Protein AF-A0A660VUQ1-F1 (afdb_monomer)

Solvent-accessible surface area (backbone atoms only — not comparable to full-atom values): 47838 Å² total; per-residue (Å²): 132,62,64,59,60,51,40,29,53,25,26,16,28,42,18,20,20,49,38,34,45,51,54,54,44,39,53,56,21,24,72,73,32,74,44,56,52,56,17,45,37,63,42,43,30,53,37,29,44,28,17,15,53,16,7,33,49,29,1,45,51,43,50,74,42,90,57,42,38,53,52,45,12,52,44,29,39,53,17,14,53,31,31,52,49,24,55,62,56,44,54,66,50,67,77,60,69,70,95,62,60,72,63,64,44,48,49,64,58,38,55,50,51,30,58,22,30,18,30,55,27,14,46,58,17,31,45,18,37,53,29,32,73,72,71,38,56,54,22,52,14,38,7,47,26,50,18,22,22,21,47,14,24,22,50,18,38,70,44,45,65,57,37,28,67,76,56,46,60,59,47,54,56,23,14,51,29,20,40,49,21,12,47,45,32,35,53,47,28,53,62,54,54,72,60,52,91,76,73,63,75,83,70,69,87,70,80,65,77,77,77,70,82,77,82,65,79,89,67,79,75,59,58,57,58,50,25,17,51,38,18,17,47,42,36,28,46,49,58,50,48,45,53,56,29,19,39,75,74,38,60,27,60,64,45,49,33,47,39,50,25,29,21,21,47,13,18,15,49,18,5,46,73,51,35,76,81,85,89,90,76,58,53,43,39,55,40,16,44,31,25,19,42,17,10,31,26,43,19,52,63,34,56,40,66,62,41,65,75,62,67,63,73,55,41,65,31,26,22,29,32,14,22,20,42,25,19,45,64,16,28,51,43,61,69,51,87,64,66,80,74,50,47,12,34,54,47,3,45,35,51,13,35,13,32,43,21,19,23,49,17,30,38,51,53,44,51,34,25,63,65,60,80,36,52,72,62,54,51,33,42,53,48,18,53,51,29,24,52,51,15,50,54,34,33,53,54,29,57,76,75,50,65,84,83,53,54,67,61,52,51,54,44,50,49,46,27,49,48,28,56,60,40,49,72,54,86,70,63,79,75,78,73,83,50,94,54,51,74,43,82,76,30,71,28,57,32,68,84,42,42,28,37,32,30,35,30,72,91,78,34,53,30,38,24,46,33,71,69,43,76,34,55,37,73,67,51,37,56,53,34,21,46,54,15,31,57,52,26,65,75,38,70,85,28,63,28,30,38,33,35,53,47,88,69,21,33,35,57,32,16,25,62,33,62,30,43,24,34,49,48,37,26,35,58,57,62,31,55,49,74,51,49,46,58,72,55,40,70,67,61,78,62,46,89,90,54,74,76,53,75,46,78,78,58,74,70,37,87,34,44,53,66,63,50,34,57,70,37,61,56,61,25,29,28,38,36,37,46,77,68,59,38,26,33,60,73,52,31,44,70,44,8,43,68,38,47,50,27,46,60,47,13,28,31,97,77,12,31,40,34,35,42,42,50,37,20,48,37,46,66,71,29,45,30,12,35,50,33,22,46,33,74,70,21,71,60,19,33,38,31,40,68,53,58,83,49,82,63,35,36,33,30,50,32,24,44,54,64,79,35,69,79,55,70,64,62,47,48,63,60,60,45,79,72,72,88,87,63,69,86,90,67,70,74,35,76,72,62,19,47,26,32,44,32,66,62,48,40,76,75,15,58,91,39,65,61,21,29,85,74,20,49,43,39,22,61,66,17,51,88,30,80,86,39,28,67,64,33,14,19,52,42,32,39,56,50,28,74,51,45,42,52,52,47,53,87,52,37,64,90,64,81,86,83,48,74,67,53,56,52,52,29,52,50,36,35,40,41,24,53,29,42,28,26,39,18,40,21,44,15,33,52,42,47,52,72,71,54,62,82,86,44,75,85,43,50,66,58,50,53,52,35,51,52,51,26,52,51,25,50,46,50,27,32,61,66,42,59,83,40,60,68,50,53,51,50,51,52,52,51,32,49,53,30,45,74,72,68,35,51,66,60,28,42,52,54,43,50,57,42,47,78,59,35,84,50,59,71,56,40,19,52,38,20,38,50,28,37,73,73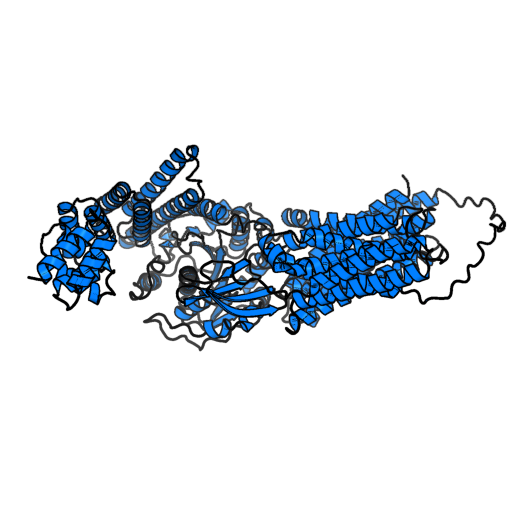,63,43,41,68,64,15,47,53,44,34,50,51,41,38,72,74,75,49,76,80,43,48,64,40,24,48,31,42,19,51,34,24,50,73,60,70,72,34,67,67,61,19,40,54,28,41,53,55,24,42,78,75,39,86,59,57,72,68,59,40,42,50,44,32,25,75,68,61,42,91,66,23,42,61,54,20,42,56,53,18,63,74,60,41,93,86,35,70,67,21,54,45,27,45,54,40,23,58,61,55,74,109

Structure (mmCIF, N/CA/C/O backbone):
data_AF-A0A660VUQ1-F1
#
_entry.id   AF-A0A660VUQ1-F1
#
loop_
_atom_site.group_PDB
_atom_site.id
_atom_site.type_symbol
_atom_site.label_atom_id
_atom_site.label_alt_id
_atom_site.label_comp_id
_atom_site.label_asym_id
_atom_site.label_entity_id
_atom_site.label_seq_id
_atom_site.pdbx_PDB_ins_code
_atom_site.Cartn_x
_atom_site.Cartn_y
_atom_site.Cartn_z
_atom_site.occupancy
_atom_site.B_iso_or_equiv
_atom_site.auth_seq_id
_atom_site.auth_comp_id
_atom_site.auth_asym_id
_atom_site.auth_atom_id
_atom_site.pdbx_PDB_model_num
ATOM 1 N N . MET A 1 1 ? 17.220 22.367 -41.734 1.00 49.72 1 MET A N 1
ATOM 2 C CA . MET A 1 1 ? 17.458 21.879 -40.352 1.00 49.72 1 MET A CA 1
ATOM 3 C C . MET A 1 1 ? 18.410 20.684 -40.416 1.00 49.72 1 MET A C 1
ATOM 5 O O . MET A 1 1 ? 18.143 19.772 -41.184 1.00 49.72 1 MET A O 1
ATOM 9 N N . ASN A 1 2 ? 19.551 20.710 -39.710 1.00 73.88 2 ASN A N 1
ATOM 10 C CA . ASN A 1 2 ? 20.623 19.706 -39.858 1.00 73.88 2 ASN A CA 1
ATOM 11 C C . ASN A 1 2 ? 20.134 18.275 -39.547 1.00 73.88 2 ASN A C 1
ATOM 13 O O . ASN A 1 2 ? 19.611 18.030 -38.460 1.00 73.88 2 ASN A O 1
ATOM 17 N N . VAL A 1 3 ? 20.388 17.316 -40.450 1.00 69.81 3 VAL A N 1
ATOM 18 C CA . VAL A 1 3 ? 20.092 15.866 -40.301 1.00 69.81 3 VAL A CA 1
ATOM 19 C C . VAL A 1 3 ? 20.588 15.303 -38.959 1.00 69.81 3 VAL A C 1
ATOM 21 O O . VAL A 1 3 ? 19.956 14.428 -38.363 1.00 69.81 3 VAL A O 1
ATOM 24 N N . ALA A 1 4 ? 21.687 15.851 -38.433 1.00 71.12 4 ALA A N 1
ATOM 25 C CA . ALA A 1 4 ? 22.206 15.526 -37.111 1.00 71.12 4 ALA A CA 1
ATOM 26 C C . ALA A 1 4 ? 21.209 15.838 -35.977 1.00 71.12 4 ALA A C 1
ATOM 28 O O . ALA A 1 4 ? 20.969 14.974 -35.135 1.00 71.12 4 ALA A O 1
ATOM 29 N N . LEU A 1 5 ? 20.608 17.033 -35.960 1.00 79.75 5 LEU A N 1
ATOM 30 C CA . LEU A 1 5 ? 19.653 17.442 -34.923 1.00 79.75 5 LEU A CA 1
ATOM 31 C C . LEU A 1 5 ? 18.383 16.588 -34.986 1.00 79.75 5 LEU A C 1
ATOM 33 O O . LEU A 1 5 ? 17.957 16.043 -33.972 1.00 79.75 5 LEU A O 1
ATOM 37 N N . LEU A 1 6 ? 17.849 16.391 -36.193 1.00 80.75 6 LEU A N 1
ATOM 38 C CA . LEU A 1 6 ? 16.682 15.541 -36.441 1.00 80.75 6 LEU A CA 1
ATOM 39 C C . LEU A 1 6 ? 16.898 14.104 -35.949 1.00 80.75 6 LEU A C 1
ATOM 41 O O . LEU A 1 6 ? 16.033 13.537 -35.290 1.00 80.75 6 LEU A O 1
ATOM 45 N N . SER A 1 7 ? 18.086 13.539 -36.175 1.00 79.12 7 SER A N 1
ATOM 46 C CA . SER A 1 7 ? 18.419 12.194 -35.688 1.00 79.12 7 SER A CA 1
ATOM 47 C C . SER A 1 7 ? 18.461 12.105 -34.154 1.00 79.12 7 SER A C 1
ATOM 49 O O . SER A 1 7 ? 18.120 11.065 -33.602 1.00 79.12 7 SER A O 1
ATOM 51 N N . CYS A 1 8 ? 18.860 13.175 -33.454 1.00 84.88 8 CYS A N 1
ATOM 52 C CA . CYS A 1 8 ? 18.807 13.237 -31.987 1.00 84.88 8 CYS A CA 1
ATOM 53 C C . CYS A 1 8 ? 17.367 13.337 -31.472 1.00 84.88 8 CYS A C 1
ATOM 55 O O . CYS A 1 8 ? 17.025 12.665 -30.506 1.00 84.88 8 CYS A O 1
ATOM 57 N N . VAL A 1 9 ? 16.507 14.117 -32.133 1.00 87.81 9 VAL A N 1
ATOM 58 C CA . VAL A 1 9 ? 15.079 14.194 -31.781 1.00 87.81 9 VAL A CA 1
ATOM 59 C C . VAL A 1 9 ? 14.398 12.839 -31.995 1.00 87.81 9 VAL A C 1
ATOM 61 O O . VAL A 1 9 ? 13.713 12.353 -31.100 1.00 87.81 9 VAL A O 1
ATOM 64 N N . ALA A 1 10 ? 14.656 12.174 -33.127 1.00 85.31 10 ALA A N 1
ATOM 65 C CA . ALA A 1 10 ? 14.147 10.827 -33.391 1.00 85.31 10 ALA A CA 1
ATOM 66 C C . ALA A 1 10 ? 14.661 9.796 -32.370 1.00 85.31 10 ALA A C 1
ATOM 68 O O . ALA A 1 10 ? 13.907 8.919 -31.951 1.00 85.31 10 ALA A O 1
ATOM 69 N N . ALA A 1 11 ? 15.923 9.913 -31.948 1.00 86.88 11 ALA A N 1
ATOM 70 C CA . ALA A 1 11 ? 16.512 9.070 -30.910 1.00 86.88 11 ALA A CA 1
ATOM 71 C C . ALA A 1 11 ? 15.854 9.297 -29.541 1.00 86.88 11 ALA A C 1
ATOM 73 O O . ALA A 1 11 ? 15.535 8.330 -28.856 1.00 86.88 11 ALA A O 1
ATOM 74 N N . ALA A 1 12 ? 15.603 10.552 -29.162 1.00 90.62 12 ALA A N 1
ATOM 75 C CA . ALA A 1 12 ? 14.918 10.883 -27.916 1.00 90.62 12 ALA A CA 1
ATOM 76 C C . ALA A 1 12 ? 13.466 10.389 -27.906 1.00 90.62 12 ALA A C 1
ATOM 78 O O . ALA A 1 12 ? 13.043 9.769 -26.938 1.00 90.62 12 ALA A O 1
ATOM 79 N N . ALA A 1 13 ? 12.723 10.566 -28.998 1.00 87.62 13 ALA A N 1
ATOM 80 C CA . ALA A 1 13 ? 11.367 10.032 -29.105 1.00 87.62 13 ALA A CA 1
ATOM 81 C C . ALA A 1 13 ? 11.338 8.488 -29.067 1.00 87.62 13 ALA A C 1
ATOM 83 O O . ALA A 1 13 ? 10.479 7.909 -28.406 1.00 87.62 13 ALA A O 1
ATOM 84 N N . ALA A 1 14 ? 12.321 7.812 -29.677 1.00 85.44 14 ALA A N 1
ATOM 85 C CA . ALA A 1 14 ? 12.451 6.355 -29.583 1.00 85.44 14 ALA A CA 1
ATOM 86 C C . ALA A 1 14 ? 12.789 5.892 -28.153 1.00 85.44 14 ALA A C 1
ATOM 88 O O . ALA A 1 14 ? 12.231 4.905 -27.683 1.00 85.44 14 ALA A O 1
ATOM 89 N N . GLY A 1 15 ? 13.658 6.622 -27.444 1.00 88.38 15 GLY A N 1
ATOM 90 C CA . GLY A 1 15 ? 13.966 6.368 -26.035 1.00 88.38 15 GLY A CA 1
ATOM 91 C C . GLY A 1 15 ? 12.768 6.582 -25.107 1.00 88.38 15 GLY A C 1
ATOM 92 O O . GLY A 1 15 ? 12.512 5.760 -24.234 1.00 88.38 15 GLY A O 1
ATOM 93 N N . LEU A 1 16 ? 11.986 7.639 -25.338 1.00 89.25 16 LEU A N 1
ATOM 94 C CA . LEU A 1 16 ? 10.744 7.897 -24.608 1.00 89.25 16 LEU A CA 1
ATOM 95 C C . LEU A 1 16 ? 9.733 6.768 -24.820 1.00 89.25 16 LEU A C 1
ATOM 97 O O . LEU A 1 16 ? 9.197 6.234 -23.851 1.00 89.25 16 LEU A O 1
ATOM 101 N N . ALA A 1 17 ? 9.523 6.356 -26.074 1.00 85.19 17 ALA A N 1
ATOM 102 C CA . ALA A 1 17 ? 8.623 5.255 -26.405 1.00 85.19 17 ALA A CA 1
ATOM 103 C C . ALA A 1 17 ? 9.050 3.937 -25.751 1.00 85.19 17 ALA A C 1
ATOM 105 O O . ALA A 1 17 ? 8.199 3.193 -25.264 1.00 85.19 17 ALA A O 1
ATOM 106 N N . ALA A 1 18 ? 10.357 3.666 -25.736 1.00 83.19 18 ALA A N 1
ATOM 107 C CA . ALA A 1 18 ? 10.926 2.477 -25.129 1.00 83.19 18 ALA A CA 1
ATOM 108 C C . ALA A 1 18 ? 10.634 2.376 -23.636 1.00 83.19 18 ALA A C 1
ATOM 110 O O . ALA A 1 18 ? 10.135 1.343 -23.202 1.00 83.19 18 ALA A O 1
ATOM 111 N N . LEU A 1 19 ? 10.902 3.437 -22.870 1.00 86.06 19 LEU A N 1
ATOM 112 C CA . LEU A 1 19 ? 10.735 3.391 -21.417 1.00 86.06 19 LEU A CA 1
ATOM 113 C C . LEU A 1 19 ? 9.268 3.408 -21.004 1.00 86.06 19 LEU A C 1
ATOM 115 O O . LEU A 1 19 ? 8.884 2.679 -20.095 1.00 86.06 19 LEU A O 1
ATOM 119 N N . LEU A 1 20 ? 8.428 4.171 -21.707 1.00 83.81 20 LEU A N 1
ATOM 120 C CA . LEU A 1 20 ? 6.981 4.109 -21.504 1.00 83.81 20 LEU A CA 1
ATOM 121 C C . LEU A 1 20 ? 6.436 2.703 -21.783 1.00 83.81 20 LEU A C 1
ATOM 123 O O . LEU A 1 20 ? 5.607 2.206 -21.022 1.00 83.81 20 LEU A O 1
ATOM 127 N N . LEU A 1 21 ? 6.920 2.050 -22.846 1.00 78.12 21 LEU A N 1
ATOM 128 C CA . LEU A 1 21 ? 6.520 0.687 -23.177 1.00 78.12 21 LEU A CA 1
ATOM 129 C C . LEU A 1 21 ? 7.029 -0.312 -22.137 1.00 78.12 21 LEU A C 1
ATOM 131 O O . LEU A 1 21 ? 6.244 -1.134 -21.690 1.00 78.12 21 LEU A O 1
ATOM 135 N N . GLU A 1 22 ? 8.299 -0.239 -21.737 1.00 79.75 22 GLU A N 1
ATOM 136 C CA . GLU A 1 22 ? 8.876 -1.116 -20.714 1.00 79.75 22 GLU A CA 1
ATOM 137 C C . GLU A 1 22 ? 8.094 -1.017 -19.398 1.00 79.75 22 GLU A C 1
ATOM 139 O O . GLU A 1 22 ? 7.683 -2.040 -18.854 1.00 79.75 22 GLU A O 1
ATOM 144 N N . LEU A 1 23 ? 7.809 0.199 -18.921 1.00 78.31 23 LEU A N 1
ATOM 145 C CA . LEU A 1 23 ? 7.068 0.430 -17.679 1.00 78.31 23 LEU A CA 1
ATOM 146 C C . LEU A 1 23 ? 5.610 -0.043 -17.763 1.00 78.31 23 LEU A C 1
ATOM 148 O O . LEU A 1 23 ? 5.141 -0.749 -16.865 1.00 78.31 23 LEU A O 1
ATOM 152 N N . ALA A 1 24 ? 4.904 0.296 -18.847 1.00 74.94 24 ALA A N 1
ATOM 153 C CA . ALA A 1 24 ? 3.536 -0.170 -19.076 1.00 74.94 24 ALA A CA 1
ATOM 154 C C . ALA A 1 24 ? 3.477 -1.698 -19.189 1.00 74.94 24 ALA A C 1
ATOM 156 O O . ALA A 1 24 ? 2.545 -2.334 -18.696 1.00 74.94 24 ALA A O 1
ATOM 157 N N . TRP A 1 25 ? 4.492 -2.291 -19.812 1.00 73.31 25 TRP A N 1
ATOM 158 C CA . TRP A 1 25 ? 4.589 -3.725 -20.012 1.00 73.31 25 TRP A CA 1
ATOM 159 C C . TRP A 1 25 ? 4.908 -4.478 -18.728 1.00 73.31 25 TRP A C 1
ATOM 161 O O . TRP A 1 25 ? 4.238 -5.458 -18.426 1.00 73.31 25 TRP A O 1
ATOM 171 N N . LEU A 1 26 ? 5.883 -4.014 -17.942 1.00 72.44 26 LEU A N 1
ATOM 172 C CA . LEU A 1 26 ? 6.203 -4.579 -16.630 1.00 72.44 26 LEU A CA 1
ATOM 173 C C . LEU A 1 26 ? 4.986 -4.537 -15.703 1.00 72.44 26 LEU A C 1
ATOM 175 O O . LEU A 1 26 ? 4.719 -5.515 -15.005 1.00 72.44 26 LEU A O 1
ATOM 179 N N . ARG A 1 27 ? 4.208 -3.447 -15.752 1.00 73.00 27 ARG A N 1
ATOM 180 C CA . ARG A 1 27 ? 2.935 -3.341 -15.032 1.00 73.00 27 ARG A CA 1
ATOM 181 C C . ARG A 1 27 ? 1.883 -4.319 -15.568 1.00 73.00 27 ARG A C 1
ATOM 183 O O . ARG A 1 27 ? 1.256 -5.026 -14.794 1.00 73.00 27 ARG A O 1
ATOM 190 N N . GLY A 1 28 ? 1.691 -4.411 -16.883 1.00 67.25 28 GLY A N 1
ATOM 191 C CA . GLY A 1 28 ? 0.754 -5.378 -17.470 1.00 67.25 28 GLY A CA 1
ATOM 192 C C . GLY A 1 28 ? 1.131 -6.831 -17.148 1.00 67.25 28 GLY A C 1
ATOM 193 O O . GLY A 1 28 ? 0.279 -7.653 -16.813 1.00 67.25 28 GLY A O 1
ATOM 194 N N . ALA A 1 29 ? 2.424 -7.143 -17.172 1.00 65.44 29 ALA A N 1
ATOM 195 C CA . ALA A 1 29 ? 2.955 -8.447 -16.810 1.00 65.44 29 ALA A CA 1
ATOM 196 C C . ALA A 1 29 ? 2.783 -8.752 -15.314 1.00 65.44 29 ALA A C 1
ATOM 198 O O . ALA A 1 29 ? 2.507 -9.904 -14.986 1.00 65.44 29 ALA A O 1
ATOM 199 N N . SER A 1 30 ? 2.864 -7.756 -14.421 1.00 63.84 30 SER A N 1
ATOM 200 C CA . SER A 1 30 ? 2.611 -7.941 -12.981 1.00 63.84 30 SER A CA 1
ATOM 201 C C . SER A 1 30 ? 1.134 -8.189 -12.638 1.00 63.84 30 SER A C 1
ATOM 203 O O . SER A 1 30 ? 0.803 -8.605 -11.527 1.00 63.84 30 SER A O 1
ATOM 205 N N . VAL A 1 31 ? 0.218 -7.975 -13.590 1.00 61.31 31 VAL A N 1
ATOM 206 C CA . VAL A 1 31 ? -1.175 -8.443 -13.493 1.00 61.31 31 VAL A CA 1
ATOM 207 C C . VAL A 1 31 ? -1.268 -9.942 -13.797 1.00 61.31 31 VAL A C 1
ATOM 209 O O . VAL A 1 31 ? -2.012 -10.665 -13.138 1.00 61.31 31 VAL A O 1
ATOM 212 N N . ALA A 1 32 ? -0.509 -10.427 -14.784 1.00 59.47 32 ALA A N 1
ATOM 213 C CA . ALA A 1 32 ? -0.515 -11.834 -15.194 1.00 59.47 32 ALA A CA 1
ATOM 214 C C . ALA A 1 32 ? 0.363 -12.736 -14.302 1.00 59.47 32 ALA A C 1
ATOM 216 O O . ALA A 1 32 ? 0.081 -13.931 -14.155 1.00 59.47 32 ALA A O 1
ATOM 217 N N . LEU A 1 33 ? 1.423 -12.166 -13.727 1.00 61.28 33 LEU A N 1
ATOM 218 C CA . LEU A 1 33 ? 2.382 -12.789 -12.821 1.00 61.28 33 LEU A CA 1
ATOM 219 C C . LEU A 1 33 ? 2.366 -12.014 -11.500 1.00 61.28 33 LEU A C 1
ATOM 221 O O . LEU A 1 33 ? 2.622 -10.816 -11.526 1.00 61.28 33 LEU A O 1
ATOM 225 N N . PRO A 1 34 ? 2.093 -12.652 -10.355 1.00 54.09 34 PRO A N 1
ATOM 226 C CA . PRO A 1 34 ? 2.024 -11.951 -9.076 1.00 54.09 34 PRO A CA 1
ATOM 227 C C . PRO A 1 34 ? 3.313 -11.184 -8.762 1.00 54.09 34 PRO A C 1
ATOM 229 O O . PRO A 1 34 ? 4.381 -11.788 -8.690 1.00 54.09 34 PRO A O 1
ATOM 232 N N . GLY A 1 35 ? 3.203 -9.870 -8.558 1.00 55.81 35 GLY A N 1
ATOM 233 C CA . GLY A 1 35 ? 4.306 -8.995 -8.157 1.00 55.81 35 GLY A CA 1
ATOM 234 C C . GLY A 1 35 ? 5.146 -8.427 -9.312 1.00 55.81 35 GLY A C 1
ATOM 235 O O . GLY A 1 35 ? 5.379 -9.059 -10.343 1.00 55.81 35 GLY A O 1
ATOM 236 N N . LEU A 1 36 ? 5.659 -7.207 -9.112 1.00 58.12 36 LEU A N 1
ATOM 237 C CA . LEU A 1 36 ? 6.494 -6.505 -10.094 1.00 58.12 36 LEU A CA 1
ATOM 238 C C . LEU A 1 36 ? 7.844 -7.210 -10.324 1.00 58.12 36 LEU A C 1
ATOM 240 O O . LEU A 1 36 ? 8.311 -7.289 -11.456 1.00 58.12 36 LEU A O 1
ATOM 244 N N . LEU A 1 37 ? 8.465 -7.753 -9.270 1.00 60.84 37 LEU A N 1
ATOM 245 C CA . LEU A 1 37 ? 9.772 -8.416 -9.363 1.00 60.84 37 LEU A CA 1
ATOM 246 C C . LEU A 1 37 ? 9.706 -9.763 -10.113 1.00 60.84 37 LEU A C 1
ATOM 248 O O . LEU A 1 37 ? 10.517 -9.979 -11.012 1.00 60.84 37 LEU A O 1
ATOM 252 N N . PRO A 1 38 ? 8.738 -10.662 -9.849 1.00 60.50 38 PRO A N 1
ATOM 253 C CA . PRO A 1 38 ? 8.548 -11.861 -10.671 1.00 60.50 38 PRO A CA 1
ATOM 254 C C . PRO A 1 38 ? 8.272 -11.540 -12.150 1.00 60.50 38 PRO A C 1
ATOM 256 O O . PRO A 1 38 ? 8.816 -12.192 -13.043 1.00 60.50 38 PRO A O 1
ATOM 259 N N . ALA A 1 39 ? 7.507 -10.480 -12.432 1.00 63.09 39 ALA A N 1
ATOM 260 C CA . ALA A 1 39 ? 7.293 -10.006 -13.799 1.00 63.09 39 ALA A CA 1
ATOM 261 C C . ALA A 1 39 ? 8.591 -9.473 -14.437 1.00 63.09 39 ALA A C 1
ATOM 263 O O . ALA A 1 39 ? 8.945 -9.862 -15.553 1.00 63.09 39 ALA A O 1
ATOM 264 N N . ALA A 1 40 ? 9.353 -8.661 -13.700 1.00 63.38 40 ALA A N 1
ATOM 265 C CA . ALA A 1 40 ? 10.647 -8.128 -14.121 1.00 63.38 40 ALA A CA 1
ATOM 266 C C . ALA A 1 40 ? 11.722 -9.207 -14.302 1.00 63.38 40 ALA A C 1
ATOM 268 O O . ALA A 1 40 ? 12.694 -8.992 -15.012 1.00 63.38 40 ALA A O 1
ATOM 269 N N . THR A 1 41 ? 11.568 -10.382 -13.705 1.00 64.69 41 THR A N 1
ATOM 270 C CA . THR A 1 41 ? 12.574 -11.448 -13.787 1.00 64.69 41 THR A CA 1
ATOM 271 C C . THR A 1 41 ? 12.275 -12.493 -14.858 1.00 64.69 41 THR A C 1
ATOM 273 O O . THR A 1 41 ? 13.198 -13.160 -15.317 1.00 64.69 41 THR A O 1
ATOM 276 N N . LEU A 1 42 ? 11.024 -12.607 -15.318 1.00 66.12 42 LEU A N 1
ATOM 277 C CA . LEU A 1 42 ? 10.630 -13.543 -16.380 1.00 66.12 42 LEU A CA 1
ATOM 278 C C . LEU A 1 42 ? 10.348 -12.858 -17.723 1.00 66.12 42 LEU A C 1
ATOM 280 O O . LEU A 1 42 ? 10.661 -13.412 -18.775 1.00 66.12 42 LEU A O 1
ATOM 284 N N . VAL A 1 43 ? 9.776 -11.652 -17.705 1.00 71.88 43 VAL A N 1
ATOM 285 C CA . VAL A 1 43 ? 9.325 -10.959 -18.922 1.00 71.88 43 VAL A CA 1
ATOM 286 C C . VAL A 1 43 ? 10.361 -9.955 -19.425 1.00 71.88 43 VAL A C 1
ATOM 288 O O . VAL A 1 43 ? 10.577 -9.863 -20.636 1.00 71.88 43 VAL A O 1
ATOM 291 N N . LEU A 1 44 ? 11.070 -9.264 -18.525 1.00 78.25 44 LEU A N 1
ATOM 292 C CA . LEU A 1 44 ? 12.136 -8.332 -18.912 1.00 78.25 44 LEU A CA 1
ATOM 293 C C . LEU A 1 44 ? 13.270 -9.015 -19.697 1.00 78.25 44 LEU A C 1
ATOM 295 O O . LEU A 1 44 ? 13.671 -8.459 -20.715 1.00 78.25 44 LEU A O 1
ATOM 299 N N . PRO A 1 45 ? 13.765 -10.222 -19.337 1.00 83.50 45 PRO A N 1
ATOM 300 C CA . PRO A 1 45 ? 14.806 -10.880 -20.127 1.00 83.50 45 PRO A CA 1
ATOM 301 C C . PRO A 1 45 ? 14.357 -11.195 -21.556 1.00 83.50 45 PRO A C 1
ATOM 303 O O . PRO A 1 45 ? 15.149 -11.060 -22.484 1.00 83.50 45 PRO A O 1
ATOM 306 N N . ALA A 1 46 ? 13.085 -11.559 -21.757 1.00 82.50 46 ALA A N 1
ATOM 307 C CA . ALA A 1 46 ? 12.527 -11.789 -23.089 1.00 82.50 46 ALA A CA 1
ATOM 308 C C . ALA A 1 46 ? 12.419 -10.481 -23.892 1.00 82.50 46 ALA A C 1
ATOM 310 O O . ALA A 1 46 ? 12.798 -10.443 -25.064 1.00 82.50 46 ALA A O 1
ATOM 311 N N . PHE A 1 47 ? 11.969 -9.398 -23.249 1.00 83.81 47 PHE A N 1
ATOM 312 C CA . PHE A 1 47 ? 11.939 -8.057 -23.835 1.00 83.81 47 PHE A CA 1
ATOM 313 C C . PHE A 1 47 ? 13.344 -7.592 -24.256 1.00 83.81 47 PHE A C 1
ATOM 315 O O . PHE A 1 47 ? 13.554 -7.200 -25.404 1.00 83.81 47 PHE A O 1
ATOM 322 N N . LEU A 1 48 ? 14.329 -7.722 -23.363 1.00 88.88 48 LEU A N 1
ATOM 323 C CA . LEU A 1 48 ? 15.729 -7.379 -23.614 1.00 88.88 48 LEU A CA 1
ATOM 324 C C . LEU A 1 48 ? 16.361 -8.286 -24.683 1.00 88.88 48 LEU A C 1
ATOM 326 O O . LEU A 1 48 ? 17.111 -7.806 -25.529 1.00 88.88 48 LEU A O 1
ATOM 330 N N . ALA A 1 49 ? 16.030 -9.577 -24.728 1.00 89.50 49 ALA A N 1
ATOM 331 C CA . ALA A 1 49 ? 16.503 -10.474 -25.782 1.00 89.50 49 ALA A CA 1
ATOM 332 C C . ALA A 1 49 ? 15.958 -10.078 -27.166 1.00 89.50 49 ALA A C 1
ATOM 334 O O . ALA A 1 49 ? 16.717 -10.036 -28.138 1.00 89.50 49 ALA A O 1
ATOM 335 N N . ALA A 1 50 ? 14.670 -9.730 -27.262 1.00 89.44 50 ALA A N 1
ATOM 336 C CA . ALA A 1 50 ? 14.079 -9.220 -28.499 1.00 89.44 50 ALA A CA 1
ATOM 337 C C . ALA A 1 50 ? 14.720 -7.888 -28.920 1.00 89.44 50 ALA A C 1
ATOM 339 O O . ALA A 1 50 ? 15.091 -7.723 -30.083 1.00 89.44 50 ALA A O 1
ATOM 340 N N . TRP A 1 51 ? 14.936 -6.977 -27.969 1.00 90.62 51 TRP A N 1
ATOM 341 C CA . TRP A 1 51 ? 15.659 -5.725 -28.189 1.00 90.62 51 TRP A CA 1
ATOM 342 C C . TRP A 1 51 ? 17.088 -5.959 -28.693 1.00 90.62 51 TRP A C 1
ATOM 344 O O . TRP A 1 51 ? 17.524 -5.336 -29.663 1.00 90.62 51 TRP A O 1
ATOM 354 N N . ALA A 1 52 ? 17.822 -6.889 -28.085 1.00 93.62 52 ALA A N 1
ATOM 355 C CA . ALA A 1 52 ? 19.173 -7.232 -28.501 1.00 93.62 52 ALA A CA 1
ATOM 356 C C . ALA A 1 52 ? 19.217 -7.765 -29.938 1.00 93.62 52 ALA A C 1
ATOM 358 O O . ALA A 1 52 ? 20.038 -7.313 -30.740 1.00 93.62 52 ALA A O 1
ATOM 359 N N . ALA A 1 53 ? 18.302 -8.678 -30.281 1.00 93.94 53 ALA A N 1
ATOM 360 C CA . ALA A 1 53 ? 18.164 -9.198 -31.637 1.00 93.94 53 ALA A CA 1
ATOM 361 C C . ALA A 1 53 ? 17.859 -8.072 -32.639 1.00 93.94 53 ALA A C 1
ATOM 363 O O . ALA A 1 53 ? 18.468 -8.009 -33.709 1.00 93.94 53 ALA A O 1
ATOM 364 N N . GLY A 1 54 ? 16.979 -7.145 -32.256 1.00 91.56 54 GLY A N 1
ATOM 365 C CA . GLY A 1 54 ? 16.666 -5.935 -33.006 1.00 91.56 54 GLY A CA 1
ATOM 366 C C . GLY A 1 54 ? 17.881 -5.051 -33.274 1.00 91.56 54 GLY A C 1
ATOM 367 O O . GLY A 1 54 ? 18.092 -4.610 -34.403 1.00 91.56 54 GLY A O 1
ATOM 368 N N . SER A 1 55 ? 18.719 -4.842 -32.259 1.00 92.00 55 SER A N 1
ATOM 369 C CA . SER A 1 55 ? 19.950 -4.049 -32.357 1.00 92.00 55 SER A CA 1
ATOM 370 C C . SER A 1 55 ? 20.968 -4.683 -33.309 1.00 92.00 55 SER A C 1
ATOM 372 O O . SER A 1 55 ? 21.449 -4.035 -34.244 1.00 92.00 55 SER A O 1
ATOM 374 N N . MET A 1 56 ? 21.227 -5.986 -33.162 1.00 94.25 56 MET A N 1
ATOM 375 C CA . MET A 1 56 ? 22.166 -6.720 -34.019 1.00 94.25 56 MET A CA 1
ATOM 376 C C . MET A 1 56 ? 21.698 -6.771 -35.481 1.00 94.25 56 MET A C 1
ATOM 378 O O . MET A 1 56 ? 22.472 -6.491 -36.402 1.00 94.25 56 MET A O 1
ATOM 382 N N . LEU A 1 57 ? 20.426 -7.112 -35.714 1.00 92.19 57 LEU A N 1
ATOM 383 C CA . LEU A 1 57 ? 19.873 -7.219 -37.066 1.00 92.19 57 LEU A CA 1
ATOM 384 C C . LEU A 1 57 ? 19.671 -5.849 -37.716 1.00 92.19 57 LEU A C 1
ATOM 386 O O . LEU A 1 57 ? 20.013 -5.691 -38.886 1.00 92.19 57 LEU A O 1
ATOM 390 N N . GLY A 1 58 ? 19.209 -4.846 -36.967 1.00 87.00 58 GLY A N 1
ATOM 391 C CA . GLY A 1 58 ? 19.059 -3.471 -37.449 1.00 87.00 58 GLY A CA 1
ATOM 392 C C . GLY A 1 58 ? 20.392 -2.858 -37.887 1.00 87.00 58 GLY A C 1
ATOM 393 O O . GLY A 1 58 ? 20.468 -2.213 -38.935 1.00 87.00 58 GLY A O 1
ATOM 394 N N . GLY A 1 59 ? 21.472 -3.135 -37.147 1.00 87.00 59 GLY A N 1
ATOM 395 C CA . GLY A 1 59 ? 22.828 -2.723 -37.514 1.00 87.00 59 GLY A CA 1
ATOM 396 C C . GLY A 1 59 ? 23.331 -3.346 -38.820 1.00 87.00 59 GLY A C 1
ATOM 397 O O . GLY A 1 59 ? 23.918 -2.656 -39.655 1.00 87.00 59 GLY A O 1
ATOM 398 N N . ARG A 1 60 ? 23.064 -4.638 -39.041 1.00 89.75 60 ARG A N 1
ATOM 399 C CA . ARG A 1 60 ? 23.410 -5.329 -40.299 1.00 89.75 60 ARG A CA 1
ATOM 400 C C . ARG A 1 60 ? 22.553 -4.839 -41.465 1.00 89.75 60 ARG A C 1
ATOM 402 O O . ARG A 1 60 ? 23.074 -4.584 -42.549 1.00 89.75 60 ARG A O 1
ATOM 409 N N . PHE A 1 61 ? 21.258 -4.654 -41.219 1.00 86.00 61 PHE A N 1
ATOM 410 C CA . PHE A 1 61 ? 20.291 -4.173 -42.198 1.00 86.00 61 PHE A CA 1
ATOM 411 C C . PHE A 1 61 ? 20.668 -2.785 -42.736 1.00 86.00 61 PHE A C 1
ATOM 413 O O . PHE A 1 61 ? 20.745 -2.601 -43.952 1.00 86.00 61 PHE A O 1
ATOM 420 N N . VAL A 1 62 ? 20.999 -1.826 -41.862 1.00 82.81 62 VAL A N 1
ATOM 421 C CA . VAL A 1 62 ? 21.357 -0.463 -42.294 1.00 82.81 62 VAL A CA 1
ATOM 422 C C . VAL A 1 62 ? 22.672 -0.392 -43.063 1.00 82.81 62 VAL A C 1
ATOM 424 O O . VAL A 1 62 ? 22.792 0.411 -43.988 1.00 82.81 62 VAL A O 1
ATOM 427 N N . ASP A 1 63 ? 23.650 -1.230 -42.711 1.00 84.00 63 ASP A N 1
ATOM 428 C CA . ASP A 1 63 ? 24.936 -1.276 -43.410 1.00 84.00 63 ASP A CA 1
ATOM 429 C C . ASP A 1 63 ? 24.802 -1.913 -44.804 1.00 84.00 63 ASP A C 1
ATOM 431 O O . ASP A 1 63 ? 25.539 -1.535 -45.714 1.00 84.00 63 ASP A O 1
ATOM 435 N N . SER A 1 64 ? 23.843 -2.828 -44.988 1.00 82.50 64 SER A N 1
ATOM 436 C CA . SER A 1 64 ? 23.552 -3.470 -46.280 1.00 82.50 64 SER A CA 1
ATOM 437 C C . SER A 1 64 ? 22.736 -2.606 -47.252 1.00 82.50 64 SER A C 1
ATOM 439 O O . SER A 1 64 ? 22.692 -2.899 -48.444 1.00 82.50 64 SER A O 1
ATOM 441 N N . SER A 1 65 ? 22.099 -1.533 -46.768 1.00 79.75 65 SER A N 1
ATOM 442 C CA . SER A 1 65 ? 21.184 -0.716 -47.569 1.00 79.75 65 SER A CA 1
ATOM 443 C C . SER A 1 65 ? 21.865 0.489 -48.223 1.00 79.75 65 SER A C 1
ATOM 445 O O . SER A 1 65 ? 22.599 1.254 -47.587 1.00 79.75 65 SER A O 1
ATOM 447 N N . SER A 1 66 ? 21.557 0.713 -49.503 1.00 72.81 66 SER A N 1
ATOM 448 C CA . SER A 1 66 ? 21.914 1.934 -50.235 1.00 72.81 66 SER A CA 1
ATOM 449 C C . SER A 1 66 ? 21.022 3.123 -49.846 1.00 72.81 66 SER A C 1
ATOM 451 O O . SER A 1 66 ? 21.504 4.252 -49.774 1.00 72.81 66 SER A O 1
ATOM 453 N N . GLN A 1 67 ? 19.752 2.877 -49.495 1.00 75.75 67 GLN A N 1
ATOM 454 C CA . GLN A 1 67 ? 18.764 3.883 -49.076 1.00 75.75 67 GLN A CA 1
ATOM 455 C C . GLN A 1 67 ? 18.604 3.911 -47.550 1.00 75.75 67 GLN A C 1
ATOM 457 O O . GLN A 1 67 ? 17.555 3.575 -46.988 1.00 75.75 67 GLN A O 1
ATOM 462 N N . ARG A 1 68 ? 19.677 4.301 -46.857 1.00 76.88 68 ARG A N 1
ATOM 463 C CA . ARG A 1 68 ? 19.801 4.183 -45.392 1.00 76.88 68 ARG A CA 1
ATOM 464 C C . ARG A 1 68 ? 18.688 4.909 -44.625 1.00 76.88 68 ARG A C 1
ATOM 466 O O . ARG A 1 68 ? 18.129 4.336 -43.696 1.00 76.88 68 ARG A O 1
ATOM 473 N N . GLY A 1 69 ? 18.335 6.134 -45.030 1.00 73.19 69 GLY A N 1
ATOM 474 C CA . GLY A 1 69 ? 17.292 6.936 -44.368 1.00 73.19 69 GLY A CA 1
ATOM 475 C C . GLY A 1 69 ? 15.894 6.326 -44.498 1.00 73.19 69 GLY A C 1
ATOM 476 O O . GLY A 1 69 ? 15.186 6.173 -43.506 1.00 73.19 69 GLY A O 1
ATOM 477 N N . LEU A 1 70 ? 15.535 5.878 -45.706 1.00 76.25 70 LEU A N 1
ATOM 478 C CA . LEU A 1 70 ? 14.253 5.219 -45.972 1.00 76.25 70 LEU A CA 1
ATOM 479 C C . LEU A 1 70 ? 14.150 3.862 -45.256 1.00 76.25 70 LEU A C 1
ATOM 481 O O . LEU A 1 70 ? 13.093 3.484 -44.759 1.00 76.25 70 LEU A O 1
ATOM 485 N N . SER A 1 71 ? 15.268 3.142 -45.161 1.00 78.06 71 SER A N 1
ATOM 486 C CA . SER A 1 71 ? 15.354 1.856 -44.459 1.00 78.06 71 SER A CA 1
ATOM 487 C C . SER A 1 71 ? 15.158 2.023 -42.950 1.00 78.06 71 SER A C 1
ATOM 489 O O . SER A 1 71 ? 14.407 1.260 -42.345 1.00 78.06 71 SER A O 1
ATOM 491 N N . ALA A 1 72 ? 15.759 3.059 -42.355 1.00 76.25 72 ALA A N 1
ATOM 492 C CA . ALA A 1 72 ? 15.529 3.419 -40.958 1.00 76.25 72 ALA A CA 1
ATOM 493 C C . ALA A 1 72 ? 14.076 3.843 -40.697 1.00 76.25 72 ALA A C 1
ATOM 495 O O . ALA A 1 72 ? 13.476 3.390 -39.725 1.00 76.25 72 ALA A O 1
ATOM 496 N N . ALA A 1 73 ? 13.481 4.634 -41.596 1.00 80.25 73 ALA A N 1
ATOM 497 C CA . ALA A 1 73 ? 12.075 5.022 -41.498 1.00 80.25 73 ALA A CA 1
ATOM 498 C C . ALA A 1 73 ? 11.131 3.808 -41.529 1.00 80.25 73 ALA A C 1
ATOM 500 O O . ALA A 1 73 ? 10.241 3.705 -40.689 1.00 80.25 73 ALA A O 1
ATOM 501 N N . ARG A 1 74 ? 11.356 2.851 -42.442 1.00 84.00 74 ARG A N 1
ATOM 502 C CA . ARG A 1 74 ? 10.561 1.612 -42.534 1.00 84.00 74 ARG A CA 1
ATOM 503 C C . ARG A 1 74 ? 10.660 0.768 -41.264 1.00 84.00 74 ARG A C 1
ATOM 505 O O . ARG A 1 74 ? 9.645 0.262 -40.798 1.00 84.00 74 ARG A O 1
ATOM 512 N N . TRP A 1 75 ? 11.857 0.638 -40.696 1.00 83.81 75 TRP A N 1
ATOM 513 C CA . TRP A 1 75 ? 12.073 -0.117 -39.460 1.00 83.81 75 TRP A CA 1
ATOM 514 C C . TRP A 1 75 ? 11.319 0.497 -38.275 1.00 83.81 75 TRP A C 1
ATOM 516 O O . TRP A 1 75 ? 10.612 -0.200 -37.550 1.00 83.81 75 TRP A O 1
ATOM 526 N N . LEU A 1 76 ? 11.419 1.819 -38.110 1.00 79.56 76 LEU A N 1
ATOM 527 C CA . LEU A 1 76 ? 10.728 2.538 -37.040 1.00 79.56 76 LEU A CA 1
ATOM 528 C C . LEU A 1 76 ? 9.206 2.555 -37.242 1.00 79.56 76 LEU A C 1
ATOM 530 O O . LEU A 1 76 ? 8.472 2.426 -36.267 1.00 79.56 76 LEU A O 1
ATOM 534 N N . ALA A 1 77 ? 8.723 2.641 -38.486 1.00 82.81 77 ALA A N 1
ATOM 535 C CA . ALA A 1 77 ? 7.295 2.564 -38.800 1.00 82.81 77 ALA A CA 1
ATOM 536 C C . ALA A 1 77 ? 6.698 1.186 -38.463 1.00 82.81 77 ALA A C 1
ATOM 538 O O . ALA A 1 77 ? 5.603 1.110 -37.909 1.00 82.81 77 ALA A O 1
ATOM 539 N N . LEU A 1 78 ? 7.433 0.099 -38.732 1.00 82.06 78 LEU A N 1
ATOM 540 C CA . LEU A 1 78 ? 7.047 -1.247 -38.293 1.00 82.06 78 LEU A CA 1
ATOM 541 C C . LEU A 1 78 ? 6.984 -1.340 -36.762 1.00 82.06 78 LEU A C 1
ATOM 543 O O . LEU A 1 78 ? 6.053 -1.936 -36.225 1.00 82.06 78 LEU A O 1
ATOM 547 N N . GLY A 1 79 ? 7.927 -0.704 -36.061 1.00 78.38 79 GLY A N 1
ATOM 548 C CA . GLY A 1 79 ? 7.897 -0.591 -34.603 1.00 78.38 79 GLY A CA 1
ATOM 549 C C . GLY A 1 79 ? 6.697 0.187 -34.076 1.00 78.38 79 GLY A C 1
ATOM 550 O O . GLY A 1 79 ? 6.049 -0.264 -33.136 1.00 78.38 79 GLY A O 1
ATOM 551 N N . ALA A 1 80 ? 6.358 1.317 -34.700 1.00 79.56 80 ALA A N 1
ATOM 552 C CA . ALA A 1 80 ? 5.184 2.110 -34.340 1.00 79.56 80 ALA A CA 1
ATOM 553 C C . ALA A 1 80 ? 3.888 1.300 -34.495 1.00 79.56 80 ALA A C 1
ATOM 555 O O . ALA A 1 80 ? 3.054 1.299 -33.592 1.00 79.56 80 ALA A O 1
ATOM 556 N N . LEU A 1 81 ? 3.752 0.556 -35.600 1.00 81.50 81 LEU A N 1
ATOM 557 C CA . LEU A 1 81 ? 2.618 -0.342 -35.825 1.00 81.50 81 LEU A CA 1
ATOM 558 C C . LEU A 1 81 ? 2.564 -1.462 -34.775 1.00 81.50 81 LEU A C 1
ATOM 560 O O . LEU A 1 81 ? 1.497 -1.742 -34.235 1.00 81.50 81 LEU A O 1
ATOM 564 N N . ALA A 1 82 ? 3.706 -2.074 -34.452 1.00 78.44 82 ALA A N 1
ATOM 565 C CA . ALA A 1 82 ? 3.791 -3.108 -33.424 1.00 78.44 82 ALA A CA 1
ATOM 566 C C . ALA A 1 82 ? 3.381 -2.589 -32.035 1.00 78.44 82 ALA A C 1
ATOM 568 O O . ALA A 1 82 ? 2.600 -3.243 -31.348 1.00 78.44 82 ALA A O 1
ATOM 569 N N . VAL A 1 83 ? 3.856 -1.402 -31.640 1.00 74.56 83 VAL A N 1
ATOM 570 C CA . VAL A 1 83 ? 3.473 -0.763 -30.370 1.00 74.56 83 VAL A CA 1
ATOM 571 C C . VAL A 1 83 ? 1.995 -0.392 -30.353 1.00 74.56 83 VAL A C 1
ATOM 573 O O . VAL A 1 83 ? 1.338 -0.591 -29.339 1.00 74.56 83 VAL A O 1
ATOM 576 N N . TRP A 1 84 ? 1.452 0.096 -31.468 1.00 76.06 84 TRP A N 1
ATOM 577 C CA . TRP A 1 84 ? 0.034 0.436 -31.568 1.00 76.06 84 TRP A CA 1
ATOM 578 C C . TRP A 1 84 ? -0.881 -0.792 -31.442 1.00 76.06 84 TRP A C 1
ATOM 580 O O . TRP A 1 84 ? -1.927 -0.721 -30.801 1.00 76.06 84 TRP A O 1
ATOM 590 N N . LEU A 1 85 ? -0.477 -1.935 -32.005 1.00 71.00 85 LEU A N 1
ATOM 591 C CA . LEU A 1 85 ? -1.237 -3.188 -31.926 1.00 71.00 85 LEU A CA 1
ATOM 592 C C . LEU A 1 85 ? -1.119 -3.891 -30.562 1.00 71.00 85 LEU A C 1
ATOM 594 O O . LEU A 1 85 ? -1.990 -4.693 -30.215 1.00 71.00 85 LEU A O 1
ATOM 598 N N . ALA A 1 86 ? -0.067 -3.616 -29.784 1.00 68.88 86 ALA A N 1
ATOM 599 C CA . ALA A 1 86 ? 0.218 -4.333 -28.541 1.00 68.88 86 ALA A CA 1
ATOM 600 C C . ALA A 1 86 ? -0.886 -4.199 -27.461 1.00 68.88 86 ALA A C 1
ATOM 602 O O . ALA A 1 86 ? -1.284 -5.235 -26.923 1.00 68.88 86 ALA A O 1
ATOM 603 N N . PRO A 1 87 ? -1.451 -3.006 -27.166 1.00 64.12 87 PRO A N 1
ATOM 604 C CA . PRO A 1 87 ? -2.555 -2.865 -26.211 1.00 64.12 87 PRO A CA 1
ATOM 605 C C . PRO A 1 87 ? -3.813 -3.634 -26.618 1.00 64.12 87 PRO A C 1
ATOM 607 O O . PRO A 1 87 ? -4.407 -4.316 -25.791 1.00 64.12 87 PRO A O 1
ATOM 610 N N . TRP A 1 88 ? -4.186 -3.601 -27.901 1.00 64.06 88 TRP A N 1
ATOM 611 C CA . TRP A 1 88 ? -5.357 -4.324 -28.406 1.00 64.06 88 TRP A CA 1
ATOM 612 C C . TRP A 1 88 ? -5.207 -5.846 -28.262 1.00 64.06 88 TRP A C 1
ATOM 614 O O . TRP A 1 88 ? -6.164 -6.549 -27.927 1.00 64.06 88 TRP A O 1
ATOM 624 N N . LEU A 1 89 ? -3.991 -6.364 -28.476 1.00 61.25 89 LEU A N 1
ATOM 625 C CA . LEU A 1 89 ? -3.663 -7.773 -28.248 1.00 61.25 89 LEU A CA 1
ATOM 626 C C . LEU A 1 89 ? -3.730 -8.145 -26.761 1.00 61.25 89 LEU A C 1
ATOM 628 O O . LEU A 1 89 ? -4.200 -9.236 -26.444 1.00 61.25 89 LEU A O 1
ATOM 632 N N . LEU A 1 90 ? -3.294 -7.257 -25.863 1.00 59.28 90 LEU A N 1
ATOM 633 C CA . LEU A 1 90 ? -3.366 -7.461 -24.414 1.00 59.28 90 LEU A CA 1
ATOM 634 C C . LEU A 1 90 ? -4.808 -7.410 -23.883 1.00 59.28 90 LEU A C 1
ATOM 636 O O . LEU A 1 90 ? -5.209 -8.299 -23.135 1.00 59.28 90 LEU A O 1
ATOM 640 N N . GLU A 1 91 ? -5.609 -6.422 -24.290 1.00 57.56 91 GLU A N 1
ATOM 641 C CA . GLU A 1 91 ? -7.000 -6.256 -23.840 1.00 57.56 91 GLU A CA 1
ATOM 642 C C . GLU A 1 91 ? -7.880 -7.448 -24.234 1.00 57.56 91 GLU A C 1
ATOM 644 O O . GLU A 1 91 ? -8.625 -7.975 -23.405 1.00 57.56 91 GLU A O 1
ATOM 649 N N . ARG A 1 92 ? -7.747 -7.946 -25.472 1.00 58.44 92 ARG A N 1
ATOM 650 C CA . ARG A 1 92 ? -8.461 -9.156 -25.916 1.00 58.44 92 ARG A CA 1
ATOM 651 C C . ARG A 1 92 ? -8.066 -10.409 -25.136 1.00 58.44 92 ARG A C 1
ATOM 653 O O . ARG A 1 92 ? -8.864 -11.334 -25.045 1.00 58.44 92 ARG A O 1
ATOM 660 N N . GLN A 1 93 ? -6.858 -10.449 -24.581 1.00 52.38 93 GLN A N 1
ATOM 661 C CA . GLN A 1 93 ? -6.363 -11.584 -23.801 1.00 52.38 93 GLN A CA 1
ATOM 662 C C . GLN A 1 93 ? -6.679 -11.476 -22.302 1.00 52.38 93 GLN A C 1
ATOM 664 O O . GLN A 1 93 ? -6.720 -12.500 -21.624 1.00 52.38 93 GLN A O 1
ATOM 669 N N . ALA A 1 94 ? -6.921 -10.267 -21.786 1.00 49.19 94 ALA A N 1
ATOM 670 C CA . ALA A 1 94 ? -7.351 -10.031 -20.407 1.00 49.19 94 ALA A CA 1
ATOM 671 C C . ALA A 1 94 ? -8.847 -10.331 -20.183 1.00 49.19 94 ALA A C 1
ATOM 673 O O . ALA A 1 94 ? -9.249 -10.637 -19.061 1.00 49.19 94 ALA A O 1
ATOM 674 N N . ALA A 1 95 ? -9.669 -10.267 -21.240 1.00 43.38 95 ALA A N 1
ATOM 675 C CA . ALA A 1 95 ? -11.109 -10.532 -21.174 1.00 43.38 95 ALA A CA 1
ATOM 676 C C . ALA A 1 95 ? -11.454 -12.010 -20.891 1.00 43.38 95 ALA A C 1
ATOM 678 O O . ALA A 1 95 ? -12.449 -12.280 -20.221 1.00 43.38 95 ALA A O 1
ATOM 679 N N . ASP A 1 96 ? -10.592 -12.942 -21.312 1.00 45.97 96 ASP A N 1
ATOM 680 C CA . ASP A 1 96 ? -10.721 -14.383 -21.094 1.00 45.97 96 ASP A CA 1
ATOM 681 C C . ASP A 1 96 ? -9.429 -14.922 -20.472 1.00 45.97 96 ASP A C 1
ATOM 683 O O . ASP A 1 96 ? -8.475 -15.277 -21.168 1.00 45.97 96 ASP A O 1
ATOM 687 N N . VAL A 1 97 ? -9.378 -15.001 -19.140 1.00 48.53 97 VAL A N 1
ATOM 688 C CA . VAL A 1 97 ? -8.297 -15.703 -18.433 1.00 48.53 97 VAL A CA 1
ATOM 689 C C . VAL A 1 97 ? -8.784 -17.114 -18.094 1.00 48.53 97 VAL A C 1
ATOM 691 O O . VAL A 1 97 ? -9.290 -17.331 -16.995 1.00 48.53 97 VAL A O 1
ATOM 694 N N . PRO A 1 98 ? -8.649 -18.110 -18.994 1.00 48.84 98 PRO A N 1
ATOM 695 C CA . PRO A 1 98 ? -8.819 -19.495 -18.588 1.00 48.84 98 PRO A CA 1
ATOM 696 C C . PRO A 1 98 ? -7.755 -19.845 -17.534 1.00 48.84 98 PRO A C 1
ATOM 698 O O . PRO A 1 98 ? -6.671 -19.239 -17.539 1.00 48.84 98 PRO A O 1
ATOM 701 N N . PRO A 1 99 ? -8.013 -20.838 -16.663 1.00 50.91 99 PRO A N 1
ATOM 702 C CA . PRO A 1 99 ? -7.037 -21.376 -15.719 1.00 50.91 99 PRO A CA 1
ATOM 703 C C . PRO A 1 99 ? -5.908 -22.079 -16.487 1.00 50.91 99 PRO A C 1
ATOM 705 O O . PRO A 1 99 ? -5.861 -23.293 -16.623 1.00 50.91 99 PRO A O 1
ATOM 708 N N . ALA A 1 100 ? -5.009 -21.295 -17.071 1.00 54.50 100 ALA A N 1
ATOM 709 C CA . ALA A 1 100 ? -3.850 -21.782 -17.798 1.00 54.50 100 ALA A CA 1
ATOM 710 C C . ALA A 1 100 ? -2.619 -21.719 -16.891 1.00 54.50 100 ALA A C 1
ATOM 712 O O . ALA A 1 100 ? -2.520 -20.816 -16.058 1.00 54.50 100 ALA A O 1
ATOM 713 N N . GLY A 1 101 ? -1.685 -22.658 -17.062 1.00 58.09 101 GLY A N 1
ATOM 714 C CA . GLY A 1 101 ? -0.416 -22.671 -16.332 1.00 58.09 101 GLY A CA 1
ATOM 715 C C . GLY A 1 101 ? 0.465 -21.444 -16.613 1.00 58.09 101 GLY A C 1
ATOM 716 O O . GLY A 1 101 ? 0.132 -20.575 -17.422 1.00 58.09 101 GLY A O 1
ATOM 717 N N . LEU A 1 102 ? 1.624 -21.388 -15.954 1.00 63.41 102 LEU A N 1
ATOM 718 C CA . LEU A 1 102 ? 2.587 -20.283 -16.045 1.00 63.41 102 LEU A CA 1
ATOM 719 C C . LEU A 1 102 ? 2.984 -19.941 -17.495 1.00 63.41 102 LEU A C 1
ATOM 721 O O . LEU A 1 102 ? 3.012 -18.772 -17.869 1.00 63.41 102 LEU A O 1
ATOM 725 N N . TRP A 1 103 ? 3.235 -20.950 -18.334 1.00 63.03 103 TRP A N 1
ATOM 726 C CA . TRP A 1 103 ? 3.755 -20.756 -19.693 1.00 63.03 103 TRP A CA 1
ATOM 727 C C . TRP A 1 103 ? 2.776 -20.077 -20.662 1.00 63.03 103 TRP A C 1
ATOM 729 O O . TRP A 1 103 ? 3.175 -19.104 -21.299 1.00 63.03 103 TRP A O 1
ATOM 739 N N . PRO A 1 104 ? 1.493 -20.481 -20.761 1.00 67.00 104 PRO A N 1
ATOM 740 C CA . PRO A 1 104 ? 0.512 -19.720 -21.534 1.00 67.00 104 PRO A CA 1
ATOM 741 C C . PRO A 1 104 ? 0.330 -18.279 -21.048 1.00 67.00 104 PRO A C 1
ATOM 743 O O . PRO A 1 104 ? 0.100 -17.398 -21.870 1.00 67.00 104 PRO A O 1
ATOM 746 N N . ARG A 1 105 ? 0.443 -18.018 -19.737 1.00 64.56 105 ARG A N 1
ATOM 747 C CA . ARG A 1 105 ? 0.357 -16.655 -19.181 1.00 64.56 105 ARG A CA 1
ATOM 748 C C . ARG A 1 105 ? 1.570 -15.816 -19.562 1.00 64.56 105 ARG A C 1
ATOM 750 O O . ARG A 1 105 ? 1.399 -14.688 -20.009 1.00 64.56 105 ARG A O 1
ATOM 757 N N . LEU A 1 106 ? 2.769 -16.391 -19.463 1.00 64.31 106 LEU A N 1
ATOM 758 C CA . LEU A 1 106 ? 4.009 -15.772 -19.929 1.00 64.31 106 LEU A CA 1
ATOM 759 C C . LEU A 1 106 ? 3.953 -15.468 -21.424 1.00 64.31 106 LEU A C 1
ATOM 761 O O . LEU A 1 106 ? 4.272 -14.361 -21.828 1.00 64.31 106 LEU A O 1
ATOM 765 N N . ALA A 1 107 ? 3.499 -16.415 -22.245 1.00 66.88 107 ALA A N 1
ATOM 766 C CA . ALA A 1 107 ? 3.367 -16.207 -23.682 1.00 66.88 107 ALA A CA 1
ATOM 767 C C . ALA A 1 107 ? 2.399 -15.052 -23.992 1.00 66.88 107 ALA A C 1
ATOM 769 O O . ALA A 1 107 ? 2.744 -14.154 -24.755 1.00 66.88 107 ALA A O 1
ATOM 770 N N . ARG A 1 108 ? 1.229 -15.019 -23.343 1.00 64.75 108 ARG A N 1
ATOM 771 C CA . ARG A 1 108 ? 0.244 -13.933 -23.486 1.00 64.75 108 ARG A CA 1
ATOM 772 C C . ARG A 1 108 ? 0.782 -12.573 -23.038 1.00 64.75 108 ARG A C 1
ATOM 774 O O . ARG A 1 108 ? 0.607 -11.577 -23.731 1.00 64.75 108 ARG A O 1
ATOM 781 N N . GLY A 1 109 ? 1.482 -12.550 -21.907 1.00 61.28 109 GLY A N 1
ATOM 782 C CA . GLY A 1 109 ? 2.052 -11.346 -21.309 1.00 61.28 109 GLY A CA 1
ATOM 783 C C . GLY A 1 109 ? 3.436 -10.948 -21.822 1.00 61.28 109 GLY A C 1
ATOM 784 O O . GLY A 1 109 ? 3.946 -9.947 -21.346 1.00 61.28 109 GLY A O 1
ATOM 785 N N . ALA A 1 110 ? 4.067 -11.700 -22.738 1.00 65.81 110 ALA A N 1
ATOM 786 C CA . ALA A 1 110 ? 5.385 -11.389 -23.320 1.00 65.81 110 ALA A CA 1
ATOM 787 C C . ALA A 1 110 ? 5.322 -11.178 -24.847 1.00 65.81 110 ALA A C 1
ATOM 789 O O . ALA A 1 110 ? 5.913 -10.225 -25.353 1.00 65.81 110 ALA A O 1
ATOM 790 N N . LEU A 1 111 ? 4.573 -12.014 -25.583 1.00 71.94 111 LEU A N 1
ATOM 791 C CA . LEU A 1 111 ? 4.566 -12.025 -27.055 1.00 71.94 111 LEU A CA 1
ATOM 792 C C . LEU A 1 111 ? 4.159 -10.691 -27.706 1.00 71.94 111 LEU A C 1
ATOM 794 O O . LEU A 1 111 ? 4.838 -10.304 -28.658 1.00 71.94 111 LEU A O 1
ATOM 798 N N . PRO A 1 112 ? 3.119 -9.965 -27.244 1.00 71.38 112 PRO A N 1
ATOM 799 C CA . PRO A 1 112 ? 2.704 -8.732 -27.916 1.00 71.38 112 PRO A CA 1
ATOM 800 C C . PRO A 1 112 ? 3.752 -7.605 -27.895 1.00 71.38 112 PRO A C 1
ATOM 802 O O . PRO A 1 112 ? 3.756 -6.783 -28.807 1.00 71.38 112 PRO A O 1
ATOM 805 N N . ALA A 1 113 ? 4.668 -7.572 -26.916 1.00 72.00 113 ALA A N 1
ATOM 806 C CA . ALA A 1 113 ? 5.722 -6.553 -26.854 1.00 72.00 113 ALA A CA 1
ATOM 807 C C . ALA A 1 113 ? 7.013 -6.931 -27.580 1.00 72.00 113 ALA A C 1
ATOM 809 O O . ALA A 1 113 ? 7.800 -6.035 -27.888 1.00 72.00 113 ALA A O 1
ATOM 810 N N . LEU A 1 114 ? 7.261 -8.212 -27.878 1.00 82.31 114 LEU A N 1
ATOM 811 C CA . LEU A 1 114 ? 8.520 -8.618 -28.518 1.00 82.31 114 LEU A CA 1
ATOM 812 C C . LEU A 1 114 ? 8.751 -7.935 -29.877 1.00 82.31 114 LEU A C 1
ATOM 814 O O . LEU A 1 114 ? 9.869 -7.470 -30.099 1.00 82.31 114 LEU A O 1
ATOM 818 N N . PRO A 1 115 ? 7.751 -7.795 -30.776 1.00 83.38 115 PRO A N 1
ATOM 819 C CA . PRO A 1 115 ? 7.954 -7.098 -32.047 1.00 83.38 115 PRO A CA 1
ATOM 820 C C . PRO A 1 115 ? 8.295 -5.614 -31.861 1.00 83.38 115 PRO A C 1
ATOM 822 O O . PRO A 1 115 ? 9.125 -5.067 -32.586 1.00 83.38 115 PRO A O 1
ATOM 825 N N . ALA A 1 116 ? 7.692 -4.969 -30.860 1.00 78.75 116 ALA A N 1
ATOM 826 C CA . ALA A 1 116 ? 7.983 -3.586 -30.510 1.00 78.75 116 ALA A CA 1
ATOM 827 C C . ALA A 1 116 ? 9.398 -3.424 -29.934 1.00 78.75 116 ALA A C 1
ATOM 829 O O . ALA A 1 116 ? 10.152 -2.568 -30.397 1.00 78.75 116 ALA A O 1
ATOM 830 N N . ALA A 1 117 ? 9.783 -4.282 -28.984 1.00 84.44 117 ALA A N 1
ATOM 831 C CA . ALA A 1 117 ? 11.125 -4.320 -28.406 1.00 84.44 117 ALA A CA 1
ATOM 832 C C . ALA A 1 117 ? 12.191 -4.563 -29.484 1.00 84.44 117 ALA A C 1
ATOM 834 O O . ALA A 1 117 ? 13.201 -3.865 -29.540 1.00 84.44 117 ALA A O 1
ATOM 835 N N . PHE A 1 118 ? 11.927 -5.498 -30.399 1.00 88.38 118 PHE A N 1
ATOM 836 C CA . PHE A 1 118 ? 12.772 -5.778 -31.555 1.00 88.38 118 PHE A CA 1
ATOM 837 C C . PHE A 1 118 ? 12.951 -4.550 -32.458 1.00 88.38 118 PHE A C 1
ATOM 839 O O . PHE A 1 118 ? 14.069 -4.199 -32.839 1.00 88.38 118 PHE A O 1
ATOM 846 N N . ALA A 1 119 ? 11.866 -3.851 -32.790 1.00 83.81 119 ALA A N 1
ATOM 847 C CA . ALA A 1 119 ? 11.959 -2.663 -33.626 1.00 83.81 119 ALA A CA 1
ATOM 848 C C . ALA A 1 119 ? 12.731 -1.524 -32.933 1.00 83.81 119 ALA A C 1
ATOM 850 O O . ALA A 1 119 ? 13.610 -0.916 -33.550 1.00 83.81 119 ALA A O 1
ATOM 851 N N . LEU A 1 120 ? 12.455 -1.287 -31.646 1.00 83.19 120 LEU A N 1
ATOM 852 C CA . LEU A 1 120 ? 13.140 -0.297 -30.810 1.00 83.19 120 LEU A CA 1
ATOM 853 C C . LEU A 1 120 ? 14.639 -0.582 -30.680 1.00 83.19 120 LEU A C 1
ATOM 855 O O . LEU A 1 120 ? 15.450 0.337 -30.805 1.00 83.19 120 LEU A O 1
ATOM 859 N N . GLY A 1 121 ? 15.018 -1.853 -30.535 1.00 86.25 121 GLY A N 1
ATOM 860 C CA . GLY A 1 121 ? 16.415 -2.268 -30.468 1.00 86.25 121 GLY A CA 1
ATOM 861 C C . GLY A 1 121 ? 17.241 -1.843 -31.679 1.00 86.25 121 GLY A C 1
ATOM 862 O O . GLY A 1 121 ? 18.399 -1.450 -31.538 1.00 86.25 121 GLY A O 1
ATOM 863 N N . GLY A 1 122 ? 16.635 -1.828 -32.869 1.00 85.81 122 GLY A N 1
ATOM 864 C CA . GLY A 1 122 ? 17.292 -1.375 -34.096 1.00 85.81 122 GLY A CA 1
ATOM 865 C C . GLY A 1 122 ? 17.520 0.140 -34.178 1.00 85.81 122 GLY A C 1
ATOM 866 O O . GLY A 1 122 ? 18.358 0.579 -34.968 1.00 85.81 122 GLY A O 1
ATOM 867 N N . ALA A 1 123 ? 16.824 0.958 -33.380 1.00 85.19 123 ALA A N 1
ATOM 868 C CA . ALA A 1 123 ? 16.824 2.417 -33.529 1.00 85.19 123 ALA A CA 1
ATOM 869 C C . ALA A 1 123 ? 18.219 3.040 -33.347 1.00 85.19 123 ALA A C 1
ATOM 871 O O . ALA A 1 123 ? 18.638 3.884 -34.142 1.00 85.19 123 ALA A O 1
ATOM 872 N N . LEU A 1 124 ? 18.968 2.602 -32.332 1.00 85.75 124 LEU A N 1
ATOM 873 C CA . LEU A 1 124 ? 20.287 3.148 -32.005 1.00 85.75 124 LEU A CA 1
ATOM 874 C C . LEU A 1 124 ? 21.323 2.930 -33.130 1.00 85.75 124 LEU A C 1
ATOM 876 O O . LEU A 1 124 ? 21.897 3.925 -33.588 1.00 85.75 124 LEU A O 1
ATOM 880 N N . PRO A 1 125 ? 21.569 1.701 -33.635 1.00 88.62 125 PRO A N 1
ATOM 881 C CA . PRO A 1 125 ? 22.516 1.497 -34.733 1.00 88.62 125 PRO A CA 1
ATOM 882 C C . PRO A 1 125 ? 22.059 2.145 -36.049 1.00 88.62 125 PRO A C 1
ATOM 884 O O . PRO A 1 125 ? 22.901 2.674 -36.781 1.00 88.62 125 PRO A O 1
ATOM 887 N N . LEU A 1 126 ? 20.747 2.184 -36.329 1.00 86.69 126 LEU A N 1
ATOM 888 C CA . LEU A 1 126 ? 20.182 2.877 -37.496 1.00 86.69 126 LEU A CA 1
ATOM 889 C C . LEU A 1 126 ? 20.515 4.379 -37.466 1.00 86.69 126 LEU A C 1
ATOM 891 O O . LEU A 1 126 ? 21.125 4.909 -38.399 1.00 86.69 126 LEU A O 1
ATOM 895 N N . LEU A 1 127 ? 20.169 5.064 -36.374 1.00 86.00 127 LEU A N 1
ATOM 896 C CA . LEU A 1 127 ? 20.348 6.512 -36.223 1.00 86.00 127 LEU A CA 1
ATOM 897 C C . LEU A 1 127 ? 21.827 6.909 -36.101 1.00 86.00 127 LEU A C 1
ATOM 899 O O . LEU A 1 127 ? 22.249 7.926 -36.663 1.00 86.00 127 LEU A O 1
ATOM 903 N N . ALA A 1 128 ? 22.646 6.094 -35.426 1.00 85.88 128 ALA A N 1
ATOM 904 C CA . ALA A 1 128 ? 24.092 6.305 -35.356 1.00 85.88 128 ALA A CA 1
ATOM 905 C C . ALA A 1 128 ? 24.731 6.210 -36.750 1.00 85.88 128 ALA A C 1
ATOM 907 O O . ALA A 1 128 ? 25.577 7.036 -37.115 1.00 85.88 128 ALA A O 1
ATOM 908 N N . ARG A 1 129 ? 24.284 5.254 -37.576 1.00 84.69 129 ARG A N 1
ATOM 909 C CA . ARG A 1 129 ? 24.777 5.109 -38.948 1.00 84.69 129 ARG A CA 1
ATOM 910 C C . ARG A 1 129 ? 24.389 6.291 -39.831 1.00 84.69 129 ARG A C 1
ATOM 912 O O . ARG A 1 129 ? 25.246 6.772 -40.574 1.00 84.69 129 ARG A O 1
ATOM 919 N N . LEU A 1 130 ? 23.154 6.789 -39.726 1.00 82.75 130 LEU A N 1
ATOM 920 C CA . LEU A 1 130 ? 22.694 7.974 -40.464 1.00 82.75 130 LEU A CA 1
ATOM 921 C C . LEU A 1 130 ? 23.529 9.216 -40.137 1.00 82.75 130 LEU A C 1
ATOM 923 O O . LEU A 1 130 ? 23.983 9.916 -41.041 1.00 82.75 130 LEU A O 1
ATOM 927 N N . ARG A 1 131 ? 23.823 9.450 -38.855 1.00 84.50 131 ARG A N 1
ATOM 928 C CA . ARG A 1 131 ? 24.685 10.562 -38.421 1.00 84.50 131 ARG A CA 1
ATOM 929 C C . ARG A 1 131 ? 26.119 10.431 -38.913 1.00 84.50 131 ARG A C 1
ATOM 931 O O . ARG A 1 131 ? 26.717 11.425 -39.314 1.00 84.50 131 ARG A O 1
ATOM 938 N N . SER A 1 132 ? 26.670 9.218 -38.907 1.00 82.56 132 SER A N 1
ATOM 939 C CA . SER A 1 132 ? 28.002 8.977 -39.467 1.00 82.56 132 SER A CA 1
ATOM 940 C C . SER A 1 132 ? 28.034 9.180 -40.984 1.00 82.56 132 SER A C 1
ATOM 942 O O . SER A 1 132 ? 29.013 9.716 -41.498 1.00 82.56 132 SER A O 1
ATOM 944 N N . ALA A 1 133 ? 26.968 8.801 -41.697 1.00 79.19 133 ALA A N 1
ATOM 945 C CA . ALA A 1 133 ? 26.831 9.061 -43.129 1.00 79.19 133 ALA A CA 1
ATOM 946 C C . ALA A 1 133 ? 26.729 10.565 -43.442 1.00 79.19 133 ALA A C 1
ATOM 948 O O . ALA A 1 133 ? 27.216 10.992 -44.481 1.00 79.19 133 ALA A O 1
ATOM 949 N N . ALA A 1 134 ? 26.197 11.369 -42.516 1.00 76.88 134 ALA A N 1
ATOM 950 C CA . ALA A 1 134 ? 26.184 12.833 -42.584 1.00 76.88 134 ALA A CA 1
ATOM 951 C C . ALA A 1 134 ? 27.534 13.497 -42.216 1.00 76.88 134 ALA A C 1
ATOM 953 O O . ALA A 1 134 ? 27.583 14.696 -41.952 1.00 76.88 134 ALA A O 1
ATOM 954 N N . GLY A 1 135 ? 28.633 12.734 -42.154 1.00 77.88 135 GLY A N 1
ATOM 955 C CA . GLY A 1 135 ? 29.989 13.257 -41.948 1.00 77.88 135 GLY A CA 1
ATOM 956 C C . GLY A 1 135 ? 30.438 13.379 -40.488 1.00 77.88 135 GLY A C 1
ATOM 957 O O . GLY A 1 135 ? 31.568 13.798 -40.233 1.00 77.88 135 GLY A O 1
ATOM 958 N N . LEU A 1 136 ? 29.612 12.987 -39.509 1.00 81.88 136 LEU A N 1
ATOM 959 C CA . LEU A 1 136 ? 30.024 13.023 -38.103 1.00 81.88 136 LEU A CA 1
ATOM 960 C C . LEU A 1 136 ? 31.030 11.900 -37.772 1.00 81.88 136 LEU A C 1
ATOM 962 O O . LEU A 1 136 ? 30.857 10.757 -38.209 1.00 81.88 136 LEU A O 1
ATOM 966 N N . PRO A 1 137 ? 32.054 12.175 -36.937 1.00 82.94 137 PRO A N 1
ATOM 967 C CA . PRO A 1 137 ? 32.926 11.141 -36.382 1.00 82.94 137 PRO A CA 1
ATOM 968 C C . PRO A 1 137 ? 32.127 10.057 -35.652 1.00 82.94 137 PRO A C 1
ATOM 970 O O . PRO A 1 137 ? 31.144 10.375 -34.983 1.00 82.94 137 PRO A O 1
ATOM 973 N N . ALA A 1 138 ? 32.588 8.802 -35.705 1.00 79.94 138 ALA A N 1
ATOM 974 C CA . ALA A 1 138 ? 31.892 7.652 -35.115 1.00 79.94 138 ALA A CA 1
ATOM 975 C C . ALA A 1 138 ? 31.499 7.883 -33.643 1.00 79.94 138 ALA A C 1
ATOM 977 O O . ALA A 1 138 ? 30.349 7.674 -33.278 1.00 79.94 138 ALA A O 1
ATOM 978 N N . ALA A 1 139 ? 32.402 8.432 -32.824 1.00 78.75 139 ALA A N 1
ATOM 979 C CA . ALA A 1 139 ? 32.115 8.755 -31.423 1.00 78.75 139 ALA A CA 1
ATOM 980 C C . ALA A 1 139 ? 31.003 9.815 -31.245 1.00 78.75 139 ALA A C 1
ATOM 982 O O . ALA A 1 139 ? 30.142 9.656 -30.388 1.00 78.75 139 ALA A O 1
ATOM 983 N N . ARG A 1 140 ? 30.959 10.868 -32.080 1.00 84.31 140 ARG A N 1
ATOM 984 C CA . ARG A 1 140 ? 29.891 11.897 -32.054 1.00 84.31 140 ARG A CA 1
ATOM 985 C C . ARG A 1 140 ? 28.567 11.385 -32.623 1.00 84.31 140 ARG A C 1
ATOM 987 O O . ARG A 1 140 ? 27.492 11.855 -32.238 1.00 84.31 140 ARG A O 1
ATOM 994 N N . ALA A 1 141 ? 28.645 10.466 -33.581 1.00 83.75 141 ALA A N 1
ATOM 995 C CA . ALA A 1 141 ? 27.491 9.829 -34.189 1.00 83.75 141 ALA A CA 1
ATOM 996 C C . ALA A 1 141 ? 26.813 8.886 -33.186 1.00 83.75 141 ALA A C 1
ATOM 998 O O . ALA A 1 141 ? 25.636 9.083 -32.896 1.00 83.75 141 ALA A O 1
ATOM 999 N N . THR A 1 142 ? 27.571 7.955 -32.599 1.00 85.50 142 THR A N 1
ATOM 1000 C CA . THR A 1 142 ? 27.077 6.990 -31.609 1.00 85.50 142 THR A CA 1
ATOM 1001 C C . THR A 1 142 ? 26.737 7.657 -30.280 1.00 85.50 142 THR A C 1
ATOM 1003 O O . THR A 1 142 ? 25.614 7.513 -29.811 1.00 85.50 142 THR A O 1
ATOM 1006 N N . GLY A 1 143 ? 27.656 8.437 -29.698 1.00 86.31 143 GLY A N 1
ATOM 1007 C CA . GLY A 1 143 ? 27.461 9.048 -28.379 1.00 86.31 143 GLY A CA 1
ATOM 1008 C C . GLY A 1 143 ? 26.299 10.035 -28.342 1.00 86.31 143 GLY A C 1
ATOM 1009 O O . GLY A 1 143 ? 25.528 10.036 -27.391 1.00 86.31 143 GLY A O 1
ATOM 1010 N N . GLY A 1 144 ? 26.108 10.822 -29.408 1.00 88.44 144 GLY A N 1
ATOM 1011 C CA . GLY A 1 144 ? 24.968 11.737 -29.504 1.00 88.44 144 GLY A CA 1
ATOM 1012 C C . GLY A 1 144 ? 23.619 11.013 -29.573 1.00 88.44 144 GLY A C 1
ATOM 1013 O O . GLY A 1 144 ? 22.661 11.470 -28.965 1.00 88.44 144 GLY A O 1
ATOM 1014 N N . VAL A 1 145 ? 23.539 9.875 -30.274 1.00 88.69 145 VAL A N 1
ATOM 1015 C CA . VAL A 1 145 ? 22.305 9.067 -30.350 1.00 88.69 145 VAL A CA 1
ATOM 1016 C C . VAL A 1 145 ? 22.061 8.332 -29.045 1.00 88.69 145 VAL A C 1
ATOM 1018 O O . VAL A 1 145 ? 20.948 8.385 -28.539 1.00 88.69 145 VAL A O 1
ATOM 1021 N N . ALA A 1 146 ? 23.087 7.691 -28.485 1.00 89.25 146 ALA A N 1
ATOM 1022 C CA . ALA A 1 146 ? 22.992 6.991 -27.209 1.00 89.25 146 ALA A CA 1
ATOM 1023 C C . ALA A 1 146 ? 22.541 7.940 -26.088 1.00 89.25 146 ALA A C 1
ATOM 1025 O O . ALA A 1 146 ? 21.618 7.612 -25.346 1.00 89.25 146 ALA A O 1
ATOM 1026 N N . ALA A 1 147 ? 23.109 9.150 -26.030 1.00 92.69 147 ALA A N 1
ATOM 1027 C CA . ALA A 1 147 ? 22.682 10.169 -25.081 1.00 92.69 147 ALA A CA 1
ATOM 1028 C C . ALA A 1 147 ? 21.236 10.622 -25.313 1.00 92.69 147 ALA A C 1
ATOM 1030 O O . ALA A 1 147 ? 20.477 10.737 -24.358 1.00 92.69 147 ALA A O 1
ATOM 1031 N N . SER A 1 148 ? 20.826 10.842 -26.566 1.00 92.75 148 SER A N 1
ATOM 1032 C CA . SER A 1 148 ? 19.442 11.210 -26.874 1.00 92.75 148 SER A CA 1
ATOM 1033 C C . SER A 1 148 ? 18.442 10.109 -26.515 1.00 92.75 148 SER A C 1
ATOM 1035 O O . SER A 1 148 ? 17.423 10.429 -25.916 1.00 92.75 148 SER A O 1
ATOM 1037 N N . VAL A 1 149 ? 18.730 8.835 -26.812 1.00 91.06 149 VAL A N 1
ATOM 1038 C CA . VAL A 1 149 ? 17.887 7.698 -26.389 1.00 91.06 149 VAL A CA 1
ATOM 1039 C C . VAL A 1 149 ? 17.757 7.673 -24.867 1.00 91.06 149 VAL A C 1
ATOM 1041 O O . VAL A 1 149 ? 16.647 7.580 -24.353 1.00 91.06 149 VAL A O 1
ATOM 1044 N N . ALA A 1 150 ? 18.866 7.819 -24.142 1.00 92.38 150 ALA A N 1
ATOM 1045 C CA . ALA A 1 150 ? 18.857 7.813 -22.685 1.00 92.38 150 ALA A CA 1
ATOM 1046 C C . ALA A 1 150 ? 18.082 9.009 -22.090 1.00 92.38 150 ALA A C 1
ATOM 1048 O O . ALA A 1 150 ? 17.268 8.814 -21.194 1.00 92.38 150 ALA A O 1
ATOM 1049 N N . LEU A 1 151 ? 18.241 10.224 -22.630 1.00 94.88 151 LEU A N 1
ATOM 1050 C CA . LEU A 1 151 ? 17.447 11.399 -22.229 1.00 94.88 151 LEU A CA 1
ATOM 1051 C C . LEU A 1 151 ? 15.954 11.230 -22.535 1.00 94.88 151 LEU A C 1
ATOM 1053 O O . LEU A 1 151 ? 15.109 11.617 -21.732 1.00 94.88 151 LEU A O 1
ATOM 1057 N N . GLY A 1 152 ? 15.628 10.629 -23.680 1.00 91.12 152 GLY A N 1
ATOM 1058 C CA . GLY A 1 152 ? 14.265 10.237 -24.019 1.00 91.12 152 GLY A CA 1
ATOM 1059 C C . GLY A 1 152 ? 13.681 9.265 -23.000 1.00 91.12 152 GLY A C 1
ATOM 1060 O O . GLY A 1 152 ? 12.573 9.475 -22.517 1.00 91.12 152 GLY A O 1
ATOM 1061 N N . GLY A 1 153 ? 14.454 8.245 -22.621 1.00 91.00 153 GLY A N 1
ATOM 1062 C CA . GLY A 1 153 ? 14.073 7.289 -21.584 1.00 91.00 153 GLY A CA 1
ATOM 1063 C C . GLY A 1 153 ? 13.840 7.950 -20.225 1.00 91.00 153 GLY A C 1
ATOM 1064 O O . GLY A 1 153 ? 12.812 7.711 -19.600 1.00 91.00 153 GLY A O 1
ATOM 1065 N N . ALA A 1 154 ? 14.729 8.861 -19.816 1.00 93.62 154 ALA A N 1
ATOM 1066 C CA . ALA A 1 154 ? 14.565 9.679 -18.614 1.00 93.62 154 ALA A CA 1
ATOM 1067 C C . ALA A 1 154 ? 13.256 10.495 -18.640 1.00 93.62 154 ALA A C 1
ATOM 1069 O O . ALA A 1 154 ? 12.511 10.497 -17.660 1.00 93.62 154 ALA A O 1
ATOM 1070 N N . ALA A 1 155 ? 12.933 11.131 -19.772 1.00 92.81 155 ALA A N 1
ATOM 1071 C CA . ALA A 1 155 ? 11.661 11.833 -19.949 1.00 92.81 155 ALA A CA 1
ATOM 1072 C C . ALA A 1 155 ? 10.456 10.876 -19.887 1.00 92.81 155 ALA A C 1
ATOM 1074 O O . ALA A 1 155 ? 9.450 11.206 -19.266 1.00 92.81 155 ALA A O 1
ATOM 1075 N N . GLY A 1 156 ? 10.570 9.676 -20.466 1.00 88.62 156 GLY A N 1
ATOM 1076 C CA . GLY A 1 156 ? 9.560 8.621 -20.356 1.00 88.62 156 GLY A CA 1
ATOM 1077 C C . GLY A 1 156 ? 9.279 8.233 -18.902 1.00 88.62 156 GLY A C 1
ATOM 1078 O O . GLY A 1 156 ? 8.119 8.199 -18.499 1.00 88.62 156 GLY A O 1
ATOM 1079 N N . CYS A 1 157 ? 10.322 8.034 -18.089 1.00 89.38 157 CYS A N 1
ATOM 1080 C CA . CYS A 1 157 ? 10.182 7.763 -16.654 1.00 89.38 157 CYS A CA 1
ATOM 1081 C C . CYS A 1 157 ? 9.454 8.898 -15.921 1.00 89.38 157 CYS A C 1
ATOM 1083 O O . CYS A 1 157 ? 8.554 8.632 -15.129 1.00 89.38 157 CYS A O 1
ATOM 1085 N N . ALA A 1 158 ? 9.820 10.154 -16.197 1.00 90.06 158 ALA A N 1
ATOM 1086 C CA . ALA A 1 158 ? 9.222 11.320 -15.547 1.00 90.06 158 ALA A CA 1
ATOM 1087 C C . ALA A 1 158 ? 7.743 11.527 -15.923 1.00 90.06 158 ALA A C 1
ATOM 1089 O O . ALA A 1 158 ? 6.944 11.898 -15.070 1.00 90.06 158 ALA A O 1
ATOM 1090 N N . LEU A 1 159 ? 7.372 11.268 -17.181 1.00 89.62 159 LEU A N 1
ATOM 1091 C CA . LEU A 1 159 ? 6.005 11.455 -17.679 1.00 89.62 159 LEU A CA 1
ATOM 1092 C C . LEU A 1 159 ? 5.064 10.296 -17.327 1.00 89.62 159 LEU A C 1
ATOM 1094 O O . LEU A 1 159 ? 3.852 10.485 -17.290 1.00 89.62 159 LEU A O 1
ATOM 1098 N N . TYR A 1 160 ? 5.595 9.095 -17.083 1.00 86.00 160 TYR A N 1
ATOM 1099 C CA . TYR A 1 160 ? 4.790 7.884 -16.916 1.00 86.00 160 TYR A CA 1
ATOM 1100 C C . TYR A 1 160 ? 3.696 7.984 -15.826 1.00 86.00 160 TYR A C 1
ATOM 1102 O O . TYR A 1 160 ? 2.550 7.649 -16.139 1.00 86.00 160 TYR A O 1
ATOM 1110 N N . PRO A 1 161 ? 3.961 8.472 -14.592 1.00 85.50 161 PRO A N 1
ATOM 1111 C CA . PRO A 1 161 ? 2.915 8.623 -13.575 1.00 85.50 161 PRO A CA 1
ATOM 1112 C C . PRO A 1 161 ? 1.792 9.582 -13.985 1.00 85.50 161 PRO A C 1
ATOM 1114 O O . PRO A 1 161 ? 0.619 9.265 -13.792 1.00 85.50 161 PRO A O 1
ATOM 1117 N N . GLU A 1 162 ? 2.138 10.720 -14.588 1.00 86.50 162 GLU A N 1
ATOM 1118 C CA . GLU A 1 162 ? 1.171 11.744 -15.002 1.00 86.50 162 GLU A CA 1
ATOM 1119 C C . GLU A 1 162 ? 0.275 11.241 -16.139 1.00 86.50 162 GLU A C 1
ATOM 1121 O O . GLU A 1 162 ? -0.947 11.384 -16.091 1.00 86.50 162 GLU A O 1
ATOM 1126 N N . LEU A 1 163 ? 0.861 10.541 -17.118 1.00 85.25 163 LEU A N 1
ATOM 1127 C CA . LEU A 1 163 ? 0.110 9.923 -18.213 1.00 85.25 163 LEU A CA 1
ATOM 1128 C C . LEU A 1 163 ? -0.928 8.918 -17.693 1.00 85.25 163 LEU A C 1
ATOM 1130 O O . LEU A 1 163 ? -2.066 8.908 -18.167 1.00 85.25 163 LEU A O 1
ATOM 1134 N N . LEU A 1 164 ? -0.563 8.106 -16.695 1.00 81.56 164 LEU A N 1
ATOM 1135 C CA . LEU A 1 164 ? -1.498 7.186 -16.049 1.00 81.56 164 LEU A CA 1
ATOM 1136 C C . LEU A 1 164 ? -2.580 7.921 -15.250 1.00 81.56 164 LEU A C 1
ATOM 1138 O O . LEU A 1 164 ? -3.735 7.507 -15.285 1.00 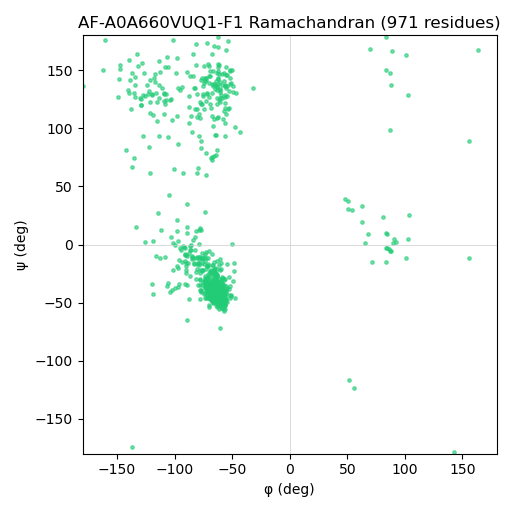81.56 164 LEU A O 1
ATOM 1142 N N . LEU A 1 165 ? -2.252 9.001 -14.534 1.00 80.38 165 LEU A N 1
ATOM 1143 C CA . LEU A 1 165 ? -3.236 9.770 -13.764 1.00 80.38 165 LEU A CA 1
ATOM 1144 C C . LEU A 1 165 ? -4.277 10.441 -14.654 1.00 80.38 165 LEU A C 1
ATOM 1146 O O . LEU A 1 165 ? -5.469 10.404 -14.334 1.00 80.38 165 LEU A O 1
ATOM 1150 N N . GLU A 1 166 ? -3.851 11.013 -15.775 1.00 81.81 166 GLU A N 1
ATOM 1151 C CA . GLU A 1 166 ? -4.725 11.644 -16.765 1.00 81.81 166 GLU A CA 1
ATOM 1152 C C . GLU A 1 166 ? -5.517 10.619 -17.597 1.00 81.81 166 GLU A C 1
ATOM 1154 O O . GLU A 1 166 ? -6.528 10.964 -18.209 1.00 81.81 166 GLU A O 1
ATOM 1159 N N . GLY A 1 167 ? -5.135 9.338 -17.545 1.00 69.00 167 GLY A N 1
ATOM 1160 C CA . GLY A 1 167 ? -5.812 8.253 -18.256 1.00 69.00 167 GLY A CA 1
ATOM 1161 C C . GLY A 1 167 ? -5.407 8.138 -19.725 1.00 69.00 167 GLY A C 1
ATOM 1162 O O . GLY A 1 167 ? -6.170 7.600 -20.528 1.00 69.00 167 GLY A O 1
ATOM 1163 N N . TRP A 1 168 ? -4.221 8.630 -20.092 1.00 73.38 168 TRP A N 1
ATOM 1164 C CA . TRP A 1 168 ? -3.671 8.410 -21.425 1.00 73.38 168 TRP A CA 1
ATOM 1165 C C . TRP A 1 168 ? -3.343 6.934 -21.623 1.00 73.38 168 TRP A C 1
ATOM 1167 O O . TRP A 1 168 ? -2.706 6.291 -20.787 1.00 73.38 168 TRP A O 1
ATOM 1177 N N . ALA A 1 169 ? -3.702 6.404 -22.790 1.00 73.88 169 ALA A N 1
ATOM 1178 C CA . ALA A 1 169 ? -3.225 5.098 -23.208 1.00 73.88 169 ALA A CA 1
ATOM 1179 C C . ALA A 1 169 ? -1.709 5.178 -23.450 1.00 73.88 169 ALA A C 1
ATOM 1181 O O . ALA A 1 169 ? -1.266 5.665 -24.490 1.00 73.88 169 ALA A O 1
ATOM 1182 N N . VAL A 1 170 ? -0.900 4.689 -22.506 1.00 68.00 170 VAL A N 1
ATOM 1183 C CA . VAL A 1 170 ? 0.573 4.739 -22.595 1.00 68.00 170 VAL A CA 1
ATOM 1184 C C . VAL A 1 170 ? 1.080 4.092 -23.891 1.00 68.00 170 VAL A C 1
ATOM 1186 O O . VAL A 1 170 ? 1.986 4.617 -24.532 1.00 68.00 170 VAL A O 1
ATOM 1189 N N . GLY A 1 171 ? 0.419 3.026 -24.357 1.00 67.62 171 GLY A N 1
ATOM 1190 C CA . GLY A 1 171 ? 0.711 2.414 -25.657 1.00 67.62 171 GLY A CA 1
ATOM 1191 C C . GLY A 1 171 ? 0.488 3.350 -26.853 1.00 67.62 171 GLY A C 1
ATOM 1192 O O . GLY A 1 171 ? 1.277 3.331 -27.794 1.00 67.62 171 GLY A O 1
ATOM 1193 N N . LEU A 1 172 ? -0.527 4.221 -26.810 1.00 71.19 172 LEU A N 1
ATOM 1194 C CA . LEU A 1 172 ? -0.757 5.231 -27.847 1.00 71.19 172 LEU A CA 1
ATOM 1195 C C . LEU A 1 172 ? 0.353 6.287 -27.839 1.00 71.19 172 LEU A C 1
ATOM 1197 O O . LEU A 1 172 ? 0.868 6.631 -28.898 1.00 71.19 172 LEU A O 1
ATOM 1201 N N . VAL A 1 173 ? 0.759 6.762 -26.660 1.00 73.88 173 VAL A N 1
ATOM 1202 C CA . VAL A 1 173 ? 1.851 7.743 -26.527 1.00 73.88 173 VAL A CA 1
ATOM 1203 C C . VAL A 1 173 ? 3.164 7.162 -27.061 1.00 73.88 173 VAL A C 1
ATOM 1205 O O . VAL A 1 173 ? 3.844 7.810 -27.860 1.00 73.88 173 VAL A O 1
ATOM 1208 N N . SER A 1 174 ? 3.484 5.911 -26.717 1.00 70.69 174 SER A N 1
ATOM 1209 C CA . SER A 1 174 ? 4.654 5.207 -27.257 1.00 70.69 174 SER A CA 1
ATOM 1210 C C . SER A 1 174 ? 4.573 5.006 -28.776 1.00 70.69 174 SER A C 1
ATOM 1212 O O . SER A 1 174 ? 5.574 5.186 -29.472 1.00 70.69 174 SER A O 1
ATOM 1214 N N . ALA A 1 175 ? 3.394 4.674 -29.315 1.00 77.00 175 ALA A N 1
ATOM 1215 C CA . ALA A 1 175 ? 3.193 4.516 -30.756 1.00 77.00 175 ALA A CA 1
ATOM 1216 C C . ALA A 1 175 ? 3.373 5.842 -31.509 1.00 77.00 175 ALA A C 1
ATOM 1218 O O . ALA A 1 175 ? 4.040 5.875 -32.543 1.00 77.00 175 ALA A O 1
ATOM 1219 N N . LEU A 1 176 ? 2.827 6.942 -30.980 1.00 78.81 176 LEU A N 1
ATOM 1220 C CA . LEU A 1 176 ? 2.959 8.280 -31.559 1.00 78.81 176 LEU A CA 1
ATOM 1221 C C . LEU A 1 176 ? 4.407 8.774 -31.526 1.00 78.81 176 LEU A C 1
ATOM 1223 O O . LEU A 1 176 ? 4.887 9.318 -32.519 1.00 78.81 176 LEU A O 1
ATOM 1227 N N . ALA A 1 177 ? 5.128 8.536 -30.428 1.00 75.19 177 ALA A N 1
ATOM 1228 C CA . ALA A 1 177 ? 6.544 8.872 -30.328 1.00 75.19 177 ALA A CA 1
ATOM 1229 C C . ALA A 1 177 ? 7.383 8.108 -31.372 1.00 75.19 177 ALA A C 1
ATOM 1231 O O . ALA A 1 177 ? 8.191 8.712 -32.080 1.00 75.19 177 ALA A O 1
ATOM 1232 N N . LEU A 1 178 ? 7.127 6.808 -31.557 1.00 75.56 178 LEU A N 1
ATOM 1233 C CA . LEU A 1 178 ? 7.772 6.000 -32.599 1.00 75.56 178 LEU A CA 1
ATOM 1234 C C . LEU A 1 178 ? 7.400 6.426 -34.021 1.00 75.56 178 LEU A C 1
ATOM 1236 O O . LEU A 1 178 ? 8.272 6.488 -34.891 1.00 75.56 178 LEU A O 1
ATOM 1240 N N . ALA A 1 179 ? 6.127 6.741 -34.263 1.00 79.56 179 ALA A N 1
ATOM 1241 C CA . ALA A 1 179 ? 5.663 7.260 -35.544 1.00 79.56 179 ALA A CA 1
ATOM 1242 C C . ALA A 1 179 ? 6.332 8.606 -35.865 1.00 79.56 179 ALA A C 1
ATOM 1244 O O . ALA A 1 179 ? 6.775 8.819 -36.993 1.00 79.56 179 ALA A O 1
ATOM 1245 N N . GLY A 1 180 ? 6.498 9.471 -34.860 1.00 76.06 180 GLY A N 1
ATOM 1246 C CA . GLY A 1 180 ? 7.273 10.706 -34.956 1.00 76.06 180 GLY A CA 1
ATOM 1247 C C . GLY A 1 180 ? 8.735 10.449 -35.330 1.00 76.06 180 GLY A C 1
ATOM 1248 O O . GLY A 1 180 ? 9.243 11.062 -36.268 1.00 76.06 180 GLY A O 1
ATOM 1249 N N . SER A 1 181 ? 9.406 9.491 -34.681 1.00 76.38 181 SER A N 1
ATOM 1250 C CA . SER A 1 181 ? 10.776 9.089 -35.042 1.00 76.38 181 SER A CA 1
ATOM 1251 C C . SER A 1 181 ? 10.877 8.558 -36.476 1.00 76.38 181 SER A C 1
ATOM 1253 O O . SER A 1 181 ? 11.824 8.896 -37.193 1.00 76.38 181 SER A O 1
ATOM 1255 N N . ALA A 1 182 ? 9.904 7.751 -36.912 1.00 80.56 182 ALA A N 1
ATOM 1256 C CA . ALA A 1 182 ? 9.833 7.226 -38.273 1.00 80.56 182 ALA A CA 1
ATOM 1257 C C . ALA A 1 182 ? 9.644 8.350 -39.303 1.00 80.56 182 ALA A C 1
ATOM 1259 O O . ALA A 1 182 ? 10.365 8.394 -40.303 1.00 80.56 182 ALA A O 1
ATOM 1260 N N . LEU A 1 183 ? 8.739 9.293 -39.022 1.00 79.19 183 LEU A N 1
ATOM 1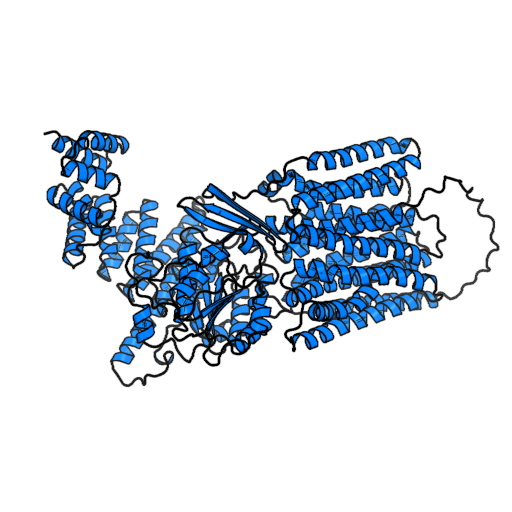261 C CA . LEU A 1 183 ? 8.481 10.468 -39.851 1.00 79.19 183 LEU A CA 1
ATOM 1262 C C . LEU A 1 183 ? 9.727 11.350 -39.968 1.00 79.19 183 LEU A C 1
ATOM 1264 O O . LEU A 1 183 ? 10.089 11.756 -41.068 1.00 79.19 183 LEU A O 1
ATOM 1268 N N . ILE A 1 184 ? 10.437 11.593 -38.865 1.00 78.25 184 ILE A N 1
ATOM 1269 C CA . ILE A 1 184 ? 11.680 12.371 -38.869 1.00 78.25 184 ILE A CA 1
ATOM 1270 C C . ILE A 1 184 ? 12.759 11.696 -39.731 1.00 78.25 184 ILE A C 1
ATOM 1272 O O . ILE A 1 184 ? 13.443 12.371 -40.503 1.00 78.25 184 ILE A O 1
ATOM 1276 N N . CYS A 1 185 ? 12.902 10.370 -39.642 1.00 76.00 185 CYS A N 1
ATOM 1277 C CA . CYS A 1 185 ? 13.841 9.624 -40.484 1.00 76.00 185 CYS A CA 1
ATOM 1278 C C . CYS A 1 185 ? 13.448 9.668 -41.965 1.00 76.00 185 CYS A C 1
ATOM 1280 O O . CYS A 1 185 ? 14.320 9.789 -42.825 1.00 76.00 185 CYS A O 1
ATOM 1282 N N . TRP A 1 186 ? 12.148 9.602 -42.261 1.00 78.94 186 TRP A N 1
ATOM 1283 C CA . TRP A 1 186 ? 11.616 9.691 -43.619 1.00 78.94 186 TRP A CA 1
ATOM 1284 C C . TRP A 1 186 ? 11.842 11.079 -44.227 1.00 78.94 186 TRP A C 1
ATOM 1286 O O . TRP A 1 186 ? 12.430 11.186 -45.300 1.00 78.94 186 TRP A O 1
ATOM 1296 N N . LEU A 1 187 ? 11.491 12.146 -43.504 1.00 74.06 187 LEU A N 1
ATOM 1297 C CA . LEU A 1 187 ? 11.737 13.530 -43.919 1.00 74.06 187 LEU A CA 1
ATOM 1298 C C . LEU A 1 187 ? 13.237 13.809 -44.092 1.00 74.06 187 LEU A C 1
ATOM 1300 O O . LEU A 1 187 ? 13.643 14.443 -45.062 1.00 74.06 187 LEU A O 1
ATOM 1304 N N . GLY A 1 188 ? 14.081 13.291 -43.193 1.00 69.50 188 GLY A N 1
ATOM 1305 C CA . GLY A 1 188 ? 15.537 13.369 -43.326 1.00 69.50 188 GLY A CA 1
ATOM 1306 C C . GLY A 1 188 ? 16.072 12.638 -44.562 1.00 69.50 188 GLY A C 1
ATOM 1307 O O . GLY A 1 188 ? 17.034 13.101 -45.172 1.00 69.50 188 GLY A O 1
ATOM 1308 N N . ALA A 1 189 ? 15.440 11.530 -44.960 1.00 73.25 189 ALA A N 1
ATOM 1309 C CA . ALA A 1 189 ? 15.773 10.811 -46.186 1.00 73.25 189 ALA A CA 1
ATOM 1310 C C . ALA A 1 189 ? 15.364 11.590 -47.446 1.00 73.25 189 ALA A C 1
ATOM 1312 O O . ALA A 1 189 ? 16.133 11.613 -48.400 1.00 73.25 189 ALA A O 1
ATOM 1313 N N . LEU A 1 190 ? 14.200 12.251 -47.433 1.00 72.12 190 LEU A N 1
ATOM 1314 C CA . LEU A 1 190 ? 13.721 13.087 -48.540 1.00 72.12 190 LEU A CA 1
ATOM 1315 C C . LEU A 1 190 ? 14.600 14.327 -48.739 1.00 72.12 190 LEU A C 1
ATOM 1317 O O . LEU A 1 190 ? 15.077 14.573 -49.842 1.00 72.12 190 LEU A O 1
ATOM 1321 N N . MET A 1 191 ? 14.914 15.046 -47.657 1.00 66.88 191 MET A N 1
ATOM 1322 C CA . MET A 1 191 ? 15.810 16.210 -47.714 1.00 66.88 191 MET A CA 1
ATOM 1323 C C . MET A 1 191 ? 17.246 15.834 -48.112 1.00 66.88 191 MET A C 1
ATOM 1325 O O . MET A 1 191 ? 17.964 16.640 -48.695 1.00 66.88 191 MET A O 1
ATOM 1329 N N . GLY A 1 192 ? 17.679 14.608 -47.799 1.00 58.28 192 GLY A N 1
ATOM 1330 C CA . GLY A 1 192 ? 18.965 14.066 -48.240 1.00 58.28 192 GLY A CA 1
ATOM 1331 C C . GLY A 1 192 ? 18.971 13.544 -49.681 1.00 58.28 192 GLY A C 1
ATOM 1332 O O . GLY A 1 192 ? 20.050 13.348 -50.225 1.00 58.28 192 GLY A O 1
ATOM 1333 N N . ALA A 1 193 ? 17.801 13.314 -50.288 1.00 53.31 193 ALA A N 1
ATOM 1334 C CA . ALA A 1 193 ? 17.660 12.892 -51.682 1.00 53.31 193 ALA A CA 1
ATOM 1335 C C . ALA A 1 193 ? 17.624 14.083 -52.659 1.00 53.31 193 ALA A C 1
ATOM 1337 O O . ALA A 1 193 ? 18.047 13.935 -53.803 1.00 53.31 193 ALA A O 1
ATOM 1338 N N . GLU A 1 194 ? 17.176 15.262 -52.209 1.00 41.84 194 GLU A N 1
ATOM 1339 C CA . GLU A 1 194 ? 17.226 16.511 -52.993 1.00 41.84 194 GLU A CA 1
ATOM 1340 C C . GLU A 1 194 ? 18.629 17.135 -53.055 1.00 41.84 194 GLU A C 1
ATOM 1342 O O . GLU A 1 194 ? 18.967 17.819 -54.021 1.00 41.84 194 GLU A O 1
ATOM 1347 N N . ALA A 1 195 ? 19.500 16.823 -52.091 1.00 41.72 195 ALA A N 1
ATOM 1348 C CA . ALA A 1 195 ? 20.941 16.922 -52.289 1.00 41.72 195 ALA A CA 1
ATOM 1349 C C . ALA A 1 195 ? 21.361 15.761 -53.205 1.00 41.72 195 ALA A C 1
ATOM 1351 O O . ALA A 1 195 ? 21.786 14.709 -52.733 1.00 41.72 195 ALA A O 1
ATOM 1352 N N . GLY A 1 196 ? 21.129 15.924 -54.511 1.00 32.59 196 GLY A N 1
ATOM 1353 C CA . GLY A 1 196 ? 21.305 14.877 -55.515 1.00 32.59 196 GLY A CA 1
ATOM 1354 C C . GLY A 1 196 ? 22.696 14.224 -55.508 1.00 32.59 196 GLY A C 1
ATOM 1355 O O . GLY A 1 196 ? 23.602 14.658 -54.791 1.00 32.59 196 GLY A O 1
ATOM 1356 N N . PRO A 1 197 ? 22.912 13.186 -56.337 1.00 38.16 197 PRO A N 1
ATOM 1357 C CA . PRO A 1 197 ? 24.218 12.574 -56.531 1.00 38.16 197 PRO A CA 1
ATOM 1358 C C . PRO A 1 197 ? 25.153 13.564 -57.240 1.00 38.16 197 PRO A C 1
ATOM 1360 O O . PRO A 1 197 ? 25.453 13.420 -58.422 1.00 38.16 197 PRO A O 1
ATOM 1363 N N . GLY A 1 198 ? 25.639 14.562 -56.504 1.00 32.56 198 GLY A N 1
ATOM 1364 C CA . GLY A 1 198 ? 26.792 15.373 -56.843 1.00 32.56 198 GLY A CA 1
ATOM 1365 C C . GLY A 1 198 ? 28.028 14.491 -56.784 1.00 32.56 198 GLY A C 1
ATOM 1366 O O . GLY A 1 198 ? 28.837 14.592 -55.865 1.00 32.56 198 GLY A O 1
ATOM 1367 N N . HIS A 1 199 ? 28.154 13.610 -57.774 1.00 35.38 199 HIS A N 1
ATOM 1368 C CA . HIS A 1 199 ? 29.434 13.109 -58.229 1.00 35.38 199 HIS A CA 1
ATOM 1369 C C . HIS A 1 199 ? 30.204 14.321 -58.771 1.00 35.38 199 HIS A C 1
ATOM 1371 O O . HIS A 1 199 ? 30.267 14.553 -59.974 1.00 35.38 199 HIS A O 1
ATOM 1377 N N . GLY A 1 200 ? 30.823 15.095 -57.874 1.00 29.78 200 GLY A N 1
ATOM 1378 C CA . GLY A 1 200 ? 32.184 15.521 -58.178 1.00 29.78 200 GLY A CA 1
ATOM 1379 C C . GLY A 1 200 ? 32.969 14.238 -58.460 1.00 29.78 200 GLY A C 1
ATOM 1380 O O . GLY A 1 200 ? 32.709 13.237 -57.779 1.00 29.78 200 GLY A O 1
ATOM 1381 N N . PRO A 1 201 ? 33.818 14.203 -59.502 1.00 31.34 201 PRO A N 1
ATOM 1382 C CA . PRO A 1 201 ? 34.465 12.975 -59.934 1.00 31.34 201 PRO A CA 1
ATOM 1383 C C . PRO A 1 201 ? 35.068 12.299 -58.712 1.00 31.34 201 PRO A C 1
ATOM 1385 O O . PRO A 1 201 ? 35.643 12.975 -57.855 1.00 31.34 201 PRO A O 1
ATOM 1388 N N . VAL A 1 202 ? 34.886 10.980 -58.618 1.00 37.84 202 VAL A N 1
ATOM 1389 C CA . VAL A 1 202 ? 35.685 10.142 -57.731 1.00 37.84 202 VAL A CA 1
ATOM 1390 C C . VAL A 1 202 ? 37.123 10.558 -57.988 1.00 37.84 202 VAL A C 1
ATOM 1392 O O . VAL A 1 202 ? 37.699 10.211 -59.018 1.00 37.84 202 VAL A O 1
ATOM 1395 N N . ALA A 1 203 ? 37.674 11.372 -57.088 1.00 30.02 203 ALA A N 1
ATOM 1396 C CA . ALA A 1 203 ? 39.096 11.556 -57.025 1.00 30.02 203 ALA A CA 1
ATOM 1397 C C . ALA A 1 203 ? 39.616 10.140 -56.811 1.00 30.02 203 ALA A C 1
ATOM 1399 O O . ALA A 1 203 ? 39.299 9.489 -55.810 1.00 30.02 203 ALA A O 1
ATOM 1400 N N . THR A 1 204 ? 40.346 9.644 -57.808 1.00 29.80 204 THR A N 1
ATOM 1401 C CA . THR A 1 204 ? 41.348 8.599 -57.622 1.00 29.80 204 THR A CA 1
ATOM 1402 C C . THR A 1 204 ? 41.956 8.768 -56.234 1.00 29.80 204 THR A C 1
ATOM 1404 O O . THR A 1 204 ? 42.226 9.919 -55.881 1.00 29.80 204 THR A O 1
ATOM 1407 N N . PRO A 1 205 ? 42.127 7.697 -55.440 1.00 33.34 205 PRO A N 1
ATOM 1408 C CA . PRO A 1 205 ? 42.662 7.801 -54.090 1.00 33.34 205 PRO A CA 1
ATOM 1409 C C . PRO A 1 205 ? 44.026 8.491 -54.157 1.00 33.34 205 PRO A C 1
ATOM 1411 O O . PRO A 1 205 ? 45.041 7.861 -54.425 1.00 33.34 205 PRO A O 1
ATOM 1414 N N . GLY A 1 206 ? 44.031 9.810 -53.977 1.00 28.42 206 GLY A N 1
ATOM 1415 C CA . GLY A 1 206 ? 45.229 10.578 -53.736 1.00 28.42 206 GLY A CA 1
ATOM 1416 C C . GLY A 1 206 ? 45.681 10.138 -52.365 1.00 28.42 206 GLY A C 1
ATOM 1417 O O . GLY A 1 206 ? 44.916 10.260 -51.406 1.00 28.42 206 GLY A O 1
ATOM 1418 N N . GLU A 1 207 ? 46.862 9.538 -52.324 1.00 31.34 207 GLU A N 1
ATOM 1419 C CA . GLU A 1 207 ? 47.563 9.113 -51.126 1.00 31.34 207 GLU A CA 1
ATOM 1420 C C . GLU A 1 207 ? 47.466 10.205 -50.055 1.00 31.34 207 GLU A C 1
ATOM 1422 O O . GLU A 1 207 ? 48.242 11.158 -50.011 1.00 31.34 207 GLU A O 1
ATOM 1427 N N . ALA A 1 208 ? 46.503 10.052 -49.146 1.00 30.44 208 ALA A N 1
ATOM 1428 C CA . ALA A 1 208 ? 46.747 10.461 -47.781 1.00 30.44 208 ALA A CA 1
ATOM 1429 C C . ALA A 1 208 ? 48.009 9.697 -47.356 1.00 30.44 208 ALA A C 1
ATOM 1431 O O . ALA A 1 208 ? 48.093 8.500 -47.664 1.00 30.44 208 ALA A O 1
ATOM 1432 N N . PRO A 1 209 ? 48.992 10.353 -46.708 1.00 29.36 209 PRO A N 1
ATOM 1433 C CA . PRO A 1 209 ? 50.196 9.664 -46.271 1.00 29.36 209 PRO A CA 1
ATOM 1434 C C . PRO A 1 209 ? 49.757 8.404 -45.526 1.00 29.36 209 PRO A C 1
ATOM 1436 O O . PRO A 1 209 ? 48.826 8.501 -44.716 1.00 29.36 209 PRO A O 1
ATOM 1439 N N . PRO A 1 210 ? 50.332 7.228 -45.836 1.00 31.22 210 PRO A N 1
ATOM 1440 C CA . PRO A 1 210 ? 49.927 6.000 -45.184 1.00 31.22 210 PRO A CA 1
ATOM 1441 C C . PRO A 1 210 ? 50.091 6.240 -43.687 1.00 31.22 210 PRO A C 1
ATOM 1443 O O . PRO A 1 210 ? 51.209 6.426 -43.204 1.00 31.22 210 PRO A O 1
ATOM 1446 N N . GLU A 1 211 ? 48.979 6.293 -42.947 1.00 32.19 211 GLU A N 1
ATOM 1447 C CA . GLU A 1 211 ? 49.039 6.083 -41.510 1.00 32.19 211 GLU A CA 1
ATOM 1448 C C . GLU A 1 211 ? 49.703 4.720 -41.372 1.00 32.19 211 GLU A C 1
ATOM 1450 O O . GLU A 1 211 ? 49.113 3.694 -41.723 1.00 32.19 211 GLU A O 1
ATOM 1455 N N . ALA A 1 212 ? 50.983 4.739 -40.988 1.00 28.14 212 ALA A N 1
ATOM 1456 C CA . ALA A 1 212 ? 51.781 3.542 -40.843 1.00 28.14 212 ALA A CA 1
ATOM 1457 C C . ALA A 1 212 ? 50.941 2.536 -40.050 1.00 28.14 212 ALA A C 1
ATOM 1459 O O . ALA A 1 212 ? 50.379 2.914 -39.012 1.00 28.14 212 ALA A O 1
ATOM 1460 N N . PRO A 1 213 ? 50.807 1.281 -40.512 1.00 33.00 213 PRO A N 1
ATOM 1461 C CA . PRO A 1 213 ? 50.168 0.262 -39.712 1.00 33.00 213 PRO A CA 1
ATOM 1462 C C . PRO A 1 213 ? 51.070 0.081 -38.498 1.00 33.00 213 PRO A C 1
ATOM 1464 O O . PRO A 1 213 ? 52.061 -0.642 -38.541 1.00 33.00 213 PRO A O 1
ATOM 1467 N N . VAL A 1 214 ? 50.765 0.790 -37.411 1.00 34.25 214 VAL A N 1
ATOM 1468 C CA . VAL A 1 214 ? 51.362 0.519 -36.115 1.00 34.25 214 VAL A CA 1
ATOM 1469 C C . VAL A 1 214 ? 50.852 -0.870 -35.762 1.00 34.25 214 VAL A C 1
ATOM 1471 O O . VAL A 1 214 ? 49.728 -1.039 -35.283 1.00 34.25 214 VAL A O 1
ATOM 1474 N N . ALA A 1 215 ? 51.662 -1.870 -36.106 1.00 33.41 215 ALA A N 1
ATOM 1475 C CA . ALA A 1 215 ? 51.487 -3.265 -35.766 1.00 33.41 215 ALA A CA 1
ATOM 1476 C C . ALA A 1 215 ? 51.684 -3.404 -34.255 1.00 33.41 215 ALA A C 1
ATOM 1478 O O . ALA A 1 215 ? 52.717 -3.854 -33.772 1.00 33.41 215 ALA A O 1
ATOM 1479 N N . LEU A 1 216 ? 50.686 -2.962 -33.493 1.00 38.31 216 LEU A N 1
ATOM 1480 C CA . LEU A 1 216 ? 50.518 -3.417 -32.126 1.00 38.31 216 LEU A CA 1
ATOM 1481 C C . LEU A 1 216 ? 49.987 -4.857 -32.176 1.00 38.31 216 LEU A C 1
ATOM 1483 O O . LEU A 1 216 ? 49.193 -5.183 -33.069 1.00 38.31 216 LEU A O 1
ATOM 1487 N N . PRO A 1 217 ? 50.419 -5.726 -31.247 1.00 33.47 217 PRO A N 1
ATOM 1488 C CA . PRO A 1 217 ? 49.955 -7.104 -31.182 1.00 33.47 217 PRO A CA 1
ATOM 1489 C C . PRO A 1 217 ? 48.423 -7.156 -31.195 1.00 33.47 217 PRO A C 1
ATOM 1491 O O . PRO A 1 217 ? 47.755 -6.331 -30.570 1.00 33.47 217 PRO A O 1
ATOM 1494 N N . ARG A 1 218 ? 47.869 -8.127 -31.937 1.00 42.97 218 ARG A N 1
ATOM 1495 C CA . ARG A 1 218 ? 46.431 -8.433 -31.994 1.00 42.97 218 ARG A CA 1
ATOM 1496 C C . ARG A 1 218 ? 45.959 -8.903 -30.615 1.00 42.97 218 ARG A C 1
ATOM 1498 O O . ARG A 1 218 ? 45.783 -10.096 -30.394 1.00 42.97 218 ARG A O 1
ATOM 1505 N N . ALA A 1 219 ? 45.772 -7.980 -29.679 1.00 42.41 219 ALA A N 1
ATOM 1506 C CA . ALA A 1 219 ? 45.064 -8.281 -28.450 1.00 42.41 219 ALA A CA 1
ATOM 1507 C C . ALA A 1 219 ? 43.617 -8.657 -28.817 1.00 42.41 219 ALA A C 1
ATOM 1509 O O . ALA A 1 219 ? 43.000 -7.951 -29.627 1.00 42.41 219 ALA A O 1
ATOM 1510 N N . PRO A 1 220 ? 43.057 -9.749 -28.267 1.00 48.12 220 PRO A N 1
ATOM 1511 C CA . PRO A 1 220 ? 41.633 -10.015 -28.403 1.00 48.12 220 PRO A CA 1
ATOM 1512 C C . PRO A 1 220 ? 40.870 -8.801 -27.864 1.00 48.12 220 PRO A C 1
ATOM 1514 O O . PRO A 1 220 ? 41.136 -8.328 -26.759 1.00 48.12 220 PRO A O 1
ATOM 1517 N N . SER A 1 221 ? 39.952 -8.242 -28.656 1.00 66.00 221 SER A N 1
ATOM 1518 C CA . SER A 1 221 ? 39.171 -7.092 -28.207 1.00 66.00 221 SER A CA 1
ATOM 1519 C C . SER A 1 221 ? 38.286 -7.536 -27.042 1.00 66.00 221 SER A C 1
ATOM 1521 O O . SER A 1 221 ? 37.309 -8.241 -27.272 1.00 66.00 221 SER A O 1
ATOM 1523 N N . LEU A 1 222 ? 38.595 -7.114 -25.813 1.00 71.12 222 LEU A N 1
ATOM 1524 C CA . LEU A 1 222 ? 37.751 -7.361 -24.634 1.00 71.12 222 LEU A CA 1
ATOM 1525 C C . LEU A 1 222 ? 36.439 -6.554 -24.668 1.00 71.12 222 LEU A C 1
ATOM 1527 O O . LEU A 1 222 ? 35.576 -6.746 -23.822 1.00 71.12 222 LEU A O 1
ATOM 1531 N N . LEU A 1 223 ? 36.258 -5.674 -25.658 1.00 73.06 223 LEU A N 1
ATOM 1532 C CA . LEU A 1 223 ? 35.104 -4.776 -25.791 1.00 73.06 223 LEU A CA 1
ATOM 1533 C C . LEU A 1 223 ? 33.734 -5.483 -25.854 1.00 73.06 223 LEU A C 1
ATOM 1535 O O . LEU A 1 223 ? 32.826 -5.007 -25.181 1.00 73.06 223 LEU A O 1
ATOM 1539 N N . PRO A 1 224 ? 33.538 -6.596 -26.592 1.00 81.75 224 PRO A N 1
ATOM 1540 C CA . PRO A 1 224 ? 32.265 -7.320 -26.591 1.00 81.75 224 PRO A CA 1
ATOM 1541 C C . PRO A 1 224 ? 31.946 -7.936 -25.222 1.00 81.75 224 PRO A C 1
ATOM 1543 O O . PRO A 1 224 ? 30.806 -7.868 -24.769 1.00 81.75 224 PRO A O 1
ATOM 1546 N N . LEU A 1 225 ? 32.962 -8.477 -24.536 1.00 82.44 225 LEU A N 1
ATOM 1547 C CA . LEU A 1 225 ? 32.826 -9.003 -23.175 1.00 82.44 225 LEU A CA 1
ATOM 1548 C C . LEU A 1 225 ? 32.534 -7.876 -22.174 1.00 82.44 225 LEU A C 1
ATOM 1550 O O . LEU A 1 225 ? 31.660 -8.022 -21.330 1.00 82.44 225 LEU A O 1
ATOM 1554 N N . ALA A 1 226 ? 33.212 -6.734 -22.301 1.00 76.75 226 ALA A N 1
ATOM 1555 C CA . ALA A 1 226 ? 32.963 -5.555 -21.479 1.00 76.75 226 ALA A CA 1
ATOM 1556 C C . ALA A 1 226 ? 31.556 -4.984 -21.705 1.00 76.75 226 ALA A C 1
ATOM 1558 O O . ALA A 1 226 ? 30.902 -4.612 -20.740 1.00 76.75 226 ALA A O 1
ATOM 1559 N N . ALA A 1 227 ? 31.064 -4.958 -22.949 1.00 82.88 227 ALA A N 1
ATOM 1560 C CA . ALA A 1 227 ? 29.693 -4.559 -23.264 1.00 82.88 227 ALA A CA 1
ATOM 1561 C C . ALA A 1 227 ? 28.674 -5.496 -22.609 1.00 82.88 227 ALA A C 1
ATOM 1563 O O . ALA A 1 227 ? 27.758 -5.012 -21.946 1.00 82.88 227 ALA A O 1
ATOM 1564 N N . PHE A 1 228 ? 28.875 -6.812 -22.738 1.00 89.19 228 PHE A N 1
ATOM 1565 C CA . PHE A 1 228 ? 28.045 -7.826 -22.093 1.00 89.19 228 PHE A CA 1
ATOM 1566 C C . PHE A 1 228 ? 28.029 -7.658 -20.569 1.00 89.19 228 PHE A C 1
ATOM 1568 O O . PHE A 1 228 ? 26.970 -7.436 -19.995 1.00 89.19 228 PHE A O 1
ATOM 1575 N N . LEU A 1 229 ? 29.195 -7.652 -19.916 1.00 84.00 229 LEU A N 1
ATOM 1576 C CA . LEU A 1 229 ? 29.298 -7.522 -18.458 1.00 84.00 229 LEU A CA 1
ATOM 1577 C C . LEU A 1 229 ? 28.778 -6.176 -17.938 1.00 84.00 229 LEU A C 1
ATOM 1579 O O . LEU A 1 229 ? 28.117 -6.146 -16.905 1.00 84.00 229 LEU A O 1
ATOM 1583 N N . ALA A 1 230 ? 29.020 -5.069 -18.647 1.00 82.56 230 ALA A N 1
ATOM 1584 C CA . ALA A 1 230 ? 28.463 -3.767 -18.281 1.00 82.56 230 ALA A CA 1
ATOM 1585 C C . ALA A 1 230 ? 26.933 -3.761 -18.361 1.00 82.56 230 ALA A C 1
ATOM 1587 O O . ALA A 1 230 ? 26.279 -3.165 -17.512 1.00 82.56 230 ALA A O 1
ATOM 1588 N N . GLY A 1 231 ? 26.363 -4.464 -19.341 1.00 88.31 231 GLY A N 1
ATOM 1589 C CA . GLY A 1 231 ? 24.927 -4.692 -19.423 1.00 88.31 231 GLY A CA 1
ATOM 1590 C C . GLY A 1 231 ? 24.395 -5.538 -18.267 1.00 88.31 231 GLY A C 1
ATOM 1591 O O . GLY A 1 231 ? 23.402 -5.167 -17.644 1.00 88.31 231 GLY A O 1
ATOM 1592 N N . THR A 1 232 ? 25.091 -6.630 -17.928 1.00 88.06 232 THR A N 1
ATOM 1593 C CA . THR A 1 232 ? 24.771 -7.475 -16.766 1.00 88.06 232 THR A CA 1
ATOM 1594 C C . THR A 1 232 ? 24.746 -6.658 -15.482 1.00 88.06 232 THR A C 1
ATOM 1596 O O . THR A 1 232 ? 23.772 -6.723 -14.738 1.00 88.06 232 THR A O 1
ATOM 1599 N N . LEU A 1 233 ? 25.784 -5.850 -15.250 1.00 84.81 233 LEU A N 1
ATOM 1600 C CA . LEU A 1 233 ? 25.892 -4.969 -14.089 1.00 84.81 233 LEU A CA 1
ATOM 1601 C C . LEU A 1 233 ? 24.813 -3.888 -14.081 1.00 84.81 233 LEU A C 1
ATOM 1603 O O . LEU A 1 233 ? 24.263 -3.608 -13.022 1.00 84.81 233 LEU A O 1
ATOM 1607 N N . LEU A 1 234 ? 24.485 -3.308 -15.240 1.00 87.00 234 LEU A N 1
ATOM 1608 C CA . LEU A 1 234 ? 23.457 -2.277 -15.361 1.00 87.00 234 LEU A CA 1
ATOM 1609 C C . LEU A 1 234 ? 22.098 -2.785 -14.871 1.00 87.00 234 LEU A C 1
ATOM 1611 O O . LEU A 1 234 ? 21.497 -2.168 -13.999 1.00 87.00 234 LEU A O 1
ATOM 1615 N N . VAL A 1 235 ? 21.624 -3.915 -15.403 1.00 87.25 235 VAL A N 1
ATOM 1616 C CA . VAL A 1 235 ? 20.293 -4.436 -15.050 1.00 87.25 235 VAL A CA 1
ATOM 1617 C C . VAL A 1 235 ? 20.298 -5.106 -13.676 1.00 87.25 235 VAL A C 1
ATOM 1619 O O . VAL A 1 235 ? 19.365 -4.897 -12.905 1.00 87.25 235 VAL A O 1
ATOM 1622 N N . ALA A 1 236 ? 21.346 -5.857 -13.315 1.00 86.19 236 ALA A N 1
ATOM 1623 C CA . ALA A 1 236 ? 21.452 -6.428 -11.970 1.00 86.19 236 ALA A CA 1
ATOM 1624 C C . ALA A 1 236 ? 21.492 -5.320 -10.906 1.00 86.19 236 ALA A C 1
ATOM 1626 O O . ALA A 1 236 ? 20.731 -5.348 -9.941 1.00 86.19 236 ALA A O 1
ATOM 1627 N N . GLY A 1 237 ? 22.325 -4.302 -11.124 1.00 83.06 237 GLY A N 1
ATOM 1628 C CA . GLY A 1 237 ? 22.430 -3.132 -10.266 1.00 83.06 237 GLY A CA 1
ATOM 1629 C C . GLY A 1 237 ? 21.139 -2.322 -10.211 1.00 83.06 237 GLY A C 1
ATOM 1630 O O . GLY A 1 237 ? 20.739 -1.922 -9.127 1.00 83.06 237 GLY A O 1
ATOM 1631 N N . GLN A 1 238 ? 20.431 -2.148 -11.332 1.00 85.62 238 GLN A N 1
ATOM 1632 C CA . GLN A 1 238 ? 19.100 -1.534 -11.354 1.00 85.62 238 GLN A CA 1
ATOM 1633 C C . GLN A 1 238 ? 18.137 -2.276 -10.422 1.00 85.62 238 GLN A C 1
ATOM 1635 O O . GLN A 1 238 ? 17.519 -1.645 -9.570 1.00 85.62 238 GLN A O 1
ATOM 1640 N N . VAL A 1 239 ? 18.019 -3.604 -10.544 1.00 82.50 239 VAL A N 1
ATOM 1641 C CA . VAL A 1 239 ? 17.113 -4.395 -9.694 1.00 82.50 239 VAL A CA 1
ATOM 1642 C C . VAL A 1 239 ? 17.522 -4.302 -8.222 1.00 82.50 239 VAL A C 1
ATOM 1644 O O . VAL A 1 239 ? 16.665 -4.095 -7.369 1.00 82.50 239 VAL A O 1
ATOM 1647 N N . LEU A 1 240 ? 18.816 -4.383 -7.906 1.00 81.56 240 LEU A N 1
ATOM 1648 C CA . LEU A 1 240 ? 19.304 -4.272 -6.526 1.00 81.56 240 LEU A CA 1
ATOM 1649 C C . LEU A 1 240 ? 19.099 -2.864 -5.942 1.00 81.56 240 LEU A C 1
ATOM 1651 O O . LEU A 1 240 ? 18.702 -2.734 -4.788 1.00 81.56 240 LEU A O 1
ATOM 1655 N N . LEU A 1 241 ? 19.285 -1.805 -6.734 1.00 80.94 241 LEU A N 1
ATOM 1656 C CA . LEU A 1 241 ? 19.017 -0.426 -6.315 1.00 80.94 241 LEU A CA 1
ATOM 1657 C C . LEU A 1 241 ? 17.525 -0.167 -6.095 1.00 80.94 241 LEU A C 1
ATOM 1659 O O . LEU A 1 241 ? 17.174 0.597 -5.201 1.00 80.94 241 LEU A O 1
ATOM 1663 N N . LEU A 1 242 ? 16.642 -0.826 -6.850 1.00 80.88 242 LEU A N 1
ATOM 1664 C CA . LEU A 1 242 ? 15.203 -0.802 -6.577 1.00 80.88 242 LEU A CA 1
ATOM 1665 C C . LEU A 1 242 ? 14.873 -1.453 -5.229 1.00 80.88 242 LEU A C 1
ATOM 1667 O O . LEU A 1 242 ? 14.011 -0.954 -4.513 1.00 80.88 242 LEU A O 1
ATOM 1671 N N . ARG A 1 243 ? 15.577 -2.528 -4.856 1.00 79.12 243 ARG A N 1
ATOM 1672 C CA . ARG A 1 243 ? 15.410 -3.220 -3.562 1.00 79.12 243 ARG A CA 1
ATOM 1673 C C . ARG A 1 243 ? 15.886 -2.361 -2.399 1.00 79.12 243 ARG A C 1
ATOM 1675 O O . ARG A 1 243 ? 15.168 -2.169 -1.427 1.00 79.12 243 ARG A O 1
ATOM 1682 N N . VAL A 1 244 ? 17.066 -1.781 -2.554 1.00 77.31 244 VAL A N 1
ATOM 1683 C CA . VAL A 1 244 ? 17.643 -0.776 -1.654 1.00 77.31 244 VAL A CA 1
ATOM 1684 C C . VAL A 1 244 ? 16.694 0.416 -1.493 1.00 77.31 244 VAL A C 1
ATOM 1686 O O . VAL A 1 244 ? 16.349 0.802 -0.379 1.00 77.31 244 VAL A O 1
ATOM 1689 N N . GLY A 1 245 ? 16.205 0.965 -2.605 1.00 76.69 245 GLY A N 1
ATOM 1690 C CA . GLY A 1 245 ? 15.251 2.068 -2.604 1.00 76.69 245 GLY A CA 1
ATOM 1691 C C . GLY A 1 245 ? 13.919 1.709 -1.948 1.00 76.69 245 GLY A C 1
ATOM 1692 O O . GLY A 1 245 ? 13.339 2.562 -1.278 1.00 76.69 245 GLY A O 1
ATOM 1693 N N . ALA A 1 246 ? 13.446 0.469 -2.099 1.00 77.12 246 ALA A N 1
ATOM 1694 C CA . ALA A 1 246 ? 12.218 -0.011 -1.471 1.00 77.12 246 ALA A CA 1
ATOM 1695 C C . ALA A 1 246 ? 12.304 -0.011 0.061 1.00 77.12 246 ALA A C 1
ATOM 1697 O O . ALA A 1 246 ? 11.327 0.337 0.718 1.00 77.12 246 ALA A O 1
ATOM 1698 N N . GLN A 1 247 ? 13.476 -0.310 0.624 1.00 75.25 247 GLN A N 1
ATOM 1699 C CA . GLN A 1 247 ? 13.705 -0.250 2.072 1.00 75.25 247 GLN A CA 1
ATOM 1700 C C . GLN A 1 247 ? 13.765 1.192 2.591 1.00 75.25 247 GLN A C 1
ATOM 1702 O O . GLN A 1 247 ? 13.267 1.494 3.671 1.00 75.25 247 GLN A O 1
ATOM 1707 N N . LEU A 1 248 ? 14.324 2.108 1.796 1.00 71.44 248 LEU A N 1
ATOM 1708 C CA . LEU A 1 248 ? 14.461 3.519 2.169 1.00 71.44 248 LEU A CA 1
ATOM 1709 C C . LEU A 1 248 ? 13.152 4.300 2.016 1.00 71.44 248 LEU A C 1
ATOM 1711 O O . LEU A 1 248 ? 12.757 5.048 2.902 1.00 71.44 248 LEU A O 1
ATOM 1715 N N . THR A 1 249 ? 12.476 4.139 0.880 1.00 68.69 249 THR A N 1
ATOM 1716 C CA . THR A 1 249 ? 11.358 4.996 0.437 1.00 68.69 249 THR A CA 1
ATOM 1717 C C . THR A 1 249 ? 10.032 4.245 0.264 1.00 68.69 249 THR A C 1
ATOM 1719 O O . THR A 1 249 ? 9.038 4.845 -0.141 1.00 68.69 249 THR A O 1
ATOM 1722 N N . GLY A 1 250 ? 9.999 2.945 0.580 1.00 71.00 250 GLY A N 1
ATOM 1723 C CA . GLY A 1 250 ? 8.883 2.041 0.291 1.00 71.00 250 GLY A CA 1
ATOM 1724 C C . GLY A 1 250 ? 8.939 1.477 -1.134 1.00 71.00 250 GLY A C 1
ATOM 1725 O O . GLY A 1 250 ? 9.422 2.133 -2.055 1.00 71.00 250 GLY A O 1
ATOM 1726 N N . ALA A 1 251 ? 8.423 0.261 -1.350 1.00 72.19 251 ALA A N 1
ATOM 1727 C CA . ALA A 1 251 ? 8.334 -0.390 -2.667 1.00 72.19 251 ALA A CA 1
ATOM 1728 C C . ALA A 1 251 ? 7.252 0.245 -3.578 1.00 72.19 251 ALA A C 1
ATOM 1730 O O . ALA A 1 251 ? 6.283 -0.392 -3.996 1.00 72.19 251 ALA A O 1
ATOM 1731 N N . SER A 1 252 ? 7.402 1.538 -3.869 1.00 76.69 252 SER A N 1
ATOM 1732 C CA . SER A 1 252 ? 6.453 2.326 -4.655 1.00 76.69 252 SER A CA 1
ATOM 1733 C C . SER A 1 252 ? 6.872 2.457 -6.122 1.00 76.69 252 SER A C 1
ATOM 1735 O O . SER A 1 252 ? 8.044 2.324 -6.499 1.00 76.69 252 SER A O 1
ATOM 1737 N N . MET A 1 253 ? 5.908 2.801 -6.977 1.00 78.81 253 MET A N 1
ATOM 1738 C CA . MET A 1 253 ? 6.203 3.172 -8.361 1.00 78.81 253 MET A CA 1
ATOM 1739 C C . MET A 1 253 ? 7.069 4.446 -8.444 1.00 78.81 253 MET A C 1
ATOM 1741 O O . MET A 1 253 ? 7.884 4.553 -9.358 1.00 78.81 253 MET A O 1
ATOM 1745 N N . GLN A 1 254 ? 6.998 5.361 -7.471 1.00 78.50 254 GLN A N 1
ATOM 1746 C CA . GLN A 1 254 ? 7.864 6.544 -7.439 1.00 78.50 254 GLN A CA 1
ATOM 1747 C C . GLN A 1 254 ? 9.336 6.174 -7.246 1.00 78.50 254 GLN A C 1
ATOM 1749 O O . GLN A 1 254 ? 10.201 6.701 -7.939 1.00 78.50 254 GLN A O 1
ATOM 1754 N N . THR A 1 255 ? 9.620 5.238 -6.341 1.00 78.94 255 THR A N 1
ATOM 1755 C CA . THR A 1 255 ? 10.965 4.692 -6.118 1.00 78.94 255 THR A CA 1
ATOM 1756 C C . THR A 1 255 ? 11.513 4.087 -7.405 1.00 78.94 255 THR A C 1
ATOM 1758 O O . THR A 1 255 ? 12.648 4.364 -7.795 1.00 78.94 255 THR A O 1
ATOM 1761 N N . SER A 1 256 ? 10.663 3.347 -8.124 1.00 80.25 256 SER A N 1
ATOM 1762 C CA . SER A 1 256 ? 11.021 2.755 -9.413 1.00 80.25 256 SER A CA 1
ATOM 1763 C C . SER A 1 256 ? 11.337 3.804 -10.478 1.00 80.25 256 SER A C 1
ATOM 1765 O O . SER A 1 256 ? 12.380 3.736 -11.130 1.00 80.25 256 SER A O 1
ATOM 1767 N N . VAL A 1 257 ? 10.480 4.819 -10.603 1.00 85.12 257 VAL A N 1
ATOM 1768 C CA . VAL A 1 257 ? 10.666 5.942 -11.529 1.00 85.12 257 VAL A CA 1
ATOM 1769 C C . VAL A 1 257 ? 11.930 6.735 -11.205 1.00 85.12 257 VAL A C 1
ATOM 1771 O O . VAL A 1 257 ? 12.681 7.051 -12.123 1.00 85.12 257 VAL A O 1
ATOM 1774 N N . ARG A 1 258 ? 12.208 7.031 -9.928 1.00 86.00 258 ARG A N 1
ATOM 1775 C CA . ARG A 1 258 ? 13.402 7.785 -9.514 1.00 86.00 258 ARG A CA 1
ATOM 1776 C C . ARG A 1 258 ? 14.687 7.037 -9.858 1.00 86.00 258 ARG A C 1
ATOM 1778 O O . ARG A 1 258 ? 15.563 7.619 -10.494 1.00 86.00 258 ARG A O 1
ATOM 1785 N N . VAL A 1 259 ? 14.793 5.756 -9.490 1.00 86.44 259 VAL A N 1
ATOM 1786 C CA . VAL A 1 259 ? 15.983 4.942 -9.797 1.00 86.44 259 VAL A CA 1
ATOM 1787 C C . VAL A 1 259 ? 16.212 4.889 -11.307 1.00 86.44 259 VAL A C 1
ATOM 1789 O O . VAL A 1 259 ? 17.314 5.177 -11.768 1.00 86.44 259 VAL A O 1
ATOM 1792 N N . LEU A 1 260 ? 15.167 4.606 -12.092 1.00 88.50 260 LEU A N 1
ATOM 1793 C CA . LEU A 1 260 ? 15.267 4.557 -13.552 1.00 88.50 260 LEU A CA 1
ATOM 1794 C C . LEU A 1 260 ? 15.612 5.914 -14.170 1.00 88.50 260 LEU A C 1
ATOM 1796 O O . LEU A 1 260 ? 16.435 5.967 -15.081 1.00 88.50 260 LEU A O 1
ATOM 1800 N N . LEU A 1 261 ? 15.020 7.006 -13.687 1.00 92.06 261 LEU A N 1
ATOM 1801 C CA . LEU A 1 261 ? 15.302 8.363 -14.152 1.00 92.06 261 LEU A CA 1
ATOM 1802 C C . LEU A 1 261 ? 16.793 8.691 -14.009 1.00 92.06 261 LEU A C 1
ATOM 1804 O O . LEU A 1 261 ? 17.443 9.052 -14.991 1.00 92.06 261 LEU A O 1
ATOM 1808 N N . TRP A 1 262 ? 17.349 8.517 -12.809 1.00 92.19 262 TRP A N 1
ATOM 1809 C CA . TRP A 1 262 ? 18.759 8.806 -12.536 1.00 92.19 262 TRP A CA 1
ATOM 1810 C C . TRP A 1 262 ? 19.707 7.866 -13.276 1.00 92.19 262 TRP A C 1
ATOM 1812 O O . TRP A 1 262 ? 20.727 8.317 -13.798 1.00 92.19 262 TRP A O 1
ATOM 1822 N N . LEU A 1 263 ? 19.335 6.592 -13.413 1.00 91.62 263 LEU A N 1
ATOM 1823 C CA . LEU A 1 263 ? 20.063 5.626 -14.234 1.00 91.62 263 LEU A CA 1
ATOM 1824 C C . LEU A 1 263 ? 20.184 6.099 -15.690 1.00 91.62 263 LEU A C 1
ATOM 1826 O O . LEU A 1 263 ? 21.270 6.084 -16.269 1.00 91.62 263 LEU A O 1
ATOM 1830 N N . HIS A 1 264 ? 19.086 6.577 -16.278 1.00 92.38 264 HIS A N 1
ATOM 1831 C CA . HIS A 1 264 ? 19.049 7.054 -17.661 1.00 92.38 264 HIS A CA 1
ATOM 1832 C C . HIS A 1 264 ? 19.779 8.385 -17.853 1.00 92.38 264 HIS A C 1
ATOM 1834 O O . HIS A 1 264 ? 20.504 8.548 -18.836 1.00 92.38 264 HIS A O 1
ATOM 1840 N N . LEU A 1 265 ? 19.671 9.314 -16.900 1.00 94.56 265 LEU A N 1
ATOM 1841 C CA . LEU A 1 265 ? 20.493 10.528 -16.891 1.00 94.56 265 LEU A CA 1
ATOM 1842 C C . LEU A 1 265 ? 21.987 10.185 -16.811 1.00 94.56 265 LEU A C 1
ATOM 1844 O O . LEU A 1 265 ? 22.796 10.776 -17.531 1.00 94.56 265 LEU A O 1
ATOM 1848 N N . GLY A 1 266 ? 22.342 9.177 -16.012 1.00 91.19 266 GLY A N 1
ATOM 1849 C CA . GLY A 1 266 ? 23.694 8.636 -15.925 1.00 91.19 266 GLY A CA 1
ATOM 1850 C C . GLY A 1 266 ? 24.164 8.073 -17.261 1.00 91.19 266 GLY A C 1
ATOM 1851 O O . GLY A 1 266 ? 25.235 8.443 -17.737 1.00 91.19 266 GLY A O 1
ATOM 1852 N N . MET A 1 267 ? 23.345 7.252 -17.925 1.00 91.00 267 MET A N 1
ATOM 1853 C CA . MET A 1 267 ? 23.660 6.721 -19.257 1.00 91.00 267 MET A CA 1
ATOM 1854 C C . MET A 1 267 ? 23.865 7.829 -20.292 1.00 91.00 267 MET A C 1
ATOM 1856 O O . MET A 1 267 ? 24.807 7.762 -21.087 1.00 91.00 267 MET A O 1
ATOM 1860 N N . ALA A 1 268 ? 23.032 8.872 -20.262 1.00 93.50 268 ALA A N 1
ATOM 1861 C CA . ALA A 1 268 ? 23.181 10.018 -21.145 1.00 93.50 268 ALA A CA 1
ATOM 1862 C C . ALA A 1 268 ? 24.505 10.748 -20.902 1.00 93.50 268 ALA A C 1
ATOM 1864 O O . ALA A 1 268 ? 25.274 10.968 -21.841 1.00 93.50 268 ALA A O 1
ATOM 1865 N N . ALA A 1 269 ? 24.804 11.069 -19.642 1.00 91.19 269 ALA A N 1
ATOM 1866 C CA . ALA A 1 269 ? 26.051 11.714 -19.259 1.00 91.19 269 ALA A CA 1
ATOM 1867 C C . ALA A 1 269 ? 27.269 10.848 -19.622 1.00 91.19 269 ALA A C 1
ATOM 1869 O O . ALA A 1 269 ? 28.219 11.354 -20.214 1.00 91.19 269 ALA A O 1
ATOM 1870 N N . GLY A 1 270 ? 27.218 9.537 -19.376 1.00 86.81 270 GLY A N 1
ATOM 1871 C CA . GLY A 1 270 ? 28.293 8.597 -19.695 1.00 86.81 270 GLY A CA 1
ATOM 1872 C C . GLY A 1 270 ? 28.578 8.546 -21.194 1.00 86.81 270 GLY A C 1
ATOM 1873 O O . GLY A 1 270 ? 29.735 8.601 -21.611 1.00 86.81 270 GLY A O 1
ATOM 1874 N N . ALA A 1 271 ? 27.526 8.537 -22.017 1.00 88.75 271 ALA A N 1
ATOM 1875 C CA . ALA A 1 271 ? 27.653 8.608 -23.468 1.00 88.75 271 ALA A CA 1
ATOM 1876 C C . ALA A 1 271 ? 28.245 9.950 -23.933 1.00 88.75 271 ALA A C 1
ATOM 1878 O O . ALA A 1 271 ? 29.130 9.952 -24.790 1.00 88.75 271 ALA A O 1
ATOM 1879 N N . VAL A 1 272 ? 27.812 11.082 -23.357 1.00 88.81 272 VAL A N 1
ATOM 1880 C CA . VAL A 1 272 ? 28.314 12.425 -23.708 1.00 88.81 272 VAL A CA 1
ATOM 1881 C C . VAL A 1 272 ? 29.759 12.650 -23.273 1.00 88.8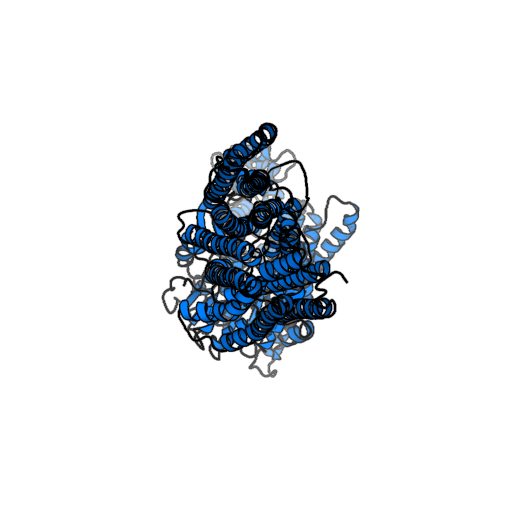1 272 VAL A C 1
ATOM 1883 O O . VAL A 1 272 ? 30.539 13.210 -24.044 1.00 88.81 272 VAL A O 1
ATOM 1886 N N . LEU A 1 273 ? 30.159 12.179 -22.092 1.00 84.50 273 LEU A N 1
ATOM 1887 C CA . LEU A 1 273 ? 31.527 12.320 -21.582 1.00 84.50 273 LEU A CA 1
ATOM 1888 C C . LEU A 1 273 ? 32.564 11.637 -22.491 1.00 84.50 273 LEU A C 1
ATOM 1890 O O . LEU A 1 273 ? 33.731 12.024 -22.484 1.00 84.50 273 LEU A O 1
ATOM 1894 N N . MET A 1 274 ? 32.148 10.667 -23.318 1.00 77.12 274 MET A N 1
ATOM 1895 C CA . MET A 1 274 ? 33.006 10.015 -24.320 1.00 77.12 274 MET A CA 1
ATOM 1896 C C . MET A 1 274 ? 33.092 10.775 -25.662 1.00 77.12 274 MET A C 1
ATOM 1898 O O . MET A 1 274 ? 33.935 10.447 -26.502 1.00 77.12 274 MET A O 1
ATOM 1902 N N . ILE A 1 275 ? 32.228 11.77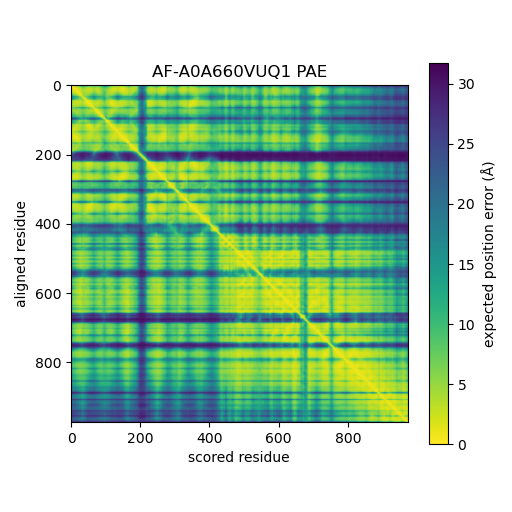3 -25.893 1.00 79.00 275 ILE A N 1
ATOM 1903 C CA . ILE A 1 275 ? 32.150 12.572 -27.128 1.00 79.00 275 ILE A CA 1
ATOM 1904 C C . ILE A 1 275 ? 33.315 13.558 -27.329 1.00 79.00 275 ILE A C 1
ATOM 1906 O O . ILE A 1 275 ? 33.729 13.686 -28.492 1.00 79.00 275 ILE A O 1
ATOM 1910 N N . PRO A 1 276 ? 33.835 14.298 -26.316 1.00 78.31 276 PRO A N 1
ATOM 1911 C CA . PRO A 1 276 ? 34.861 15.306 -26.557 1.00 78.31 276 PRO A CA 1
ATOM 1912 C C . PRO A 1 276 ? 36.060 14.722 -27.316 1.00 78.31 276 PRO A C 1
ATOM 1914 O O . PRO A 1 276 ? 36.766 13.805 -26.886 1.00 78.31 276 PRO A O 1
ATOM 1917 N N . ALA A 1 277 ? 36.256 15.262 -28.518 1.00 53.84 277 ALA A N 1
ATOM 1918 C CA . ALA A 1 277 ? 37.376 14.944 -29.377 1.00 53.84 277 ALA A CA 1
ATOM 1919 C C . ALA A 1 277 ? 38.605 15.706 -28.854 1.00 53.84 277 ALA A C 1
ATOM 1921 O O . ALA A 1 277 ? 38.558 16.929 -28.802 1.00 53.84 277 ALA A O 1
ATOM 1922 N N . TRP A 1 278 ? 39.676 14.957 -28.537 1.00 53.53 278 TRP A N 1
ATOM 1923 C CA . TRP A 1 278 ? 41.074 15.387 -28.311 1.00 53.53 278 TRP A CA 1
ATOM 1924 C C . TRP A 1 278 ? 41.470 15.841 -26.876 1.00 53.53 278 TRP A C 1
ATOM 1926 O O . TRP A 1 278 ? 41.300 17.007 -26.552 1.00 53.53 278 TRP A O 1
ATOM 1936 N N . ARG A 1 279 ? 42.108 14.960 -26.054 1.00 55.31 279 ARG A N 1
ATOM 1937 C CA . ARG A 1 279 ? 43.566 15.028 -25.692 1.00 55.31 279 ARG A CA 1
ATOM 1938 C C . ARG A 1 279 ? 44.093 14.386 -24.382 1.00 55.31 279 ARG A C 1
ATOM 1940 O O . ARG A 1 279 ? 45.307 14.251 -24.313 1.00 55.31 279 ARG A O 1
ATOM 1947 N N . ALA A 1 280 ? 43.307 13.935 -23.397 1.00 56.75 280 ALA A N 1
ATOM 1948 C CA . ALA A 1 280 ? 43.914 13.549 -22.097 1.00 56.75 280 ALA A CA 1
ATOM 1949 C C . ALA A 1 280 ? 44.068 12.036 -21.801 1.00 56.75 280 ALA A C 1
ATOM 1951 O O . ALA A 1 280 ? 45.101 11.642 -21.267 1.00 56.75 280 ALA A O 1
ATOM 1952 N N . LEU A 1 281 ? 43.082 11.183 -22.127 1.00 58.41 281 LEU A N 1
ATOM 1953 C CA . LEU A 1 281 ? 43.049 9.773 -21.686 1.00 58.41 281 LEU A CA 1
ATOM 1954 C C . LEU A 1 281 ? 42.633 8.793 -22.808 1.00 58.41 281 LEU A C 1
ATOM 1956 O O . LEU A 1 281 ? 41.834 9.167 -23.678 1.00 58.41 281 LEU A O 1
ATOM 1960 N N . PRO A 1 282 ? 43.149 7.544 -22.816 1.00 65.44 282 PRO A N 1
ATOM 1961 C CA . PRO A 1 282 ? 42.664 6.481 -23.700 1.00 65.44 282 PRO A CA 1
ATOM 1962 C C . PRO A 1 282 ? 41.229 6.072 -23.327 1.00 65.44 282 PRO A C 1
ATOM 1964 O O . PRO A 1 282 ? 40.825 6.174 -22.167 1.00 65.44 282 PRO A O 1
ATOM 1967 N N . ALA A 1 283 ? 40.447 5.630 -24.319 1.00 65.25 283 ALA A N 1
ATOM 1968 C CA . ALA A 1 283 ? 39.023 5.322 -24.142 1.00 65.25 283 ALA A CA 1
ATOM 1969 C C . ALA A 1 283 ? 38.814 4.200 -23.115 1.00 65.25 283 ALA A C 1
ATOM 1971 O O . ALA A 1 283 ? 37.878 4.236 -22.325 1.00 65.25 283 ALA A O 1
ATOM 1972 N N . GLU A 1 284 ? 39.739 3.247 -23.091 1.00 68.00 284 GLU A N 1
ATOM 1973 C CA . GLU A 1 284 ? 39.792 2.104 -22.192 1.00 68.00 284 GLU A CA 1
ATOM 1974 C C . GLU A 1 284 ? 39.995 2.542 -20.736 1.00 68.00 284 GLU A C 1
ATOM 1976 O O . GLU A 1 284 ? 39.278 2.068 -19.861 1.00 68.00 284 GLU A O 1
ATOM 1981 N N . ALA A 1 285 ? 40.892 3.502 -20.469 1.00 63.59 285 ALA A N 1
ATOM 1982 C CA . ALA A 1 285 ? 41.127 4.012 -19.113 1.00 63.59 285 ALA A CA 1
ATOM 1983 C C . ALA A 1 285 ? 39.954 4.855 -18.597 1.00 63.59 285 ALA A C 1
ATOM 1985 O O . ALA A 1 285 ? 39.601 4.775 -17.424 1.00 63.59 285 ALA A O 1
ATOM 1986 N N . LEU A 1 286 ? 39.322 5.642 -19.470 1.00 65.38 286 LEU A N 1
ATOM 1987 C CA . LEU A 1 286 ? 38.148 6.428 -19.096 1.00 65.38 286 LEU A CA 1
ATOM 1988 C C . LEU A 1 286 ? 36.912 5.536 -18.870 1.00 65.38 286 LEU A C 1
ATOM 1990 O O . LEU A 1 286 ? 36.160 5.759 -17.928 1.00 65.38 286 LEU A O 1
ATOM 1994 N N . THR A 1 287 ? 36.747 4.479 -19.670 1.00 65.62 287 THR A N 1
ATOM 1995 C CA . THR A 1 287 ? 35.705 3.458 -19.454 1.00 65.62 287 THR A CA 1
ATOM 1996 C C . THR A 1 287 ? 35.965 2.679 -18.168 1.00 65.62 287 THR A C 1
ATOM 1998 O O . THR A 1 287 ? 35.045 2.474 -17.386 1.00 65.62 287 THR A O 1
ATOM 2001 N N . ALA A 1 288 ? 37.219 2.300 -17.899 1.00 66.62 288 ALA A N 1
ATOM 2002 C CA . ALA A 1 288 ? 37.607 1.682 -16.635 1.00 66.62 288 ALA A CA 1
ATOM 2003 C C . ALA A 1 288 ? 37.294 2.589 -15.435 1.00 66.62 288 ALA A C 1
ATOM 2005 O O . ALA A 1 288 ? 36.842 2.095 -14.410 1.00 66.62 288 ALA A O 1
ATOM 2006 N N . LEU A 1 289 ? 37.457 3.911 -15.572 1.00 63.47 289 LEU A N 1
ATOM 2007 C CA . LEU A 1 289 ? 37.161 4.874 -14.504 1.00 63.47 289 LEU A CA 1
ATOM 2008 C C . LEU A 1 289 ? 35.671 4.949 -14.217 1.00 63.47 289 LEU A C 1
ATOM 2010 O O . LEU A 1 289 ? 35.265 4.927 -13.061 1.00 63.47 289 LEU A O 1
ATOM 2014 N N . LEU A 1 290 ? 34.858 4.992 -15.267 1.00 67.88 290 LEU A N 1
ATOM 2015 C CA . LEU A 1 290 ? 33.408 5.038 -15.128 1.00 67.88 290 LEU A CA 1
ATOM 2016 C C . LEU A 1 290 ? 32.826 3.692 -14.672 1.00 67.88 290 LEU A C 1
ATOM 2018 O O . LEU A 1 290 ? 31.848 3.683 -13.935 1.00 67.88 290 LEU A O 1
ATOM 2022 N N . LEU A 1 291 ? 33.447 2.561 -15.024 1.00 68.38 291 LEU A N 1
ATOM 2023 C CA . LEU A 1 291 ? 33.083 1.242 -14.493 1.00 68.38 291 LEU A CA 1
ATOM 2024 C C . LEU A 1 291 ? 33.536 1.050 -13.040 1.00 68.38 291 LEU A C 1
ATOM 2026 O O . LEU A 1 291 ? 32.800 0.457 -12.258 1.00 68.38 291 LEU A O 1
ATOM 2030 N N . ALA A 1 292 ? 34.694 1.592 -12.651 1.00 66.06 292 ALA A N 1
ATOM 2031 C CA . ALA A 1 292 ? 35.113 1.647 -11.251 1.00 66.06 292 ALA A CA 1
ATOM 2032 C C . ALA A 1 292 ? 34.165 2.535 -10.435 1.00 66.06 292 ALA A C 1
ATOM 2034 O O . ALA A 1 292 ? 33.782 2.165 -9.333 1.00 66.06 292 ALA A O 1
ATOM 2035 N N . ALA A 1 293 ? 33.729 3.667 -10.995 1.00 66.00 293 ALA A N 1
ATOM 2036 C CA . ALA A 1 293 ? 32.727 4.537 -10.387 1.00 66.00 293 ALA A CA 1
ATOM 2037 C C . ALA A 1 293 ? 31.349 3.855 -10.285 1.00 66.00 293 ALA A C 1
ATOM 2039 O O . ALA A 1 293 ? 30.678 4.002 -9.270 1.00 66.00 293 ALA A O 1
ATOM 2040 N N . ALA A 1 294 ? 30.950 3.056 -11.280 1.00 68.94 294 ALA A N 1
ATOM 2041 C CA . ALA A 1 294 ? 29.756 2.214 -11.204 1.00 68.94 294 ALA A CA 1
ATOM 2042 C C . ALA A 1 294 ? 29.887 1.126 -10.124 1.00 68.94 294 ALA A C 1
ATOM 2044 O O . ALA A 1 294 ? 28.950 0.909 -9.362 1.00 68.94 294 ALA A O 1
ATOM 2045 N N . GLY A 1 295 ? 31.058 0.491 -10.008 1.00 67.50 295 GLY A N 1
ATOM 2046 C CA . GLY A 1 295 ? 31.371 -0.454 -8.934 1.00 67.50 295 GLY A CA 1
ATOM 2047 C C . GLY A 1 295 ? 31.341 0.198 -7.554 1.00 67.50 295 GLY A C 1
ATOM 2048 O O . GLY A 1 295 ? 30.770 -0.372 -6.635 1.00 67.50 295 GLY A O 1
ATOM 2049 N N . LEU A 1 296 ? 31.856 1.425 -7.427 1.00 65.75 296 LEU A N 1
ATOM 2050 C CA . LEU A 1 296 ? 31.697 2.253 -6.231 1.00 65.75 296 LEU A CA 1
ATOM 2051 C C . LEU A 1 296 ? 30.233 2.594 -5.969 1.00 65.75 296 LEU A C 1
ATOM 2053 O O . LEU A 1 296 ? 29.830 2.561 -4.824 1.00 65.75 296 LEU A O 1
ATOM 2057 N N . GLY A 1 297 ? 29.426 2.879 -6.992 1.00 66.38 297 GLY A N 1
ATOM 2058 C CA . GLY A 1 297 ? 27.987 3.105 -6.840 1.00 66.38 297 GLY A CA 1
ATOM 2059 C C . GLY A 1 297 ? 27.236 1.873 -6.321 1.00 66.38 297 GLY A C 1
ATOM 2060 O O . GLY A 1 297 ? 26.323 2.018 -5.518 1.00 66.38 297 GLY A O 1
ATOM 2061 N N . LEU A 1 298 ? 27.641 0.664 -6.725 1.00 65.69 298 LEU A N 1
ATOM 2062 C CA . LEU A 1 298 ? 27.086 -0.601 -6.220 1.00 65.69 298 LEU A CA 1
ATOM 2063 C C . LEU A 1 298 ? 27.629 -0.987 -4.837 1.00 65.69 298 LEU A C 1
ATOM 2065 O O . LEU A 1 298 ? 26.906 -1.596 -4.049 1.00 65.69 298 LEU A O 1
ATOM 2069 N N . ALA A 1 299 ? 28.871 -0.602 -4.536 1.00 64.31 299 ALA A N 1
ATOM 2070 C CA . ALA A 1 299 ? 29.510 -0.788 -3.235 1.00 64.31 299 ALA A CA 1
ATOM 2071 C C . ALA A 1 299 ? 29.138 0.316 -2.241 1.00 64.31 299 ALA A C 1
ATOM 2073 O O . ALA A 1 299 ? 29.338 0.156 -1.046 1.00 64.31 299 ALA A O 1
ATOM 2074 N N . TRP A 1 300 ? 28.598 1.441 -2.707 1.00 61.59 300 TRP A N 1
ATOM 2075 C CA . TRP A 1 300 ? 28.170 2.558 -1.872 1.00 61.59 300 TRP A CA 1
ATOM 2076 C C . TRP A 1 300 ? 27.105 2.110 -0.862 1.00 61.59 300 TRP A C 1
ATOM 2078 O O . TRP A 1 300 ? 27.294 2.357 0.327 1.00 61.59 300 TRP A O 1
ATOM 2088 N N . PRO A 1 301 ? 26.079 1.328 -1.262 1.00 55.88 301 PRO A N 1
ATOM 2089 C CA . PRO A 1 301 ? 25.205 0.621 -0.332 1.00 55.88 301 PRO A CA 1
ATOM 2090 C C . PRO A 1 301 ? 25.905 -0.294 0.687 1.00 55.88 301 PRO A C 1
ATOM 2092 O O . PRO A 1 301 ? 25.274 -0.650 1.668 1.00 55.88 301 PRO A O 1
ATOM 2095 N N . ALA A 1 302 ? 27.173 -0.687 0.513 1.00 50.00 302 ALA A N 1
ATOM 2096 C CA . ALA A 1 302 ? 27.885 -1.564 1.451 1.00 50.00 302 ALA A CA 1
ATOM 2097 C C . ALA A 1 302 ? 28.275 -0.882 2.790 1.00 50.00 302 ALA A C 1
ATOM 2099 O O . ALA A 1 302 ? 28.602 -1.561 3.763 1.00 50.00 302 ALA A O 1
ATOM 2100 N N . GLY A 1 303 ? 28.154 0.449 2.888 1.00 52.47 303 GLY A N 1
ATOM 2101 C CA . GLY A 1 303 ? 28.192 1.223 4.145 1.00 52.47 303 GLY A CA 1
ATOM 2102 C C . GLY A 1 303 ? 26.811 1.390 4.806 1.00 52.47 303 GLY A C 1
ATOM 2103 O O . GLY A 1 303 ? 26.491 2.458 5.327 1.00 52.47 303 GLY A O 1
ATOM 2104 N N . TRP A 1 304 ? 25.963 0.364 4.698 1.00 55.78 304 TRP A N 1
ATOM 2105 C CA . TRP A 1 304 ? 24.497 0.412 4.814 1.00 55.78 304 TRP A CA 1
ATOM 2106 C C . TRP A 1 304 ? 23.934 0.959 6.134 1.00 55.78 304 TRP A C 1
ATOM 2108 O O . TRP A 1 304 ? 22.928 1.665 6.104 1.00 55.78 304 TRP A O 1
ATOM 2118 N N . GLU A 1 305 ? 24.575 0.704 7.280 1.00 49.84 305 GLU A N 1
ATOM 2119 C CA . GLU A 1 305 ? 24.079 1.184 8.584 1.00 49.84 305 GLU A CA 1
ATOM 2120 C C . GLU A 1 305 ? 24.040 2.719 8.660 1.00 49.84 305 GLU A C 1
ATOM 2122 O O . GLU A 1 305 ? 23.048 3.294 9.105 1.00 49.84 305 GLU A O 1
ATOM 2127 N N . GLY A 1 306 ? 25.073 3.396 8.147 1.00 50.31 306 GLY A N 1
ATOM 2128 C CA . GLY A 1 306 ? 25.128 4.860 8.107 1.00 50.31 306 GLY A CA 1
ATOM 2129 C C . GLY A 1 306 ? 24.197 5.473 7.056 1.00 50.31 306 GLY A C 1
ATOM 2130 O O . GLY A 1 306 ? 23.676 6.565 7.259 1.00 50.31 306 GLY A O 1
ATOM 2131 N N . LEU A 1 307 ? 23.951 4.765 5.949 1.00 53.00 307 LEU A N 1
ATOM 2132 C CA . LEU A 1 307 ? 23.078 5.206 4.853 1.00 53.00 307 LEU A CA 1
ATOM 2133 C C . LEU A 1 307 ? 21.591 5.117 5.206 1.00 53.00 307 LEU A C 1
ATOM 2135 O O . LEU A 1 307 ? 20.849 6.052 4.907 1.00 53.00 307 LEU A O 1
ATOM 2139 N N . LEU A 1 308 ? 21.167 4.030 5.861 1.00 54.12 308 LEU A N 1
ATOM 2140 C CA . LEU A 1 308 ? 19.809 3.893 6.394 1.00 54.12 308 LEU A CA 1
ATOM 2141 C C . LEU A 1 308 ? 19.564 4.868 7.549 1.00 54.12 308 LEU A C 1
ATOM 2143 O O . LEU A 1 308 ? 18.513 5.504 7.581 1.00 54.12 308 LEU A O 1
ATOM 2147 N N . ALA A 1 309 ? 20.548 5.061 8.437 1.00 52.56 309 ALA A N 1
ATOM 2148 C CA . ALA A 1 309 ? 20.469 6.076 9.488 1.00 52.56 309 ALA A CA 1
ATOM 2149 C C . ALA A 1 309 ? 20.370 7.507 8.922 1.00 52.56 309 ALA A C 1
ATOM 2151 O O . ALA A 1 309 ? 19.674 8.345 9.490 1.00 52.56 309 ALA A O 1
ATOM 2152 N N . ALA A 1 310 ? 21.027 7.782 7.789 1.00 54.44 310 ALA A N 1
ATOM 2153 C CA . ALA A 1 310 ? 21.014 9.088 7.124 1.00 54.44 310 ALA A CA 1
ATOM 2154 C C . ALA A 1 310 ? 19.912 9.259 6.055 1.00 54.44 310 ALA A C 1
ATOM 2156 O O . ALA A 1 310 ? 19.823 10.332 5.462 1.00 54.44 310 ALA A O 1
ATOM 2157 N N . GLN A 1 311 ? 19.097 8.227 5.786 1.00 63.28 311 GLN A N 1
ATOM 2158 C CA . GLN A 1 311 ? 18.029 8.213 4.769 1.00 63.28 311 GLN A CA 1
ATOM 2159 C C . GLN A 1 311 ? 18.451 8.738 3.379 1.00 63.28 311 GLN A C 1
ATOM 2161 O O . GLN A 1 311 ? 17.707 9.457 2.708 1.00 63.28 311 GLN A O 1
ATOM 2166 N N . LEU A 1 312 ? 19.662 8.408 2.929 1.00 65.12 312 LEU A N 1
ATOM 2167 C CA . LEU A 1 312 ? 20.198 8.949 1.675 1.00 65.12 312 LEU A CA 1
ATOM 2168 C C . LEU A 1 312 ? 19.558 8.282 0.442 1.00 65.12 312 LEU A C 1
ATOM 2170 O O . LEU A 1 312 ? 19.423 7.063 0.372 1.00 65.12 312 LEU A O 1
ATOM 2174 N N . ASP A 1 313 ? 19.199 9.094 -0.556 1.00 71.44 313 ASP A N 1
ATOM 2175 C CA . ASP A 1 313 ? 18.543 8.663 -1.801 1.00 71.44 313 ASP A CA 1
ATOM 2176 C C . ASP A 1 313 ? 19.450 7.717 -2.632 1.00 71.44 313 ASP A C 1
ATOM 2178 O O . ASP A 1 313 ? 20.635 8.021 -2.796 1.00 71.44 313 ASP A O 1
ATOM 2182 N N . PRO A 1 314 ? 18.948 6.596 -3.204 1.00 75.62 314 PRO A N 1
ATOM 2183 C CA . PRO A 1 314 ? 19.716 5.734 -4.118 1.00 75.62 314 PRO A CA 1
ATOM 2184 C C . PRO A 1 314 ? 20.066 6.382 -5.474 1.00 75.62 314 PRO A C 1
ATOM 2186 O O . PRO A 1 314 ? 20.838 5.812 -6.252 1.00 75.62 314 PRO A O 1
ATOM 2189 N N . ALA A 1 315 ? 19.525 7.562 -5.785 1.00 82.88 315 ALA A N 1
ATOM 2190 C CA . ALA A 1 315 ? 19.758 8.312 -7.017 1.00 82.88 315 ALA A CA 1
ATOM 2191 C C . ALA A 1 315 ? 21.238 8.462 -7.436 1.00 82.88 315 ALA A C 1
ATOM 2193 O O . ALA A 1 315 ? 21.538 8.211 -8.608 1.00 82.88 315 ALA A O 1
ATOM 2194 N N . PRO A 1 316 ? 22.196 8.810 -6.550 1.00 82.56 316 PRO A N 1
ATOM 2195 C CA . PRO A 1 316 ? 23.603 8.929 -6.928 1.00 82.56 316 PRO A CA 1
ATOM 2196 C C . PRO A 1 316 ? 24.201 7.588 -7.367 1.00 82.56 316 PRO A C 1
ATOM 2198 O O . PRO A 1 316 ? 24.951 7.540 -8.339 1.00 82.56 316 PRO A O 1
ATOM 2201 N N . ALA A 1 317 ? 23.830 6.488 -6.705 1.00 80.88 317 ALA A N 1
ATOM 2202 C CA . ALA A 1 317 ? 24.277 5.150 -7.082 1.00 80.88 317 ALA A CA 1
ATOM 2203 C C . ALA A 1 317 ? 23.720 4.742 -8.456 1.00 80.88 317 ALA A C 1
ATOM 2205 O O . ALA A 1 317 ? 24.464 4.233 -9.297 1.00 80.88 317 ALA A O 1
ATOM 2206 N N . ALA A 1 318 ? 22.444 5.046 -8.724 1.00 86.38 318 ALA A N 1
ATOM 2207 C CA . ALA A 1 318 ? 21.834 4.837 -10.037 1.00 86.38 318 ALA A CA 1
ATOM 2208 C C . ALA A 1 318 ? 22.525 5.675 -11.128 1.00 86.38 318 ALA A C 1
ATOM 2210 O O . ALA A 1 318 ? 22.836 5.158 -12.201 1.00 86.38 318 ALA A O 1
ATOM 2211 N N . LEU A 1 319 ? 22.839 6.943 -10.844 1.00 89.25 319 LEU A N 1
ATOM 2212 C CA . LEU A 1 319 ? 23.576 7.819 -11.755 1.00 89.25 319 LEU A CA 1
ATOM 2213 C C . LEU A 1 319 ? 24.963 7.246 -12.091 1.00 89.25 319 LEU A C 1
ATOM 2215 O O . LEU A 1 319 ? 25.321 7.175 -13.265 1.00 89.25 319 LEU A O 1
ATOM 2219 N N . LEU A 1 320 ? 25.732 6.810 -11.086 1.00 83.75 320 LEU A N 1
ATOM 2220 C CA . LEU A 1 320 ? 27.065 6.216 -11.264 1.00 83.75 320 LEU A CA 1
ATOM 2221 C C . LEU A 1 320 ? 27.022 4.917 -12.075 1.00 83.75 320 LEU A C 1
ATOM 2223 O O . LEU A 1 320 ? 27.837 4.722 -12.980 1.00 83.75 320 LEU A O 1
ATOM 2227 N N . LEU A 1 321 ? 26.041 4.056 -11.798 1.00 84.75 321 LEU A N 1
ATOM 2228 C CA . LEU A 1 321 ? 25.813 2.834 -12.562 1.00 84.75 321 LEU A CA 1
ATOM 2229 C C . LEU A 1 321 ? 25.504 3.144 -14.036 1.00 84.75 321 LEU A C 1
ATOM 2231 O O . LEU A 1 321 ? 26.093 2.551 -14.945 1.00 84.75 321 LEU A O 1
ATOM 2235 N N . GLY A 1 322 ? 24.632 4.127 -14.273 1.00 87.44 322 GLY A N 1
ATOM 2236 C CA . GLY A 1 322 ? 24.276 4.598 -15.608 1.00 87.44 322 GLY A CA 1
ATOM 2237 C C . GLY A 1 322 ? 25.468 5.200 -16.353 1.00 87.44 322 GLY A C 1
ATOM 2238 O O . GLY A 1 322 ? 25.682 4.882 -17.523 1.00 87.44 322 GLY A O 1
ATOM 2239 N N . LEU A 1 323 ? 26.278 6.022 -15.677 1.00 86.69 323 LEU A N 1
ATOM 2240 C CA . LEU A 1 323 ? 27.504 6.624 -16.220 1.00 86.69 323 LEU A CA 1
ATOM 2241 C C . LEU A 1 323 ? 28.459 5.556 -16.765 1.00 86.69 323 LEU A C 1
ATOM 2243 O O . LEU A 1 323 ? 28.952 5.683 -17.891 1.00 86.69 323 LEU A O 1
ATOM 2247 N N . GLY A 1 324 ? 28.677 4.488 -15.991 1.00 82.31 324 GLY A N 1
ATOM 2248 C CA . GLY A 1 324 ? 29.464 3.329 -16.406 1.00 82.31 324 GLY A CA 1
ATOM 2249 C C . GLY A 1 324 ? 28.918 2.704 -17.686 1.00 82.31 324 GLY A C 1
ATOM 2250 O O . GLY A 1 324 ? 29.623 2.653 -18.695 1.00 82.31 324 GLY A O 1
ATOM 2251 N N . ALA A 1 325 ? 27.648 2.297 -17.685 1.00 83.38 325 ALA A N 1
ATOM 2252 C CA . ALA A 1 325 ? 27.039 1.606 -18.821 1.00 83.38 325 ALA A CA 1
ATOM 2253 C C . ALA A 1 325 ? 26.958 2.464 -20.100 1.00 83.38 325 ALA A C 1
ATOM 2255 O O . ALA A 1 325 ? 27.317 1.999 -21.185 1.00 83.38 325 ALA A O 1
ATOM 2256 N N . GLY A 1 326 ? 26.562 3.736 -19.982 1.00 84.00 326 GLY A N 1
ATOM 2257 C CA . GLY A 1 326 ? 26.441 4.663 -21.115 1.00 84.00 326 GLY A CA 1
ATOM 2258 C C . GLY A 1 326 ? 27.770 4.967 -21.814 1.00 84.00 326 GLY A C 1
ATOM 2259 O O . GLY A 1 326 ? 27.801 5.283 -23.009 1.00 84.00 326 GLY A O 1
ATOM 2260 N N . SER A 1 327 ? 28.889 4.826 -21.097 1.00 82.88 327 SER A N 1
ATOM 2261 C CA . SER A 1 327 ? 30.223 5.062 -21.652 1.00 82.88 327 SER A CA 1
ATOM 2262 C C . SER A 1 327 ? 30.688 3.959 -22.610 1.00 82.88 327 SER A C 1
ATOM 2264 O O . SER A 1 327 ? 31.344 4.259 -23.610 1.00 82.88 327 SER A O 1
ATOM 2266 N N . VAL A 1 328 ? 30.301 2.698 -22.376 1.00 80.19 328 VAL A N 1
ATOM 2267 C CA . VAL A 1 328 ? 30.915 1.520 -23.017 1.00 80.19 328 VAL A CA 1
ATOM 2268 C C . VAL A 1 328 ? 30.720 1.503 -24.533 1.00 80.19 328 VAL A C 1
ATOM 2270 O O . VAL A 1 328 ? 31.685 1.355 -25.284 1.00 80.19 328 VAL A O 1
ATOM 2273 N N . VAL A 1 329 ? 29.490 1.712 -25.014 1.00 77.12 329 VAL A N 1
ATOM 2274 C CA . VAL A 1 329 ? 29.179 1.673 -26.458 1.00 77.12 329 VAL A CA 1
ATOM 2275 C C . VAL A 1 329 ? 29.851 2.834 -27.206 1.00 77.12 329 VAL A C 1
ATOM 2277 O O . VAL A 1 329 ? 30.361 2.668 -28.323 1.00 77.12 329 VAL A O 1
ATOM 2280 N N . THR A 1 330 ? 29.912 4.014 -26.582 1.00 81.88 330 THR A N 1
ATOM 2281 C CA . THR A 1 330 ? 30.542 5.201 -27.177 1.00 81.88 330 THR A CA 1
ATOM 2282 C C . THR A 1 330 ? 32.068 5.081 -27.183 1.00 81.88 330 THR A C 1
ATOM 2284 O O . THR A 1 330 ? 32.704 5.366 -28.202 1.00 81.88 330 THR A O 1
ATOM 2287 N N . ALA A 1 331 ? 32.662 4.584 -26.096 1.00 75.44 331 ALA A N 1
ATOM 2288 C CA . ALA A 1 331 ? 34.094 4.325 -25.988 1.00 75.44 331 ALA A CA 1
ATOM 2289 C C . ALA A 1 331 ? 34.562 3.252 -26.982 1.00 75.44 331 ALA A C 1
ATOM 2291 O O . ALA A 1 331 ? 35.548 3.447 -27.695 1.00 75.44 331 ALA A O 1
ATOM 2292 N N . ALA A 1 332 ? 33.807 2.162 -27.126 1.00 73.00 332 ALA A N 1
ATOM 2293 C CA . ALA A 1 332 ? 34.104 1.118 -28.100 1.00 73.00 332 ALA A CA 1
ATOM 2294 C C . ALA A 1 332 ? 33.985 1.613 -29.554 1.00 73.00 332 ALA A C 1
ATOM 2296 O O . ALA A 1 332 ? 34.738 1.179 -30.425 1.00 73.00 332 ALA A O 1
ATOM 2297 N N . SER A 1 333 ? 33.084 2.563 -29.833 1.00 74.12 333 SER A N 1
ATOM 2298 C CA . SER A 1 333 ? 32.979 3.221 -31.148 1.00 74.12 333 SER A CA 1
ATOM 2299 C C . SER A 1 333 ? 34.149 4.168 -31.439 1.00 74.12 333 SER A C 1
ATOM 2301 O O . SER A 1 333 ? 34.472 4.405 -32.602 1.00 74.12 333 SER A O 1
ATOM 2303 N N . ARG A 1 334 ? 34.801 4.702 -30.399 1.00 72.12 334 ARG A N 1
ATOM 2304 C CA . ARG A 1 334 ? 36.030 5.501 -30.508 1.00 72.12 334 ARG A CA 1
ATOM 2305 C C . ARG A 1 334 ? 37.267 4.626 -30.734 1.00 72.12 334 ARG A C 1
ATOM 2307 O O . ARG A 1 334 ? 38.136 5.016 -31.505 1.00 72.12 334 ARG A O 1
ATOM 2314 N N . ALA A 1 335 ? 37.340 3.469 -30.075 1.00 64.31 335 ALA A N 1
ATOM 2315 C CA . ALA A 1 335 ? 38.441 2.511 -30.214 1.00 64.31 335 ALA A CA 1
ATOM 2316 C C . ALA A 1 335 ? 38.373 1.692 -31.520 1.00 64.31 335 ALA A C 1
ATOM 2318 O O . ALA A 1 335 ? 39.354 1.064 -31.927 1.00 64.31 335 ALA A O 1
ATOM 2319 N N . ALA A 1 336 ? 37.218 1.687 -32.192 1.00 63.16 336 ALA A N 1
ATOM 2320 C CA . ALA A 1 336 ? 37.007 0.947 -33.425 1.00 63.16 336 ALA A CA 1
ATOM 2321 C C . ALA A 1 336 ? 37.914 1.457 -34.558 1.00 63.16 336 ALA A C 1
ATOM 2323 O O . ALA A 1 336 ? 37.676 2.502 -35.156 1.00 63.16 336 ALA A O 1
ATOM 2324 N N . ARG A 1 337 ? 38.910 0.643 -34.926 1.00 59.28 337 ARG A N 1
ATOM 2325 C CA . ARG A 1 337 ? 39.769 0.835 -36.113 1.00 59.28 337 ARG A CA 1
ATOM 2326 C C . ARG A 1 337 ? 39.120 0.331 -37.415 1.00 59.28 337 ARG A C 1
ATOM 2328 O O . ARG A 1 337 ? 39.799 0.147 -38.420 1.00 59.28 337 ARG A O 1
ATOM 2335 N N . ARG A 1 338 ? 37.816 0.018 -37.392 1.00 57.66 338 ARG A N 1
ATOM 2336 C CA . ARG A 1 338 ? 37.079 -0.560 -38.530 1.00 57.66 338 ARG A CA 1
ATOM 2337 C C . ARG A 1 338 ? 36.659 0.523 -39.536 1.00 57.66 338 ARG A C 1
ATOM 2339 O O . ARG A 1 338 ? 36.451 1.670 -39.140 1.00 57.66 338 ARG A O 1
ATOM 2346 N N . PRO A 1 339 ? 36.458 0.171 -40.821 1.00 58.28 339 PRO A N 1
ATOM 2347 C CA . PRO A 1 339 ? 35.963 1.117 -41.816 1.00 58.28 339 PRO A CA 1
ATOM 2348 C C . PRO A 1 339 ? 34.625 1.720 -41.375 1.00 58.28 339 PRO A C 1
ATOM 2350 O O . PRO A 1 339 ? 33.723 0.979 -40.972 1.00 58.28 339 PRO A O 1
ATOM 2353 N N . ARG A 1 340 ? 34.445 3.041 -41.552 1.00 63.62 340 ARG A N 1
ATOM 2354 C CA . ARG A 1 340 ? 33.160 3.750 -41.334 1.00 63.62 340 ARG A CA 1
ATOM 2355 C C . ARG A 1 340 ? 31.966 3.055 -42.010 1.00 63.62 340 ARG A C 1
ATOM 2357 O O . ARG A 1 340 ? 30.830 3.244 -41.590 1.00 63.62 340 ARG A O 1
ATOM 2364 N N . ALA A 1 341 ? 32.223 2.247 -43.041 1.00 63.75 341 ALA A N 1
ATOM 2365 C CA . ALA A 1 341 ? 31.242 1.453 -43.771 1.00 63.75 341 ALA A CA 1
ATOM 2366 C C . ALA A 1 341 ? 30.455 0.442 -42.912 1.00 63.75 341 ALA A C 1
ATOM 2368 O O . ALA A 1 341 ? 29.316 0.158 -43.269 1.00 63.75 341 ALA A O 1
ATOM 2369 N N . ARG A 1 342 ? 31.026 -0.064 -41.805 1.00 81.19 342 ARG A N 1
ATOM 2370 C CA . ARG A 1 342 ? 30.417 -1.096 -40.935 1.00 81.19 342 ARG A CA 1
ATOM 2371 C C . ARG A 1 342 ? 30.077 -0.601 -39.522 1.00 81.19 342 ARG A C 1
ATOM 2373 O O . ARG A 1 342 ? 30.117 -1.362 -38.556 1.00 81.19 342 ARG A O 1
ATOM 2380 N N . LEU A 1 343 ? 29.827 0.701 -39.371 1.00 82.62 343 LEU A N 1
ATOM 2381 C CA . LEU A 1 343 ? 29.523 1.278 -38.060 1.00 82.62 343 LEU A CA 1
ATOM 2382 C C . LEU A 1 343 ? 28.188 0.756 -37.500 1.00 82.62 343 LEU A C 1
ATOM 2384 O O . LEU A 1 343 ? 28.098 0.554 -36.293 1.00 82.62 343 LEU A O 1
ATOM 2388 N N . GLY A 1 344 ? 27.179 0.519 -38.349 1.00 83.00 344 GLY A N 1
ATOM 2389 C CA . GLY A 1 344 ? 25.856 0.065 -37.911 1.00 83.00 344 GLY A CA 1
ATOM 2390 C C . GLY A 1 344 ? 25.915 -1.307 -37.242 1.00 83.00 344 GLY A C 1
ATOM 2391 O O . GLY A 1 344 ? 25.457 -1.463 -36.116 1.00 83.00 344 GLY A O 1
ATOM 2392 N N . SER A 1 345 ? 26.545 -2.278 -37.900 1.00 86.94 345 SER A N 1
ATOM 2393 C CA . SER A 1 345 ? 26.759 -3.636 -37.385 1.00 86.94 345 SER A CA 1
ATOM 2394 C C . SER A 1 345 ? 27.609 -3.658 -36.115 1.00 86.94 345 SER A C 1
ATOM 2396 O O . SER A 1 345 ? 27.250 -4.340 -35.165 1.00 86.94 345 SER A O 1
ATOM 2398 N N . TRP A 1 346 ? 28.681 -2.862 -36.043 1.00 84.69 346 TRP A N 1
ATOM 2399 C CA . TRP A 1 346 ? 29.507 -2.766 -34.833 1.00 84.69 346 TRP A CA 1
ATOM 2400 C C . TRP A 1 346 ? 28.734 -2.226 -33.624 1.00 84.69 346 TRP A C 1
ATOM 2402 O O . TRP A 1 346 ? 28.786 -2.804 -32.541 1.00 84.69 346 TRP A O 1
ATOM 2412 N N . VAL A 1 347 ? 28.005 -1.122 -33.810 1.00 86.50 347 VAL A N 1
ATOM 2413 C CA . VAL A 1 347 ? 27.183 -0.522 -32.752 1.00 86.50 347 VAL A CA 1
ATOM 2414 C C . VAL A 1 347 ? 26.039 -1.460 -32.358 1.00 86.50 347 VAL A C 1
ATOM 2416 O O . VAL A 1 347 ? 25.763 -1.603 -31.169 1.00 86.50 347 VAL A O 1
ATOM 2419 N N . GLY A 1 348 ? 25.423 -2.131 -33.335 1.00 88.19 348 GLY A N 1
ATOM 2420 C CA . GLY A 1 348 ? 24.361 -3.113 -33.118 1.00 88.19 348 GLY A CA 1
ATOM 2421 C C . GLY A 1 348 ? 24.826 -4.350 -32.349 1.00 88.19 348 GLY A C 1
ATOM 2422 O O . GLY A 1 348 ? 24.157 -4.769 -31.411 1.00 88.19 348 GLY A O 1
ATOM 2423 N N . ASP A 1 349 ? 25.998 -4.904 -32.677 1.00 89.81 349 ASP A N 1
ATOM 2424 C CA . ASP A 1 349 ? 26.570 -6.054 -31.966 1.00 89.81 349 ASP A CA 1
ATOM 2425 C C . ASP A 1 349 ? 26.918 -5.691 -30.510 1.00 89.81 349 ASP A C 1
ATOM 2427 O O . ASP A 1 349 ? 26.584 -6.436 -29.592 1.00 89.81 349 ASP A O 1
ATOM 2431 N N . LEU A 1 350 ? 27.538 -4.529 -30.267 1.00 86.81 350 LEU A N 1
ATOM 2432 C CA . LEU A 1 350 ? 27.896 -4.090 -28.911 1.00 86.81 350 LEU A CA 1
ATOM 2433 C C . LEU A 1 350 ? 26.676 -3.744 -28.054 1.00 86.81 350 LEU A C 1
ATOM 2435 O O . LEU A 1 350 ? 26.602 -4.158 -26.898 1.00 86.81 350 LEU A O 1
ATOM 2439 N N . SER A 1 351 ? 25.723 -2.994 -28.612 1.00 88.56 351 SER A N 1
ATOM 2440 C CA . SER A 1 351 ? 24.468 -2.686 -27.925 1.00 88.56 351 SER A CA 1
ATOM 2441 C C . SER A 1 351 ? 23.676 -3.965 -27.669 1.00 88.56 351 SER A C 1
ATOM 2443 O O . SER A 1 351 ? 23.222 -4.162 -26.549 1.00 88.56 351 SER A O 1
ATOM 2445 N N . GLY A 1 352 ? 23.578 -4.865 -28.651 1.00 91.94 352 GLY A N 1
ATOM 2446 C CA . GLY A 1 352 ? 22.907 -6.149 -28.492 1.00 91.94 352 GLY A CA 1
ATOM 2447 C C . GLY A 1 352 ? 23.550 -7.031 -27.422 1.00 91.94 352 GLY A C 1
ATOM 2448 O O . GLY A 1 352 ? 22.840 -7.576 -26.585 1.00 91.94 352 GLY A O 1
ATOM 2449 N N . LEU A 1 353 ? 24.883 -7.140 -27.389 1.00 91.44 353 LEU A N 1
ATOM 2450 C CA . LEU A 1 353 ? 25.590 -7.887 -26.341 1.00 91.44 353 LEU A CA 1
ATOM 2451 C C . LEU A 1 353 ? 25.380 -7.277 -24.957 1.00 91.44 353 LEU A C 1
ATOM 2453 O O . LEU A 1 353 ? 25.173 -8.020 -24.003 1.00 91.44 353 LEU A O 1
ATOM 2457 N N . SER A 1 354 ? 25.385 -5.949 -24.845 1.00 90.31 354 SER A N 1
ATOM 2458 C CA . SER A 1 354 ? 25.067 -5.275 -23.585 1.00 90.31 354 SER A CA 1
ATOM 2459 C C . SER A 1 354 ? 23.639 -5.571 -23.131 1.00 90.31 354 SER A C 1
ATOM 2461 O O . SER A 1 354 ? 23.419 -5.984 -21.998 1.00 90.31 354 SER A O 1
ATOM 2463 N N . THR A 1 355 ? 22.662 -5.492 -24.029 1.00 91.75 355 THR A N 1
ATOM 2464 C CA . THR A 1 355 ? 21.271 -5.821 -23.710 1.00 91.75 355 THR A CA 1
ATOM 2465 C C . THR A 1 355 ? 21.086 -7.305 -23.335 1.00 91.75 355 THR A C 1
ATOM 2467 O O . THR A 1 355 ? 20.360 -7.600 -22.387 1.00 91.75 355 THR A O 1
ATOM 2470 N N . LEU A 1 356 ? 21.781 -8.244 -23.996 1.00 93.56 356 LEU A N 1
ATOM 2471 C CA . LEU A 1 356 ? 21.794 -9.668 -23.606 1.00 93.56 356 LEU A CA 1
ATOM 2472 C C . LEU A 1 356 ? 22.423 -9.891 -22.229 1.00 93.56 356 LEU A C 1
ATOM 2474 O O . LEU A 1 356 ? 21.912 -10.684 -21.441 1.00 93.56 356 LEU A O 1
ATOM 2478 N N . GLY A 1 357 ? 23.513 -9.184 -21.930 1.00 90.62 357 GLY A N 1
ATOM 2479 C CA . GLY A 1 357 ? 24.104 -9.175 -20.597 1.00 90.62 357 GLY A CA 1
ATOM 2480 C C . GLY A 1 357 ? 23.102 -8.692 -19.556 1.00 90.62 357 GLY A C 1
ATOM 2481 O O . GLY A 1 357 ? 22.912 -9.347 -18.537 1.00 90.62 357 GLY A O 1
ATOM 2482 N N . GLY A 1 358 ? 22.370 -7.615 -19.855 1.00 89.00 358 GLY A N 1
ATOM 2483 C CA . GLY A 1 358 ? 21.287 -7.113 -19.011 1.00 89.00 358 GLY A CA 1
ATOM 2484 C C . GLY A 1 358 ? 20.187 -8.143 -18.749 1.00 89.00 358 GLY A C 1
ATOM 2485 O O . GLY A 1 358 ? 19.779 -8.327 -17.603 1.00 89.00 358 GLY A O 1
ATOM 2486 N N . ALA A 1 3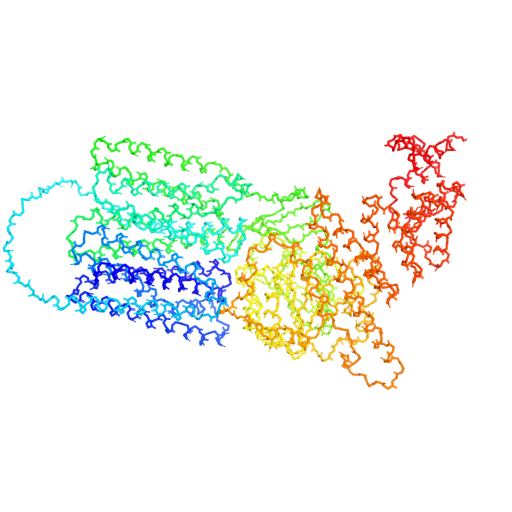59 ? 19.770 -8.887 -19.778 1.00 89.19 359 ALA A N 1
ATOM 2487 C CA . ALA A 1 359 ? 18.822 -9.991 -19.625 1.00 89.19 359 ALA A CA 1
ATOM 2488 C C . ALA A 1 359 ? 19.340 -11.061 -18.642 1.00 89.19 359 ALA A C 1
ATOM 2490 O O . ALA A 1 359 ? 18.594 -11.504 -17.767 1.00 89.19 359 ALA A O 1
ATOM 2491 N N . LEU A 1 360 ? 20.625 -11.432 -18.736 1.00 89.75 360 LEU A N 1
ATOM 2492 C CA . LEU A 1 360 ? 21.267 -12.341 -17.780 1.00 89.75 360 LEU A CA 1
ATOM 2493 C C . LEU A 1 360 ? 21.353 -11.729 -16.373 1.00 89.75 360 LEU A C 1
ATOM 2495 O O . LEU A 1 360 ? 21.096 -12.424 -15.398 1.00 89.75 360 LEU A O 1
ATOM 2499 N N . GLY A 1 361 ? 21.683 -10.441 -16.254 1.00 85.75 361 GLY A N 1
ATOM 2500 C CA . GLY A 1 361 ? 21.780 -9.737 -14.973 1.00 85.75 361 GLY A CA 1
ATOM 2501 C C . GLY A 1 361 ? 20.471 -9.770 -14.186 1.00 85.75 361 GLY A C 1
ATOM 2502 O O . GLY A 1 361 ? 20.472 -10.124 -13.007 1.00 85.75 361 GLY A O 1
ATOM 2503 N N . GLY A 1 362 ? 19.346 -9.496 -14.855 1.00 82.88 362 GLY A N 1
ATOM 2504 C CA . GLY A 1 362 ? 18.015 -9.624 -14.255 1.00 82.88 362 GLY A CA 1
ATOM 2505 C C . GLY A 1 362 ? 17.704 -11.054 -13.795 1.00 82.88 362 GLY A C 1
ATOM 2506 O O . GLY A 1 362 ? 17.209 -11.246 -12.686 1.00 82.88 362 GLY A O 1
ATOM 2507 N N . LEU A 1 363 ? 18.056 -12.064 -14.605 1.00 84.31 363 LEU A N 1
ATOM 2508 C CA . LEU A 1 363 ? 17.879 -13.480 -14.255 1.00 84.31 363 LEU A CA 1
ATOM 2509 C C . LEU A 1 363 ? 18.735 -13.907 -13.053 1.00 84.31 363 LEU A C 1
ATOM 2511 O O . LEU A 1 363 ? 18.246 -14.639 -12.197 1.00 84.31 363 LEU A O 1
ATOM 2515 N N . LEU A 1 364 ? 19.989 -13.458 -12.962 1.00 85.12 364 LEU A N 1
ATOM 2516 C CA . LEU A 1 364 ? 20.883 -13.809 -11.854 1.00 85.12 364 LEU A CA 1
ATOM 2517 C C . LEU A 1 364 ? 20.367 -13.273 -10.515 1.00 85.12 364 LEU A C 1
ATOM 2519 O O . LEU A 1 364 ? 20.326 -14.019 -9.539 1.00 85.12 364 LEU A O 1
ATOM 2523 N N . VAL A 1 365 ? 19.913 -12.015 -10.479 1.00 80.56 365 VAL A N 1
ATOM 2524 C CA . VAL A 1 365 ? 19.305 -11.429 -9.272 1.00 80.56 365 VAL A CA 1
ATOM 2525 C C . VAL A 1 365 ? 18.023 -12.176 -8.898 1.00 80.56 365 VAL A C 1
ATOM 2527 O O . VAL A 1 365 ? 17.817 -12.495 -7.729 1.00 80.56 365 VAL A O 1
ATOM 2530 N N . ALA A 1 366 ? 17.193 -12.525 -9.886 1.00 77.00 366 ALA A N 1
ATOM 2531 C CA . ALA A 1 366 ? 15.979 -13.310 -9.670 1.00 77.00 366 ALA A CA 1
ATOM 2532 C C . ALA A 1 366 ? 16.252 -14.644 -8.979 1.00 77.00 366 ALA A C 1
ATOM 2534 O O . ALA A 1 366 ? 15.607 -14.977 -7.989 1.00 77.00 366 ALA A O 1
ATOM 2535 N N . GLN A 1 367 ? 17.193 -15.410 -9.535 1.00 80.44 367 GLN A N 1
ATOM 2536 C CA . GLN A 1 367 ? 17.512 -16.757 -9.079 1.00 80.44 367 GLN A CA 1
ATOM 2537 C C . GLN A 1 367 ? 18.203 -16.727 -7.716 1.00 80.44 367 GLN A C 1
ATOM 2539 O O . GLN A 1 367 ? 17.865 -17.540 -6.861 1.00 80.44 367 GLN A O 1
ATOM 2544 N N . GLY A 1 368 ? 19.103 -15.761 -7.486 1.00 80.06 368 GLY A N 1
ATOM 2545 C CA . GLY A 1 368 ? 19.748 -15.567 -6.185 1.00 80.06 368 GLY A CA 1
ATOM 2546 C C . GLY A 1 368 ? 18.729 -15.339 -5.066 1.00 80.06 368 GLY A C 1
ATOM 2547 O O . GLY A 1 368 ? 18.738 -16.066 -4.074 1.00 80.06 368 GLY A O 1
ATOM 2548 N N . LEU A 1 369 ? 17.788 -14.411 -5.281 1.00 74.94 369 LEU A N 1
ATOM 2549 C CA . LEU A 1 369 ? 16.742 -14.083 -4.306 1.00 74.94 369 LEU A CA 1
ATOM 2550 C C . LEU A 1 369 ? 15.675 -15.179 -4.172 1.00 74.94 369 LEU A C 1
ATOM 2552 O O . LEU A 1 369 ? 15.169 -15.424 -3.082 1.00 74.94 369 LEU A O 1
ATOM 2556 N N . ALA A 1 370 ? 15.289 -15.836 -5.269 1.00 72.94 370 ALA A N 1
ATOM 2557 C CA . ALA A 1 370 ? 14.282 -16.899 -5.233 1.00 72.94 370 ALA A CA 1
ATOM 2558 C C . ALA A 1 370 ? 14.802 -18.180 -4.567 1.00 72.94 370 ALA A C 1
ATOM 2560 O O . ALA A 1 370 ? 14.025 -18.897 -3.937 1.00 72.94 370 ALA A O 1
ATOM 2561 N N . GLY A 1 371 ? 16.098 -18.468 -4.719 1.00 69.62 371 GLY A N 1
ATOM 2562 C CA . GLY A 1 371 ? 16.752 -19.629 -4.125 1.00 69.62 371 GLY A CA 1
ATOM 2563 C C . GLY A 1 371 ? 17.064 -19.477 -2.635 1.00 69.62 371 GLY A C 1
ATOM 2564 O O . GLY A 1 371 ? 17.438 -20.466 -2.014 1.00 69.62 371 GLY A O 1
ATOM 2565 N N . GLY A 1 372 ? 16.952 -18.267 -2.071 1.00 70.31 372 GLY A N 1
ATOM 2566 C CA . GLY A 1 372 ? 17.255 -17.973 -0.663 1.00 70.31 372 GLY A CA 1
ATOM 2567 C C . GLY A 1 372 ? 18.729 -18.146 -0.273 1.00 70.31 372 GLY A C 1
ATOM 2568 O O . GLY A 1 372 ? 19.079 -17.958 0.886 1.00 70.31 372 GLY A O 1
ATOM 2569 N N . ALA A 1 373 ? 19.594 -18.510 -1.226 1.00 72.94 373 ALA A N 1
ATOM 2570 C CA . ALA A 1 373 ? 21.010 -18.754 -0.980 1.00 72.94 373 ALA A CA 1
ATOM 2571 C C . ALA A 1 373 ? 21.794 -17.448 -0.806 1.00 72.94 373 ALA A C 1
ATOM 2573 O O . ALA A 1 373 ? 22.741 -17.425 -0.027 1.00 72.94 373 ALA A O 1
ATOM 2574 N N . TRP A 1 374 ? 21.411 -16.389 -1.531 1.00 77.25 374 TRP A N 1
ATOM 2575 C CA . TRP A 1 374 ? 22.074 -15.083 -1.530 1.00 77.25 374 TRP A CA 1
ATOM 2576 C C . TRP A 1 374 ? 21.052 -13.975 -1.263 1.00 77.25 374 TRP A C 1
ATOM 2578 O O . TRP A 1 374 ? 20.040 -13.889 -1.964 1.00 77.25 374 TRP A O 1
ATOM 2588 N N . GLY A 1 375 ? 21.331 -13.105 -0.291 1.00 77.94 375 GLY A N 1
ATOM 2589 C CA . GLY A 1 375 ? 20.534 -11.900 -0.053 1.00 77.94 375 GLY A CA 1
ATOM 2590 C C . GLY A 1 375 ? 20.907 -10.751 -0.997 1.00 77.94 375 GLY A C 1
ATOM 2591 O O . GLY A 1 375 ? 21.911 -10.804 -1.717 1.00 77.94 375 GLY A O 1
ATOM 2592 N N . THR A 1 376 ? 20.143 -9.655 -0.965 1.00 79.06 376 THR A N 1
ATOM 2593 C CA . THR A 1 376 ? 20.514 -8.408 -1.668 1.00 79.06 376 THR A CA 1
ATOM 2594 C C . THR A 1 376 ? 21.929 -7.924 -1.302 1.00 79.06 376 THR A C 1
ATOM 2596 O O . THR A 1 376 ? 22.635 -7.494 -2.218 1.00 79.06 376 THR A O 1
ATOM 2599 N N . PRO A 1 377 ? 22.419 -8.022 -0.046 1.00 77.75 377 PRO A N 1
ATOM 2600 C CA . PRO A 1 377 ? 23.782 -7.621 0.287 1.00 77.75 377 PRO A CA 1
ATOM 2601 C C . PRO A 1 377 ? 24.856 -8.456 -0.410 1.00 77.75 377 PRO A C 1
ATOM 2603 O O . PRO A 1 377 ? 25.839 -7.910 -0.912 1.00 77.75 377 PRO A O 1
ATOM 2606 N N . ASP A 1 378 ? 24.651 -9.771 -0.493 1.00 78.88 378 ASP A N 1
ATOM 2607 C CA . ASP A 1 378 ? 25.582 -10.690 -1.153 1.00 78.88 378 ASP A CA 1
ATOM 2608 C C . ASP A 1 378 ? 25.651 -10.407 -2.654 1.00 78.88 378 ASP A C 1
ATOM 2610 O O . ASP A 1 378 ? 26.732 -10.354 -3.244 1.00 78.88 378 ASP A O 1
ATOM 2614 N N . LEU A 1 379 ? 24.495 -10.139 -3.265 1.00 80.38 379 LEU A N 1
ATOM 2615 C CA . LEU A 1 379 ? 24.381 -9.777 -4.675 1.00 80.38 379 LEU A CA 1
ATOM 2616 C C . LEU A 1 379 ? 25.007 -8.407 -4.981 1.00 80.38 379 LEU A C 1
ATOM 2618 O O . LEU A 1 379 ? 25.678 -8.259 -6.005 1.00 80.38 379 LEU A O 1
ATOM 2622 N N . LEU A 1 380 ? 24.846 -7.419 -4.095 1.00 77.19 380 LEU A N 1
ATOM 2623 C CA . LEU A 1 380 ? 25.506 -6.113 -4.205 1.00 77.19 380 LEU A CA 1
ATOM 2624 C C . LEU A 1 380 ? 27.027 -6.245 -4.099 1.00 77.19 380 LEU A C 1
ATOM 2626 O O . LEU A 1 380 ? 27.746 -5.661 -4.916 1.00 77.19 380 LEU A O 1
ATOM 2630 N N . ARG A 1 381 ? 27.531 -7.057 -3.158 1.00 75.88 381 ARG A N 1
ATOM 2631 C CA . ARG A 1 381 ? 28.965 -7.374 -3.069 1.00 75.88 381 ARG A CA 1
ATOM 2632 C C . ARG A 1 381 ? 29.455 -8.046 -4.346 1.00 75.88 381 ARG A C 1
ATOM 2634 O O . ARG A 1 381 ? 30.405 -7.560 -4.952 1.00 75.88 381 ARG A O 1
ATOM 2641 N N . ALA A 1 382 ? 28.793 -9.107 -4.803 1.00 79.00 382 ALA A N 1
ATOM 2642 C CA . ALA A 1 382 ? 29.174 -9.820 -6.022 1.00 79.00 382 ALA A CA 1
ATOM 2643 C C . ALA A 1 382 ? 29.190 -8.897 -7.256 1.00 79.00 382 ALA A C 1
ATOM 2645 O O . ALA A 1 382 ? 30.137 -8.928 -8.049 1.00 79.00 382 ALA A O 1
ATOM 2646 N N . GLY A 1 383 ? 28.185 -8.026 -7.395 1.00 75.94 383 GLY A N 1
ATOM 2647 C CA . GLY A 1 383 ? 28.122 -7.012 -8.449 1.00 75.94 383 GLY A CA 1
ATOM 2648 C C . GLY A 1 383 ? 29.273 -6.006 -8.368 1.00 75.94 383 GLY A C 1
ATOM 2649 O O . GLY A 1 383 ? 29.928 -5.733 -9.374 1.00 75.94 383 GLY A O 1
ATOM 2650 N N . SER A 1 384 ? 29.580 -5.517 -7.166 1.00 71.94 384 SER A N 1
ATOM 2651 C CA . SER A 1 384 ? 30.683 -4.581 -6.909 1.00 71.94 384 SER A CA 1
ATOM 2652 C C . SER A 1 384 ? 32.051 -5.186 -7.234 1.00 71.94 384 SER A C 1
ATOM 2654 O O . SER A 1 384 ? 32.853 -4.561 -7.930 1.00 71.94 384 SER A O 1
ATOM 2656 N N . LEU A 1 385 ? 32.296 -6.430 -6.805 1.00 75.12 385 LEU A N 1
ATOM 2657 C CA . LEU A 1 385 ? 33.515 -7.185 -7.118 1.00 75.12 385 LEU A CA 1
ATOM 2658 C C . LEU A 1 385 ? 33.669 -7.392 -8.628 1.00 75.12 385 LEU A C 1
ATOM 2660 O O . LEU A 1 385 ? 34.755 -7.212 -9.179 1.00 75.12 385 LEU A O 1
ATOM 2664 N N . THR A 1 386 ? 32.570 -7.713 -9.313 1.00 75.00 386 THR A N 1
ATOM 2665 C CA . THR A 1 386 ? 32.553 -7.903 -10.768 1.00 75.00 386 THR A CA 1
ATOM 2666 C C . THR A 1 386 ? 32.854 -6.594 -11.506 1.00 75.00 386 THR A C 1
ATOM 2668 O O . THR A 1 386 ? 33.675 -6.579 -12.425 1.00 75.00 386 THR A O 1
ATOM 2671 N N . ALA A 1 387 ? 32.248 -5.479 -11.086 1.00 69.88 387 ALA A N 1
ATOM 2672 C CA . ALA A 1 387 ? 32.496 -4.154 -11.654 1.00 69.88 387 ALA A CA 1
ATOM 2673 C C . ALA A 1 387 ? 33.944 -3.685 -11.430 1.00 69.88 387 ALA A C 1
ATOM 2675 O O . ALA A 1 387 ? 34.601 -3.236 -12.372 1.00 69.88 387 ALA A O 1
ATOM 2676 N N . GLY A 1 388 ? 34.465 -3.848 -10.209 1.00 68.62 388 GLY A N 1
ATOM 2677 C CA . GLY A 1 388 ? 35.847 -3.521 -9.856 1.00 68.62 388 GLY A CA 1
ATOM 2678 C C . GLY A 1 388 ? 36.866 -4.372 -10.617 1.00 68.62 388 GLY A C 1
ATOM 2679 O O . GLY A 1 388 ? 37.808 -3.834 -11.197 1.00 68.62 388 GLY A O 1
ATOM 2680 N N . GLY A 1 389 ? 36.646 -5.687 -10.702 1.00 71.31 389 GLY A N 1
ATOM 2681 C CA . GLY A 1 389 ? 37.489 -6.599 -11.480 1.00 71.31 389 GLY A CA 1
ATOM 2682 C C . GLY A 1 389 ? 37.513 -6.256 -12.973 1.00 71.31 389 GLY A C 1
ATOM 2683 O O . GLY A 1 389 ? 38.583 -6.221 -13.584 1.00 71.31 389 GLY A O 1
ATOM 2684 N N . LEU A 1 390 ? 36.356 -5.921 -13.557 1.00 70.62 390 LEU A N 1
ATOM 2685 C CA . LEU A 1 390 ? 36.264 -5.480 -14.951 1.00 70.62 390 LEU A CA 1
ATOM 2686 C C . LEU A 1 390 ? 36.998 -4.152 -15.182 1.00 70.62 390 LEU A C 1
ATOM 2688 O O . LEU A 1 390 ? 37.724 -4.013 -16.169 1.00 70.62 390 LEU A O 1
ATOM 2692 N N . ALA A 1 391 ? 36.845 -3.189 -14.270 1.00 68.12 391 ALA A N 1
ATOM 2693 C CA . ALA A 1 391 ? 37.562 -1.922 -14.327 1.00 68.12 391 ALA A CA 1
ATOM 2694 C C . ALA A 1 391 ? 39.083 -2.127 -14.267 1.00 68.12 391 ALA A C 1
ATOM 2696 O O . ALA A 1 391 ? 39.805 -1.550 -15.079 1.00 68.12 391 ALA A O 1
ATOM 2697 N N . LEU A 1 392 ? 39.573 -3.000 -13.378 1.00 69.62 392 LEU A N 1
ATOM 2698 C CA . LEU A 1 392 ? 40.995 -3.348 -13.280 1.00 69.62 392 LEU A CA 1
ATOM 2699 C C . LEU A 1 392 ? 41.516 -4.013 -14.560 1.00 69.62 392 LEU A C 1
ATOM 2701 O O . LEU A 1 392 ? 42.574 -3.626 -15.056 1.00 69.62 392 LEU A O 1
ATOM 2705 N N . ALA A 1 393 ? 40.768 -4.957 -15.137 1.00 70.81 393 ALA A N 1
ATOM 2706 C CA . ALA A 1 393 ? 41.147 -5.623 -16.382 1.00 70.81 393 ALA A CA 1
ATOM 2707 C C . ALA A 1 393 ? 41.238 -4.640 -17.566 1.00 70.81 393 ALA A C 1
ATOM 2709 O O . ALA A 1 393 ? 42.194 -4.679 -18.344 1.00 70.81 393 ALA A O 1
ATOM 2710 N N . LEU A 1 394 ? 40.275 -3.719 -17.687 1.00 67.06 394 LEU A N 1
ATOM 2711 C CA . LEU A 1 394 ? 40.270 -2.688 -18.730 1.00 67.06 394 LEU A CA 1
ATOM 2712 C C . LEU A 1 394 ? 41.342 -1.616 -18.501 1.00 67.06 394 LEU A C 1
ATOM 2714 O O . LEU A 1 394 ? 41.956 -1.159 -19.466 1.00 67.06 394 LEU A O 1
ATOM 2718 N N . ALA A 1 395 ? 41.611 -1.243 -17.247 1.00 66.31 395 ALA A N 1
ATOM 2719 C CA . ALA A 1 395 ? 42.693 -0.331 -16.890 1.00 66.31 395 ALA A CA 1
ATOM 2720 C C . ALA A 1 395 ? 44.067 -0.943 -17.198 1.00 66.31 395 ALA A C 1
ATOM 2722 O O . ALA A 1 395 ? 44.910 -0.264 -17.783 1.00 66.31 395 ALA A O 1
ATOM 2723 N N . ALA A 1 396 ? 44.278 -2.224 -16.878 1.00 67.62 396 ALA A N 1
ATOM 2724 C CA . ALA A 1 396 ? 45.499 -2.957 -17.208 1.00 67.62 396 ALA A CA 1
ATOM 2725 C C . ALA A 1 396 ? 45.711 -3.050 -18.728 1.00 67.62 396 ALA A C 1
ATOM 2727 O O . ALA A 1 396 ? 46.814 -2.796 -19.213 1.00 67.62 396 ALA A O 1
ATOM 2728 N N . LEU A 1 397 ? 44.646 -3.319 -19.493 1.00 65.50 397 LEU A N 1
ATOM 2729 C CA . LEU A 1 397 ? 44.692 -3.302 -20.957 1.00 65.50 397 LEU A CA 1
ATOM 2730 C C . LEU A 1 397 ? 45.005 -1.898 -21.501 1.00 65.50 397 LEU A C 1
ATOM 2732 O O . LEU A 1 397 ? 45.834 -1.752 -22.393 1.00 65.50 397 LEU A O 1
ATOM 2736 N N . GLY A 1 398 ? 44.376 -0.855 -20.952 1.00 61.28 398 GLY A N 1
ATOM 2737 C CA . GLY A 1 398 ? 44.628 0.535 -21.336 1.00 61.28 398 GLY A CA 1
ATOM 2738 C C . GLY A 1 398 ? 46.061 0.980 -21.034 1.00 61.28 398 GLY A C 1
ATOM 2739 O O . GLY A 1 398 ? 46.687 1.633 -21.866 1.00 61.28 398 GLY A O 1
ATOM 2740 N N . LEU A 1 399 ? 46.606 0.580 -19.882 1.00 62.88 399 LEU A N 1
ATOM 2741 C CA . LEU A 1 399 ? 47.997 0.807 -19.482 1.00 62.88 399 LEU A CA 1
ATOM 2742 C C . LEU A 1 399 ? 49.000 0.097 -20.391 1.00 62.88 399 LEU A C 1
ATOM 2744 O O . LEU A 1 399 ? 50.044 0.663 -20.702 1.00 62.88 399 LEU A O 1
ATOM 2748 N N . TRP A 1 400 ? 48.676 -1.116 -20.837 1.00 58.69 400 TRP A N 1
ATOM 2749 C CA . TRP A 1 400 ? 49.511 -1.888 -21.756 1.00 58.69 400 TRP A CA 1
ATOM 2750 C C . TRP A 1 400 ? 49.626 -1.236 -23.146 1.00 58.69 400 TRP A C 1
ATOM 2752 O O . TRP A 1 400 ? 50.586 -1.478 -23.872 1.00 58.69 400 TRP A O 1
ATOM 2762 N N . VAL A 1 401 ? 48.668 -0.372 -23.505 1.00 55.91 401 VAL A N 1
ATOM 2763 C CA . VAL A 1 401 ? 48.560 0.265 -24.829 1.00 55.91 401 VAL A CA 1
ATOM 2764 C C . VAL A 1 401 ? 48.911 1.769 -24.800 1.00 55.91 401 VAL A C 1
ATOM 2766 O O . VAL A 1 401 ? 49.092 2.377 -25.857 1.00 55.91 401 VAL A O 1
ATOM 2769 N N . ALA A 1 402 ? 49.046 2.395 -23.623 1.00 52.75 402 ALA A N 1
ATOM 2770 C CA . ALA A 1 402 ? 49.174 3.851 -23.470 1.00 52.75 402 ALA A CA 1
ATOM 2771 C C . ALA A 1 402 ? 50.598 4.352 -23.110 1.00 52.75 402 ALA A C 1
ATOM 2773 O O . ALA A 1 402 ? 51.371 3.651 -22.460 1.00 52.75 402 ALA A O 1
ATOM 2774 N N . PRO A 1 403 ? 50.967 5.601 -23.475 1.00 54.41 403 PRO A N 1
ATOM 2775 C CA . PRO A 1 403 ? 52.263 6.195 -23.124 1.00 54.41 403 PRO A CA 1
ATOM 2776 C C . PRO A 1 403 ? 52.396 6.518 -21.619 1.00 54.41 403 PRO A C 1
ATOM 2778 O O . PRO A 1 403 ? 51.415 6.833 -20.947 1.00 54.41 403 PRO A O 1
ATOM 2781 N N . ARG A 1 404 ? 53.642 6.536 -21.106 1.00 54.12 404 ARG A N 1
ATOM 2782 C CA . ARG A 1 404 ? 54.040 6.643 -19.673 1.00 54.12 404 ARG A CA 1
ATOM 2783 C C . ARG A 1 404 ? 53.377 7.756 -18.830 1.00 54.12 404 ARG A C 1
ATOM 2785 O O . ARG A 1 404 ? 53.415 7.679 -17.609 1.00 54.12 404 ARG A O 1
ATOM 2792 N N . ARG A 1 405 ? 52.746 8.769 -19.434 1.00 51.88 405 ARG A N 1
ATOM 2793 C CA . ARG A 1 405 ? 52.025 9.851 -18.725 1.00 51.88 405 ARG A CA 1
ATOM 2794 C C . ARG A 1 405 ? 50.624 9.445 -18.222 1.00 51.88 405 ARG A C 1
ATOM 2796 O O . ARG A 1 405 ? 50.062 10.149 -17.396 1.00 51.88 405 ARG A O 1
ATOM 2803 N N . VAL A 1 406 ? 50.089 8.304 -18.670 1.00 52.38 406 VAL A N 1
ATOM 2804 C CA . VAL A 1 406 ? 48.769 7.750 -18.280 1.00 52.38 406 VAL A CA 1
ATOM 2805 C C . VAL A 1 406 ? 48.831 6.924 -16.979 1.00 52.38 406 VAL A C 1
ATOM 2807 O O . VAL A 1 406 ? 47.806 6.618 -16.373 1.00 52.38 406 VAL A O 1
ATOM 2810 N N . VAL A 1 407 ? 50.040 6.623 -16.493 1.00 52.91 407 VAL A N 1
ATOM 2811 C CA . VAL A 1 407 ? 50.285 5.800 -15.295 1.00 52.91 407 VAL A CA 1
ATOM 2812 C C . VAL A 1 407 ? 49.723 6.443 -14.018 1.00 52.91 407 VAL A C 1
ATOM 2814 O O . VAL A 1 407 ? 49.148 5.737 -13.202 1.00 52.91 407 VAL A O 1
ATOM 2817 N N . ALA A 1 408 ? 49.768 7.775 -13.879 1.00 52.91 408 ALA A N 1
ATOM 2818 C CA . ALA A 1 408 ? 49.213 8.478 -12.712 1.00 52.91 408 ALA A CA 1
ATOM 2819 C C . ALA A 1 408 ? 47.672 8.386 -12.614 1.00 52.91 408 ALA A C 1
ATOM 2821 O O . ALA A 1 408 ? 47.118 8.312 -11.519 1.00 52.91 408 ALA A O 1
ATOM 2822 N N . SER A 1 409 ? 46.972 8.336 -13.754 1.00 52.12 409 SER A N 1
ATOM 2823 C CA . SER A 1 409 ? 45.515 8.144 -13.820 1.00 52.12 409 SER A CA 1
ATOM 2824 C C . SER A 1 409 ? 45.113 6.700 -13.503 1.00 52.12 409 SER A C 1
ATOM 2826 O O . SER A 1 409 ? 44.053 6.462 -12.928 1.00 52.12 409 SER A O 1
ATOM 2828 N N . ALA A 1 410 ? 45.980 5.737 -13.826 1.00 52.44 410 ALA A N 1
ATOM 2829 C CA . ALA A 1 410 ? 45.792 4.336 -13.474 1.00 52.44 410 ALA A CA 1
ATOM 2830 C C . ALA A 1 410 ? 46.035 4.039 -11.984 1.00 52.44 410 ALA A C 1
ATOM 2832 O O . ALA A 1 410 ? 45.411 3.136 -11.434 1.00 52.44 410 ALA A O 1
ATOM 2833 N N . SER A 1 411 ? 46.865 4.835 -11.305 1.00 52.53 411 SER A N 1
ATOM 2834 C CA . SER A 1 411 ? 47.014 4.791 -9.846 1.00 52.53 411 SER A CA 1
ATOM 2835 C C . SER A 1 411 ? 45.740 5.249 -9.127 1.00 52.53 411 SER A C 1
ATOM 2837 O O . SER A 1 411 ? 45.314 4.605 -8.176 1.00 52.53 411 SER A O 1
ATOM 2839 N N . ALA A 1 412 ? 45.079 6.309 -9.610 1.00 57.91 412 ALA A N 1
ATOM 2840 C CA . ALA A 1 412 ? 43.781 6.752 -9.085 1.00 57.91 412 ALA A CA 1
ATOM 2841 C C . ALA A 1 412 ? 42.665 5.717 -9.341 1.00 57.91 412 ALA A C 1
ATOM 2843 O O . ALA A 1 412 ? 41.817 5.498 -8.484 1.00 57.91 412 ALA A O 1
ATOM 2844 N N . LEU A 1 413 ? 42.708 5.032 -10.490 1.00 56.44 413 LEU A N 1
ATOM 2845 C CA . LEU A 1 413 ? 41.844 3.892 -10.826 1.00 56.44 413 LEU A CA 1
ATOM 2846 C C . LEU A 1 413 ? 42.042 2.697 -9.889 1.00 56.44 413 LEU A C 1
ATOM 2848 O O . LEU A 1 413 ? 41.063 2.110 -9.440 1.00 56.44 413 LEU A O 1
ATOM 2852 N N . LEU A 1 414 ? 43.294 2.355 -9.580 1.00 58.78 414 LEU A N 1
ATOM 2853 C CA . LEU A 1 414 ? 43.642 1.317 -8.609 1.00 58.78 414 LEU A CA 1
ATOM 2854 C C . LEU A 1 414 ? 43.177 1.690 -7.199 1.00 58.78 414 LEU A C 1
ATOM 2856 O O . LEU A 1 414 ? 42.664 0.826 -6.503 1.00 58.78 414 LEU A O 1
ATOM 2860 N N . VAL A 1 415 ? 43.284 2.962 -6.799 1.00 60.59 415 VAL A N 1
ATOM 2861 C CA . VAL A 1 415 ? 42.791 3.455 -5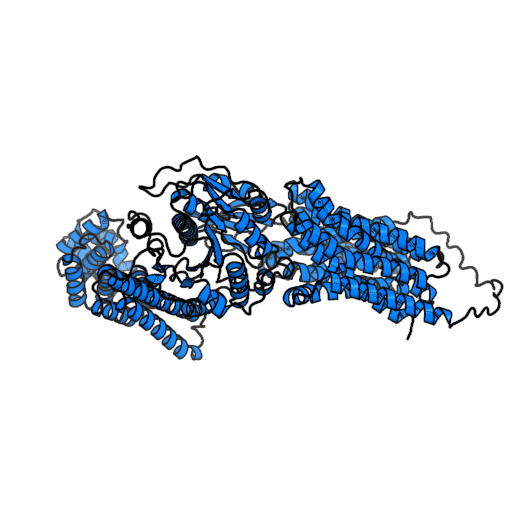.500 1.00 60.59 415 VAL A CA 1
ATOM 2862 C C . VAL A 1 415 ? 41.264 3.436 -5.430 1.00 60.59 415 VAL A C 1
ATOM 2864 O O . VAL A 1 415 ? 40.725 2.993 -4.426 1.00 60.59 415 VAL A O 1
ATOM 2867 N N . LEU A 1 416 ? 40.550 3.847 -6.483 1.00 60.72 416 LEU A N 1
ATOM 2868 C CA . LEU A 1 416 ? 39.082 3.798 -6.524 1.00 60.72 416 LEU A CA 1
ATOM 2869 C C . LEU A 1 416 ? 38.554 2.358 -6.579 1.00 60.72 416 LEU A C 1
ATOM 2871 O O . LEU A 1 416 ? 37.588 2.040 -5.892 1.00 60.72 416 LEU A O 1
ATOM 2875 N N . ALA A 1 417 ? 39.206 1.472 -7.338 1.00 58.56 417 ALA A N 1
ATOM 2876 C CA . ALA A 1 417 ? 38.876 0.048 -7.365 1.00 58.56 417 ALA A CA 1
ATOM 2877 C C . ALA A 1 417 ? 39.199 -0.639 -6.026 1.00 58.56 417 ALA A C 1
ATOM 2879 O O . ALA A 1 417 ? 38.392 -1.423 -5.537 1.00 58.56 417 ALA A O 1
ATOM 2880 N N . ALA A 1 418 ? 40.334 -0.311 -5.398 1.00 57.62 418 ALA A N 1
ATOM 2881 C CA . ALA A 1 418 ? 40.703 -0.805 -4.071 1.00 57.62 418 ALA A CA 1
ATOM 2882 C C . ALA A 1 418 ? 39.807 -0.237 -2.959 1.00 57.62 418 ALA A C 1
ATOM 2884 O O . ALA A 1 418 ? 39.502 -0.955 -2.017 1.00 57.62 418 ALA A O 1
ATOM 2885 N N . ALA A 1 419 ? 39.337 1.008 -3.074 1.00 60.66 419 ALA A N 1
ATOM 2886 C CA . ALA A 1 419 ? 38.357 1.596 -2.161 1.00 60.66 419 ALA A CA 1
ATOM 2887 C C . ALA A 1 419 ? 36.976 0.944 -2.323 1.00 60.66 419 ALA A C 1
ATOM 2889 O O . ALA A 1 419 ? 36.331 0.641 -1.324 1.00 60.66 419 ALA A O 1
ATOM 2890 N N . ALA A 1 420 ? 36.554 0.645 -3.558 1.00 57.53 420 ALA A N 1
ATOM 2891 C CA . ALA A 1 420 ? 35.339 -0.129 -3.822 1.00 57.53 420 ALA A CA 1
ATOM 2892 C C . ALA A 1 420 ? 35.427 -1.534 -3.215 1.00 57.53 420 ALA A C 1
ATOM 2894 O O . ALA A 1 420 ? 34.486 -1.986 -2.577 1.00 57.53 420 ALA A O 1
ATOM 2895 N N . LEU A 1 421 ? 36.579 -2.195 -3.362 1.00 55.75 421 LEU A N 1
ATOM 2896 C CA . LEU A 1 421 ? 36.871 -3.488 -2.740 1.00 55.75 421 LEU A CA 1
ATOM 2897 C C . LEU A 1 421 ? 36.915 -3.387 -1.203 1.00 55.75 421 LEU A C 1
ATOM 2899 O O . LEU A 1 421 ? 36.354 -4.235 -0.516 1.00 55.75 421 LEU A O 1
ATOM 2903 N N . GLY A 1 422 ? 37.520 -2.335 -0.649 1.00 57.88 422 GLY A N 1
ATOM 2904 C CA . GLY A 1 422 ? 37.649 -2.117 0.794 1.00 57.88 422 GLY A CA 1
ATOM 2905 C C . GLY A 1 422 ? 36.329 -1.802 1.502 1.00 57.88 422 GLY A C 1
ATOM 2906 O O . GLY A 1 422 ? 36.153 -2.209 2.642 1.00 57.88 422 GLY A O 1
ATOM 2907 N N . LEU A 1 423 ? 35.379 -1.146 0.830 1.00 57.50 423 LEU A N 1
ATOM 2908 C CA . LEU A 1 423 ? 34.035 -0.885 1.367 1.00 57.50 423 LEU A CA 1
ATOM 2909 C C . LEU A 1 423 ? 33.121 -2.125 1.344 1.00 57.50 423 LEU A C 1
ATOM 2911 O O . LEU A 1 423 ? 32.076 -2.117 1.981 1.00 57.50 423 LEU A O 1
ATOM 2915 N N . THR A 1 424 ? 33.500 -3.199 0.638 1.00 53.53 424 THR A N 1
ATOM 2916 C CA . THR A 1 424 ? 32.698 -4.440 0.553 1.00 53.53 424 THR A CA 1
ATOM 2917 C C . THR A 1 424 ? 32.958 -5.446 1.680 1.00 53.53 424 THR A C 1
ATOM 2919 O O . THR A 1 424 ? 32.266 -6.464 1.747 1.00 53.53 424 THR A O 1
ATOM 2922 N N . THR A 1 425 ? 33.930 -5.183 2.565 1.00 47.97 425 THR A N 1
ATOM 2923 C CA . THR A 1 425 ? 34.349 -6.103 3.639 1.00 47.97 425 THR A CA 1
ATOM 2924 C C . THR A 1 425 ? 33.602 -5.917 4.963 1.00 47.97 425 THR A C 1
ATOM 2926 O O . THR A 1 425 ? 33.731 -6.769 5.839 1.00 47.97 425 THR A O 1
ATOM 2929 N N . SER A 1 426 ? 32.796 -4.861 5.123 1.00 52.00 426 SER A N 1
ATOM 2930 C CA . SER A 1 426 ? 31.879 -4.717 6.261 1.00 52.00 426 SER A CA 1
ATOM 2931 C C . SER A 1 426 ? 30.766 -5.765 6.190 1.00 52.00 426 SER A C 1
ATOM 2933 O O . SER A 1 426 ? 30.218 -6.041 5.116 1.00 52.00 426 SER A O 1
ATOM 2935 N N . GLU A 1 427 ? 30.407 -6.368 7.329 1.00 53.38 427 GLU A N 1
ATOM 2936 C CA . GLU A 1 427 ? 29.199 -7.187 7.426 1.00 53.38 427 GLU A CA 1
ATOM 2937 C C . GLU A 1 427 ? 27.977 -6.307 7.150 1.00 53.38 427 GLU A C 1
ATOM 2939 O O . GLU A 1 427 ? 27.628 -5.418 7.921 1.00 53.38 427 GLU A O 1
ATOM 2944 N N . LEU A 1 428 ? 27.346 -6.533 6.002 1.00 53.16 428 LEU A N 1
ATOM 2945 C CA . LEU A 1 428 ? 26.125 -5.856 5.611 1.00 53.16 428 LEU A CA 1
ATOM 2946 C C . LEU A 1 428 ? 24.954 -6.473 6.372 1.00 53.16 428 LEU A C 1
ATOM 2948 O O . LEU A 1 428 ? 24.334 -7.426 5.903 1.00 53.16 428 LEU A O 1
ATOM 2952 N N . SER A 1 429 ? 24.667 -5.933 7.551 1.00 57.38 429 SER A N 1
ATOM 2953 C CA . SER A 1 429 ? 23.498 -6.318 8.336 1.00 57.38 429 SER A CA 1
ATOM 2954 C C . SER A 1 429 ? 22.337 -5.368 8.061 1.00 57.38 429 SER A C 1
ATOM 2956 O O . SER A 1 429 ? 22.489 -4.148 8.067 1.00 57.38 429 SER A O 1
ATOM 2958 N N . TYR A 1 430 ? 21.146 -5.918 7.822 1.00 66.31 430 TYR A N 1
ATOM 2959 C CA . TYR A 1 430 ? 19.931 -5.107 7.780 1.00 66.31 430 TYR A CA 1
ATOM 2960 C C . TYR A 1 430 ? 19.562 -4.664 9.199 1.00 66.31 430 TYR A C 1
ATOM 2962 O O . TYR A 1 430 ? 19.327 -5.549 10.043 1.00 66.31 430 TYR A O 1
ATOM 2970 N N . PRO A 1 431 ? 19.435 -3.351 9.471 1.00 67.81 431 PRO A N 1
ATOM 2971 C CA . PRO A 1 431 ? 18.883 -2.899 10.733 1.00 67.81 431 PRO A CA 1
ATOM 2972 C C . PRO A 1 431 ? 17.439 -3.386 10.811 1.00 67.81 431 PRO A C 1
ATOM 2974 O O . PRO A 1 431 ? 16.616 -3.112 9.943 1.00 67.81 431 PRO A O 1
ATOM 2977 N N . TRP A 1 432 ? 17.151 -4.169 11.840 1.00 74.31 432 TRP A N 1
ATOM 2978 C CA . TRP A 1 432 ? 15.801 -4.655 12.117 1.00 74.31 432 TRP A CA 1
ATOM 2979 C C . TRP A 1 432 ? 15.133 -3.858 13.229 1.00 74.31 432 TRP A C 1
ATOM 2981 O O . TRP A 1 432 ? 13.910 -3.849 13.297 1.00 74.31 432 TRP A O 1
ATOM 2991 N N . ARG A 1 433 ? 15.914 -3.193 14.091 1.00 76.06 433 ARG A N 1
ATOM 2992 C CA . ARG A 1 433 ? 15.404 -2.368 15.185 1.00 76.06 433 ARG A CA 1
ATOM 2993 C C . ARG A 1 433 ? 15.158 -0.947 14.677 1.00 76.06 433 ARG A C 1
ATOM 2995 O O . ARG A 1 433 ? 16.108 -0.198 14.474 1.00 76.06 433 ARG A O 1
ATOM 3002 N N . SER A 1 434 ? 13.896 -0.592 14.457 1.00 73.56 434 SER A N 1
ATOM 3003 C CA . SER A 1 434 ? 13.457 0.758 14.076 1.00 73.56 434 SER A CA 1
ATOM 3004 C C . SER A 1 434 ? 12.566 1.416 15.129 1.00 73.56 434 SER A C 1
ATOM 3006 O O . SER A 1 434 ? 12.298 2.608 15.019 1.00 73.56 434 SER A O 1
ATOM 3008 N N . ALA A 1 435 ? 12.117 0.669 16.143 1.00 75.25 435 ALA A N 1
ATOM 3009 C CA . ALA A 1 435 ? 11.347 1.203 17.259 1.00 75.25 435 ALA A CA 1
ATOM 3010 C C . ALA A 1 435 ? 11.980 0.822 18.616 1.00 75.25 435 ALA A C 1
ATOM 3012 O O . ALA A 1 435 ? 12.590 -0.246 18.727 1.00 75.25 435 ALA A O 1
ATOM 3013 N N . PRO A 1 436 ? 11.870 1.677 19.657 1.00 81.06 436 PRO A N 1
ATOM 3014 C CA . PRO A 1 436 ? 12.516 1.440 20.954 1.00 81.06 436 PRO A CA 1
ATOM 3015 C C . PRO A 1 436 ? 11.971 0.210 21.688 1.00 81.06 436 PRO A C 1
ATOM 3017 O O . PRO A 1 436 ? 12.660 -0.373 22.521 1.00 81.06 436 PRO A O 1
ATOM 3020 N N . ASP A 1 437 ? 10.729 -0.171 21.389 1.00 82.94 437 ASP A N 1
ATOM 3021 C CA . ASP A 1 437 ? 10.030 -1.297 21.997 1.00 82.94 437 ASP A CA 1
ATOM 3022 C C . ASP A 1 437 ? 10.449 -2.655 21.410 1.00 82.94 437 ASP A C 1
ATOM 3024 O O . ASP A 1 437 ? 10.105 -3.690 21.979 1.00 82.94 437 ASP A O 1
ATOM 3028 N N . GLU A 1 438 ? 11.201 -2.684 20.306 1.00 85.81 438 GLU A N 1
ATOM 3029 C CA . GLU A 1 438 ? 11.633 -3.909 19.624 1.00 85.81 438 GLU A CA 1
ATOM 3030 C C . GLU A 1 438 ? 12.811 -4.577 20.353 1.00 85.81 438 GLU A C 1
ATOM 3032 O O . GLU A 1 438 ? 13.957 -4.116 20.331 1.00 85.81 438 GLU A O 1
ATOM 3037 N N . GLN A 1 439 ? 12.530 -5.716 20.984 1.00 86.94 439 GLN A N 1
ATOM 3038 C CA . GLN A 1 439 ? 13.458 -6.420 21.868 1.00 86.94 439 GLN A CA 1
ATOM 3039 C C . GLN A 1 439 ? 14.361 -7.387 21.097 1.00 86.94 439 GLN A C 1
ATOM 3041 O O . GLN A 1 439 ? 15.578 -7.370 21.294 1.00 86.94 439 GLN A O 1
ATOM 3046 N N . GLN A 1 440 ? 13.792 -8.196 20.194 1.00 89.31 440 GLN A N 1
ATOM 3047 C CA . GLN A 1 440 ? 14.491 -9.318 19.556 1.00 89.31 440 GLN A CA 1
ATOM 3048 C C . GLN A 1 440 ? 14.001 -9.585 18.124 1.00 89.31 440 GLN A C 1
ATOM 3050 O O . GLN A 1 440 ? 12.804 -9.529 17.865 1.00 89.31 440 GLN A O 1
ATOM 3055 N N . LEU A 1 441 ? 14.912 -9.951 17.215 1.00 89.00 441 LEU A N 1
ATOM 3056 C CA . LEU A 1 441 ? 14.583 -10.516 15.902 1.00 89.00 441 LEU A CA 1
ATOM 3057 C C . LEU A 1 441 ? 14.303 -12.021 16.045 1.00 89.00 441 LEU A C 1
ATOM 3059 O O . LEU A 1 441 ? 15.191 -12.781 16.429 1.00 89.00 441 LEU A O 1
ATOM 3063 N N . LEU A 1 442 ? 13.075 -12.442 15.752 1.00 88.00 442 LEU A N 1
ATOM 3064 C CA . LEU A 1 442 ? 12.615 -13.832 15.846 1.00 88.00 442 LEU A CA 1
ATOM 3065 C C . LEU A 1 442 ? 12.851 -14.614 14.552 1.00 88.00 442 LEU A C 1
ATOM 3067 O O . LEU A 1 442 ? 13.141 -15.806 14.589 1.00 88.00 442 LEU A O 1
ATOM 3071 N N . GLY A 1 443 ? 12.725 -13.946 13.408 1.00 88.00 443 GLY A N 1
ATOM 3072 C CA . GLY A 1 443 ? 12.905 -14.561 12.102 1.00 88.00 443 GLY A CA 1
ATOM 3073 C C . GLY A 1 443 ? 13.137 -13.513 11.028 1.00 88.00 443 GLY A C 1
ATOM 3074 O O . GLY A 1 443 ? 12.648 -12.392 11.128 1.00 88.00 443 GLY A O 1
ATOM 3075 N N . ARG A 1 444 ? 13.892 -13.885 9.999 1.00 87.75 444 ARG A N 1
ATOM 3076 C CA . ARG A 1 444 ? 14.160 -13.046 8.835 1.00 87.75 444 ARG A CA 1
ATOM 3077 C C . ARG A 1 444 ? 14.145 -13.906 7.591 1.00 87.75 444 ARG A C 1
ATOM 3079 O O . ARG A 1 444 ? 14.790 -14.951 7.554 1.00 87.75 444 ARG A O 1
ATOM 3086 N N . HIS A 1 445 ? 13.454 -13.436 6.567 1.00 86.50 445 HIS A N 1
ATOM 3087 C CA . HIS A 1 445 ? 13.505 -14.038 5.251 1.00 86.50 445 HIS A CA 1
ATOM 3088 C C . HIS A 1 445 ? 13.532 -12.962 4.173 1.00 86.50 445 HIS A C 1
ATOM 3090 O O . HIS A 1 445 ? 12.688 -12.065 4.146 1.00 86.50 445 HIS A O 1
ATOM 3096 N N . GLU A 1 446 ? 14.469 -13.090 3.240 1.00 82.50 446 GLU A N 1
ATOM 3097 C CA . GLU A 1 446 ? 14.491 -12.283 2.032 1.00 82.50 446 GLU A CA 1
ATOM 3098 C C . GLU A 1 446 ? 14.090 -13.134 0.827 1.00 82.50 446 GLU A C 1
ATOM 3100 O O . GLU A 1 446 ? 14.699 -14.158 0.540 1.00 82.50 446 GLU A O 1
ATOM 3105 N N . GLY A 1 447 ? 13.065 -12.691 0.100 1.00 78.94 447 GLY A N 1
ATOM 3106 C CA . GLY A 1 447 ? 12.614 -13.349 -1.124 1.00 78.94 447 GLY A CA 1
ATOM 3107 C C . GLY A 1 447 ? 12.300 -12.352 -2.228 1.00 78.94 447 GLY A C 1
ATOM 3108 O O . GLY A 1 447 ? 12.460 -11.142 -2.071 1.00 78.94 447 GLY A O 1
ATOM 3109 N N . THR A 1 448 ? 11.763 -12.832 -3.348 1.00 74.00 448 THR A N 1
ATOM 3110 C CA . THR A 1 448 ? 11.428 -11.992 -4.516 1.00 74.00 448 THR A CA 1
ATOM 3111 C C . THR A 1 448 ? 10.420 -10.870 -4.230 1.00 74.00 448 THR A C 1
ATOM 3113 O O . THR A 1 448 ? 10.310 -9.951 -5.032 1.00 74.00 448 THR A O 1
ATOM 3116 N N . HIS A 1 449 ? 9.696 -10.918 -3.107 1.00 73.19 449 HIS A N 1
ATOM 3117 C CA . HIS A 1 449 ? 8.713 -9.901 -2.703 1.00 73.19 449 HIS A CA 1
ATOM 3118 C C . HIS A 1 449 ? 9.260 -8.848 -1.733 1.00 73.19 449 HIS A C 1
ATOM 3120 O O . HIS A 1 449 ? 8.628 -7.815 -1.570 1.00 73.19 449 HIS A O 1
ATOM 3126 N N . GLY A 1 450 ? 10.429 -9.076 -1.130 1.00 78.00 450 GLY A N 1
ATOM 3127 C CA . GLY A 1 450 ? 11.039 -8.137 -0.185 1.00 78.00 450 GLY A CA 1
ATOM 3128 C C . GLY A 1 450 ? 11.741 -8.850 0.961 1.00 78.00 450 GLY A C 1
ATOM 3129 O O . GLY A 1 450 ? 11.776 -10.089 1.009 1.00 78.00 450 GLY A O 1
ATOM 3130 N N . LEU A 1 451 ? 12.285 -8.047 1.868 1.00 82.31 451 LEU A N 1
ATOM 3131 C CA . LEU A 1 451 ? 12.759 -8.475 3.176 1.00 82.31 451 LEU A CA 1
ATOM 3132 C C . LEU A 1 451 ? 11.569 -8.544 4.139 1.00 82.31 451 LEU A C 1
ATOM 3134 O O . LEU A 1 451 ? 10.726 -7.649 4.178 1.00 82.31 451 LEU A O 1
ATOM 3138 N N . THR A 1 452 ? 11.487 -9.615 4.914 1.00 87.25 452 THR A N 1
ATOM 3139 C CA . THR A 1 452 ? 10.466 -9.798 5.942 1.00 87.25 452 THR A CA 1
ATOM 3140 C C . THR A 1 452 ? 11.136 -10.171 7.248 1.00 87.25 452 THR A C 1
ATOM 3142 O O . THR A 1 452 ? 11.803 -11.202 7.317 1.00 87.25 452 THR A O 1
ATOM 3145 N N . ASP A 1 453 ? 10.926 -9.346 8.266 1.00 88.31 453 ASP A N 1
ATOM 3146 C CA . ASP A 1 453 ? 11.434 -9.559 9.616 1.00 88.31 453 ASP A CA 1
ATOM 3147 C C . ASP A 1 453 ? 10.263 -9.798 10.566 1.00 88.31 453 ASP A C 1
ATOM 3149 O O . ASP A 1 453 ? 9.259 -9.099 10.514 1.00 88.31 453 ASP A O 1
ATOM 3153 N N . LEU A 1 454 ? 10.388 -10.768 11.458 1.00 88.81 454 LEU A N 1
ATOM 3154 C CA . LEU A 1 454 ? 9.477 -10.966 12.575 1.00 88.81 454 LEU A CA 1
ATOM 3155 C C . LEU A 1 454 ? 10.214 -10.560 13.845 1.00 88.81 454 LEU A C 1
ATOM 3157 O O . LEU A 1 454 ? 11.264 -11.127 14.146 1.00 88.81 454 LEU A O 1
ATOM 3161 N N . VAL A 1 455 ? 9.690 -9.583 14.580 1.00 89.06 455 VAL A N 1
ATOM 3162 C CA . VAL A 1 455 ? 10.333 -9.053 15.788 1.00 89.06 455 VAL A CA 1
ATOM 3163 C C . VAL A 1 455 ? 9.430 -9.206 17.007 1.00 89.06 455 VAL A C 1
ATOM 3165 O O . VAL A 1 455 ? 8.220 -9.015 16.925 1.00 89.06 455 VAL A O 1
ATOM 3168 N N . ALA A 1 456 ? 10.023 -9.536 18.151 1.00 87.25 456 ALA A N 1
ATOM 3169 C CA . ALA A 1 456 ? 9.364 -9.481 19.447 1.00 87.25 456 ALA A CA 1
ATOM 3170 C C . ALA A 1 456 ? 9.419 -8.052 19.990 1.00 87.25 456 ALA A C 1
ATOM 3172 O O . ALA A 1 456 ? 10.481 -7.418 19.991 1.00 87.25 456 ALA A O 1
ATOM 3173 N N . VAL A 1 457 ? 8.292 -7.569 20.501 1.00 85.12 457 VAL A N 1
ATOM 3174 C CA . VAL A 1 457 ? 8.163 -6.247 21.121 1.00 85.12 457 VAL A CA 1
ATOM 3175 C C . VAL A 1 457 ? 7.873 -6.344 22.612 1.00 85.12 457 VAL A C 1
ATOM 3177 O O . VAL A 1 457 ? 7.406 -7.364 23.129 1.00 85.12 457 VAL A O 1
ATOM 3180 N N . GLN A 1 458 ? 8.187 -5.266 23.327 1.00 79.12 458 GLN A N 1
ATOM 3181 C CA . GLN A 1 458 ? 7.937 -5.136 24.755 1.00 79.12 458 GLN A CA 1
ATOM 3182 C C . GLN A 1 458 ? 6.462 -5.440 25.073 1.00 79.12 458 GLN A C 1
ATOM 3184 O O . GLN A 1 458 ? 5.551 -4.964 24.401 1.00 79.12 458 GLN A O 1
ATOM 3189 N N . GLY A 1 459 ? 6.225 -6.272 26.089 1.00 71.50 459 GLY A N 1
ATOM 3190 C CA . GLY A 1 459 ? 4.886 -6.788 26.405 1.00 71.50 459 GLY A CA 1
ATOM 3191 C C . GLY A 1 459 ? 4.543 -8.127 25.740 1.00 71.50 459 GLY A C 1
ATOM 3192 O O . GLY A 1 459 ? 3.443 -8.626 25.946 1.00 71.50 459 GLY A O 1
ATOM 3193 N N . GLY A 1 460 ? 5.475 -8.731 24.991 1.00 71.81 460 GLY A N 1
ATOM 3194 C CA . GLY A 1 460 ? 5.365 -10.114 24.508 1.00 71.81 460 GLY A CA 1
ATOM 3195 C C . GLY A 1 460 ? 4.547 -10.297 23.228 1.00 71.81 460 GLY A C 1
ATOM 3196 O O . GLY A 1 460 ? 4.256 -11.433 22.867 1.00 71.81 460 GLY A O 1
ATOM 3197 N N . SER A 1 461 ? 4.178 -9.209 22.543 1.00 77.75 461 SER A N 1
ATOM 3198 C CA . SER A 1 461 ? 3.571 -9.286 21.205 1.00 77.75 461 SER A CA 1
ATOM 3199 C C . SER A 1 461 ? 4.638 -9.406 20.109 1.00 77.75 461 SER A C 1
ATOM 3201 O O . SER A 1 461 ? 5.826 -9.168 20.346 1.00 77.75 461 SER A O 1
ATOM 3203 N N . GLU A 1 462 ? 4.216 -9.806 18.912 1.00 83.12 462 GLU A N 1
ATOM 3204 C CA . GLU A 1 462 ? 5.076 -9.929 17.735 1.00 83.12 462 GLU A CA 1
ATOM 3205 C C . GLU A 1 462 ? 4.679 -8.875 16.698 1.00 83.12 462 GLU A C 1
ATOM 3207 O O . GLU A 1 462 ? 3.514 -8.495 16.591 1.00 83.12 462 GLU A O 1
ATOM 3212 N N . ARG A 1 463 ? 5.654 -8.402 15.924 1.00 85.00 463 ARG A N 1
ATOM 3213 C CA . ARG A 1 463 ? 5.459 -7.430 14.850 1.00 85.00 463 ARG A CA 1
ATOM 3214 C C . ARG A 1 463 ? 6.140 -7.940 13.590 1.00 85.00 463 ARG A C 1
ATOM 3216 O O . ARG A 1 463 ? 7.328 -8.261 13.593 1.00 85.00 463 ARG A O 1
ATOM 3223 N N . LEU A 1 464 ? 5.377 -8.015 12.510 1.00 87.19 464 LEU A N 1
ATOM 3224 C CA . LEU A 1 464 ? 5.876 -8.346 11.185 1.00 87.19 464 LEU A CA 1
ATOM 3225 C C . LEU A 1 464 ? 6.332 -7.068 10.494 1.00 87.19 464 LEU A C 1
ATOM 3227 O O . LEU A 1 464 ? 5.555 -6.123 10.384 1.00 87.19 464 LEU A O 1
ATOM 3231 N N . LYS A 1 465 ? 7.557 -7.053 9.981 1.00 85.75 465 LYS A N 1
ATOM 3232 C CA . LYS A 1 465 ? 8.123 -5.918 9.265 1.00 85.75 465 LYS A CA 1
ATOM 3233 C C . LYS A 1 465 ? 8.407 -6.265 7.818 1.00 85.75 465 LYS A C 1
ATOM 3235 O O . LYS A 1 465 ? 9.056 -7.271 7.542 1.00 85.75 465 LYS A O 1
ATOM 3240 N N . LEU A 1 466 ? 7.953 -5.422 6.897 1.00 81.94 466 LEU A N 1
ATOM 3241 C CA . LEU A 1 466 ? 8.226 -5.552 5.466 1.00 81.94 466 LEU A CA 1
ATOM 3242 C C . LEU A 1 466 ? 9.181 -4.439 5.032 1.00 81.94 466 LEU A C 1
ATOM 3244 O O . LEU A 1 466 ? 8.904 -3.257 5.251 1.00 81.94 466 LEU A O 1
ATOM 3248 N N . ASP A 1 467 ? 10.316 -4.835 4.453 1.00 79.25 467 ASP A N 1
ATOM 3249 C CA . ASP A 1 467 ? 11.397 -3.955 3.991 1.00 79.25 467 ASP A CA 1
ATOM 3250 C C . ASP A 1 467 ? 11.872 -2.943 5.056 1.00 79.25 467 ASP A C 1
ATOM 3252 O O . ASP A 1 467 ? 12.294 -1.836 4.739 1.00 79.25 467 ASP A O 1
ATOM 3256 N N . GLY A 1 468 ? 11.781 -3.310 6.340 1.00 73.69 468 GLY A N 1
ATOM 3257 C CA . GLY A 1 468 ? 12.221 -2.500 7.483 1.00 73.69 468 GLY A CA 1
ATOM 3258 C C . GLY A 1 468 ? 11.358 -1.272 7.807 1.00 73.69 468 GLY A C 1
ATOM 3259 O O . GLY A 1 468 ? 11.470 -0.748 8.914 1.00 73.69 468 GLY A O 1
ATOM 3260 N N . ARG A 1 469 ? 10.480 -0.836 6.893 1.00 70.38 469 ARG A N 1
ATOM 3261 C CA . ARG A 1 469 ? 9.668 0.385 7.037 1.00 70.38 469 ARG A CA 1
ATOM 3262 C C . ARG A 1 469 ? 8.237 0.116 7.491 1.00 70.38 469 ARG A C 1
ATOM 3264 O O . ARG A 1 469 ? 7.689 0.895 8.263 1.00 70.38 469 ARG A O 1
ATOM 3271 N N . PHE A 1 470 ? 7.624 -0.964 7.016 1.00 73.56 470 PHE A N 1
ATOM 3272 C CA . PHE A 1 470 ? 6.226 -1.255 7.329 1.00 73.56 470 PHE A CA 1
ATOM 3273 C C . PHE A 1 470 ? 6.136 -2.237 8.470 1.00 73.56 470 PHE A C 1
ATOM 3275 O O . PHE A 1 470 ? 6.823 -3.248 8.426 1.00 73.56 470 PHE A O 1
ATOM 3282 N N . SER A 1 471 ? 5.262 -1.965 9.431 1.00 77.00 471 SER A N 1
ATOM 3283 C CA . SER A 1 471 ? 5.048 -2.805 10.602 1.00 77.00 471 SER A CA 1
ATOM 3284 C C . SER A 1 471 ? 3.586 -3.221 10.675 1.00 77.00 471 SER A C 1
ATOM 3286 O O . SER A 1 471 ? 2.694 -2.386 10.569 1.00 77.00 471 SER A O 1
ATOM 3288 N N . LEU A 1 472 ? 3.343 -4.514 10.844 1.00 79.12 472 LEU A N 1
ATOM 3289 C CA . LEU A 1 472 ? 2.025 -5.108 11.006 1.00 79.12 472 LEU A CA 1
ATOM 3290 C C . LEU A 1 472 ? 1.992 -5.862 12.335 1.00 79.12 472 LEU A C 1
ATOM 3292 O O . LEU A 1 472 ? 2.888 -6.656 12.625 1.00 79.12 472 LEU A O 1
ATOM 3296 N N . GLY A 1 473 ? 0.940 -5.630 13.113 1.00 74.06 473 GLY A N 1
ATOM 3297 C CA . GLY A 1 473 ? 0.761 -6.227 14.434 1.00 74.06 473 GLY A CA 1
ATOM 3298 C C . GLY A 1 473 ? 1.482 -5.490 15.572 1.00 74.06 473 GLY A C 1
ATOM 3299 O O . GLY A 1 473 ? 2.159 -4.477 15.374 1.00 74.06 473 GLY A O 1
ATOM 3300 N N . GLY A 1 474 ? 1.295 -6.004 16.783 1.00 70.00 474 GLY A N 1
ATOM 3301 C CA . GLY A 1 474 ? 1.742 -5.442 18.051 1.00 70.00 474 GLY A CA 1
ATOM 3302 C C . GLY A 1 474 ? 0.614 -4.755 18.834 1.00 70.00 474 GLY A C 1
ATOM 3303 O O . GLY A 1 474 ? -0.079 -3.863 18.338 1.00 70.00 474 GLY A O 1
ATOM 3304 N N . GLY A 1 475 ? 0.467 -5.127 20.110 1.00 69.88 475 GLY A N 1
ATOM 3305 C CA . GLY A 1 475 ? -0.395 -4.443 21.082 1.00 69.88 475 GLY A CA 1
ATOM 3306 C C . GLY A 1 475 ? -1.843 -4.210 20.618 1.00 69.88 475 GLY A C 1
ATOM 3307 O O . GLY A 1 475 ? -2.617 -5.147 20.419 1.00 69.88 475 GLY A O 1
ATOM 3308 N N . GLY A 1 476 ? -2.237 -2.935 20.498 1.00 65.50 476 GLY A N 1
ATOM 3309 C CA . GLY A 1 476 ? -3.594 -2.521 20.116 1.00 65.50 476 GLY A CA 1
ATOM 3310 C C . GLY A 1 476 ? -3.960 -2.796 18.651 1.00 65.50 476 GLY A C 1
ATOM 3311 O O . GLY A 1 476 ? -5.139 -3.017 18.356 1.00 65.50 476 GLY A O 1
ATOM 3312 N N . ALA A 1 477 ? -2.975 -2.852 17.747 1.00 70.56 477 ALA A N 1
ATOM 3313 C CA . ALA A 1 477 ? -3.202 -3.131 16.328 1.00 70.56 477 ALA A CA 1
ATOM 3314 C C . ALA A 1 477 ? -3.770 -4.546 16.116 1.00 70.56 477 ALA A C 1
ATOM 3316 O O . ALA A 1 477 ? -4.690 -4.733 15.320 1.00 70.56 477 ALA A O 1
ATOM 3317 N N . ASP A 1 478 ? -3.319 -5.524 16.909 1.00 73.94 478 ASP A N 1
ATOM 3318 C CA . ASP A 1 478 ? -3.808 -6.910 16.863 1.00 73.94 478 ASP A CA 1
ATOM 3319 C C . ASP A 1 478 ? -5.291 -6.999 17.228 1.00 73.94 478 ASP A C 1
ATOM 3321 O O . ASP A 1 478 ? -6.060 -7.773 16.652 1.00 73.94 478 ASP A O 1
ATOM 3325 N N . VAL A 1 479 ? -5.706 -6.210 18.224 1.00 75.31 479 VAL A N 1
ATOM 3326 C CA . VAL A 1 479 ? -7.098 -6.146 18.682 1.00 75.31 479 VAL A CA 1
ATOM 3327 C C . VAL A 1 479 ? -7.978 -5.540 17.595 1.00 75.31 479 VAL A C 1
ATOM 3329 O O . VAL A 1 479 ? -9.038 -6.095 17.293 1.00 75.31 479 VAL A O 1
ATOM 3332 N N . LEU A 1 480 ? -7.526 -4.444 16.980 1.00 78.94 480 LEU A N 1
ATOM 3333 C CA . LEU A 1 480 ? -8.240 -3.795 15.887 1.00 78.94 480 LEU A CA 1
ATOM 3334 C C . LEU A 1 480 ? -8.368 -4.726 14.675 1.00 78.94 480 LEU A C 1
ATOM 3336 O O . LEU A 1 480 ? -9.483 -4.930 14.200 1.00 78.94 480 LEU A O 1
ATOM 3340 N N . ALA A 1 481 ? -7.276 -5.357 14.235 1.00 82.75 481 ALA A N 1
ATOM 3341 C CA . ALA A 1 481 ? -7.264 -6.288 13.106 1.00 82.75 481 ALA A CA 1
ATOM 3342 C C . ALA A 1 481 ? -8.169 -7.511 13.340 1.00 82.75 481 ALA A C 1
ATOM 3344 O O . ALA A 1 481 ? -8.986 -7.856 12.484 1.00 82.75 481 ALA A O 1
ATOM 3345 N N . ARG A 1 482 ? -8.142 -8.117 14.539 1.00 80.44 482 ARG A N 1
ATOM 3346 C CA . ARG A 1 482 ? -9.112 -9.171 14.897 1.00 80.44 482 ARG A CA 1
ATOM 3347 C C . ARG A 1 482 ? -10.546 -8.673 14.770 1.00 80.44 482 ARG A C 1
ATOM 3349 O O . ARG A 1 482 ? -11.388 -9.377 14.218 1.00 80.44 482 ARG A O 1
ATOM 3356 N N . ARG A 1 483 ? -10.837 -7.455 15.231 1.00 81.06 483 ARG A N 1
ATOM 3357 C CA . ARG A 1 483 ? -12.175 -6.868 15.108 1.00 81.06 483 ARG A CA 1
ATOM 3358 C C . ARG A 1 483 ? -12.603 -6.676 13.651 1.00 81.06 483 ARG A C 1
ATOM 3360 O O . ARG A 1 483 ? -13.768 -6.933 13.357 1.00 81.06 483 ARG A O 1
ATOM 3367 N N . LEU A 1 484 ? -11.692 -6.316 12.744 1.00 87.94 484 LEU A N 1
ATOM 3368 C CA . LEU A 1 484 ? -11.982 -6.247 11.304 1.00 87.94 484 LEU A CA 1
ATOM 3369 C C . LEU A 1 484 ? -12.520 -7.586 10.777 1.00 87.94 484 LEU A C 1
ATOM 3371 O O . LEU A 1 484 ? -13.548 -7.629 10.098 1.00 87.94 484 LEU A O 1
ATOM 3375 N N . GLY A 1 485 ? -11.860 -8.686 11.149 1.00 86.88 485 GLY A N 1
ATOM 3376 C CA . GLY A 1 485 ? -12.276 -10.036 10.772 1.00 86.88 485 GLY A CA 1
ATOM 3377 C C . GLY A 1 485 ? -13.632 -10.433 11.359 1.00 86.88 485 GLY A C 1
ATOM 3378 O O . GLY A 1 485 ? -14.492 -10.944 10.641 1.00 86.88 485 GLY A O 1
ATOM 3379 N N . ARG A 1 486 ? -13.862 -10.137 12.645 1.00 83.12 486 ARG A N 1
ATOM 3380 C CA . ARG A 1 486 ? -15.138 -10.435 13.320 1.00 83.12 486 ARG A CA 1
ATOM 3381 C C . ARG A 1 486 ? -16.305 -9.671 12.697 1.00 83.12 486 ARG A C 1
ATOM 3383 O O . ARG A 1 486 ? -17.333 -10.270 12.392 1.00 83.12 486 ARG A O 1
ATOM 3390 N N . LEU A 1 487 ? -16.137 -8.367 12.452 1.00 82.06 487 LEU A N 1
ATOM 3391 C CA . LEU A 1 487 ? -17.153 -7.536 11.796 1.00 82.06 487 LEU A CA 1
ATOM 3392 C C . LEU A 1 487 ? -17.491 -8.066 10.400 1.00 82.06 487 LEU A C 1
ATOM 3394 O O . LEU A 1 487 ? -18.666 -8.158 10.050 1.00 82.06 487 LEU A O 1
ATOM 3398 N N . ALA A 1 488 ? -16.476 -8.457 9.623 1.00 89.06 488 ALA A N 1
ATOM 3399 C CA . ALA A 1 488 ? -16.679 -9.030 8.298 1.00 89.06 488 ALA A CA 1
ATOM 3400 C C . ALA A 1 488 ? -17.454 -10.358 8.350 1.00 89.06 488 ALA A C 1
ATOM 3402 O O . ALA A 1 488 ? -18.396 -10.546 7.583 1.00 89.06 488 ALA A O 1
ATOM 3403 N N . ALA A 1 489 ? -17.111 -11.252 9.284 1.00 84.69 489 ALA A N 1
ATOM 3404 C CA . ALA A 1 489 ? -17.816 -12.519 9.483 1.00 84.69 489 ALA A CA 1
ATOM 3405 C C . ALA A 1 489 ? -19.299 -12.320 9.840 1.00 84.69 489 ALA A C 1
ATOM 3407 O O . ALA A 1 489 ? -20.163 -13.023 9.321 1.00 84.69 489 ALA A O 1
ATOM 3408 N N . CYS A 1 490 ? -19.610 -11.320 10.666 1.00 80.06 490 CYS A N 1
ATOM 3409 C CA . CYS A 1 490 ? -20.981 -11.040 11.091 1.00 80.06 490 CYS A CA 1
ATOM 3410 C C . CYS A 1 490 ? -21.880 -10.467 9.985 1.00 80.06 490 CYS A C 1
ATOM 3412 O O . CYS A 1 490 ? -23.103 -10.492 10.105 1.00 80.06 490 CYS A O 1
ATOM 3414 N N . LEU A 1 491 ? -21.297 -9.957 8.897 1.00 82.12 491 LEU A N 1
ATOM 3415 C CA . LEU A 1 491 ? -22.052 -9.511 7.725 1.00 82.12 491 LEU A CA 1
ATOM 3416 C C . LEU A 1 491 ? -22.590 -10.682 6.887 1.00 82.12 491 LEU A C 1
ATOM 3418 O O . LEU A 1 491 ? -23.498 -10.483 6.079 1.00 82.12 491 LEU A O 1
ATOM 3422 N N . ALA A 1 492 ? -22.058 -11.890 7.092 1.00 84.06 492 ALA A N 1
ATOM 3423 C CA . ALA A 1 492 ? -22.484 -13.117 6.428 1.00 84.06 492 ALA A CA 1
ATOM 3424 C C . ALA A 1 492 ? -22.558 -14.288 7.437 1.00 84.06 492 ALA A C 1
ATOM 3426 O O . ALA A 1 492 ? -21.777 -15.237 7.339 1.00 84.06 492 ALA A O 1
ATOM 3427 N N . PRO A 1 493 ? -23.491 -14.247 8.412 1.00 77.12 493 PRO A N 1
ATOM 3428 C CA . PRO A 1 493 ? -23.553 -15.226 9.506 1.00 77.12 493 PRO A CA 1
ATOM 3429 C C . PRO A 1 493 ? -23.854 -16.654 9.021 1.00 77.12 493 PRO A C 1
ATOM 3431 O O . PRO A 1 493 ? -23.379 -17.627 9.607 1.00 77.12 493 PRO A O 1
ATOM 3434 N N . ASP A 1 494 ? -24.588 -16.771 7.912 1.00 79.69 494 ASP A N 1
ATOM 3435 C CA . ASP A 1 494 ? -24.954 -18.042 7.278 1.00 79.69 494 ASP A CA 1
ATOM 3436 C C . ASP A 1 494 ? -23.921 -18.524 6.240 1.00 79.69 494 ASP A C 1
ATOM 3438 O O . ASP A 1 494 ? -24.210 -19.447 5.479 1.00 79.69 494 ASP A O 1
ATOM 3442 N N . ALA A 1 495 ? -22.742 -17.894 6.153 1.00 88.00 495 ALA A N 1
ATOM 3443 C CA . ALA A 1 495 ? -21.725 -18.268 5.174 1.00 88.00 495 ALA A CA 1
ATOM 3444 C C . ALA A 1 495 ? -21.272 -19.724 5.363 1.00 88.00 495 ALA A C 1
ATOM 3446 O O . ALA A 1 495 ? -20.947 -20.159 6.471 1.00 88.00 495 ALA A O 1
ATOM 3447 N N . GLU A 1 496 ? -21.186 -20.472 4.264 1.00 91.75 496 GLU A N 1
ATOM 3448 C CA . GLU A 1 496 ? -20.622 -21.823 4.275 1.00 91.75 496 GLU A CA 1
ATOM 3449 C C . GLU A 1 496 ? -19.151 -21.805 3.868 1.00 91.75 496 GLU A C 1
ATOM 3451 O O . GLU A 1 496 ? -18.342 -22.574 4.396 1.00 91.75 496 GLU A O 1
ATOM 3456 N N . ARG A 1 497 ? -18.793 -20.892 2.958 1.00 93.56 497 ARG A N 1
ATOM 3457 C CA . ARG A 1 497 ? -17.423 -20.689 2.481 1.00 93.56 497 ARG A CA 1
ATOM 3458 C C . ARG A 1 497 ? -17.022 -19.224 2.566 1.00 93.56 497 ARG A C 1
ATOM 3460 O O . ARG A 1 497 ? -17.667 -18.363 1.968 1.00 93.56 497 ARG A O 1
ATOM 3467 N N . ALA A 1 498 ? -15.913 -18.966 3.250 1.00 94.81 498 ALA A N 1
ATOM 3468 C CA . ALA A 1 498 ? -15.298 -17.653 3.360 1.00 94.81 498 ALA A CA 1
ATOM 3469 C C . ALA A 1 498 ? -13.896 -17.651 2.734 1.00 94.81 498 ALA A C 1
ATOM 3471 O O . ALA A 1 498 ? -13.185 -18.654 2.793 1.00 94.81 498 ALA A O 1
ATOM 3472 N N . LEU A 1 499 ? -13.501 -16.523 2.151 1.00 96.50 499 LEU A N 1
ATOM 3473 C CA . LEU A 1 499 ? -12.171 -16.280 1.599 1.00 96.50 499 LEU A CA 1
ATOM 3474 C C . LEU A 1 499 ? -11.583 -15.010 2.208 1.00 96.50 499 LEU A C 1
ATOM 3476 O O . LEU A 1 499 ? -12.205 -13.954 2.128 1.00 96.50 499 LEU A O 1
ATOM 3480 N N . VAL A 1 500 ? -10.374 -15.095 2.751 1.00 95.62 500 VAL A N 1
ATOM 3481 C CA . VAL A 1 500 ? -9.580 -13.934 3.172 1.00 95.62 500 VAL A CA 1
ATOM 3482 C C . VAL A 1 500 ? -8.487 -13.671 2.131 1.00 95.62 500 VAL A C 1
ATOM 3484 O O . VAL A 1 500 ? -7.736 -14.578 1.766 1.00 95.62 500 VAL A O 1
ATOM 3487 N N . LEU A 1 501 ? -8.434 -12.442 1.612 1.00 94.75 501 LEU A N 1
ATOM 3488 C CA . LEU A 1 501 ? -7.444 -11.981 0.639 1.00 94.75 501 LEU A CA 1
ATOM 3489 C C . LEU A 1 501 ? -6.335 -11.218 1.374 1.00 94.75 501 LEU A C 1
ATOM 3491 O O . LEU A 1 501 ? -6.572 -10.104 1.841 1.00 94.75 501 LEU A O 1
ATOM 3495 N N . GLY A 1 502 ? -5.138 -11.803 1.428 1.00 89.06 502 GLY A N 1
ATOM 3496 C CA . GLY A 1 502 ? -4.014 -11.296 2.214 1.00 89.06 502 GLY A CA 1
ATOM 3497 C C . GLY A 1 502 ? -4.040 -11.834 3.643 1.00 89.06 502 GLY A C 1
ATOM 3498 O O . GLY A 1 502 ? -5.096 -11.921 4.265 1.00 89.06 502 GLY A O 1
ATOM 3499 N N . MET A 1 503 ? -2.875 -12.231 4.155 1.00 86.06 503 MET A N 1
ATOM 3500 C CA . MET A 1 503 ? -2.751 -12.717 5.533 1.00 86.06 503 MET A CA 1
ATOM 3501 C C . MET A 1 503 ? -2.161 -11.653 6.457 1.00 86.06 503 MET A C 1
ATOM 3503 O O . MET A 1 503 ? -2.599 -11.531 7.601 1.00 86.06 503 MET A O 1
ATOM 3507 N N . GLY A 1 504 ? -1.174 -10.889 5.977 1.00 84.38 504 GLY A N 1
ATOM 3508 C CA . GLY A 1 504 ? -0.459 -9.916 6.803 1.00 84.38 504 GLY A CA 1
ATOM 3509 C C . GLY A 1 504 ? 0.155 -10.578 8.042 1.00 84.38 504 GLY A C 1
ATOM 3510 O O . GLY A 1 504 ? 0.909 -11.539 7.923 1.00 84.38 504 GLY A O 1
ATOM 3511 N N . ALA A 1 505 ? -0.187 -10.077 9.233 1.00 81.56 505 ALA A N 1
ATOM 3512 C CA . ALA A 1 505 ? 0.188 -10.685 10.517 1.00 81.56 505 ALA A CA 1
ATOM 3513 C C . ALA A 1 505 ? -0.793 -11.786 10.995 1.00 81.56 505 ALA A C 1
ATOM 3515 O O . ALA A 1 505 ? -0.623 -12.359 12.066 1.00 81.56 505 ALA A O 1
ATOM 3516 N N . GLY A 1 506 ? -1.852 -12.075 10.233 1.00 84.00 506 GLY A N 1
ATOM 3517 C CA . GLY A 1 506 ? -2.817 -13.143 10.512 1.00 84.00 506 GLY A CA 1
ATOM 3518 C C . GLY A 1 506 ? -3.977 -12.760 11.437 1.00 84.00 506 GLY A C 1
ATOM 3519 O O . GLY A 1 506 ? -4.887 -13.562 11.639 1.00 84.00 506 GLY A O 1
ATOM 3520 N N . HIS A 1 507 ? -4.010 -11.540 11.979 1.00 82.88 507 HIS A N 1
ATOM 3521 C CA . HIS A 1 507 ? -5.028 -11.133 12.955 1.00 82.88 507 HIS A CA 1
ATOM 3522 C C . HIS A 1 507 ? -6.437 -10.983 12.364 1.00 82.88 507 HIS A C 1
ATOM 3524 O O . HIS A 1 507 ? -7.399 -11.415 13.000 1.00 82.88 507 HIS A O 1
ATOM 3530 N N . THR A 1 508 ? -6.582 -10.442 11.150 1.00 87.94 508 THR A N 1
ATOM 3531 C CA . THR A 1 508 ? -7.884 -10.377 10.461 1.00 87.94 508 THR A CA 1
ATOM 3532 C C . THR A 1 508 ? -8.407 -11.783 10.168 1.00 87.94 508 THR A C 1
ATOM 3534 O O . THR A 1 508 ? -9.561 -12.087 10.474 1.00 87.94 508 THR A O 1
ATOM 3537 N N . LEU A 1 509 ? -7.544 -12.680 9.673 1.00 88.44 509 LEU A N 1
ATOM 3538 C CA . LEU A 1 509 ? -7.867 -14.094 9.458 1.00 88.44 509 LEU A CA 1
ATOM 3539 C C . LEU A 1 509 ? -8.327 -14.778 10.753 1.00 88.44 509 LEU A C 1
ATOM 3541 O O . LEU A 1 509 ? -9.367 -15.440 10.757 1.00 88.44 509 LEU A O 1
ATOM 3545 N N . ALA A 1 510 ? -7.590 -14.584 11.848 1.00 81.06 510 ALA A N 1
ATOM 3546 C CA . ALA A 1 510 ? -7.953 -15.091 13.169 1.00 81.06 510 ALA A CA 1
ATOM 3547 C C . ALA A 1 510 ? -9.326 -14.563 13.617 1.00 81.06 510 ALA A C 1
ATOM 3549 O O . ALA A 1 510 ? -10.155 -15.321 14.112 1.00 81.06 510 ALA A O 1
ATOM 3550 N N . GLY A 1 511 ? -9.600 -13.275 13.386 1.00 81.06 511 GLY A N 1
ATOM 3551 C CA . GLY A 1 511 ? -10.898 -12.658 13.651 1.00 81.06 511 GLY A CA 1
ATOM 3552 C C . GLY A 1 511 ? -12.046 -13.303 12.872 1.00 81.06 511 GLY A C 1
ATOM 3553 O O . GLY A 1 511 ? -13.088 -13.584 13.456 1.00 81.06 511 GLY A O 1
ATOM 3554 N N . VAL A 1 512 ? -11.853 -13.581 11.577 1.00 84.94 512 VAL A N 1
ATOM 3555 C CA . VAL A 1 512 ? -12.858 -14.273 10.752 1.00 84.94 512 VAL A CA 1
ATOM 3556 C C . VAL A 1 512 ? -13.089 -15.692 11.275 1.00 84.94 512 VAL A C 1
ATOM 3558 O O . VAL A 1 512 ? -14.231 -16.058 11.553 1.00 84.94 512 VAL A O 1
ATOM 3561 N N . ARG A 1 513 ? -12.015 -16.475 11.454 1.00 84.25 513 ARG A N 1
ATOM 3562 C CA . ARG A 1 513 ? -12.068 -17.879 11.906 1.00 84.25 513 ARG A CA 1
ATOM 3563 C C . ARG A 1 513 ? -12.714 -18.043 13.280 1.00 84.25 513 ARG A C 1
ATOM 3565 O O . ARG A 1 513 ? -13.436 -19.008 13.488 1.00 84.25 513 ARG A O 1
ATOM 3572 N N . ALA A 1 514 ? -12.486 -17.099 14.190 1.00 76.56 514 ALA A N 1
ATOM 3573 C CA . ALA A 1 514 ? -13.035 -17.150 15.541 1.00 76.56 514 ALA A CA 1
ATOM 3574 C C . ALA A 1 514 ? -14.537 -16.810 15.616 1.00 76.56 514 ALA A C 1
ATOM 3576 O O . ALA A 1 514 ? -15.142 -16.998 16.670 1.00 76.56 514 ALA A O 1
ATOM 3577 N N . THR A 1 515 ? -15.136 -16.283 14.539 1.00 77.25 515 THR A N 1
ATOM 3578 C CA . THR A 1 515 ? -16.529 -15.799 14.533 1.00 77.25 515 THR A CA 1
ATOM 3579 C C . THR A 1 515 ? -17.425 -16.527 13.538 1.00 77.25 515 THR A C 1
ATOM 3581 O O . THR A 1 515 ? -18.607 -16.711 13.815 1.00 77.25 515 THR A O 1
ATOM 3584 N N . THR A 1 516 ? -16.906 -16.955 12.385 1.00 78.12 516 THR A N 1
ATOM 3585 C CA . THR A 1 516 ? -17.721 -17.653 11.384 1.00 78.12 516 THR A CA 1
ATOM 3586 C C . THR A 1 516 ? -17.749 -19.165 11.597 1.00 78.12 516 THR A C 1
ATOM 3588 O O . THR A 1 516 ? -16.761 -19.777 11.993 1.00 78.12 516 THR A O 1
ATOM 3591 N N . ARG A 1 517 ? -18.875 -19.792 11.239 1.00 81.50 517 ARG A N 1
ATOM 3592 C CA . ARG A 1 517 ? -18.973 -21.253 11.087 1.00 81.50 517 ARG A CA 1
ATOM 3593 C C . ARG A 1 517 ? -18.438 -21.733 9.727 1.00 81.50 517 ARG A C 1
ATOM 3595 O O . ARG A 1 517 ? -18.295 -22.940 9.539 1.00 81.50 517 ARG A O 1
ATOM 3602 N N . ALA A 1 518 ? -18.191 -20.830 8.777 1.00 86.50 518 ALA A N 1
ATOM 3603 C CA . ALA A 1 518 ? -17.760 -21.155 7.419 1.00 86.50 518 ALA A CA 1
ATOM 3604 C C . ALA A 1 518 ? -16.397 -21.864 7.381 1.00 86.50 518 ALA A C 1
ATOM 3606 O O . ALA A 1 518 ? -15.538 -21.655 8.237 1.00 86.50 518 ALA A O 1
ATOM 3607 N N . ARG A 1 519 ? -16.146 -22.631 6.316 1.00 90.38 519 ARG A N 1
ATOM 3608 C CA . ARG A 1 519 ? -14.774 -23.003 5.946 1.00 90.38 519 ARG A CA 1
ATOM 3609 C C . ARG A 1 519 ? -14.052 -21.748 5.450 1.00 90.38 519 ARG A C 1
ATOM 3611 O O . ARG A 1 519 ? -14.506 -21.141 4.481 1.00 90.38 519 ARG A O 1
ATOM 3618 N N . VAL A 1 520 ? -12.947 -21.379 6.101 1.00 90.75 520 VAL A N 1
ATOM 3619 C CA . VAL A 1 520 ? -12.181 -20.162 5.784 1.00 90.75 520 VAL A CA 1
ATOM 3620 C C . VAL A 1 520 ? -10.921 -20.506 4.991 1.00 90.75 520 VAL A C 1
ATOM 3622 O O . VAL A 1 520 ? -9.945 -21.013 5.553 1.00 90.75 520 VAL A O 1
ATOM 3625 N N . ASP A 1 521 ? -10.942 -20.184 3.701 1.00 92.75 521 ASP A N 1
ATOM 3626 C CA . ASP A 1 521 ? -9.767 -20.189 2.833 1.00 92.75 521 ASP A CA 1
ATOM 3627 C C . ASP A 1 521 ? -9.018 -18.852 3.000 1.00 92.75 521 ASP A C 1
ATOM 3629 O O . ASP A 1 521 ? -9.636 -17.802 3.185 1.00 92.75 521 ASP A O 1
ATOM 3633 N N . CYS A 1 522 ? -7.689 -18.863 2.929 1.00 92.06 522 CYS A N 1
ATOM 3634 C CA . CYS A 1 522 ? -6.867 -17.650 2.970 1.00 92.06 522 CYS A CA 1
ATOM 3635 C C . CYS A 1 522 ? -5.802 -17.725 1.879 1.00 92.06 522 CYS A C 1
ATOM 3637 O O . CYS A 1 522 ? -5.199 -18.783 1.706 1.00 92.06 522 CYS A O 1
ATOM 3639 N N . VAL A 1 523 ? -5.567 -16.628 1.158 1.00 91.56 523 VAL A N 1
ATOM 3640 C CA . VAL A 1 523 ? -4.535 -16.546 0.115 1.00 91.56 523 VAL A CA 1
ATOM 3641 C C . VAL A 1 523 ? -3.505 -15.473 0.446 1.00 91.56 523 VAL A C 1
ATOM 3643 O O . VAL A 1 523 ? -3.865 -14.331 0.725 1.00 91.56 523 VAL A O 1
ATOM 3646 N N . GLU A 1 524 ? -2.224 -15.833 0.381 1.00 87.88 524 GLU A N 1
ATOM 3647 C CA . GLU A 1 524 ? -1.098 -14.916 0.580 1.00 87.88 524 GLU A CA 1
ATOM 3648 C C . GLU A 1 524 ? 0.004 -15.185 -0.452 1.00 87.88 524 GLU A C 1
ATOM 3650 O O . GLU A 1 524 ? 0.615 -16.253 -0.479 1.00 87.88 524 GLU A O 1
ATOM 3655 N N . HIS A 1 525 ? 0.277 -14.200 -1.302 1.00 82.50 525 HIS A N 1
ATOM 3656 C CA . HIS A 1 525 ? 1.278 -14.289 -2.363 1.00 82.50 525 HIS A CA 1
ATOM 3657 C C . HIS A 1 525 ? 2.722 -14.121 -1.864 1.00 82.50 525 HIS A C 1
ATOM 3659 O O . HIS A 1 525 ? 3.652 -14.678 -2.458 1.00 82.50 525 HIS A O 1
ATOM 3665 N N . ASN A 1 526 ? 2.936 -13.361 -0.785 1.00 80.56 526 ASN A N 1
ATOM 3666 C CA . ASN A 1 526 ? 4.266 -13.067 -0.282 1.00 80.56 526 ASN A CA 1
ATOM 3667 C C . ASN A 1 526 ? 4.802 -14.260 0.509 1.00 80.56 526 ASN A C 1
ATOM 3669 O O . ASN A 1 526 ? 4.605 -14.365 1.718 1.00 80.56 526 ASN A O 1
ATOM 3673 N N . ARG A 1 527 ? 5.548 -15.132 -0.182 1.00 77.50 527 ARG A N 1
ATOM 3674 C CA . ARG A 1 527 ? 6.187 -16.323 0.397 1.00 77.50 527 ARG A CA 1
ATOM 3675 C C . ARG A 1 527 ? 7.046 -16.012 1.629 1.00 77.50 527 ARG A C 1
ATOM 3677 O O . ARG A 1 527 ? 7.161 -16.875 2.490 1.00 77.50 527 ARG A O 1
ATOM 3684 N N . SER A 1 528 ? 7.613 -14.811 1.755 1.00 79.25 528 SER A N 1
ATOM 3685 C CA . SER A 1 528 ? 8.448 -14.454 2.907 1.00 79.25 528 SER A CA 1
ATOM 3686 C C . SER A 1 528 ? 7.685 -14.458 4.234 1.00 79.25 528 SER A C 1
ATOM 3688 O O . SER A 1 528 ? 8.257 -14.857 5.242 1.00 79.25 528 SER A O 1
ATOM 3690 N N . ILE A 1 529 ? 6.388 -14.124 4.236 1.00 80.31 529 ILE A N 1
ATOM 3691 C CA . ILE A 1 529 ? 5.534 -14.163 5.443 1.00 80.31 529 ILE A CA 1
ATOM 3692 C C . ILE A 1 529 ? 5.407 -15.598 5.990 1.00 80.31 529 ILE A C 1
ATOM 3694 O O . ILE A 1 529 ? 5.320 -15.829 7.194 1.00 80.31 529 ILE A O 1
ATOM 3698 N N . TRP A 1 530 ? 5.460 -16.585 5.102 1.00 75.81 530 TRP A N 1
ATOM 3699 C CA . TRP A 1 530 ? 5.374 -18.001 5.446 1.00 75.81 530 TRP A CA 1
ATOM 3700 C C . TRP A 1 530 ? 6.676 -18.515 6.026 1.00 75.81 530 TRP A C 1
ATOM 3702 O O . TRP A 1 530 ? 6.667 -19.266 6.992 1.00 75.81 530 TRP A O 1
ATOM 3712 N N . GLN A 1 531 ? 7.798 -18.093 5.441 1.00 79.62 531 GLN A N 1
ATOM 3713 C CA . GLN A 1 531 ? 9.118 -18.562 5.852 1.00 79.62 531 GLN A CA 1
ATOM 3714 C C . GLN A 1 531 ? 9.526 -18.043 7.232 1.00 79.62 531 GLN A C 1
ATOM 3716 O O . GLN A 1 531 ? 10.333 -18.681 7.899 1.00 79.62 531 GLN A O 1
ATOM 3721 N N . VAL A 1 532 ? 8.936 -16.933 7.692 1.00 79.06 532 VAL A N 1
ATOM 3722 C CA . VAL A 1 532 ? 9.100 -16.456 9.075 1.00 79.06 532 VAL A CA 1
ATOM 3723 C C . VAL A 1 532 ? 8.136 -17.121 10.074 1.00 79.06 532 VAL A C 1
ATOM 3725 O O . VAL A 1 532 ? 8.139 -16.763 11.247 1.00 79.06 532 VAL A O 1
ATOM 3728 N N . GLY A 1 533 ? 7.325 -18.098 9.643 1.00 67.19 533 GLY A N 1
ATOM 3729 C CA . GLY A 1 533 ? 6.527 -18.963 10.525 1.00 67.19 533 GLY A CA 1
ATOM 3730 C C . GLY A 1 533 ? 5.170 -18.409 10.976 1.00 67.19 533 GLY A C 1
ATOM 3731 O O . GLY A 1 533 ? 4.523 -19.005 11.834 1.00 67.19 533 GLY A O 1
ATOM 3732 N N . LEU A 1 534 ? 4.698 -17.288 10.414 1.00 69.69 534 LEU A N 1
ATOM 3733 C CA . LEU A 1 534 ? 3.422 -16.679 10.825 1.00 69.69 534 LEU A CA 1
ATOM 3734 C C . LEU A 1 534 ? 2.185 -17.451 10.356 1.00 69.69 534 LEU A C 1
ATOM 3736 O O . LEU A 1 534 ? 1.176 -17.468 11.058 1.00 69.69 534 LEU A O 1
ATOM 3740 N N . ALA A 1 535 ? 2.254 -18.101 9.191 1.00 60.31 535 ALA A N 1
ATOM 3741 C CA . ALA A 1 535 ? 1.117 -18.832 8.630 1.00 60.31 535 ALA A CA 1
ATOM 3742 C C . ALA A 1 535 ? 0.646 -19.963 9.561 1.00 60.31 535 ALA A C 1
ATOM 3744 O O . ALA A 1 535 ? -0.542 -20.056 9.856 1.00 60.31 535 ALA A O 1
ATOM 3745 N N . GLU A 1 536 ? 1.588 -20.739 10.100 1.00 60.56 536 GLU A N 1
ATOM 3746 C CA . GLU A 1 536 ? 1.320 -21.844 11.031 1.00 60.56 536 GLU A CA 1
ATOM 3747 C C . GLU A 1 536 ? 0.784 -21.340 12.383 1.00 60.56 536 GLU A C 1
ATOM 3749 O O . GLU A 1 536 ? -0.055 -21.977 13.013 1.00 60.56 536 GLU A O 1
ATOM 3754 N N . ARG A 1 537 ? 1.215 -20.154 12.829 1.00 62.88 537 ARG A N 1
ATOM 3755 C CA . ARG A 1 537 ? 0.776 -19.556 14.102 1.00 62.88 537 ARG A CA 1
ATOM 3756 C C . ARG A 1 537 ? -0.615 -18.930 14.015 1.00 62.88 537 ARG A C 1
ATOM 3758 O O . ARG A 1 537 ? -1.391 -19.019 14.965 1.00 62.88 537 ARG A O 1
ATOM 3765 N N . ALA A 1 538 ? -0.968 -18.348 12.867 1.00 58.41 538 ALA A N 1
ATOM 3766 C CA . ALA A 1 538 ? -2.305 -17.812 12.605 1.00 58.41 538 ALA A CA 1
ATOM 3767 C C . ALA A 1 538 ? -3.396 -18.906 12.558 1.00 58.41 538 ALA A C 1
ATOM 3769 O O . ALA A 1 538 ? -4.589 -18.605 12.636 1.00 58.41 538 ALA A O 1
ATOM 3770 N N . GLU A 1 539 ? -3.009 -20.180 12.450 1.00 57.47 539 GLU A N 1
ATOM 3771 C CA . GLU A 1 539 ? -3.913 -21.336 12.475 1.00 57.47 539 GLU A CA 1
ATOM 3772 C C . GLU A 1 539 ? -4.374 -21.730 13.890 1.00 57.47 539 GLU A C 1
ATOM 3774 O O . GLU A 1 539 ? -5.412 -22.376 14.016 1.00 57.47 539 GLU A O 1
ATOM 3779 N N . GLY A 1 540 ? -3.685 -21.284 14.949 1.00 50.38 540 GLY A N 1
ATOM 3780 C CA . GLY A 1 540 ? -3.938 -21.689 16.340 1.00 50.38 540 GLY A CA 1
ATOM 3781 C C . GLY A 1 540 ? -4.794 -20.740 17.191 1.00 50.38 540 GLY A C 1
ATOM 3782 O O . GLY A 1 540 ? -4.672 -20.767 18.412 1.00 50.38 540 GLY A O 1
ATOM 3783 N N . SER A 1 541 ? -5.611 -19.857 16.605 1.00 55.47 541 SER A N 1
ATOM 3784 C CA . SER A 1 541 ? -6.382 -18.881 17.400 1.00 55.47 541 SER A CA 1
ATOM 3785 C C . SER A 1 541 ? -7.498 -19.561 18.203 1.00 55.47 541 SER A C 1
ATOM 3787 O O . SER A 1 541 ? -8.329 -20.257 17.619 1.00 55.47 541 SER A O 1
ATOM 3789 N N . GLU A 1 542 ? -7.561 -19.325 19.520 1.00 50.94 542 GLU A N 1
ATOM 3790 C CA . GLU A 1 542 ? -8.665 -19.849 20.330 1.00 50.94 542 GLU A CA 1
ATOM 3791 C C . GLU A 1 542 ? -10.015 -19.245 19.892 1.00 50.94 542 GLU A C 1
ATOM 3793 O O . GLU A 1 542 ? -10.103 -18.032 19.648 1.00 50.94 542 GLU A O 1
ATOM 3798 N N . PRO A 1 543 ? -11.073 -20.071 19.771 1.00 56.59 543 PRO A N 1
ATOM 3799 C CA . PRO A 1 543 ? -12.404 -19.592 19.429 1.00 56.59 543 PRO A CA 1
ATOM 3800 C C . PRO A 1 543 ? -12.936 -18.633 20.496 1.00 56.59 543 PRO A C 1
ATOM 3802 O O . PRO A 1 543 ? -12.584 -18.720 21.673 1.00 56.59 543 PRO A O 1
ATOM 3805 N N . VAL A 1 544 ? -13.823 -17.718 20.094 1.00 56.53 544 VAL A N 1
ATOM 3806 C CA . VAL A 1 544 ? -14.525 -16.867 21.065 1.00 56.53 544 VAL A CA 1
ATOM 3807 C C . VAL A 1 544 ? -15.328 -17.776 22.011 1.00 56.53 544 VAL A C 1
ATOM 3809 O O . VAL A 1 544 ? -16.024 -18.671 21.525 1.00 56.53 544 VAL A O 1
ATOM 3812 N N . PRO A 1 545 ? -15.265 -17.585 23.343 1.00 46.00 545 PRO A N 1
ATOM 3813 C CA . PRO A 1 545 ? -16.047 -18.388 24.276 1.00 46.00 545 PRO A CA 1
ATOM 3814 C C . PRO A 1 545 ? -17.542 -18.346 23.930 1.00 46.00 545 PRO A C 1
ATOM 3816 O O . PRO A 1 545 ? -18.112 -17.272 23.754 1.00 46.00 545 PRO A O 1
ATOM 3819 N N . GLY A 1 546 ? -18.167 -19.519 23.805 1.00 49.56 546 GLY A N 1
ATOM 3820 C CA . GLY A 1 546 ? -19.566 -19.657 23.382 1.00 49.56 546 GLY A CA 1
ATOM 3821 C C . GLY A 1 546 ? -19.781 -19.715 21.865 1.00 49.56 546 GLY A C 1
ATOM 3822 O O . GLY A 1 546 ? -20.902 -19.980 21.429 1.00 49.56 546 GLY A O 1
ATOM 3823 N N . ALA A 1 547 ? -18.735 -19.533 21.052 1.00 53.25 547 ALA A N 1
ATOM 3824 C CA . ALA A 1 547 ? -18.847 -19.707 19.615 1.00 53.25 547 ALA A CA 1
ATOM 3825 C C . ALA A 1 547 ? -19.038 -21.196 19.248 1.00 53.25 547 ALA A C 1
ATOM 3827 O O . ALA A 1 547 ? -18.384 -22.079 19.807 1.00 53.25 547 ALA A O 1
ATOM 3828 N N . PRO A 1 548 ? -19.923 -21.495 18.289 1.00 52.62 548 PRO A N 1
ATOM 3829 C CA . PRO A 1 548 ? -20.057 -22.826 17.696 1.00 52.62 548 PRO A CA 1
ATOM 3830 C C . PRO A 1 548 ? -18.729 -23.308 17.081 1.00 52.62 548 PRO A C 1
ATOM 3832 O O . PRO A 1 548 ? -17.997 -22.497 16.510 1.00 52.62 548 PRO A O 1
ATOM 3835 N N . PRO A 1 549 ? -18.433 -24.620 17.095 1.00 64.25 549 PRO A N 1
ATOM 3836 C CA . PRO A 1 549 ? -17.273 -25.136 16.380 1.00 64.25 549 PRO A CA 1
ATOM 3837 C C . PRO A 1 549 ? -17.398 -24.863 14.866 1.00 64.25 549 PRO A C 1
ATOM 3839 O O . PRO A 1 549 ? -18.514 -24.883 14.325 1.00 64.25 549 PRO A O 1
ATOM 3842 N N . PRO A 1 550 ? -16.277 -24.614 14.164 1.00 68.19 550 PRO A N 1
ATOM 3843 C CA . PRO A 1 550 ? -16.289 -24.388 12.723 1.00 68.19 550 PRO A CA 1
ATOM 3844 C C . PRO A 1 550 ? -16.799 -25.630 11.977 1.00 68.19 550 PRO A C 1
ATOM 3846 O O . PRO A 1 550 ? -16.581 -26.762 12.410 1.00 68.19 550 PRO A O 1
ATOM 3849 N N . ARG A 1 551 ? -17.457 -25.437 10.822 1.00 68.19 551 ARG A N 1
ATOM 3850 C CA . ARG A 1 551 ? -18.005 -26.547 10.011 1.00 68.19 551 ARG A CA 1
ATOM 3851 C C . ARG A 1 551 ? -16.927 -27.476 9.445 1.00 68.19 551 ARG A C 1
ATOM 3853 O O . ARG A 1 551 ? -17.225 -28.618 9.111 1.00 68.19 551 ARG A O 1
ATOM 3860 N N . ALA A 1 552 ? -15.703 -26.981 9.286 1.00 68.19 552 ALA A N 1
ATOM 3861 C CA . ALA A 1 552 ? -14.564 -27.720 8.759 1.00 68.19 552 ALA A CA 1
ATOM 3862 C C . ALA A 1 552 ? -13.266 -27.225 9.421 1.00 68.19 552 ALA A C 1
ATOM 3864 O O . ALA A 1 552 ? -13.213 -26.064 9.838 1.00 68.19 552 ALA A O 1
ATOM 3865 N N . PRO A 1 553 ? -12.215 -28.063 9.494 1.00 68.88 553 PRO A N 1
ATOM 3866 C CA . PRO A 1 553 ? -10.909 -27.620 9.965 1.00 68.88 553 PRO A CA 1
ATOM 3867 C C . PRO A 1 553 ? -10.377 -26.474 9.099 1.00 68.88 553 PRO A C 1
ATOM 3869 O O . PRO A 1 553 ? -10.627 -26.416 7.889 1.00 68.88 553 PRO A O 1
ATOM 3872 N N . ALA A 1 554 ? -9.635 -25.565 9.733 1.00 69.81 554 ALA A N 1
ATOM 3873 C CA . ALA A 1 554 ? -8.919 -24.514 9.030 1.00 69.81 554 ALA A CA 1
ATOM 3874 C C . ALA A 1 554 ? -7.989 -25.147 7.989 1.00 69.81 554 ALA A C 1
ATOM 3876 O O . ALA A 1 554 ? -7.221 -26.056 8.301 1.00 69.81 554 ALA A O 1
ATOM 3877 N N . LEU A 1 555 ? -8.072 -24.681 6.742 1.00 70.88 555 LEU A N 1
ATOM 3878 C CA . LEU A 1 555 ? -7.056 -25.042 5.767 1.00 70.88 555 LEU A CA 1
ATOM 3879 C C . LEU A 1 555 ? -5.770 -24.274 6.057 1.00 70.88 555 LEU A C 1
ATOM 3881 O O . LEU A 1 555 ? -5.845 -23.125 6.519 1.00 70.88 555 LEU A O 1
ATOM 3885 N N . PRO A 1 556 ? -4.621 -24.838 5.657 1.00 79.81 556 PRO A N 1
ATOM 3886 C CA . PRO A 1 556 ? -3.423 -24.050 5.491 1.00 79.81 556 PRO A CA 1
ATOM 3887 C C . PRO A 1 556 ? -3.716 -22.846 4.605 1.00 79.81 556 PRO A C 1
ATOM 3889 O O . PRO A 1 556 ? -4.485 -22.946 3.633 1.00 79.81 556 PRO A O 1
ATOM 3892 N N . VAL A 1 557 ? -3.090 -21.716 4.923 1.00 85.12 557 VAL A N 1
ATOM 3893 C CA . VAL A 1 557 ? -3.055 -20.577 3.998 1.00 85.12 557 VAL A CA 1
ATOM 3894 C C . VAL A 1 557 ? -2.588 -21.104 2.626 1.00 85.12 557 VAL A C 1
ATOM 3896 O O . VAL A 1 557 ? -1.849 -22.091 2.545 1.00 85.12 557 VAL A O 1
ATOM 3899 N N . GLN A 1 558 ? -3.024 -20.492 1.523 1.00 86.56 558 GLN A N 1
ATOM 3900 C CA . GLN A 1 558 ? -2.664 -20.889 0.156 1.00 86.56 558 GLN A CA 1
ATOM 3901 C C . GLN A 1 558 ? -1.696 -19.876 -0.488 1.00 86.56 558 GLN A C 1
ATOM 3903 O O . GLN A 1 558 ? -1.982 -18.674 -0.478 1.00 86.56 558 GLN A O 1
ATOM 3908 N N . PRO A 1 559 ? -0.560 -20.319 -1.067 1.00 84.25 559 PRO A N 1
ATOM 3909 C CA . PRO A 1 559 ? 0.411 -19.430 -1.699 1.00 84.25 559 PRO A CA 1
ATOM 3910 C C . PRO A 1 559 ? -0.095 -18.984 -3.077 1.00 84.25 559 PRO A C 1
ATOM 3912 O O . PRO A 1 559 ? 0.229 -19.581 -4.106 1.00 84.25 559 PRO A O 1
ATOM 3915 N N . ALA A 1 560 ? -0.937 -17.954 -3.099 1.00 83.75 560 ALA A N 1
ATOM 3916 C CA . ALA A 1 560 ? -1.607 -17.491 -4.308 1.00 83.75 560 ALA A CA 1
ATOM 3917 C C . ALA A 1 560 ? -1.834 -15.974 -4.312 1.00 83.75 560 ALA A C 1
ATOM 3919 O O . ALA A 1 560 ? -2.027 -15.347 -3.274 1.00 83.75 560 ALA A O 1
ATOM 3920 N N . ASP A 1 561 ? -1.863 -15.391 -5.512 1.00 83.88 561 ASP A N 1
ATOM 3921 C CA . ASP A 1 561 ? -2.321 -14.015 -5.730 1.00 83.88 561 ASP A CA 1
ATOM 3922 C C . ASP A 1 561 ? -3.843 -13.948 -5.640 1.00 83.88 561 ASP A C 1
ATOM 3924 O O . ASP A 1 561 ? -4.554 -14.710 -6.304 1.00 83.88 561 ASP A O 1
ATOM 3928 N N . ALA A 1 562 ? -4.333 -13.007 -4.836 1.00 88.38 562 ALA A N 1
ATOM 3929 C CA . ALA A 1 562 ? -5.752 -12.796 -4.589 1.00 88.38 562 ALA A CA 1
ATOM 3930 C C . ALA A 1 562 ? -6.562 -12.565 -5.875 1.00 88.38 562 ALA A C 1
ATOM 3932 O O . ALA A 1 562 ? -7.646 -13.128 -6.032 1.00 88.38 562 ALA A O 1
ATOM 3933 N N . ARG A 1 563 ? -6.045 -11.784 -6.832 1.00 86.62 563 ARG A N 1
ATOM 3934 C CA . ARG A 1 563 ? -6.736 -11.472 -8.094 1.00 86.62 563 ARG A CA 1
ATOM 3935 C C . ARG A 1 563 ? -6.871 -12.725 -8.949 1.00 86.62 563 ARG A C 1
ATOM 3937 O O . ARG A 1 563 ? -7.952 -13.003 -9.471 1.00 86.62 563 ARG A O 1
ATOM 3944 N N . LEU A 1 564 ? -5.791 -13.497 -9.057 1.00 81.06 564 LEU A N 1
ATOM 3945 C CA . LEU A 1 564 ? -5.779 -14.739 -9.828 1.00 81.06 564 LEU A CA 1
ATOM 3946 C C . LEU A 1 564 ? -6.630 -15.830 -9.180 1.00 81.06 564 LEU A C 1
ATOM 3948 O O . LEU A 1 564 ? -7.307 -16.562 -9.902 1.00 81.06 564 LEU A O 1
ATOM 3952 N N . TRP A 1 565 ? -6.606 -15.941 -7.851 1.00 88.56 565 TRP A N 1
ATOM 3953 C CA . TRP A 1 565 ? -7.424 -16.898 -7.111 1.00 88.56 565 TRP A CA 1
ATOM 3954 C C . TRP A 1 565 ? -8.909 -16.623 -7.321 1.00 88.56 565 TRP A C 1
ATOM 3956 O O . TRP A 1 565 ? -9.647 -17.500 -7.759 1.00 88.56 565 TRP A O 1
ATOM 3966 N N . VAL A 1 566 ? -9.336 -15.383 -7.086 1.00 91.56 566 VAL A N 1
ATOM 3967 C CA . VAL A 1 566 ? -10.728 -14.954 -7.249 1.00 91.56 566 VAL A CA 1
ATOM 3968 C C . VAL A 1 566 ? -11.223 -15.189 -8.681 1.00 91.56 566 VAL A C 1
ATOM 3970 O O . VAL A 1 566 ? -12.335 -15.673 -8.875 1.00 91.56 566 VAL A O 1
ATOM 3973 N N . ALA A 1 567 ? -10.398 -14.908 -9.695 1.00 85.12 567 ALA A N 1
ATOM 3974 C CA . ALA A 1 567 ? -10.757 -15.146 -11.095 1.00 85.12 567 ALA A CA 1
ATOM 3975 C C . ALA A 1 567 ? -10.950 -16.639 -11.442 1.00 85.12 567 ALA A C 1
ATOM 3977 O O . ALA A 1 567 ? -11.687 -16.953 -12.375 1.00 85.12 567 ALA A O 1
ATOM 3978 N N . GLN A 1 568 ? -10.307 -17.552 -10.707 1.00 86.38 568 GLN A N 1
ATOM 3979 C CA . GLN A 1 568 ? -10.361 -19.002 -10.939 1.00 86.38 568 GLN A CA 1
ATOM 3980 C C . GLN A 1 568 ? -11.478 -19.716 -10.161 1.00 86.38 568 GLN A C 1
ATOM 3982 O O . GLN A 1 568 ? -11.736 -20.886 -10.428 1.00 86.38 568 GLN A O 1
ATOM 3987 N N . HIS A 1 569 ? -12.155 -19.028 -9.236 1.00 90.69 569 HIS A N 1
ATOM 3988 C CA . HIS A 1 569 ? -13.169 -19.613 -8.351 1.00 90.69 569 HIS A CA 1
ATOM 3989 C C . HIS A 1 569 ? -14.538 -18.922 -8.501 1.00 90.69 569 HIS A C 1
ATOM 3991 O O . HIS A 1 569 ? -15.039 -18.325 -7.546 1.00 90.69 569 HIS A O 1
ATOM 3997 N N . PRO A 1 570 ? -15.174 -18.956 -9.689 1.00 90.50 570 PRO A N 1
ATOM 3998 C CA . PRO A 1 570 ? -16.483 -18.338 -9.881 1.00 90.50 570 PRO A CA 1
ATOM 3999 C C . PRO A 1 570 ? -17.552 -18.988 -8.984 1.00 90.50 570 PRO A C 1
ATOM 4001 O O . PRO A 1 570 ? -17.546 -20.202 -8.787 1.00 90.50 570 PRO A O 1
ATOM 4004 N N . LEU A 1 571 ? -18.484 -18.181 -8.466 1.00 90.56 571 LEU A N 1
ATOM 4005 C CA . LEU A 1 571 ? -19.651 -18.598 -7.670 1.00 90.56 571 LEU A CA 1
ATOM 4006 C C . LEU A 1 571 ? -19.317 -19.542 -6.495 1.00 90.56 571 LEU A C 1
ATOM 4008 O O . LEU A 1 571 ? -20.064 -20.477 -6.216 1.00 90.56 571 LEU A O 1
ATOM 4012 N N . THR A 1 572 ? -18.186 -19.319 -5.827 1.00 91.56 572 THR A N 1
ATOM 4013 C CA . THR A 1 572 ? -17.622 -20.249 -4.837 1.00 91.56 572 THR A CA 1
ATOM 4014 C C . THR A 1 572 ? -17.795 -19.789 -3.387 1.00 91.56 572 THR A C 1
ATOM 4016 O O . THR A 1 572 ? -17.941 -20.638 -2.509 1.00 91.56 572 THR A O 1
ATOM 4019 N N . TYR A 1 573 ? -17.771 -18.479 -3.117 1.00 96.44 573 TYR A N 1
ATOM 4020 C CA . TYR A 1 573 ? -17.693 -17.948 -1.749 1.00 96.44 573 TYR A CA 1
ATOM 4021 C C . TYR A 1 573 ? -18.923 -17.128 -1.351 1.00 96.44 573 TYR A C 1
ATOM 4023 O O . TYR A 1 573 ? -19.424 -16.320 -2.133 1.00 96.44 573 TYR A O 1
ATOM 4031 N N . ASP A 1 574 ? -19.377 -17.300 -0.111 1.00 95.25 574 ASP A N 1
ATOM 4032 C CA . ASP A 1 574 ? -20.459 -16.511 0.493 1.00 95.25 574 ASP A CA 1
ATOM 4033 C C . ASP A 1 574 ? -19.925 -15.269 1.210 1.00 95.25 574 ASP A C 1
ATOM 4035 O O . ASP A 1 574 ? -20.634 -14.278 1.364 1.00 95.25 574 ASP A O 1
ATOM 4039 N N . LEU A 1 575 ? -18.661 -15.306 1.627 1.00 95.56 575 LEU A N 1
ATOM 4040 C CA . LEU A 1 575 ? -17.963 -14.175 2.216 1.00 95.56 575 LEU A CA 1
ATOM 4041 C C . LEU A 1 575 ? -16.578 -14.047 1.589 1.00 95.56 575 LEU A C 1
ATOM 4043 O O . LEU A 1 575 ? -15.802 -14.998 1.589 1.00 95.56 575 LEU A O 1
ATOM 4047 N N . VAL A 1 576 ? -16.246 -12.864 1.088 1.00 98.06 576 VAL A N 1
ATOM 4048 C CA . VAL A 1 576 ? -14.877 -12.507 0.706 1.00 98.06 576 VAL A CA 1
ATOM 4049 C C . VAL A 1 576 ? -14.459 -11.306 1.548 1.00 98.06 576 VAL A C 1
ATOM 4051 O O . VAL A 1 576 ? -15.180 -10.311 1.602 1.00 98.06 576 VAL A O 1
ATOM 4054 N N . VAL A 1 577 ? -13.307 -11.395 2.205 1.00 97.69 577 VAL A N 1
ATOM 4055 C CA . VAL A 1 577 ? -12.742 -10.342 3.052 1.00 97.69 577 VAL A CA 1
ATOM 4056 C C . VAL A 1 577 ? -11.397 -9.927 2.473 1.00 97.69 577 VAL A C 1
ATOM 4058 O O . VAL A 1 577 ? -10.451 -10.707 2.491 1.00 97.69 577 VAL A O 1
ATOM 4061 N N . GLY A 1 578 ? -11.315 -8.713 1.941 1.00 96.44 578 GLY A N 1
ATOM 4062 C CA . GLY A 1 578 ? -10.050 -8.068 1.616 1.00 96.44 578 GLY A CA 1
ATOM 4063 C C . GLY A 1 578 ? -9.443 -7.460 2.872 1.00 96.44 578 GLY A C 1
ATOM 4064 O O . GLY A 1 578 ? -10.053 -6.563 3.463 1.00 96.44 578 GLY A O 1
ATOM 4065 N N . ASP A 1 579 ? -8.276 -7.957 3.282 1.00 92.69 579 ASP A N 1
ATOM 4066 C CA . ASP A 1 579 ? -7.525 -7.385 4.400 1.00 92.69 579 ASP A CA 1
ATOM 4067 C C . ASP A 1 579 ? -6.902 -6.030 4.014 1.00 92.69 579 ASP A C 1
ATOM 4069 O O . ASP A 1 579 ? -6.968 -5.590 2.858 1.00 92.69 579 ASP A O 1
ATOM 4073 N N . LEU A 1 580 ? -6.315 -5.347 4.997 1.00 90.25 580 LEU A N 1
ATOM 4074 C CA . LEU A 1 580 ? -5.557 -4.123 4.767 1.00 90.25 580 LEU A CA 1
ATOM 4075 C C . LEU A 1 580 ? -4.343 -4.391 3.868 1.00 90.25 580 LEU A C 1
ATOM 4077 O O . LEU A 1 580 ? -3.652 -5.402 3.977 1.00 90.25 580 LEU A O 1
ATOM 4081 N N . PHE A 1 581 ? -4.055 -3.430 2.998 1.00 87.56 581 PHE A N 1
ATOM 4082 C CA . PHE A 1 581 ? -2.876 -3.407 2.142 1.00 87.56 581 PHE A CA 1
ATOM 4083 C C . PHE A 1 581 ? -2.328 -1.984 2.092 1.00 87.56 581 PHE A C 1
ATOM 4085 O O . PHE A 1 581 ? -3.061 -1.023 2.321 1.00 87.56 581 PHE A O 1
ATOM 4092 N N . PHE A 1 582 ? -1.054 -1.844 1.736 1.00 85.69 582 PHE A N 1
ATOM 4093 C CA . PHE A 1 582 ? -0.415 -0.541 1.572 1.00 85.69 582 PHE A CA 1
ATOM 4094 C C . PHE A 1 582 ? -0.804 0.067 0.218 1.00 85.69 582 PHE A C 1
ATOM 4096 O O . PHE A 1 582 ? -0.384 -0.464 -0.815 1.00 85.69 582 PHE A O 1
ATOM 4103 N N . PRO A 1 583 ? -1.588 1.163 0.163 1.00 83.44 583 PRO A N 1
ATOM 4104 C CA . PRO A 1 583 ? -2.162 1.636 -1.095 1.00 83.44 583 PRO A CA 1
ATOM 4105 C C . PRO A 1 583 ? -1.133 2.077 -2.139 1.00 83.44 583 PRO A C 1
ATOM 4107 O O . PRO A 1 583 ? -1.413 1.983 -3.327 1.00 83.44 583 PRO A O 1
ATOM 4110 N N . TRP A 1 584 ? 0.052 2.527 -1.715 1.00 78.69 584 TRP A N 1
ATOM 4111 C CA . TRP A 1 584 ? 1.163 2.942 -2.586 1.00 78.69 584 TRP A CA 1
ATOM 4112 C C . TRP A 1 584 ? 2.061 1.791 -3.060 1.00 78.69 584 TRP A C 1
ATOM 4114 O O . TRP A 1 584 ? 2.951 2.022 -3.887 1.00 78.69 584 TRP A O 1
ATOM 4124 N N . LEU A 1 585 ? 1.899 0.581 -2.507 1.00 78.06 585 LEU A N 1
ATOM 4125 C CA . LEU A 1 585 ? 2.693 -0.580 -2.902 1.00 78.06 585 LEU A CA 1
ATOM 4126 C C . LEU A 1 585 ? 2.329 -0.958 -4.337 1.00 78.06 585 LEU A C 1
ATOM 4128 O O . LEU A 1 585 ? 1.148 -1.082 -4.678 1.00 78.06 585 LEU A O 1
ATOM 4132 N N . SER A 1 586 ? 3.341 -1.143 -5.184 1.00 73.38 586 SER A N 1
ATOM 4133 C CA . SER A 1 586 ? 3.083 -1.363 -6.605 1.00 73.38 586 SER A CA 1
ATOM 4134 C C . SER A 1 586 ? 2.266 -2.636 -6.847 1.00 73.38 586 SER A C 1
ATOM 4136 O O . SER A 1 586 ? 2.646 -3.721 -6.406 1.00 73.38 586 SER A O 1
ATOM 4138 N N . GLY A 1 587 ? 1.126 -2.497 -7.530 1.00 76.12 587 GLY A N 1
ATOM 4139 C CA . GLY A 1 587 ? 0.185 -3.589 -7.795 1.00 76.12 587 GLY A CA 1
ATOM 4140 C C . GLY A 1 587 ? -0.806 -3.890 -6.662 1.00 76.12 587 GLY A C 1
ATOM 4141 O O . GLY A 1 587 ? -1.826 -4.524 -6.922 1.00 76.12 587 GLY A O 1
ATOM 4142 N N . ALA A 1 588 ? -0.593 -3.403 -5.433 1.00 80.00 588 ALA A N 1
ATOM 4143 C CA . ALA A 1 588 ? -1.565 -3.575 -4.345 1.00 80.00 588 ALA A CA 1
ATOM 4144 C C . ALA A 1 588 ? -2.826 -2.730 -4.579 1.00 80.00 588 ALA A C 1
ATOM 4146 O O . ALA A 1 588 ? -3.945 -3.199 -4.372 1.00 80.00 588 ALA A O 1
ATOM 4147 N N . GLY A 1 589 ? -2.658 -1.513 -5.113 1.00 82.12 589 GLY A N 1
ATOM 4148 C CA . GLY A 1 589 ? -3.769 -0.646 -5.513 1.00 82.12 589 GLY A CA 1
ATOM 4149 C C . GLY A 1 589 ? -4.693 -1.262 -6.576 1.00 82.12 589 GLY A C 1
ATOM 4150 O O . GLY A 1 589 ? -5.859 -0.871 -6.662 1.00 82.12 589 GLY A O 1
ATOM 4151 N N . ASP A 1 590 ? -4.225 -2.266 -7.331 1.00 84.69 590 ASP A N 1
ATOM 4152 C CA . ASP A 1 590 ? -5.035 -2.985 -8.324 1.00 84.69 590 ASP A CA 1
ATOM 4153 C C . ASP A 1 590 ? -6.156 -3.820 -7.679 1.00 84.69 590 ASP A C 1
ATOM 4155 O O . ASP A 1 590 ? -7.128 -4.158 -8.360 1.00 84.69 590 ASP A O 1
ATOM 4159 N N . LEU A 1 591 ? -6.082 -4.115 -6.374 1.00 90.25 591 LEU A N 1
ATOM 4160 C CA . LEU A 1 591 ? -7.184 -4.724 -5.615 1.00 90.25 591 LEU A CA 1
ATOM 4161 C C . LEU A 1 591 ? -8.424 -3.813 -5.549 1.00 90.25 591 LEU A C 1
ATOM 4163 O O . LEU A 1 591 ? -9.518 -4.272 -5.244 1.00 90.25 591 LEU A O 1
ATOM 4167 N N . LEU A 1 592 ? -8.287 -2.530 -5.895 1.00 93.75 592 LEU A N 1
ATOM 4168 C CA . LEU A 1 592 ? -9.400 -1.580 -5.989 1.00 93.75 592 LEU A CA 1
ATOM 4169 C C . LEU A 1 592 ? -9.862 -1.325 -7.429 1.00 93.75 592 LEU A C 1
ATOM 4171 O O . LEU A 1 592 ? -10.768 -0.521 -7.648 1.00 93.75 592 LEU A O 1
ATOM 4175 N N . SER A 1 593 ? -9.251 -1.993 -8.412 1.00 92.25 593 SER A N 1
ATOM 4176 C CA . SER A 1 593 ? -9.592 -1.833 -9.826 1.00 92.25 593 SER A CA 1
ATOM 4177 C C . SER A 1 593 ? -10.968 -2.412 -10.164 1.00 92.25 593 SER A C 1
ATOM 4179 O O . SER A 1 593 ? -11.404 -3.416 -9.594 1.00 92.25 593 SER A O 1
ATOM 4181 N N . LEU A 1 594 ? -11.647 -1.821 -11.151 1.00 93.06 594 LEU A N 1
ATOM 4182 C CA . LEU A 1 594 ? -12.907 -2.347 -11.683 1.00 93.06 594 LEU A CA 1
ATOM 4183 C C . LEU A 1 594 ? -12.781 -3.807 -12.138 1.00 93.06 594 LEU A C 1
ATOM 4185 O O . LEU A 1 594 ? -13.708 -4.595 -11.958 1.00 93.06 594 LEU A O 1
ATOM 4189 N N . GLU A 1 595 ? -11.647 -4.182 -12.723 1.00 88.75 595 GLU A N 1
ATOM 4190 C CA . GLU A 1 595 ? -11.357 -5.532 -13.196 1.00 88.75 595 GLU A CA 1
ATOM 4191 C C . GLU A 1 595 ? -11.310 -6.542 -12.042 1.00 88.75 595 GLU A C 1
ATOM 4193 O O . GLU A 1 595 ? -11.938 -7.608 -12.120 1.00 88.75 595 GLU A O 1
ATOM 4198 N N . HIS A 1 596 ? -10.624 -6.199 -10.946 1.00 91.69 596 HIS A N 1
ATOM 4199 C CA . HIS A 1 596 ? -10.599 -7.038 -9.752 1.00 91.69 596 HIS A CA 1
ATOM 4200 C C . HIS A 1 596 ? -11.977 -7.110 -9.098 1.00 91.69 596 HIS A C 1
ATOM 4202 O O . HIS A 1 596 ? -12.486 -8.206 -8.877 1.00 91.69 596 HIS A O 1
ATOM 4208 N N . LEU A 1 597 ? -12.632 -5.968 -8.879 1.00 95.94 597 LEU A N 1
ATOM 4209 C CA . LEU A 1 597 ? -13.951 -5.904 -8.249 1.00 95.94 597 LEU A CA 1
ATOM 4210 C C . LEU A 1 597 ? -14.995 -6.726 -9.022 1.00 95.94 597 LEU A C 1
ATOM 4212 O O . LEU A 1 597 ? -15.766 -7.475 -8.421 1.00 95.94 597 LEU A O 1
ATOM 4216 N N . ARG A 1 598 ? -14.999 -6.667 -10.362 1.00 95.25 598 ARG A N 1
ATOM 4217 C CA . ARG A 1 598 ? -15.859 -7.519 -11.212 1.00 95.25 598 ARG A CA 1
ATOM 4218 C C . ARG A 1 598 ? -15.522 -9.000 -11.077 1.00 95.25 598 ARG A C 1
ATOM 4220 O O . ARG A 1 598 ? -16.409 -9.846 -11.183 1.00 95.25 598 ARG A O 1
ATOM 4227 N N . SER A 1 599 ? -14.253 -9.337 -10.878 1.00 92.94 599 SER A N 1
ATOM 4228 C CA . SER A 1 599 ? -13.825 -10.717 -10.632 1.00 92.94 599 SER A CA 1
ATOM 4229 C C . SER A 1 599 ? -14.287 -11.197 -9.258 1.00 92.94 599 SER A C 1
ATOM 4231 O O . SER A 1 599 ? -14.859 -12.279 -9.171 1.00 92.94 599 SER A O 1
ATOM 4233 N N . VAL A 1 600 ? -14.185 -10.361 -8.219 1.00 96.06 600 VAL A N 1
ATOM 4234 C CA . VAL A 1 600 ? -14.763 -10.638 -6.893 1.00 96.06 600 VAL A CA 1
ATOM 4235 C C . VAL A 1 600 ? -16.271 -10.837 -6.995 1.00 96.06 600 VAL A C 1
ATOM 4237 O O . VAL A 1 600 ? -16.799 -11.820 -6.485 1.00 96.06 600 VAL A O 1
ATOM 4240 N N . ARG A 1 601 ? -16.976 -9.982 -7.743 1.00 95.88 601 ARG A N 1
ATOM 4241 C CA . ARG A 1 601 ? -18.419 -10.139 -7.961 1.00 95.88 601 ARG A CA 1
ATOM 4242 C C . ARG A 1 601 ? -18.784 -11.472 -8.622 1.00 95.88 601 ARG A C 1
ATOM 4244 O O . ARG A 1 601 ? -19.813 -12.038 -8.273 1.00 95.88 601 ARG A O 1
ATOM 4251 N N . ARG A 1 602 ? -17.965 -11.967 -9.558 1.00 94.88 602 ARG A N 1
ATOM 4252 C CA . ARG A 1 602 ? -18.141 -13.285 -10.202 1.00 94.88 602 ARG A CA 1
ATOM 4253 C C . ARG A 1 602 ? -17.782 -14.453 -9.280 1.00 94.88 602 ARG A C 1
ATOM 4255 O O . ARG A 1 602 ? -18.335 -15.534 -9.445 1.00 94.88 602 ARG A O 1
ATOM 4262 N N . CYS A 1 603 ? -16.861 -14.241 -8.348 1.00 95.06 603 CYS A N 1
ATOM 4263 C CA . CYS A 1 603 ? -16.409 -15.211 -7.351 1.00 95.06 603 CYS A CA 1
ATOM 4264 C C . CYS A 1 603 ? -17.444 -15.442 -6.236 1.00 95.06 603 CYS A C 1
ATOM 4266 O O . CYS A 1 603 ? -17.579 -16.555 -5.726 1.00 95.06 603 CYS A O 1
ATOM 4268 N N . LEU A 1 604 ? -18.219 -14.410 -5.896 1.00 96.75 604 LEU A N 1
ATOM 4269 C CA . LEU A 1 604 ? -19.283 -14.492 -4.899 1.00 96.75 604 LEU A CA 1
ATOM 4270 C C . LEU A 1 604 ? -20.485 -15.320 -5.367 1.00 96.75 604 LEU A C 1
ATOM 4272 O O . LEU A 1 604 ? -20.897 -15.244 -6.525 1.00 96.75 604 LEU A O 1
ATOM 4276 N N . THR A 1 605 ? -21.119 -16.042 -4.441 1.00 95.25 605 THR A N 1
ATOM 4277 C CA . THR A 1 605 ? -22.454 -16.619 -4.657 1.00 95.25 605 THR A CA 1
ATOM 4278 C C . THR A 1 605 ? -23.509 -15.514 -4.810 1.00 95.25 605 THR A C 1
ATOM 4280 O O . THR A 1 605 ? -23.267 -14.331 -4.560 1.00 95.25 605 THR A O 1
ATOM 4283 N N . LYS A 1 606 ? -24.742 -15.872 -5.201 1.00 89.50 606 LYS A N 1
ATOM 4284 C CA . LYS A 1 606 ? -25.840 -14.892 -5.354 1.00 89.50 606 LYS A CA 1
ATOM 4285 C C . LYS A 1 606 ? -26.146 -14.111 -4.068 1.00 89.50 606 LYS A C 1
ATOM 4287 O O . LYS A 1 606 ? -26.634 -12.987 -4.160 1.00 89.50 606 LYS A O 1
ATOM 4292 N N . ARG A 1 607 ? -25.889 -14.714 -2.901 1.00 86.38 607 ARG A N 1
ATOM 4293 C CA . ARG A 1 607 ? -26.072 -14.117 -1.566 1.00 86.38 607 ARG A CA 1
ATOM 4294 C C . ARG A 1 607 ? -24.746 -13.666 -0.945 1.00 86.38 607 ARG A C 1
ATOM 4296 O O . ARG A 1 607 ? -24.734 -13.296 0.223 1.00 86.38 607 ARG A O 1
ATOM 4303 N N . GLY A 1 608 ? -23.656 -13.731 -1.709 1.00 93.06 608 GLY A N 1
ATOM 4304 C CA . GLY A 1 608 ? -22.319 -13.500 -1.203 1.00 93.06 608 GLY A CA 1
ATOM 4305 C C . GLY A 1 608 ? -22.044 -12.029 -0.902 1.00 93.06 608 GLY A C 1
ATOM 4306 O O . GLY A 1 608 ? -22.472 -11.137 -1.642 1.00 93.06 608 GLY A O 1
ATOM 4307 N N . VAL A 1 609 ? -21.288 -11.797 0.166 1.00 93.81 609 VAL A N 1
ATOM 4308 C CA . VAL A 1 609 ? -20.881 -10.478 0.650 1.00 93.81 609 VAL A CA 1
ATOM 4309 C C . VAL A 1 609 ? -19.383 -10.293 0.432 1.00 93.81 609 VAL A C 1
ATOM 4311 O O . VAL A 1 609 ? -18.581 -11.172 0.741 1.00 93.81 609 VAL A O 1
ATOM 4314 N N . PHE A 1 610 ? -18.999 -9.131 -0.088 1.00 97.75 610 PHE A N 1
ATOM 4315 C CA . PHE A 1 610 ? -17.607 -8.702 -0.156 1.00 97.75 610 PHE A CA 1
ATOM 4316 C C . PHE A 1 610 ? -17.368 -7.565 0.831 1.00 97.75 610 PHE A C 1
ATOM 4318 O O . PHE A 1 610 ? -18.115 -6.589 0.828 1.00 97.75 610 PHE A O 1
ATOM 4325 N N . VAL A 1 611 ? -16.323 -7.686 1.644 1.00 97.31 611 VAL A N 1
ATOM 4326 C CA . VAL A 1 611 ? -15.876 -6.680 2.611 1.00 97.31 611 VAL A CA 1
ATOM 4327 C C . VAL A 1 611 ? -14.438 -6.311 2.270 1.00 97.31 611 VAL A C 1
ATOM 4329 O O . VAL A 1 611 ? -13.555 -7.146 2.415 1.00 97.31 611 VAL A O 1
ATOM 4332 N N . GLN A 1 612 ? -14.187 -5.080 1.829 1.00 97.56 612 GLN A N 1
ATOM 4333 C CA . GLN A 1 612 ? -12.835 -4.579 1.572 1.00 97.56 612 GLN A CA 1
ATOM 4334 C C . GLN A 1 612 ? -12.451 -3.541 2.623 1.00 97.56 612 GLN A C 1
ATOM 4336 O O . GLN A 1 612 ? -13.008 -2.442 2.615 1.00 97.56 612 GLN A O 1
ATOM 4341 N N . TRP A 1 613 ? -11.483 -3.861 3.485 1.00 97.00 613 TRP A N 1
ATOM 4342 C CA . TRP A 1 613 ? -10.914 -2.901 4.434 1.00 97.00 613 TRP A CA 1
ATOM 4343 C C . TRP A 1 613 ? -9.938 -1.942 3.746 1.00 97.00 613 TRP A C 1
ATOM 4345 O O . TRP A 1 613 ? -9.199 -2.337 2.845 1.00 97.00 613 TRP A O 1
ATOM 4355 N N . LEU A 1 614 ? -9.950 -0.672 4.157 1.00 95.94 614 LEU A N 1
ATOM 4356 C CA . LEU A 1 614 ? -9.139 0.411 3.601 1.00 95.94 614 LEU A CA 1
ATOM 4357 C C . LEU A 1 614 ? -8.516 1.265 4.719 1.00 95.94 614 LEU A C 1
ATOM 4359 O O . LEU A 1 614 ? -9.252 1.733 5.598 1.00 95.94 614 LEU A O 1
ATOM 4363 N N . PRO A 1 615 ? -7.197 1.536 4.669 1.00 93.31 615 PRO A N 1
ATOM 4364 C CA . PRO A 1 615 ? -6.522 2.397 5.634 1.00 93.31 615 PRO A CA 1
ATOM 4365 C C . PRO A 1 615 ? -6.644 3.875 5.237 1.00 93.31 615 PRO A C 1
ATOM 4367 O O . PRO A 1 615 ? -5.869 4.383 4.429 1.00 93.31 615 PRO A O 1
ATOM 4370 N N . LEU A 1 616 ? -7.609 4.612 5.798 1.00 93.94 616 LEU A N 1
ATOM 4371 C CA . LEU A 1 616 ? -7.790 6.034 5.465 1.00 93.94 616 LEU A CA 1
ATOM 4372 C C . LEU A 1 616 ? -6.644 6.921 5.963 1.00 93.94 616 LEU A C 1
ATOM 4374 O O . LEU A 1 616 ? -6.438 7.986 5.398 1.00 93.94 616 LEU A O 1
ATOM 4378 N N . HIS A 1 617 ? -5.873 6.504 6.965 1.00 91.19 617 HIS A N 1
ATOM 4379 C CA . HIS A 1 617 ? -4.645 7.211 7.354 1.00 91.19 617 HIS A CA 1
ATOM 4380 C C . HIS A 1 617 ? -3.555 7.143 6.266 1.00 91.19 617 HIS A C 1
ATOM 4382 O O . HIS A 1 617 ? -2.669 7.981 6.237 1.00 91.19 617 HIS A O 1
ATOM 4388 N N . GLN A 1 618 ? -3.667 6.208 5.319 1.00 90.06 618 GLN A N 1
ATOM 4389 C CA . GLN A 1 618 ? -2.705 5.976 4.233 1.00 90.06 618 GLN A CA 1
ATOM 4390 C C . GLN A 1 618 ? -3.257 6.302 2.840 1.00 90.06 618 GLN A C 1
ATOM 4392 O O . GLN A 1 618 ? -2.515 6.342 1.858 1.00 90.06 618 GLN A O 1
ATOM 4397 N N . LEU A 1 619 ? -4.570 6.516 2.737 1.00 91.88 619 LEU A N 1
ATOM 4398 C CA . LEU A 1 619 ? -5.288 6.684 1.480 1.00 91.88 619 LEU A CA 1
ATOM 4399 C C . LEU A 1 619 ? -5.875 8.102 1.397 1.00 91.88 619 LEU A C 1
ATOM 4401 O O . LEU A 1 619 ? -6.879 8.388 2.053 1.00 91.88 619 LEU A O 1
ATOM 4405 N N . PRO A 1 620 ? -5.311 9.010 0.578 1.00 93.31 620 PRO A N 1
ATOM 4406 C CA . PRO A 1 620 ? -5.844 10.361 0.425 1.00 93.31 620 PRO A CA 1
ATOM 4407 C C . PRO A 1 620 ? -7.323 10.368 0.027 1.00 93.31 620 PRO A C 1
ATOM 4409 O O . PRO A 1 620 ? -7.759 9.539 -0.771 1.00 93.31 620 PRO A O 1
ATOM 4412 N N . TRP A 1 621 ? -8.095 11.354 0.497 1.00 94.81 621 TRP A N 1
ATOM 4413 C CA . TRP A 1 621 ? -9.545 11.412 0.253 1.00 94.81 621 TRP A CA 1
ATOM 4414 C C . TRP A 1 621 ? -9.948 11.290 -1.224 1.00 94.81 621 TRP A C 1
ATOM 4416 O O . TRP A 1 621 ? -10.956 10.678 -1.569 1.00 94.81 621 TRP A O 1
ATOM 4426 N N . GLN A 1 622 ? -9.143 11.861 -2.122 1.00 93.81 622 GLN A N 1
ATOM 4427 C CA . GLN A 1 622 ? -9.372 11.787 -3.566 1.00 93.81 622 GLN A CA 1
ATOM 4428 C C . GLN A 1 622 ? -9.198 10.361 -4.118 1.00 93.81 622 GLN A C 1
ATOM 4430 O O . GLN A 1 622 ? -9.977 9.923 -4.972 1.00 93.81 622 GLN A O 1
ATOM 4435 N N . ALA A 1 623 ? -8.205 9.635 -3.599 1.00 94.25 623 ALA A N 1
ATOM 4436 C CA . ALA A 1 623 ? -7.945 8.238 -3.917 1.00 94.25 623 ALA A CA 1
ATOM 4437 C C . ALA A 1 623 ? -9.053 7.337 -3.354 1.00 94.25 623 ALA A C 1
ATOM 4439 O O . ALA A 1 623 ? -9.598 6.516 -4.090 1.00 94.25 623 ALA A O 1
ATOM 4440 N N . PHE A 1 624 ? -9.461 7.560 -2.098 1.00 96.38 624 PHE A N 1
ATOM 4441 C CA . PHE A 1 624 ? -10.623 6.894 -1.500 1.00 96.38 624 PHE A CA 1
ATOM 4442 C C . PHE A 1 624 ? -11.893 7.117 -2.329 1.00 96.38 624 PHE A C 1
ATOM 4444 O O . PHE A 1 624 ? -12.584 6.156 -2.650 1.00 96.38 624 PHE A O 1
ATOM 4451 N N . GLY A 1 625 ? -12.166 8.352 -2.758 1.00 96.88 625 GLY A N 1
ATOM 4452 C CA . GLY A 1 625 ? -13.317 8.653 -3.609 1.00 96.88 625 GLY A CA 1
ATOM 4453 C C . GLY A 1 625 ? -13.295 7.898 -4.943 1.00 96.88 625 GLY A C 1
ATOM 4454 O O . GLY A 1 625 ? -14.319 7.375 -5.372 1.00 96.88 625 GLY A O 1
ATOM 4455 N N . SER A 1 626 ? -12.124 7.772 -5.572 1.00 96.69 626 SER A N 1
ATOM 4456 C CA . SER A 1 626 ? -11.947 6.992 -6.810 1.00 96.69 626 SER A CA 1
ATOM 4457 C C . SER A 1 626 ? -12.195 5.492 -6.580 1.00 96.69 626 SER A C 1
ATOM 4459 O O . SER A 1 626 ? -12.862 4.830 -7.383 1.00 96.69 626 SER A O 1
ATOM 4461 N N . ALA A 1 627 ? -11.717 4.956 -5.451 1.00 96.69 627 ALA A N 1
ATOM 4462 C CA . ALA A 1 627 ? -11.972 3.579 -5.031 1.00 96.69 627 ALA A CA 1
ATOM 4463 C C . ALA A 1 627 ? -13.463 3.331 -4.752 1.00 96.69 627 ALA A C 1
ATOM 4465 O O . ALA A 1 627 ? -14.040 2.387 -5.289 1.00 96.69 627 ALA A O 1
ATOM 4466 N N . ALA A 1 628 ? -14.110 4.212 -3.984 1.00 97.50 628 ALA A N 1
ATOM 4467 C CA . ALA A 1 628 ? -15.531 4.136 -3.658 1.00 97.50 628 ALA A CA 1
ATOM 4468 C C . ALA A 1 628 ? -16.405 4.186 -4.918 1.00 97.50 628 ALA A C 1
ATOM 4470 O O . ALA A 1 628 ? -17.302 3.360 -5.079 1.00 97.50 628 ALA A O 1
ATOM 4471 N N . ALA A 1 629 ? -16.104 5.088 -5.854 1.00 96.94 629 ALA A N 1
ATOM 4472 C CA . ALA A 1 629 ? -16.844 5.203 -7.106 1.00 96.94 629 ALA A CA 1
ATOM 4473 C C . ALA A 1 629 ? -16.715 3.940 -7.985 1.00 96.94 629 ALA A C 1
ATOM 4475 O O . ALA A 1 629 ? -17.678 3.506 -8.622 1.00 96.94 629 ALA A O 1
ATOM 4476 N N . SER A 1 630 ? -15.538 3.307 -7.977 1.00 97.19 630 SER A N 1
ATOM 4477 C CA . SER A 1 630 ? -15.294 2.028 -8.664 1.00 97.19 630 SER A CA 1
ATOM 4478 C C . SER A 1 630 ? -16.037 0.875 -7.993 1.00 97.19 630 SER A C 1
ATOM 4480 O O . SER A 1 630 ? -16.654 0.049 -8.666 1.00 97.19 630 SER A O 1
ATOM 4482 N N . PHE A 1 631 ? -16.039 0.852 -6.660 1.00 97.69 631 PHE A N 1
ATOM 4483 C CA . PHE A 1 631 ? -16.744 -0.143 -5.864 1.00 97.69 631 PHE A CA 1
ATOM 4484 C C . PHE A 1 631 ? -18.256 -0.087 -6.089 1.00 97.69 631 PHE A C 1
ATOM 4486 O O . PHE A 1 631 ? -18.856 -1.114 -6.399 1.00 97.69 631 PHE A O 1
ATOM 4493 N N . VAL A 1 632 ? -18.866 1.100 -6.013 1.00 95.75 632 VAL A N 1
ATOM 4494 C CA . VAL A 1 632 ? -20.315 1.289 -6.212 1.00 95.75 632 VAL A CA 1
ATOM 4495 C C . VAL A 1 632 ? -20.752 0.890 -7.624 1.00 95.75 632 VAL A C 1
ATOM 4497 O O . VAL A 1 632 ? -21.814 0.292 -7.791 1.00 95.75 632 VAL A O 1
ATOM 4500 N N . GLN A 1 633 ? -19.918 1.135 -8.640 1.00 96.00 633 GLN A N 1
ATOM 4501 C CA . GLN A 1 633 ? -20.209 0.713 -10.014 1.00 96.00 633 GLN A CA 1
ATOM 4502 C C . GLN A 1 633 ? -20.364 -0.813 -10.146 1.00 96.00 633 GLN A C 1
ATOM 4504 O O . GLN A 1 633 ? -21.151 -1.281 -10.969 1.00 96.00 633 GLN A O 1
ATOM 4509 N N . VAL A 1 634 ? -19.617 -1.596 -9.363 1.00 96.56 634 VAL A N 1
ATOM 4510 C CA . VAL A 1 634 ? -19.696 -3.068 -9.375 1.00 96.56 634 VAL A CA 1
ATOM 4511 C C . VAL A 1 634 ? -20.705 -3.598 -8.353 1.00 96.56 634 VAL A C 1
ATOM 4513 O O . VAL A 1 634 ? -21.379 -4.599 -8.605 1.00 96.56 634 VAL A O 1
ATOM 4516 N N . PHE A 1 635 ? -20.840 -2.914 -7.219 1.00 94.69 635 PHE A N 1
ATOM 4517 C CA . PHE A 1 635 ? -21.751 -3.241 -6.129 1.00 94.69 635 PHE A CA 1
ATOM 4518 C C . PHE A 1 635 ? -22.704 -2.065 -5.860 1.00 94.69 635 PHE A C 1
ATOM 4520 O O . PHE A 1 635 ? -22.481 -1.294 -4.929 1.00 94.69 635 PHE A O 1
ATOM 4527 N N . PRO A 1 636 ? -23.820 -1.943 -6.603 1.00 89.88 636 PRO A N 1
ATOM 4528 C CA . PRO A 1 636 ? -24.780 -0.851 -6.409 1.00 89.88 636 PRO A CA 1
ATOM 4529 C C . PRO A 1 636 ? -25.437 -0.826 -5.020 1.00 89.88 636 PRO A C 1
ATOM 4531 O O . PRO A 1 636 ? -25.990 0.188 -4.613 1.00 89.88 636 PRO A O 1
ATOM 4534 N N . SER A 1 637 ? -25.382 -1.938 -4.276 1.00 84.19 637 SER A N 1
ATOM 4535 C CA . SER A 1 637 ? -25.846 -2.031 -2.886 1.00 84.19 637 SER A CA 1
ATOM 4536 C C . SER A 1 637 ? -24.772 -1.679 -1.852 1.00 84.19 637 SER A C 1
ATOM 4538 O O . SER A 1 637 ? -24.949 -1.992 -0.675 1.00 84.19 637 SER A O 1
ATOM 4540 N N . ALA A 1 638 ? -23.669 -1.048 -2.267 1.00 91.38 638 ALA A N 1
ATOM 4541 C CA . ALA A 1 638 ? -22.539 -0.762 -1.397 1.00 91.38 638 ALA A CA 1
ATOM 4542 C C . ALA A 1 638 ? -22.929 -0.042 -0.094 1.00 91.38 638 ALA A C 1
ATOM 4544 O O . ALA A 1 638 ? -23.899 0.725 -0.023 1.00 91.38 638 ALA A O 1
ATOM 4545 N N . ARG A 1 639 ? -22.149 -0.304 0.950 1.00 90.62 639 ARG A N 1
ATOM 4546 C CA . ARG A 1 639 ? -22.218 0.340 2.260 1.00 90.62 639 ARG A CA 1
ATOM 4547 C C . ARG A 1 639 ? -20.807 0.710 2.695 1.00 90.62 639 ARG A C 1
ATOM 4549 O O . ARG A 1 639 ? -19.869 -0.039 2.430 1.00 90.62 639 ARG A O 1
ATOM 4556 N N . LEU A 1 640 ? -20.675 1.846 3.367 1.00 94.25 640 LEU A N 1
ATOM 4557 C CA . LEU A 1 640 ? -19.441 2.262 4.020 1.00 94.25 640 LEU A CA 1
ATOM 4558 C C . LEU A 1 640 ? -19.586 2.043 5.523 1.00 94.25 640 LEU A C 1
ATOM 4560 O O . LEU A 1 640 ? -20.523 2.564 6.131 1.00 94.25 640 LEU A O 1
ATOM 4564 N N . LEU A 1 641 ? -18.664 1.285 6.110 1.00 92.38 641 LEU A N 1
ATOM 4565 C CA . LEU A 1 641 ? -18.579 1.083 7.555 1.00 92.38 641 LEU A CA 1
ATOM 4566 C C . LEU A 1 641 ? -17.249 1.631 8.074 1.00 92.38 641 LEU A C 1
ATOM 4568 O O . LEU A 1 641 ? -16.232 1.480 7.405 1.00 92.38 641 LEU A O 1
ATOM 4572 N N . VAL A 1 642 ? -17.219 2.227 9.261 1.00 92.31 642 VAL A N 1
ATOM 4573 C CA . VAL A 1 642 ? -15.971 2.498 9.982 1.00 92.31 642 VAL A CA 1
ATOM 4574 C C . VAL A 1 642 ? -15.601 1.268 10.801 1.00 92.31 642 VAL A C 1
ATOM 4576 O O . VAL A 1 642 ? -16.481 0.585 11.317 1.00 92.31 642 VAL A O 1
ATOM 4579 N N . ALA A 1 643 ? -14.310 0.972 10.948 1.00 88.56 643 ALA A N 1
ATOM 4580 C CA . ALA A 1 643 ? -13.885 -0.028 11.916 1.00 88.56 643 ALA A CA 1
ATOM 4581 C C . ALA A 1 643 ? -14.325 0.444 13.304 1.00 88.56 643 ALA A C 1
ATOM 4583 O O . ALA A 1 643 ? -15.279 -0.080 13.866 1.00 88.56 643 ALA A O 1
ATOM 4584 N N . THR A 1 644 ? -13.684 1.469 13.859 1.00 86.94 644 THR A N 1
ATOM 4585 C CA . THR A 1 644 ? -14.086 2.127 15.111 1.00 86.94 644 THR A CA 1
ATOM 4586 C C . THR A 1 644 ? -13.919 3.637 14.970 1.00 86.94 644 THR A C 1
ATOM 4588 O O . THR A 1 644 ? -12.926 4.067 14.378 1.00 86.94 644 THR A O 1
ATOM 4591 N N . PRO A 1 645 ? -14.830 4.454 15.528 1.00 89.25 645 PRO A N 1
ATOM 4592 C CA . PRO A 1 645 ? -14.653 5.903 15.552 1.00 89.25 645 PRO A CA 1
ATOM 4593 C C . PRO A 1 645 ? -13.574 6.364 16.545 1.00 89.25 645 PRO A C 1
ATOM 4595 O O . PRO A 1 645 ? -13.242 7.542 16.582 1.00 89.25 645 PRO A O 1
ATOM 4598 N N . LEU A 1 646 ? -13.029 5.451 17.358 1.00 87.12 646 LEU A N 1
ATOM 4599 C CA . LEU A 1 646 ? -12.021 5.753 18.379 1.00 87.12 646 LEU A CA 1
ATOM 4600 C C . LEU A 1 646 ? -10.579 5.523 17.905 1.00 87.12 646 LEU A C 1
ATOM 4602 O O . LEU A 1 646 ? -9.649 5.749 18.667 1.00 87.12 646 LEU A O 1
ATOM 4606 N N . SER A 1 647 ? -10.376 5.029 16.681 1.00 86.12 647 SER A N 1
ATOM 4607 C CA . SER A 1 647 ? -9.026 4.738 16.188 1.00 86.12 647 SER A CA 1
ATOM 4608 C C . SER A 1 647 ? -8.290 6.026 15.840 1.00 86.12 647 SER A C 1
ATOM 4610 O O . SER A 1 647 ? -8.854 6.907 15.189 1.00 86.12 647 SER A O 1
ATOM 4612 N N . ASN A 1 648 ? -7.006 6.084 16.186 1.00 87.50 648 ASN A N 1
ATOM 4613 C CA . ASN A 1 648 ? -6.108 7.129 15.695 1.00 87.50 648 ASN A CA 1
ATOM 4614 C C . ASN A 1 648 ? -5.705 6.892 14.229 1.00 87.50 648 ASN A C 1
ATOM 4616 O O . ASN A 1 648 ? -5.391 7.828 13.503 1.00 87.50 648 ASN A O 1
ATOM 4620 N N . GLU A 1 649 ? -5.806 5.645 13.776 1.00 88.31 649 GLU A N 1
ATOM 4621 C CA . GLU A 1 649 ? -5.633 5.225 12.390 1.00 88.31 649 GLU A CA 1
ATOM 4622 C C . GLU A 1 649 ? -7.019 4.898 11.815 1.00 88.31 649 GLU A C 1
ATOM 4624 O O . GLU A 1 649 ? -7.520 3.785 12.014 1.00 88.31 649 GLU A O 1
ATOM 4629 N N . PRO A 1 650 ? -7.721 5.843 11.160 1.00 91.62 650 PRO A N 1
ATOM 4630 C CA . PRO A 1 650 ? -9.033 5.570 10.590 1.00 91.62 650 PRO A CA 1
ATOM 4631 C C . PRO A 1 650 ? -8.967 4.430 9.574 1.00 91.62 650 PRO A C 1
ATOM 4633 O O . PRO A 1 650 ? -8.205 4.476 8.603 1.00 91.62 650 PRO A O 1
ATOM 4636 N N . LEU A 1 651 ? -9.816 3.428 9.792 1.00 93.81 651 LEU A N 1
ATOM 4637 C CA . LEU A 1 651 ? -10.024 2.286 8.910 1.00 93.81 651 LEU A CA 1
ATOM 4638 C C . LEU A 1 651 ? -11.504 2.208 8.545 1.00 93.81 651 LEU A C 1
ATOM 4640 O O . LEU A 1 651 ? -12.367 2.359 9.414 1.00 93.81 651 LEU A O 1
ATOM 4644 N N . VAL A 1 652 ? -11.803 1.934 7.279 1.00 96.38 652 VAL A N 1
ATOM 4645 C CA . VAL A 1 652 ? -13.180 1.774 6.790 1.00 96.38 652 VAL A CA 1
ATOM 4646 C C . VAL A 1 652 ? -13.319 0.520 5.941 1.00 96.38 652 VAL A C 1
ATOM 4648 O O . VAL A 1 652 ? -12.353 0.085 5.323 1.00 96.38 652 VAL A O 1
ATOM 4651 N N . ALA A 1 653 ? -14.520 -0.045 5.886 1.00 96.56 653 ALA A N 1
ATOM 4652 C CA . ALA A 1 653 ? -14.876 -1.115 4.971 1.00 96.56 653 ALA A CA 1
ATOM 4653 C C . ALA A 1 653 ? -15.831 -0.610 3.889 1.00 96.56 653 ALA A C 1
ATOM 4655 O O . ALA A 1 653 ? -16.881 -0.041 4.198 1.00 96.56 653 ALA A O 1
ATOM 4656 N N . LEU A 1 654 ? -15.505 -0.894 2.627 1.00 97.38 654 LEU A N 1
ATOM 4657 C CA . LEU A 1 654 ? -16.488 -0.913 1.547 1.00 97.38 654 LEU A CA 1
ATOM 4658 C C . LEU A 1 654 ? -17.109 -2.308 1.492 1.00 97.38 654 LEU A C 1
ATOM 4660 O O . LEU A 1 654 ? -16.415 -3.301 1.272 1.00 97.38 654 LEU A O 1
ATOM 4664 N N . VAL A 1 655 ? -18.419 -2.378 1.713 1.00 95.56 655 VAL A N 1
ATOM 4665 C CA . VAL A 1 655 ? -19.168 -3.634 1.782 1.00 95.56 655 VAL A CA 1
ATOM 4666 C C . VAL A 1 655 ? -20.137 -3.721 0.617 1.00 95.56 655 VAL A C 1
ATOM 4668 O O . VAL A 1 655 ? -20.950 -2.823 0.430 1.00 95.56 655 VAL A O 1
ATOM 4671 N N . GLY A 1 656 ? -20.080 -4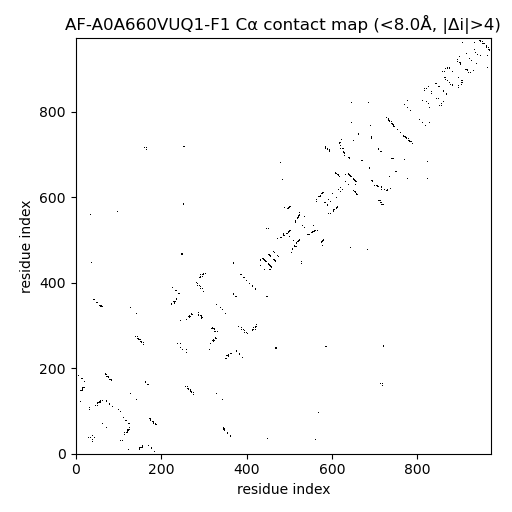.800 -0.159 1.00 93.38 656 GLY A N 1
ATOM 4672 C CA . GLY A 1 656 ? -20.917 -5.034 -1.334 1.00 93.38 656 GLY A CA 1
ATOM 4673 C C . GLY A 1 656 ? -21.608 -6.394 -1.286 1.00 93.38 656 GLY A C 1
ATOM 4674 O O . GLY A 1 656 ? -21.144 -7.315 -0.625 1.00 93.38 656 GLY A O 1
ATOM 4675 N N . GLY A 1 657 ? -22.728 -6.537 -1.997 1.00 87.75 657 GLY A N 1
ATOM 4676 C CA . GLY A 1 657 ? -23.440 -7.820 -2.099 1.00 87.75 657 GLY A CA 1
ATOM 4677 C C . GLY A 1 657 ? -24.402 -8.120 -0.945 1.00 87.75 657 GLY A C 1
ATOM 4678 O O . GLY A 1 657 ? -25.149 -9.092 -1.029 1.00 87.75 657 GLY A O 1
ATOM 4679 N N . LEU A 1 658 ? -24.468 -7.249 0.068 1.00 79.06 658 LEU A N 1
ATOM 4680 C CA . LEU A 1 658 ? -25.517 -7.309 1.083 1.00 79.06 658 LEU A CA 1
ATOM 4681 C C . LEU A 1 658 ? -26.912 -7.223 0.426 1.00 79.06 658 LEU A C 1
ATOM 4683 O O . LEU A 1 658 ? -27.091 -6.430 -0.514 1.00 79.06 658 LEU A O 1
ATOM 4687 N N . PRO A 1 659 ? -27.905 -7.997 0.918 1.00 64.12 659 PRO A N 1
ATOM 4688 C CA . PRO A 1 659 ? -29.311 -7.761 0.602 1.00 64.12 659 PRO A CA 1
ATOM 4689 C C . PRO A 1 659 ? -29.708 -6.322 0.971 1.00 64.12 659 PRO A C 1
ATOM 4691 O O . PRO A 1 659 ? -28.971 -5.622 1.662 1.00 64.12 659 PRO A O 1
ATOM 4694 N N . GLN A 1 660 ? -30.876 -5.847 0.528 1.00 56.84 660 GLN A N 1
ATOM 4695 C CA . GLN A 1 660 ? -31.361 -4.537 0.975 1.00 56.84 660 GLN A CA 1
ATOM 4696 C C . GLN A 1 660 ? -31.484 -4.520 2.513 1.00 56.84 660 GLN A C 1
ATOM 4698 O O . GLN A 1 660 ? -32.363 -5.163 3.075 1.00 56.84 660 GLN A O 1
ATOM 4703 N N . GLY A 1 661 ? -30.581 -3.792 3.173 1.00 52.12 661 GLY A N 1
ATOM 4704 C CA . GLY A 1 661 ? -30.526 -3.597 4.623 1.00 52.12 661 GLY A CA 1
ATOM 4705 C C . GLY A 1 661 ? -29.497 -4.441 5.375 1.00 52.12 661 GLY A C 1
ATOM 4706 O O . GLY A 1 661 ? -28.938 -5.399 4.848 1.00 52.12 661 GLY A O 1
ATOM 4707 N N . LEU A 1 662 ? -29.195 -4.020 6.606 1.00 57.28 662 LEU A N 1
ATOM 4708 C CA . LEU A 1 662 ? -28.314 -4.755 7.519 1.00 57.28 662 LEU A CA 1
ATOM 4709 C C . LEU A 1 662 ? -29.013 -6.036 8.018 1.00 57.28 662 LEU A C 1
ATOM 4711 O O . LEU A 1 662 ? -30.247 -6.089 8.008 1.00 57.28 662 LEU A O 1
ATOM 4715 N N . PRO A 1 663 ? -28.258 -7.074 8.429 1.00 52.72 663 PRO A N 1
ATOM 4716 C CA . PRO A 1 663 ? -28.834 -8.301 8.980 1.00 52.72 663 PRO A CA 1
ATOM 4717 C C . PRO A 1 663 ? -29.822 -8.020 10.130 1.00 52.72 663 PRO A C 1
ATOM 4719 O O . PRO A 1 663 ? -29.718 -7.014 10.831 1.00 52.72 663 PRO A O 1
ATOM 4722 N N . GLY A 1 664 ? -30.824 -8.898 10.266 1.00 43.28 664 GLY A N 1
ATOM 4723 C CA . GLY A 1 664 ? -31.976 -8.719 11.155 1.00 43.28 664 GLY A CA 1
ATOM 4724 C C . GLY A 1 664 ? -31.634 -8.637 12.647 1.00 43.28 664 GLY A C 1
ATOM 4725 O O . GLY A 1 664 ? -30.515 -8.915 13.069 1.00 43.28 664 GLY A O 1
ATOM 4726 N N . GLN A 1 665 ? -32.641 -8.267 13.442 1.00 39.16 665 GLN A N 1
ATOM 4727 C CA . GLN A 1 665 ? -32.512 -7.935 14.864 1.00 39.16 665 GLN A CA 1
ATOM 4728 C C . GLN A 1 665 ? -31.889 -9.062 15.702 1.00 39.16 665 GLN A C 1
ATOM 4730 O O . GLN A 1 665 ? -31.180 -8.750 16.638 1.00 39.16 665 GLN A O 1
ATOM 4735 N N . ASP A 1 666 ? -32.053 -10.337 15.339 1.00 40.41 666 ASP A N 1
ATOM 4736 C CA . ASP A 1 666 ? -31.443 -11.464 16.064 1.00 40.41 666 ASP A CA 1
ATOM 4737 C C . ASP A 1 666 ? -29.929 -11.560 15.847 1.00 40.41 666 ASP A C 1
ATOM 4739 O O . ASP A 1 666 ? -29.188 -11.681 16.813 1.00 40.41 666 ASP A O 1
ATOM 4743 N N . ALA A 1 667 ? -29.454 -11.395 14.608 1.00 45.75 667 ALA A N 1
ATOM 4744 C CA . ALA A 1 667 ? -28.023 -11.314 14.314 1.00 45.75 667 ALA A CA 1
ATOM 4745 C C . ALA A 1 667 ? -27.410 -10.046 14.922 1.00 45.75 667 ALA A C 1
ATOM 4747 O O . ALA A 1 667 ? -26.291 -10.084 15.418 1.00 45.75 667 ALA A O 1
ATOM 4748 N N . LEU A 1 668 ? -28.158 -8.933 14.924 1.00 46.59 668 LEU A N 1
ATOM 4749 C CA . LEU A 1 668 ? -27.784 -7.695 15.606 1.00 46.59 668 LEU A CA 1
ATOM 4750 C C . LEU A 1 668 ? -27.769 -7.861 17.137 1.00 46.59 668 LEU A C 1
ATOM 4752 O O . LEU A 1 668 ? -26.871 -7.341 17.774 1.00 46.59 668 LEU A O 1
ATOM 4756 N N . ASN A 1 669 ? -28.708 -8.594 17.732 1.00 42.09 669 ASN A N 1
ATOM 4757 C CA . ASN A 1 669 ? -28.772 -8.862 19.171 1.00 42.09 669 ASN A CA 1
ATOM 4758 C C . ASN A 1 669 ? -27.681 -9.849 19.609 1.00 42.09 669 ASN A C 1
ATOM 4760 O O . ASN A 1 669 ? -27.133 -9.691 20.691 1.00 42.09 669 ASN A O 1
ATOM 4764 N N . GLU A 1 670 ? -27.327 -10.820 18.767 1.00 41.66 670 GLU A N 1
ATOM 4765 C CA . GLU A 1 670 ? -26.192 -11.734 18.963 1.00 41.66 670 GLU A CA 1
ATOM 4766 C C . GLU A 1 670 ? -24.848 -10.987 18.805 1.00 41.66 670 GLU A C 1
ATOM 4768 O O . GLU A 1 670 ? -23.909 -11.231 19.554 1.00 41.66 670 GLU A O 1
ATOM 4773 N N . LEU A 1 671 ? -24.791 -9.995 17.905 1.00 43.06 671 LEU A N 1
ATOM 4774 C CA . LEU A 1 671 ? -23.692 -9.028 17.730 1.00 43.06 671 LEU A CA 1
ATOM 4775 C C . LEU A 1 671 ? -23.561 -8.006 18.873 1.00 43.06 671 LEU A C 1
ATOM 4777 O O . LEU A 1 671 ? -22.466 -7.508 19.128 1.00 43.06 671 LEU A O 1
ATOM 4781 N N . LEU A 1 672 ? -24.684 -7.621 19.483 1.00 38.66 672 LEU A N 1
ATOM 4782 C CA . LEU A 1 672 ? -24.783 -6.678 20.602 1.00 38.66 672 LEU A CA 1
ATOM 4783 C C . LEU A 1 672 ? -24.717 -7.388 21.961 1.00 38.66 672 LEU A C 1
ATOM 4785 O O . LEU A 1 672 ? -24.641 -6.712 22.989 1.00 38.66 672 LEU A O 1
ATOM 4789 N N . ALA A 1 673 ? -24.756 -8.723 21.981 1.00 37.09 673 ALA A N 1
ATOM 4790 C CA . ALA A 1 673 ? -24.557 -9.489 23.195 1.00 37.09 673 ALA A CA 1
ATOM 4791 C C . ALA A 1 673 ? -23.127 -9.217 23.692 1.00 37.09 673 ALA A C 1
ATOM 4793 O O . ALA A 1 673 ? -22.181 -9.349 22.909 1.00 37.09 673 ALA A O 1
ATOM 4794 N N . PRO A 1 674 ? -22.949 -8.798 24.957 1.00 34.75 674 PRO A N 1
ATOM 4795 C CA . PRO A 1 674 ? -21.629 -8.564 25.523 1.00 34.75 674 PRO A CA 1
ATOM 4796 C C . PRO A 1 674 ? -20.771 -9.810 25.304 1.00 34.75 674 PRO A C 1
ATOM 4798 O O . PRO A 1 674 ? -21.101 -10.888 25.801 1.00 34.75 674 PRO A O 1
ATOM 4801 N N . ALA A 1 675 ? -19.679 -9.677 24.546 1.00 34.50 675 ALA A N 1
ATOM 4802 C CA . ALA A 1 675 ? -18.651 -10.704 24.560 1.00 34.50 675 ALA A CA 1
ATOM 4803 C C . ALA A 1 675 ? -18.201 -10.869 26.024 1.00 34.50 675 ALA A C 1
ATOM 4805 O O . ALA A 1 675 ? -18.043 -9.850 26.704 1.00 34.50 675 ALA A O 1
ATOM 4806 N N . PRO A 1 676 ? -18.023 -12.105 26.527 1.00 31.06 676 PRO A N 1
ATOM 4807 C CA . PRO A 1 676 ? -17.602 -12.321 27.905 1.00 31.06 676 PRO A CA 1
ATOM 4808 C C . PRO A 1 676 ? -16.346 -11.494 28.205 1.00 31.06 676 PRO A C 1
ATOM 4810 O O . PRO A 1 676 ? -15.452 -11.397 27.363 1.00 31.06 676 PRO A O 1
ATOM 4813 N N . ASP A 1 677 ? -16.329 -10.887 29.395 1.00 31.55 677 ASP A N 1
ATOM 4814 C CA . ASP A 1 677 ? -15.500 -9.765 29.877 1.00 31.55 677 ASP A CA 1
ATOM 4815 C C . ASP A 1 677 ? -13.969 -9.852 29.673 1.00 31.55 677 ASP A C 1
ATOM 4817 O O . ASP A 1 677 ? -13.228 -8.933 30.020 1.00 31.55 677 ASP A O 1
ATOM 4821 N N . SER A 1 678 ? -13.441 -10.913 29.070 1.00 29.11 678 SER A N 1
ATOM 4822 C CA . SER A 1 678 ? -12.011 -11.154 28.874 1.00 29.11 678 SER A CA 1
ATOM 4823 C C . SER A 1 678 ? -11.371 -10.369 27.717 1.00 29.11 678 SER A C 1
ATOM 4825 O O . SER A 1 678 ? -10.262 -10.699 27.300 1.00 29.11 678 SER A O 1
ATOM 4827 N N . ALA A 1 679 ? -12.047 -9.368 27.141 1.00 37.72 679 ALA A N 1
ATOM 4828 C CA . ALA A 1 679 ? -11.754 -8.947 25.770 1.00 37.72 679 ALA A CA 1
ATOM 4829 C C . ALA A 1 679 ? -11.609 -7.421 25.526 1.00 37.72 679 ALA A C 1
ATOM 4831 O O . ALA A 1 679 ? -11.544 -6.985 24.384 1.00 37.72 679 ALA A O 1
ATOM 4832 N N . GLY A 1 680 ? -11.449 -6.593 26.560 1.00 36.09 680 GLY A N 1
ATOM 4833 C CA . GLY A 1 680 ? -10.967 -5.205 26.427 1.00 36.09 680 GLY A CA 1
ATOM 4834 C C . GLY A 1 680 ? -11.909 -4.176 25.748 1.00 36.09 680 GLY A C 1
ATOM 4835 O O . GLY A 1 680 ? -12.927 -4.520 25.148 1.00 36.09 680 GLY A O 1
ATOM 4836 N N . PRO A 1 681 ? -11.582 -2.869 25.839 1.00 35.28 681 PRO A N 1
ATOM 4837 C CA . PRO A 1 681 ? -12.491 -1.760 25.500 1.00 35.28 681 PRO A CA 1
ATOM 4838 C C . PRO A 1 681 ? -12.762 -1.557 23.995 1.00 35.28 681 PRO A C 1
ATOM 4840 O O . PRO A 1 681 ? -13.789 -0.999 23.624 1.00 35.28 681 PRO A O 1
ATOM 4843 N N . LEU A 1 682 ? -11.903 -2.051 23.098 1.00 39.75 682 LEU A N 1
ATOM 4844 C CA . LEU A 1 682 ? -12.048 -1.862 21.642 1.00 39.75 682 LEU A CA 1
ATOM 4845 C C . LEU A 1 682 ? -13.078 -2.799 20.970 1.00 39.75 682 LEU A C 1
ATOM 4847 O O . LEU A 1 682 ? -13.256 -2.727 19.755 1.00 39.75 682 LEU A O 1
ATOM 4851 N N . GLN A 1 683 ? -13.753 -3.676 21.722 1.00 44.94 683 GLN A N 1
ATOM 4852 C CA . GLN A 1 683 ? -14.652 -4.705 21.172 1.00 44.94 683 GLN A CA 1
ATOM 4853 C C . GLN A 1 683 ? -16.139 -4.315 21.107 1.00 44.94 683 GLN A C 1
ATOM 4855 O O . GLN A 1 683 ? -16.925 -5.056 20.527 1.00 44.94 683 GLN A O 1
ATOM 4860 N N . TRP A 1 684 ? -16.526 -3.148 21.629 1.00 47.75 684 TRP A N 1
ATOM 4861 C CA . TRP A 1 684 ? -17.919 -2.869 22.010 1.00 47.75 684 TRP A CA 1
ATOM 4862 C C . TRP A 1 684 ? -18.767 -2.054 21.021 1.00 47.75 684 TRP A C 1
ATOM 4864 O O . TRP A 1 684 ? -19.934 -1.791 21.299 1.00 47.75 684 TRP A O 1
ATOM 4874 N N . THR A 1 685 ? -18.229 -1.632 19.875 1.00 52.38 685 THR A N 1
ATOM 4875 C CA . THR A 1 685 ? -19.028 -0.937 18.849 1.00 52.38 685 THR A CA 1
ATOM 4876 C C . THR A 1 685 ? -19.709 -1.948 17.933 1.00 52.38 685 THR A C 1
ATOM 4878 O O . THR A 1 685 ? -19.038 -2.629 17.146 1.00 52.38 685 THR A O 1
ATOM 4881 N N . GLY A 1 686 ? -21.039 -2.035 18.052 1.00 59.34 686 GLY A N 1
ATOM 4882 C CA . GLY A 1 686 ? -21.883 -2.906 17.239 1.00 59.34 686 GLY A CA 1
ATOM 4883 C C . GLY A 1 686 ? -21.926 -2.465 15.774 1.00 59.34 686 GLY A C 1
ATOM 4884 O O . GLY A 1 686 ? -21.567 -1.341 15.431 1.00 59.34 686 GLY A O 1
ATOM 4885 N N . LEU A 1 687 ? -22.391 -3.348 14.886 1.00 66.06 687 LEU A N 1
ATOM 4886 C CA . LEU A 1 687 ? -22.410 -3.109 13.434 1.00 66.06 687 LEU A CA 1
ATOM 4887 C C . LEU A 1 687 ? -23.182 -1.836 13.026 1.00 66.06 687 LEU A C 1
ATOM 4889 O O . LEU A 1 687 ? -22.840 -1.187 12.040 1.00 66.06 687 LEU A O 1
ATOM 4893 N N . VAL A 1 688 ? -24.209 -1.467 13.795 1.00 70.12 688 VAL A N 1
ATOM 4894 C CA . VAL A 1 688 ? -24.993 -0.235 13.600 1.00 70.12 688 VAL A CA 1
ATOM 4895 C C . VAL A 1 688 ? -24.156 1.010 13.893 1.00 70.12 688 VAL A C 1
ATOM 4897 O O . VAL A 1 688 ? -24.201 1.962 13.120 1.00 70.12 688 VAL A O 1
ATOM 4900 N N . ASP A 1 689 ? -23.342 0.976 14.948 1.00 77.25 689 ASP A N 1
ATOM 4901 C CA . ASP A 1 689 ? -22.475 2.092 15.355 1.00 77.25 689 ASP A CA 1
ATOM 4902 C C . ASP A 1 689 ? -21.263 2.242 14.424 1.00 77.25 689 ASP A C 1
ATOM 4904 O O . ASP A 1 689 ? -20.540 3.232 14.480 1.00 77.25 689 ASP A O 1
ATOM 4908 N N . ALA A 1 690 ? -21.043 1.256 13.553 1.00 83.25 690 ALA A N 1
ATOM 4909 C CA . ALA A 1 690 ? -20.052 1.289 12.491 1.00 83.25 690 ALA A CA 1
ATOM 4910 C C . ALA A 1 690 ? -20.608 1.844 11.167 1.00 83.25 690 ALA A C 1
ATOM 4912 O O . ALA A 1 690 ? -19.822 2.138 10.268 1.00 83.25 690 ALA A O 1
ATOM 4913 N N . HIS A 1 691 ? -21.927 1.976 10.989 1.00 87.25 691 HIS A N 1
ATOM 4914 C CA . HIS A 1 691 ? -22.498 2.365 9.699 1.00 87.25 691 HIS A CA 1
ATOM 4915 C C . HIS A 1 691 ? -22.289 3.849 9.386 1.00 87.25 691 HIS A C 1
ATOM 4917 O O . HIS A 1 691 ? -22.859 4.710 10.045 1.00 87.25 691 HIS A O 1
ATOM 4923 N N . VAL A 1 692 ? -21.532 4.139 8.324 1.00 91.44 692 VAL A N 1
ATOM 4924 C CA . VAL A 1 692 ? -21.311 5.509 7.851 1.00 91.44 692 VAL A CA 1
ATOM 4925 C C . VAL A 1 692 ? -22.383 5.895 6.843 1.00 91.44 692 VAL A C 1
ATOM 4927 O O . VAL A 1 692 ? -23.148 6.810 7.111 1.00 91.44 692 VAL A O 1
ATOM 4930 N N . CYS A 1 693 ? -22.449 5.243 5.681 1.00 90.69 693 CYS A N 1
ATOM 4931 C CA . CYS A 1 693 ? -23.426 5.608 4.653 1.00 90.69 693 CYS A CA 1
ATOM 4932 C C . CYS A 1 693 ? -23.678 4.506 3.621 1.00 90.69 693 CYS A C 1
ATOM 4934 O O . CYS A 1 693 ? -23.056 3.436 3.635 1.00 90.69 693 CYS A O 1
ATOM 4936 N N . ASP A 1 694 ? -24.621 4.769 2.717 1.00 87.56 694 ASP A N 1
ATOM 4937 C CA . ASP A 1 694 ? -24.993 3.878 1.628 1.00 87.56 694 ASP A CA 1
ATOM 4938 C C . ASP A 1 694 ? -24.402 4.275 0.263 1.00 87.56 694 ASP A C 1
ATOM 4940 O O . ASP A 1 694 ? -23.728 5.293 0.091 1.00 87.56 694 ASP A O 1
ATOM 4944 N N . ALA A 1 695 ? -24.655 3.428 -0.735 1.00 87.88 695 ALA A N 1
ATOM 4945 C CA . ALA A 1 695 ? -24.221 3.640 -2.108 1.00 87.88 695 ALA A CA 1
ATOM 4946 C C . ALA A 1 695 ? -24.759 4.935 -2.726 1.00 87.88 695 ALA A C 1
ATOM 4948 O O . ALA A 1 695 ? -24.079 5.502 -3.581 1.00 87.88 695 ALA A O 1
ATOM 4949 N N . TRP A 1 696 ? -25.940 5.416 -2.320 1.00 87.00 696 TRP A N 1
ATOM 4950 C CA . TRP A 1 696 ? -26.485 6.665 -2.845 1.00 87.00 696 TRP A CA 1
ATOM 4951 C C . TRP A 1 696 ? -25.614 7.837 -2.400 1.00 87.00 696 TRP A C 1
ATOM 4953 O O . TRP A 1 696 ? -25.141 8.587 -3.251 1.00 87.00 696 TRP A O 1
ATOM 4963 N N . ARG A 1 697 ? -25.286 7.920 -1.105 1.00 89.75 697 ARG A N 1
ATOM 4964 C CA . ARG A 1 697 ? -24.407 8.972 -0.571 1.00 89.75 697 ARG A CA 1
ATOM 4965 C C . ARG A 1 697 ? -22.987 8.890 -1.134 1.00 89.75 697 ARG A C 1
ATOM 4967 O O . ARG A 1 697 ? -22.373 9.916 -1.429 1.00 89.75 697 ARG A O 1
ATOM 4974 N N . LEU A 1 698 ? -22.464 7.675 -1.324 1.00 92.56 698 LEU A N 1
ATOM 4975 C CA . LEU A 1 698 ? -21.172 7.460 -1.986 1.00 92.56 698 LEU A CA 1
ATOM 4976 C C . LEU A 1 698 ? -21.192 7.927 -3.449 1.00 92.56 698 LEU A C 1
ATOM 4978 O O . LEU A 1 698 ? -20.240 8.566 -3.892 1.00 92.56 698 LEU A O 1
ATOM 4982 N N . THR A 1 699 ? -22.269 7.644 -4.185 1.00 92.38 699 THR A N 1
ATOM 4983 C CA . THR A 1 699 ? -22.438 8.090 -5.578 1.00 92.38 699 THR A CA 1
ATOM 4984 C C . THR A 1 699 ? -22.565 9.608 -5.634 1.00 92.38 699 THR A C 1
ATOM 4986 O O . THR A 1 699 ? -21.796 10.255 -6.333 1.00 92.38 699 THR A O 1
ATOM 4989 N N . GLU A 1 700 ? -23.449 10.200 -4.830 1.00 92.50 700 GLU A N 1
ATOM 4990 C CA . GLU A 1 700 ? -23.634 11.654 -4.740 1.00 92.50 700 GLU A CA 1
ATOM 4991 C C . GLU A 1 700 ? -22.298 12.378 -4.506 1.00 92.50 700 GLU A C 1
ATOM 4993 O O . GLU A 1 700 ? -22.002 13.385 -5.150 1.00 92.50 700 GLU A O 1
ATOM 4998 N N . ARG A 1 701 ? -21.453 11.842 -3.614 1.00 94.69 701 ARG A N 1
ATOM 4999 C CA . ARG A 1 701 ? -20.171 12.463 -3.272 1.00 94.69 701 ARG A CA 1
ATOM 5000 C C . ARG A 1 701 ? -19.062 12.207 -4.291 1.00 94.69 701 ARG A C 1
ATOM 5002 O O . ARG A 1 701 ? -18.196 13.071 -4.455 1.00 94.69 701 ARG A O 1
ATOM 5009 N N . PHE A 1 702 ? -19.022 11.028 -4.912 1.00 96.31 702 PHE A N 1
ATOM 5010 C CA . PHE A 1 702 ? -17.839 10.554 -5.637 1.00 96.31 702 PHE A CA 1
ATOM 5011 C C . PHE A 1 702 ? -18.077 10.145 -7.091 1.00 96.31 702 PHE A C 1
ATOM 5013 O O . PHE A 1 702 ? -17.120 9.741 -7.744 1.00 96.31 702 PHE A O 1
ATOM 5020 N N . ASP A 1 703 ? -19.282 10.273 -7.648 1.00 90.62 703 ASP A N 1
ATOM 5021 C CA . ASP A 1 703 ? -19.558 9.802 -9.012 1.00 90.62 703 ASP A CA 1
ATOM 5022 C C . ASP A 1 703 ? -18.690 10.485 -10.083 1.00 90.62 703 ASP A C 1
ATOM 5024 O O . ASP A 1 703 ? -18.253 9.840 -11.033 1.00 90.62 703 ASP A O 1
ATOM 5028 N N . SER A 1 704 ? -18.323 11.754 -9.884 1.00 92.31 704 SER A N 1
ATOM 5029 C CA . SER A 1 704 ? -17.413 12.485 -10.779 1.00 92.31 704 SER A CA 1
ATOM 5030 C C . SER A 1 704 ? -15.942 12.057 -10.673 1.00 92.31 704 SER A C 1
ATOM 5032 O O . SER A 1 704 ? -15.111 12.502 -11.467 1.00 92.31 704 SER A O 1
ATOM 5034 N N . ARG A 1 705 ? -15.582 11.208 -9.699 1.00 94.25 705 ARG A N 1
ATOM 5035 C CA . ARG A 1 705 ? -14.204 10.741 -9.515 1.00 94.25 705 ARG A CA 1
ATOM 5036 C C . ARG A 1 705 ? -13.814 9.744 -10.609 1.00 94.25 705 ARG A C 1
ATOM 5038 O O . ARG A 1 705 ? -14.621 8.887 -10.984 1.00 94.25 705 ARG A O 1
ATOM 5045 N N . PRO A 1 706 ? -12.562 9.798 -11.095 1.00 92.88 706 PRO A N 1
ATOM 5046 C CA . PRO A 1 706 ? -12.081 8.813 -12.049 1.00 92.88 706 PRO A CA 1
ATOM 5047 C C . PRO A 1 706 ? -12.139 7.413 -11.435 1.00 92.88 706 PRO A C 1
ATOM 5049 O O . PRO A 1 706 ? -11.834 7.220 -10.260 1.00 92.88 706 PRO A O 1
ATOM 5052 N N . ARG A 1 707 ? -12.539 6.425 -12.233 1.00 92.81 707 ARG A N 1
ATOM 5053 C CA . ARG A 1 707 ? -12.562 5.031 -11.789 1.00 92.81 707 ARG A CA 1
ATOM 5054 C C . ARG A 1 707 ? -11.150 4.455 -11.774 1.00 92.81 707 ARG A C 1
ATOM 5056 O O . ARG A 1 707 ? -10.337 4.756 -12.650 1.00 92.81 707 ARG A O 1
ATOM 5063 N N . VAL A 1 708 ? -10.884 3.610 -10.788 1.00 92.75 708 VAL A N 1
ATOM 5064 C CA . VAL A 1 708 ? -9.650 2.842 -10.670 1.00 92.75 708 VAL A CA 1
ATOM 5065 C C . VAL A 1 708 ? -9.735 1.689 -11.660 1.00 92.75 708 VAL A C 1
ATOM 5067 O O . VAL A 1 708 ? -10.649 0.867 -11.610 1.00 92.75 708 VAL A O 1
ATOM 5070 N N . THR A 1 709 ? -8.782 1.637 -12.577 1.00 87.38 709 THR A N 1
ATOM 5071 C CA . THR A 1 709 ? -8.627 0.540 -13.541 1.00 87.38 709 THR A CA 1
ATOM 5072 C C . THR A 1 709 ? -7.169 0.119 -13.561 1.00 87.38 709 THR A C 1
ATOM 5074 O O . THR A 1 709 ? -6.306 0.877 -13.115 1.00 87.38 709 THR A O 1
ATOM 5077 N N . LEU A 1 710 ? -6.864 -1.053 -14.112 1.00 79.56 710 LEU A N 1
ATOM 5078 C CA . LEU A 1 710 ? -5.469 -1.488 -14.268 1.00 79.56 710 LEU A CA 1
ATOM 5079 C C . LEU A 1 710 ? -4.636 -0.505 -15.114 1.00 79.56 710 LEU A C 1
ATOM 5081 O O . LEU A 1 710 ? -3.450 -0.303 -14.849 1.00 79.56 710 LEU A O 1
ATOM 5085 N N . ALA A 1 711 ? -5.271 0.141 -16.099 1.00 76.56 711 ALA A N 1
ATOM 5086 C CA . ALA A 1 711 ? -4.663 1.173 -16.940 1.00 76.56 711 ALA A CA 1
ATOM 5087 C C . ALA A 1 711 ? -4.610 2.560 -16.272 1.00 76.56 711 ALA A C 1
ATOM 5089 O O . ALA A 1 711 ? -3.862 3.424 -16.718 1.00 76.56 711 ALA A O 1
ATOM 5090 N N . ARG A 1 712 ? -5.395 2.782 -15.210 1.00 84.31 712 ARG A N 1
ATOM 5091 C CA . ARG A 1 712 ? -5.489 4.049 -14.474 1.00 84.31 712 ARG A CA 1
ATOM 5092 C C . ARG A 1 712 ? -5.471 3.789 -12.958 1.00 84.31 712 ARG A C 1
ATOM 5094 O O . ARG A 1 712 ? -6.517 3.883 -12.304 1.00 84.31 712 ARG A O 1
ATOM 5101 N N . PRO A 1 713 ? -4.310 3.448 -12.375 1.00 85.38 713 PRO A N 1
ATOM 5102 C CA . PRO A 1 713 ? -4.179 3.063 -10.970 1.00 85.38 713 PRO A CA 1
ATOM 5103 C C . PRO A 1 713 ? -4.128 4.290 -10.047 1.00 85.38 713 PRO A C 1
ATOM 5105 O O . PRO A 1 713 ? -3.139 4.554 -9.364 1.00 85.38 713 PRO A O 1
ATOM 5108 N N . VAL A 1 714 ? -5.208 5.077 -10.047 1.00 89.00 714 VAL A N 1
ATOM 5109 C CA . VAL A 1 714 ? -5.294 6.373 -9.350 1.00 89.00 714 VAL A CA 1
ATOM 5110 C C . VAL A 1 714 ? -4.961 6.246 -7.862 1.00 89.00 714 VAL A C 1
ATOM 5112 O O . VAL A 1 714 ? -4.264 7.094 -7.312 1.00 89.00 714 VAL A O 1
ATOM 5115 N N . THR A 1 715 ? -5.424 5.175 -7.216 1.00 89.75 715 THR A N 1
ATOM 5116 C CA . THR A 1 715 ? -5.181 4.906 -5.793 1.00 89.75 715 THR A CA 1
ATOM 5117 C C . THR A 1 715 ? -3.707 4.687 -5.487 1.00 89.75 715 THR A C 1
ATOM 5119 O O . THR A 1 715 ? -3.201 5.281 -4.537 1.00 89.75 715 THR A O 1
ATOM 5122 N N . GLU A 1 716 ? -3.015 3.899 -6.314 1.00 86.75 716 GLU A N 1
ATOM 5123 C CA . GLU A 1 716 ? -1.582 3.637 -6.169 1.00 86.75 716 GLU A CA 1
ATOM 5124 C C . GLU A 1 716 ? -0.779 4.923 -6.302 1.00 86.75 716 GLU A C 1
ATOM 5126 O O . GLU A 1 716 ? 0.044 5.208 -5.442 1.00 86.75 716 GLU A O 1
ATOM 5131 N N . ILE A 1 717 ? -1.047 5.720 -7.342 1.00 86.75 717 ILE A N 1
ATOM 5132 C CA . ILE A 1 717 ? -0.258 6.920 -7.640 1.00 86.75 717 ILE A CA 1
ATOM 5133 C C . ILE A 1 717 ? -0.512 8.032 -6.619 1.00 86.75 717 ILE A C 1
ATOM 5135 O O . ILE A 1 717 ? 0.436 8.613 -6.099 1.00 86.75 717 ILE A O 1
ATOM 5139 N N . MET A 1 718 ? -1.774 8.313 -6.280 1.00 88.38 718 MET A N 1
ATOM 5140 C CA . MET A 1 718 ? -2.102 9.398 -5.347 1.00 88.38 718 MET A CA 1
ATOM 5141 C C . MET A 1 718 ? -1.612 9.138 -3.919 1.00 88.38 718 MET A C 1
ATOM 5143 O O . MET A 1 718 ? -1.395 10.093 -3.173 1.00 88.38 718 MET A O 1
ATOM 5147 N N . SER A 1 719 ? -1.435 7.871 -3.538 1.00 87.50 719 SER A N 1
ATOM 5148 C CA . SER A 1 719 ? -0.970 7.488 -2.199 1.00 87.50 719 SER A CA 1
ATOM 5149 C C . SER A 1 719 ? 0.562 7.481 -2.074 1.00 87.50 719 SER A C 1
ATOM 5151 O O . SER A 1 719 ? 1.085 7.264 -0.984 1.00 87.50 719 SER A O 1
ATOM 5153 N N . GLN A 1 720 ? 1.306 7.721 -3.162 1.00 79.88 720 GLN A N 1
ATOM 5154 C CA . GLN A 1 720 ? 2.775 7.722 -3.144 1.00 79.88 720 GLN A CA 1
ATOM 5155 C C . GLN A 1 720 ? 3.334 8.851 -2.277 1.00 79.88 720 GLN A C 1
ATOM 5157 O O . GLN A 1 720 ? 2.866 9.986 -2.337 1.00 79.88 720 GLN A O 1
ATOM 5162 N N . GLY A 1 721 ? 4.362 8.531 -1.485 1.00 71.94 721 GLY A N 1
ATOM 5163 C CA . GLY A 1 721 ? 5.030 9.496 -0.606 1.00 71.94 721 GLY A CA 1
ATOM 5164 C C . GLY A 1 721 ? 4.171 9.994 0.560 1.00 71.94 721 GLY A C 1
ATOM 5165 O O . GLY A 1 721 ? 4.583 10.919 1.244 1.00 71.94 721 GLY A O 1
ATOM 5166 N N . ARG A 1 722 ? 2.990 9.401 0.793 1.00 74.38 722 ARG A N 1
ATOM 5167 C CA . ARG A 1 722 ? 2.059 9.806 1.860 1.00 74.38 722 ARG A CA 1
ATOM 5168 C C . ARG A 1 722 ? 2.237 9.055 3.176 1.00 74.38 722 ARG A C 1
ATOM 5170 O O . ARG A 1 722 ? 1.539 9.369 4.130 1.00 74.38 722 ARG A O 1
ATOM 5177 N N . ALA A 1 723 ? 3.170 8.105 3.237 1.00 66.19 723 ALA A N 1
ATOM 5178 C CA . ALA A 1 723 ? 3.488 7.379 4.467 1.00 66.19 723 ALA A CA 1
ATOM 5179 C C . ALA A 1 723 ? 3.977 8.316 5.590 1.00 66.19 723 ALA A C 1
ATOM 5181 O O . ALA A 1 723 ? 3.728 8.057 6.758 1.00 66.19 723 ALA A O 1
ATOM 5182 N N . ASP A 1 724 ? 4.618 9.435 5.240 1.00 69.75 724 ASP A N 1
ATOM 5183 C CA . ASP A 1 724 ? 5.081 10.425 6.223 1.00 69.75 724 ASP A CA 1
ATOM 5184 C C . ASP A 1 724 ? 3.965 11.422 6.620 1.00 69.75 724 ASP A C 1
ATOM 5186 O O . ASP A 1 724 ? 4.088 12.139 7.609 1.00 69.75 724 ASP A O 1
ATOM 5190 N N . ASP A 1 725 ? 2.842 11.426 5.887 1.00 82.31 725 ASP A N 1
ATOM 5191 C CA . ASP A 1 725 ? 1.671 12.287 6.107 1.00 82.31 725 ASP A CA 1
ATOM 5192 C C . ASP A 1 725 ? 0.549 11.568 6.889 1.00 82.31 725 ASP A C 1
ATOM 5194 O O . ASP A 1 725 ? -0.579 12.065 6.936 1.00 82.31 725 ASP A O 1
ATOM 5198 N N . GLU A 1 726 ? 0.794 10.393 7.481 1.00 87.06 726 GLU A N 1
ATOM 5199 C CA . GLU A 1 726 ? -0.276 9.547 8.040 1.00 87.06 726 GLU A CA 1
ATOM 5200 C C . GLU A 1 726 ? -1.133 10.266 9.092 1.00 87.06 726 GLU A C 1
ATOM 5202 O O . GLU A 1 726 ? -2.362 10.217 9.022 1.00 87.06 726 GLU A O 1
ATOM 5207 N N . ALA A 1 727 ? -0.514 11.014 10.012 1.00 87.25 727 ALA A N 1
ATOM 5208 C CA . ALA A 1 727 ? -1.239 11.799 11.015 1.00 87.25 727 ALA A CA 1
ATOM 5209 C C . ALA A 1 727 ? -2.100 12.909 10.378 1.00 87.25 727 ALA A C 1
ATOM 5211 O O . ALA A 1 727 ? -3.256 13.112 10.763 1.00 87.25 727 ALA A O 1
ATOM 5212 N N . LEU A 1 728 ? -1.562 13.589 9.356 1.00 90.12 728 LEU A N 1
ATOM 5213 C CA . LEU A 1 728 ? -2.258 14.631 8.594 1.00 90.12 728 LEU A CA 1
ATOM 5214 C C . LEU A 1 728 ? -3.471 14.052 7.848 1.00 90.12 728 LEU A C 1
ATOM 5216 O O . LEU A 1 728 ? -4.561 14.630 7.844 1.00 90.12 728 LEU A O 1
ATOM 5220 N N . LEU A 1 729 ? -3.290 12.904 7.197 1.00 92.31 729 LEU A N 1
ATOM 5221 C CA . LEU A 1 729 ? -4.361 12.205 6.497 1.00 92.31 729 LEU A CA 1
ATOM 5222 C C . LEU A 1 729 ? -5.409 11.673 7.470 1.00 92.31 729 LEU A C 1
ATOM 5224 O O . LEU A 1 729 ? -6.599 11.803 7.184 1.00 92.31 729 LEU A O 1
ATOM 5228 N N . ALA A 1 730 ? -4.993 11.137 8.618 1.00 93.19 730 ALA A N 1
ATOM 5229 C CA . ALA A 1 730 ? -5.887 10.587 9.623 1.00 93.19 730 ALA A CA 1
ATOM 5230 C C . ALA A 1 730 ? -6.923 11.621 10.087 1.00 93.19 730 ALA A C 1
ATOM 5232 O O . ALA A 1 730 ? -8.121 11.379 9.936 1.00 93.19 730 ALA A O 1
ATOM 5233 N N . HIS A 1 731 ? -6.501 12.800 10.561 1.00 93.69 731 HIS A N 1
ATOM 5234 C CA . HIS A 1 731 ? -7.456 13.795 11.068 1.00 93.69 731 HIS A CA 1
ATOM 5235 C C . HIS A 1 731 ? -8.353 14.372 9.955 1.00 93.69 731 HIS A C 1
ATOM 5237 O O . HIS A 1 731 ? -9.571 14.486 10.127 1.00 93.69 731 HIS A O 1
ATOM 5243 N N . ARG A 1 732 ? -7.786 14.668 8.772 1.00 94.25 732 ARG A N 1
ATOM 5244 C CA . ARG A 1 732 ? -8.546 15.203 7.626 1.00 94.25 732 ARG A CA 1
ATOM 5245 C C . ARG A 1 732 ? -9.585 14.213 7.122 1.00 94.25 732 ARG A C 1
ATOM 5247 O O . ARG A 1 732 ? -10.745 14.579 6.935 1.00 94.25 732 ARG A O 1
ATOM 5254 N N . ASN A 1 733 ? -9.182 12.966 6.903 1.00 95.81 733 ASN A N 1
ATOM 5255 C CA . ASN A 1 733 ? -10.078 11.941 6.390 1.00 95.81 733 ASN A CA 1
ATOM 5256 C C . ASN A 1 733 ? -11.120 11.537 7.434 1.00 95.81 733 ASN A C 1
ATOM 5258 O O . ASN A 1 733 ? -12.254 11.275 7.051 1.00 95.81 733 ASN A O 1
ATOM 5262 N N . MET A 1 734 ? -10.789 11.553 8.730 1.00 95.12 734 MET A N 1
ATOM 5263 C CA . MET A 1 734 ? -11.768 11.330 9.798 1.00 95.12 734 MET A CA 1
ATOM 5264 C C . MET A 1 734 ? -12.863 12.408 9.792 1.00 95.12 734 MET A C 1
ATOM 5266 O O . MET A 1 734 ? -14.051 12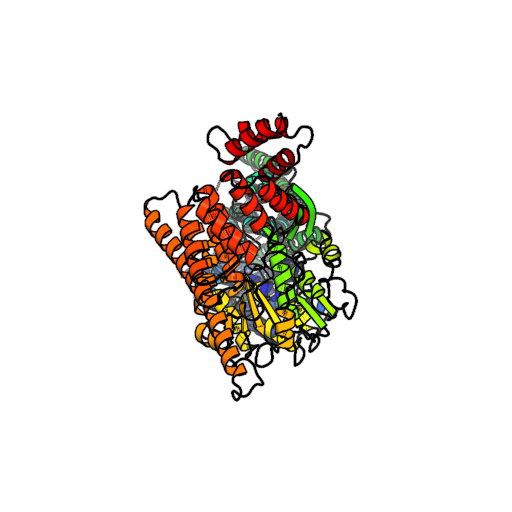.088 9.837 1.00 95.12 734 MET A O 1
ATOM 5270 N N . ARG A 1 735 ? -12.486 13.686 9.644 1.00 95.50 735 ARG A N 1
ATOM 5271 C CA . ARG A 1 735 ? -13.443 14.799 9.531 1.00 95.50 735 ARG A CA 1
ATOM 5272 C C . ARG A 1 735 ? -14.343 14.661 8.301 1.00 95.50 735 ARG A C 1
ATOM 5274 O O . ARG A 1 735 ? -15.557 14.803 8.407 1.00 95.50 735 ARG A O 1
ATOM 5281 N N . LEU A 1 736 ? -13.765 14.329 7.147 1.00 96.62 736 LEU A N 1
ATOM 5282 C CA . LEU A 1 736 ? -14.514 14.111 5.904 1.00 96.62 736 LEU A CA 1
ATOM 5283 C C . LEU A 1 736 ? -15.403 12.857 5.964 1.00 96.62 736 LEU A C 1
ATOM 5285 O O . LEU A 1 736 ? -16.476 12.829 5.361 1.00 96.62 736 LEU A O 1
ATOM 5289 N N . LEU A 1 737 ? -14.998 11.834 6.720 1.00 96.06 737 LEU A N 1
ATOM 5290 C CA . LEU A 1 737 ? -15.821 10.662 7.004 1.00 96.06 737 LEU A CA 1
ATOM 5291 C C . LEU A 1 737 ? -17.044 11.039 7.849 1.00 96.06 737 LEU A C 1
ATOM 5293 O O . LEU A 1 737 ? -18.142 10.568 7.560 1.00 96.06 737 LEU A O 1
ATOM 5297 N N . ALA A 1 738 ? -16.888 11.937 8.827 1.00 95.62 738 ALA A N 1
ATOM 5298 C CA . ALA A 1 738 ? -18.001 12.450 9.625 1.00 95.62 738 ALA A CA 1
ATOM 5299 C C . ALA A 1 738 ? -19.062 13.175 8.768 1.00 95.62 738 ALA A C 1
ATOM 5301 O O . ALA A 1 738 ? -20.255 13.073 9.047 1.00 95.62 738 ALA A O 1
ATOM 5302 N N . GLU A 1 739 ? -18.659 13.862 7.692 1.00 94.94 739 GLU A N 1
ATOM 5303 C CA . GLU A 1 739 ? -19.579 14.509 6.732 1.00 94.94 739 GLU A CA 1
ATOM 5304 C C . GLU A 1 739 ? -20.380 13.512 5.876 1.00 94.94 739 GLU A C 1
ATOM 5306 O O . GLU A 1 739 ? -21.443 13.851 5.338 1.00 94.94 739 GLU A O 1
ATOM 5311 N N . LEU A 1 740 ? -19.864 12.289 5.715 1.00 94.69 740 LEU A N 1
ATOM 5312 C CA . LEU A 1 740 ? -20.553 11.225 4.991 1.00 94.69 740 LEU A CA 1
ATOM 5313 C C . LEU A 1 740 ? -21.615 10.532 5.835 1.00 94.69 740 LEU A C 1
ATOM 5315 O O . LEU A 1 740 ? -22.496 9.919 5.237 1.00 94.69 740 LEU A O 1
ATOM 5319 N N . VAL A 1 741 ? -21.539 10.622 7.167 1.00 93.94 741 VAL A N 1
ATOM 5320 C CA . VAL A 1 741 ? -22.431 9.882 8.063 1.00 93.94 741 VAL A CA 1
ATOM 5321 C C . VAL A 1 741 ? -23.891 10.196 7.748 1.00 93.94 741 VAL A C 1
ATOM 5323 O O . VAL A 1 741 ? -24.361 11.327 7.881 1.00 93.94 741 VAL A O 1
ATOM 5326 N N . GLN A 1 742 ? -24.608 9.156 7.345 1.00 87.00 742 GLN A N 1
ATOM 5327 C CA . GLN A 1 742 ? -26.030 9.146 7.084 1.00 87.00 742 GLN A CA 1
ATOM 5328 C C . GLN A 1 742 ? -26.683 8.212 8.106 1.00 87.00 742 GLN A C 1
ATOM 5330 O O . GLN A 1 742 ? -26.327 7.033 8.173 1.00 87.00 742 GLN A O 1
ATOM 5335 N N . PRO A 1 743 ? -27.651 8.695 8.900 1.00 74.06 743 PRO A N 1
ATOM 5336 C CA . PRO A 1 743 ? -28.319 7.842 9.865 1.00 74.06 743 PRO A CA 1
ATOM 5337 C C . PRO A 1 743 ? -29.105 6.730 9.165 1.00 74.06 743 PRO A C 1
ATOM 5339 O O . PRO A 1 743 ? -29.768 6.963 8.150 1.00 74.06 743 PRO A O 1
ATOM 5342 N N . LEU A 1 744 ? -29.071 5.524 9.733 1.00 70.50 744 LEU A N 1
ATOM 5343 C CA . LEU A 1 744 ? -29.917 4.428 9.271 1.00 70.50 744 LEU A CA 1
ATOM 5344 C C . LEU A 1 744 ? -31.389 4.778 9.517 1.00 70.50 744 LEU A C 1
ATOM 5346 O O . LEU A 1 744 ? -31.769 5.206 10.606 1.00 70.50 744 LEU A O 1
ATOM 5350 N N . THR A 1 745 ? -32.235 4.558 8.514 1.00 60.56 745 THR A N 1
ATOM 5351 C CA . THR A 1 745 ? -33.693 4.646 8.652 1.00 60.56 745 THR A CA 1
ATOM 5352 C C . THR A 1 745 ? -34.303 3.249 8.629 1.00 60.56 745 THR A C 1
ATOM 5354 O O . THR A 1 745 ? -33.699 2.290 8.153 1.00 60.56 745 THR A O 1
ATOM 5357 N N . THR A 1 746 ? -35.534 3.104 9.115 1.00 52.72 746 THR A N 1
ATOM 5358 C CA . THR A 1 746 ? -36.258 1.821 9.065 1.00 52.72 746 THR A CA 1
ATOM 5359 C C . THR A 1 746 ? -36.548 1.357 7.640 1.00 52.72 746 THR A C 1
ATOM 5361 O O . THR A 1 746 ? -36.607 0.158 7.398 1.00 52.72 746 THR A O 1
ATOM 5364 N N . SER A 1 747 ? -36.645 2.277 6.676 1.00 50.91 747 SER A N 1
ATOM 5365 C CA . SER A 1 747 ? -36.685 1.944 5.246 1.00 50.91 747 SER A CA 1
ATOM 5366 C C . SER A 1 747 ? -35.376 1.320 4.739 1.00 50.91 747 SER A C 1
ATOM 5368 O O . SER A 1 747 ? -35.398 0.573 3.764 1.00 50.91 747 SER A O 1
ATOM 5370 N N . SER A 1 748 ? -34.255 1.567 5.422 1.00 49.12 748 SER A N 1
ATOM 5371 C CA . SER A 1 748 ? -32.948 0.959 5.152 1.00 49.12 748 SER A CA 1
ATOM 5372 C C . SER A 1 748 ? -32.785 -0.436 5.767 1.00 49.12 748 SER A C 1
ATOM 5374 O O . SER A 1 748 ? -31.765 -1.068 5.518 1.00 49.12 748 SER A O 1
ATOM 5376 N N . LEU A 1 749 ? -33.754 -0.938 6.542 1.00 51.41 749 LEU A N 1
ATOM 5377 C CA . LEU A 1 749 ? -33.794 -2.294 7.103 1.00 51.41 749 LEU A CA 1
ATOM 5378 C C . LEU A 1 749 ? -34.965 -3.044 6.450 1.00 51.41 749 LEU A C 1
ATOM 5380 O O . LEU A 1 749 ? -36.112 -2.903 6.870 1.00 51.41 749 LEU A O 1
ATOM 5384 N N . ALA A 1 750 ? -34.727 -3.793 5.370 1.00 47.00 750 ALA A N 1
ATOM 5385 C CA . ALA A 1 750 ? -35.838 -4.405 4.644 1.00 47.00 750 ALA A CA 1
ATOM 5386 C C . ALA A 1 750 ? -36.614 -5.408 5.522 1.00 47.00 750 ALA A C 1
ATOM 5388 O O . ALA A 1 750 ? -36.014 -6.261 6.175 1.00 47.00 750 ALA A O 1
ATOM 5389 N N . ARG A 1 751 ? -37.954 -5.353 5.402 1.00 44.06 751 ARG A N 1
ATOM 5390 C CA . ARG A 1 751 ? -38.997 -6.279 5.916 1.00 44.06 751 ARG A CA 1
ATOM 5391 C C . ARG A 1 751 ? -39.808 -5.866 7.153 1.00 44.06 751 ARG A C 1
ATOM 5393 O O . ARG A 1 751 ? -40.396 -6.742 7.785 1.00 44.06 751 ARG A O 1
ATOM 5400 N N . ARG A 1 752 ? -39.971 -4.579 7.470 1.00 40.16 752 ARG A N 1
ATOM 5401 C CA . ARG A 1 752 ? -41.067 -4.172 8.372 1.00 40.16 752 ARG A CA 1
ATOM 5402 C C . ARG A 1 752 ? -41.908 -3.031 7.796 1.00 40.16 752 ARG A C 1
ATOM 5404 O O . ARG A 1 752 ? -41.356 -1.960 7.556 1.00 40.16 752 ARG A O 1
ATOM 5411 N N . PRO A 1 753 ? -43.227 -3.218 7.588 1.00 41.44 753 PRO A N 1
ATOM 5412 C CA . PRO A 1 753 ? -44.117 -2.082 7.393 1.00 41.44 753 PRO A CA 1
ATOM 5413 C C . PRO A 1 753 ? -44.138 -1.220 8.670 1.00 41.44 753 PRO A C 1
ATOM 5415 O O . PRO A 1 753 ? -43.952 -1.715 9.786 1.00 41.44 753 PRO A O 1
ATOM 5418 N N . LEU A 1 754 ? -44.312 0.091 8.506 1.00 45.84 754 LEU A N 1
ATOM 5419 C CA . LEU A 1 754 ? -44.240 1.127 9.552 1.00 45.84 754 LEU A CA 1
ATOM 5420 C C . LEU A 1 754 ? -45.459 1.136 10.499 1.00 45.84 754 LEU A C 1
ATOM 5422 O O . LEU A 1 754 ? -45.808 2.168 11.075 1.00 45.84 754 LEU A O 1
ATOM 5426 N N . ASP A 1 755 ? -46.104 -0.011 10.684 1.00 47.91 755 ASP A N 1
ATOM 5427 C CA . ASP A 1 755 ? -47.472 -0.050 11.199 1.00 47.91 755 ASP A CA 1
ATOM 5428 C C . ASP A 1 755 ? -47.515 -0.138 12.737 1.00 47.91 755 ASP A C 1
ATOM 5430 O O . ASP A 1 755 ? -48.537 0.182 13.343 1.00 47.91 755 ASP A O 1
ATOM 5434 N N . SER A 1 756 ? -46.397 -0.490 13.397 1.00 55.81 756 SER A N 1
ATOM 5435 C CA . SER A 1 756 ? -46.299 -0.624 14.862 1.00 55.81 756 SER A CA 1
ATOM 5436 C C . SER A 1 756 ? -45.477 0.485 15.542 1.00 55.81 756 SER A C 1
ATOM 5438 O O . SER A 1 756 ? -44.565 1.082 14.962 1.00 55.81 756 SER A O 1
ATOM 5440 N N . ARG A 1 757 ? -45.799 0.764 16.814 1.00 53.75 757 ARG A N 1
ATOM 5441 C CA . ARG A 1 757 ? -45.100 1.730 17.688 1.00 53.75 757 ARG A CA 1
ATOM 5442 C C . ARG A 1 757 ? -43.607 1.397 17.835 1.00 53.75 757 ARG A C 1
ATOM 5444 O O . ARG A 1 757 ? -42.780 2.300 17.723 1.00 53.75 757 ARG A O 1
ATOM 5451 N N . ASP A 1 758 ? -43.282 0.112 17.952 1.00 55.78 758 ASP A N 1
ATOM 5452 C CA . ASP A 1 758 ? -41.918 -0.406 18.135 1.00 55.78 758 ASP A CA 1
ATOM 5453 C C . ASP A 1 758 ? -40.995 -0.086 16.946 1.00 55.78 758 ASP A C 1
ATOM 5455 O O . ASP A 1 758 ? -39.805 0.175 17.117 1.00 55.78 758 ASP A O 1
ATOM 5459 N N . ASN A 1 759 ? -41.540 -0.021 15.724 1.00 58.72 759 ASN A N 1
ATOM 5460 C CA . ASN A 1 759 ? -40.752 0.326 14.537 1.00 58.72 759 ASN A CA 1
ATOM 5461 C C . ASN A 1 759 ? -40.356 1.808 14.515 1.00 58.72 759 ASN A C 1
ATOM 5463 O O . ASN A 1 759 ? -39.287 2.151 14.013 1.00 58.72 759 ASN A O 1
ATOM 5467 N N . ARG A 1 760 ? -41.179 2.705 15.074 1.00 65.38 760 ARG A N 1
ATOM 5468 C CA . ARG A 1 760 ? -40.840 4.138 15.149 1.00 65.38 760 ARG A CA 1
ATOM 5469 C C . ARG A 1 760 ? -39.764 4.407 16.194 1.00 65.38 760 ARG A C 1
ATOM 5471 O O . ARG A 1 760 ? -38.910 5.259 15.972 1.00 65.38 760 ARG A O 1
ATOM 5478 N N . GLU A 1 761 ? -39.805 3.687 17.309 1.00 65.88 761 GLU A N 1
ATOM 5479 C CA . GLU A 1 761 ? -38.801 3.783 18.370 1.00 65.88 761 GLU A CA 1
ATOM 5480 C C . GLU A 1 761 ? -37.436 3.277 17.894 1.00 65.88 761 GLU A C 1
ATOM 5482 O O . GLU A 1 761 ? -36.445 3.996 18.015 1.00 65.88 761 GLU A O 1
ATOM 5487 N N . LEU A 1 762 ? -37.407 2.128 17.209 1.00 65.62 762 LEU A N 1
ATOM 5488 C CA . LEU A 1 762 ? -36.202 1.627 16.546 1.00 65.62 762 LEU A CA 1
ATOM 5489 C C . LEU A 1 762 ? -35.645 2.633 15.524 1.00 65.62 762 LEU A C 1
ATOM 5491 O O . LEU A 1 762 ? -34.442 2.870 15.481 1.00 65.62 762 LEU A O 1
ATOM 5495 N N . GLY A 1 763 ? -36.505 3.269 14.722 1.00 68.12 763 GLY A N 1
ATOM 5496 C CA . GLY A 1 763 ? -36.074 4.296 13.769 1.00 68.12 763 GLY A CA 1
ATOM 5497 C C . GLY A 1 763 ? -35.407 5.506 14.427 1.00 68.12 763 GLY A C 1
ATOM 5498 O O . GLY A 1 763 ? -34.385 5.977 13.934 1.00 68.12 763 GLY A O 1
ATOM 5499 N N . ARG A 1 764 ? -35.943 5.984 15.558 1.00 76.06 764 ARG A N 1
ATOM 5500 C CA . ARG A 1 764 ? -35.330 7.077 16.335 1.00 76.06 764 ARG A CA 1
ATOM 5501 C C . ARG A 1 764 ? -33.992 6.662 16.935 1.00 76.06 764 ARG A C 1
ATOM 5503 O O . ARG A 1 764 ? -33.049 7.443 16.915 1.00 76.06 764 ARG A O 1
ATOM 5510 N N . GLU A 1 765 ? -33.898 5.437 17.438 1.00 76.25 765 GLU A N 1
ATOM 5511 C CA . GLU A 1 765 ? -32.655 4.903 17.990 1.00 76.25 765 GLU A CA 1
ATOM 5512 C C . GLU A 1 765 ? -31.540 4.834 16.939 1.00 76.25 765 GLU A C 1
ATOM 5514 O O . GLU A 1 765 ? -30.437 5.326 17.166 1.00 76.25 765 GLU A O 1
ATOM 5519 N N . LEU A 1 766 ? -31.842 4.308 15.750 1.00 75.44 766 LEU A N 1
ATOM 5520 C CA . LEU A 1 766 ? -30.898 4.253 14.630 1.00 75.44 766 LEU A CA 1
ATOM 5521 C C . LEU A 1 766 ? -30.457 5.648 14.168 1.00 75.44 766 LEU A C 1
ATOM 5523 O O . LEU A 1 766 ? -29.288 5.850 13.834 1.00 75.44 766 LEU A O 1
ATOM 5527 N N . GLN A 1 767 ? -31.374 6.620 14.189 1.00 82.56 767 GLN A N 1
ATOM 5528 C CA . GLN A 1 767 ? -31.046 8.010 13.892 1.00 82.56 767 GLN A CA 1
ATOM 5529 C C . GLN A 1 767 ? -30.066 8.598 14.911 1.00 82.56 767 GLN A C 1
ATOM 5531 O O . GLN A 1 767 ? -29.041 9.153 14.513 1.00 82.56 767 GLN A O 1
ATOM 5536 N N . ARG A 1 768 ? -30.343 8.426 16.210 1.00 87.06 768 ARG A N 1
ATOM 5537 C CA . ARG A 1 768 ? -29.467 8.897 17.294 1.00 87.06 768 ARG A CA 1
ATOM 5538 C C . ARG A 1 768 ? -28.081 8.268 17.217 1.00 87.06 768 ARG A C 1
ATOM 5540 O O . ARG A 1 768 ? -27.092 8.985 17.299 1.00 87.06 768 ARG A O 1
ATOM 5547 N N . ARG A 1 769 ? -27.985 6.962 16.950 1.00 86.88 769 ARG A N 1
ATOM 5548 C CA . ARG A 1 769 ? -26.693 6.275 16.756 1.00 86.88 769 ARG A CA 1
ATOM 5549 C C . ARG A 1 769 ? -25.875 6.856 15.602 1.00 86.88 769 ARG A C 1
ATOM 5551 O O . ARG A 1 769 ? -24.669 7.034 15.743 1.00 86.88 769 ARG A O 1
ATOM 5558 N N . GLY A 1 770 ? -26.521 7.234 14.497 1.00 88.00 770 GLY A N 1
ATOM 5559 C CA . GLY A 1 770 ? -25.859 7.954 13.403 1.00 88.00 770 GLY A CA 1
ATOM 5560 C C . GLY A 1 770 ? -25.316 9.325 13.830 1.00 88.00 770 GLY A C 1
ATOM 5561 O O . GLY A 1 770 ? -24.188 9.678 13.489 1.00 88.00 770 GLY A O 1
ATOM 5562 N N . VAL A 1 771 ? -26.080 10.088 14.620 1.00 93.50 771 VAL A N 1
ATOM 5563 C CA . VAL A 1 771 ? -25.621 11.375 15.179 1.00 93.50 771 VAL A CA 1
ATOM 5564 C C . VAL A 1 771 ? -24.425 11.170 16.113 1.00 93.50 771 VAL A C 1
ATOM 5566 O O . VAL A 1 771 ? -23.414 11.857 15.971 1.00 93.50 771 VAL A O 1
ATOM 5569 N N . VAL A 1 772 ? -24.500 10.182 17.006 1.00 93.56 772 VAL A N 1
ATOM 5570 C CA . VAL A 1 772 ? -23.413 9.819 17.927 1.00 93.56 772 VAL A CA 1
ATOM 5571 C C . VAL A 1 772 ? -22.148 9.436 17.166 1.00 93.56 772 VAL A C 1
ATOM 5573 O O . VAL A 1 772 ? -21.076 9.945 17.485 1.00 93.56 772 VAL A O 1
ATOM 5576 N N . LEU A 1 773 ? -22.253 8.602 16.126 1.00 93.69 773 LEU A N 1
ATOM 5577 C CA . LEU A 1 773 ? -21.109 8.243 15.289 1.00 93.69 773 LEU A CA 1
ATOM 5578 C C . LEU A 1 773 ? -20.464 9.487 14.668 1.00 93.69 773 LEU A C 1
ATOM 5580 O O . LEU A 1 773 ? -19.250 9.656 14.756 1.00 93.69 773 LEU A O 1
ATOM 5584 N N . ARG A 1 774 ? -21.263 10.381 14.073 1.00 96.56 774 ARG A N 1
ATOM 5585 C CA . ARG A 1 774 ? -20.753 11.627 13.486 1.00 96.56 774 ARG A CA 1
ATOM 5586 C C . ARG A 1 774 ? -19.983 12.461 14.509 1.00 96.56 774 ARG A C 1
ATOM 5588 O O . ARG A 1 774 ? -18.886 12.920 14.203 1.00 96.56 774 ARG A O 1
ATOM 5595 N N . LEU A 1 775 ? -20.537 12.638 15.706 1.00 97.31 775 LEU A N 1
ATOM 5596 C CA . LEU A 1 775 ? -19.912 13.414 16.777 1.00 97.31 775 LEU A CA 1
ATOM 5597 C C . LEU A 1 775 ? -18.618 12.763 17.280 1.00 97.31 775 LEU A C 1
ATOM 5599 O O . LEU A 1 775 ? -17.626 13.460 17.463 1.00 97.31 775 LEU A O 1
ATOM 5603 N N . LEU A 1 776 ? -18.582 11.434 17.410 1.00 96.19 776 LEU A N 1
ATOM 5604 C CA . LEU A 1 776 ? -17.364 10.705 17.774 1.00 96.19 776 LEU A CA 1
ATOM 5605 C C . LEU A 1 776 ? -16.259 10.845 16.723 1.00 96.19 776 LEU A C 1
ATOM 5607 O O . LEU A 1 776 ? -15.101 11.053 17.081 1.00 96.19 776 LEU A O 1
ATOM 5611 N N . LEU A 1 777 ? -16.602 10.775 15.433 1.00 96.56 777 LEU A N 1
ATOM 5612 C CA . LEU A 1 777 ? -15.640 10.997 14.349 1.00 96.56 777 LEU A CA 1
ATOM 5613 C C . LEU A 1 777 ? -15.120 12.443 14.347 1.00 96.56 777 LEU A C 1
ATOM 5615 O O . LEU A 1 777 ? -13.930 12.657 14.127 1.00 96.56 777 LEU A O 1
ATOM 5619 N N . MET A 1 778 ? -15.980 13.432 14.622 1.00 97.12 778 MET A N 1
ATOM 5620 C CA . MET A 1 778 ? -15.568 14.836 14.756 1.00 97.12 778 MET A CA 1
ATOM 5621 C C . MET A 1 778 ? -14.638 15.046 15.955 1.00 97.12 778 MET A C 1
ATOM 5623 O O . MET A 1 778 ? -13.582 15.652 15.787 1.00 97.12 778 MET A O 1
ATOM 5627 N N . ALA A 1 779 ? -14.982 14.492 17.123 1.00 97.31 779 ALA A N 1
ATOM 5628 C CA . ALA A 1 779 ? -14.139 14.546 18.315 1.00 97.31 779 ALA A CA 1
ATOM 5629 C C . ALA A 1 779 ? -12.766 13.921 18.038 1.00 97.31 779 ALA A C 1
ATOM 5631 O O . ALA A 1 779 ? -11.740 14.557 18.257 1.00 97.31 779 ALA A O 1
ATOM 5632 N N . ARG A 1 780 ? -12.734 12.713 17.456 1.00 96.25 780 ARG A N 1
ATOM 5633 C CA . ARG A 1 780 ? -11.477 12.028 17.125 1.00 96.25 780 ARG A CA 1
ATOM 5634 C C . ARG A 1 780 ? -10.650 12.793 16.093 1.00 96.25 780 ARG A C 1
ATOM 5636 O O . ARG A 1 780 ? -9.430 12.843 16.217 1.00 96.25 780 ARG A O 1
ATOM 5643 N N . ALA A 1 781 ? -11.285 13.405 15.093 1.00 96.69 781 ALA A N 1
ATOM 5644 C CA . ALA A 1 781 ? -10.591 14.259 14.133 1.00 96.69 781 ALA A CA 1
ATOM 5645 C C . ALA A 1 781 ? -9.934 15.468 14.820 1.00 96.69 781 ALA A C 1
ATOM 5647 O O . ALA A 1 781 ? -8.773 15.758 14.543 1.00 96.69 781 ALA A O 1
ATOM 5648 N N . ALA A 1 782 ? -10.635 16.135 15.741 1.00 96.50 782 ALA A N 1
ATOM 5649 C CA . ALA A 1 782 ? -10.079 17.245 16.511 1.00 96.50 782 ALA A CA 1
ATOM 5650 C C . ALA A 1 782 ? -8.928 16.790 17.429 1.00 96.50 782 ALA A C 1
ATOM 5652 O O . ALA A 1 782 ? -7.892 17.450 17.471 1.00 96.50 782 ALA A O 1
ATOM 5653 N N . THR A 1 783 ? -9.040 15.622 18.076 1.00 95.38 783 THR A N 1
ATOM 5654 C CA . THR A 1 783 ? -7.952 15.018 18.871 1.00 95.38 783 THR A CA 1
ATOM 5655 C C . THR A 1 783 ? -6.700 14.768 18.029 1.00 95.38 783 THR A C 1
ATOM 5657 O O . THR A 1 783 ? -5.590 15.105 18.440 1.00 95.38 783 THR A O 1
ATOM 5660 N N . LEU A 1 784 ? -6.862 14.207 16.830 1.00 94.31 784 LEU A N 1
ATOM 5661 C CA . LEU A 1 784 ? -5.738 13.942 15.933 1.00 94.31 784 LEU A CA 1
ATOM 5662 C C . LEU A 1 784 ? -5.111 15.234 15.404 1.00 94.31 784 LEU A C 1
ATOM 5664 O O . LEU A 1 784 ? -3.891 15.330 15.326 1.00 94.31 784 LEU A O 1
ATOM 5668 N N . GLU A 1 785 ? -5.921 16.245 15.086 1.00 94.25 785 GLU A N 1
ATOM 5669 C CA . GLU A 1 785 ? -5.413 17.559 14.686 1.00 94.25 785 GLU A CA 1
ATOM 5670 C C . GLU A 1 785 ? -4.613 18.207 15.820 1.00 94.25 785 GLU A C 1
ATOM 5672 O O . GLU A 1 785 ? -3.488 18.655 15.601 1.00 94.25 785 GLU A O 1
ATOM 5677 N N . ARG A 1 786 ? -5.145 18.175 17.046 1.00 93.25 786 ARG A N 1
ATOM 5678 C CA . ARG A 1 786 ? -4.484 18.679 18.255 1.00 93.25 786 ARG A CA 1
ATOM 5679 C C . ARG A 1 786 ? -3.107 18.050 18.465 1.00 93.25 786 ARG A C 1
ATOM 5681 O O . ARG A 1 786 ? -2.173 18.759 18.828 1.00 93.25 786 ARG A O 1
ATOM 5688 N N . ALA A 1 787 ? -2.957 16.753 18.194 1.00 90.25 787 ALA A N 1
ATOM 5689 C CA . ALA A 1 787 ? -1.680 16.046 18.317 1.00 90.25 787 ALA A CA 1
ATOM 5690 C C . ALA A 1 787 ? -0.607 16.519 17.314 1.00 90.25 787 ALA A C 1
ATOM 5692 O O . ALA A 1 787 ? 0.580 16.326 17.562 1.00 90.25 787 ALA A O 1
ATOM 5693 N N . THR A 1 788 ? -1.004 17.151 16.203 1.00 88.25 788 THR A N 1
ATOM 5694 C CA . THR A 1 788 ? -0.073 17.693 15.193 1.00 88.25 788 THR A CA 1
ATOM 5695 C C . THR A 1 788 ? 0.358 19.137 15.459 1.00 88.25 788 THR A C 1
ATOM 5697 O O . THR A 1 788 ? 1.254 19.643 14.784 1.00 88.25 788 THR A O 1
ATOM 5700 N N . VAL A 1 789 ? -0.277 19.824 16.413 1.00 88.25 789 VAL A N 1
ATOM 5701 C CA . VAL A 1 789 ? 0.013 21.227 16.724 1.00 88.25 789 VAL A CA 1
ATOM 5702 C C . VAL A 1 789 ? 1.255 21.327 17.610 1.00 88.25 789 VAL A C 1
ATOM 5704 O O . VAL A 1 789 ? 1.335 20.685 18.658 1.00 88.25 789 VAL A O 1
ATOM 5707 N N . ASP A 1 790 ? 2.208 22.175 17.214 1.00 84.50 790 ASP A N 1
ATOM 5708 C CA . ASP A 1 790 ? 3.394 22.459 18.022 1.00 84.50 790 ASP A CA 1
ATOM 5709 C C . ASP A 1 790 ? 3.009 23.227 19.294 1.00 84.50 790 ASP A C 1
ATOM 5711 O O . ASP A 1 790 ? 2.624 24.397 19.255 1.00 84.50 790 ASP A O 1
ATOM 5715 N N . ARG A 1 791 ? 3.121 22.551 20.441 1.00 83.19 791 ARG A N 1
ATOM 5716 C CA . ARG A 1 791 ? 2.811 23.120 21.760 1.00 83.19 791 ARG A CA 1
ATOM 5717 C C . ARG A 1 791 ? 3.848 24.150 22.217 1.00 83.19 791 ARG A C 1
ATOM 5719 O O . ARG A 1 791 ? 3.553 24.927 23.125 1.00 83.19 791 ARG A O 1
ATOM 5726 N N . ALA A 1 792 ? 5.046 24.152 21.628 1.00 83.25 792 ALA A N 1
ATOM 5727 C CA . ALA A 1 792 ? 6.095 25.112 21.953 1.00 83.25 792 ALA A CA 1
ATOM 5728 C C . ALA A 1 792 ? 5.849 26.485 21.306 1.00 83.25 792 ALA A C 1
ATOM 5730 O O . ALA A 1 792 ? 6.350 27.486 21.820 1.00 83.25 792 ALA A O 1
ATOM 5731 N N . ASP A 1 793 ? 5.055 26.552 20.230 1.00 85.75 793 ASP A N 1
ATOM 5732 C CA . ASP A 1 793 ? 4.701 27.805 19.563 1.00 85.75 793 ASP A CA 1
ATOM 5733 C C . ASP A 1 793 ? 3.556 28.522 20.312 1.00 85.75 793 ASP A C 1
ATOM 5735 O O . ASP A 1 793 ? 2.401 28.079 20.278 1.00 85.75 793 ASP A O 1
ATOM 5739 N N . PRO A 1 794 ? 3.818 29.665 20.978 1.00 84.19 794 PRO A N 1
ATOM 5740 C CA . PRO A 1 794 ? 2.790 30.392 21.716 1.00 84.19 794 PRO A CA 1
ATOM 5741 C C . PRO A 1 794 ? 1.665 30.931 20.818 1.00 84.19 794 PRO A C 1
ATOM 5743 O O . PRO A 1 794 ? 0.561 31.148 21.323 1.00 84.19 794 PRO A O 1
ATOM 5746 N N . ASN A 1 795 ? 1.889 31.092 19.507 1.00 90.25 795 ASN A N 1
ATOM 5747 C CA . ASN A 1 795 ? 0.850 31.527 18.568 1.00 90.25 795 ASN A CA 1
ATOM 5748 C C . ASN A 1 795 ? -0.216 30.449 18.320 1.00 90.25 795 ASN A C 1
ATOM 5750 O O . ASN A 1 795 ? -1.312 30.771 17.864 1.00 90.25 795 ASN A O 1
ATOM 5754 N N . GLN A 1 796 ? 0.070 29.182 18.637 1.00 89.75 796 GLN A N 1
ATOM 5755 C CA . GLN A 1 796 ? -0.875 28.074 18.469 1.00 89.75 796 GLN A CA 1
ATOM 5756 C C . GLN A 1 796 ? -1.802 27.875 19.679 1.00 89.75 796 GLN A C 1
ATOM 5758 O O . GLN A 1 796 ? -2.747 27.090 19.599 1.00 89.75 796 GLN A O 1
ATOM 5763 N N . ARG A 1 797 ? -1.585 28.585 20.798 1.00 87.50 797 ARG A N 1
ATOM 5764 C CA . ARG A 1 797 ? -2.399 28.432 22.021 1.00 87.50 797 ARG A CA 1
ATOM 5765 C C . ARG A 1 797 ? -3.906 28.644 21.809 1.00 87.50 797 ARG A C 1
ATOM 5767 O O . ARG A 1 797 ? -4.659 27.813 22.312 1.00 87.50 797 ARG A O 1
ATOM 5774 N N . PRO A 1 798 ? -4.373 29.672 21.066 1.00 92.00 798 PRO A N 1
ATOM 5775 C CA . PRO A 1 798 ? -5.803 29.834 20.799 1.00 92.00 798 PRO A CA 1
ATOM 5776 C C . PRO A 1 798 ? -6.377 28.628 20.052 1.00 92.00 798 PRO A C 1
ATOM 5778 O O . PRO A 1 798 ? -7.399 28.082 20.446 1.00 92.00 798 PRO A O 1
ATOM 5781 N N . ARG A 1 799 ? -5.647 28.130 19.047 1.00 92.25 799 ARG A N 1
ATOM 5782 C CA . ARG A 1 799 ? -6.056 26.967 18.255 1.00 92.25 799 ARG A CA 1
ATOM 5783 C C . ARG A 1 799 ? -6.151 25.689 19.092 1.00 92.25 799 ARG A C 1
ATOM 5785 O O . ARG A 1 799 ? -7.062 24.899 18.881 1.00 92.25 799 ARG A O 1
ATOM 5792 N N . LEU A 1 800 ? -5.228 25.476 20.032 1.00 90.81 800 LEU A N 1
ATOM 5793 C CA . LEU A 1 800 ? -5.300 24.350 20.972 1.00 90.81 800 LEU A CA 1
ATOM 5794 C C . LEU A 1 800 ? -6.540 24.443 21.869 1.00 90.81 800 LEU A C 1
ATOM 5796 O O . LEU A 1 800 ? -7.207 23.433 22.072 1.00 90.81 800 LEU A O 1
ATOM 5800 N N . SER A 1 801 ? -6.865 25.644 22.357 1.00 91.31 801 SER A N 1
ATOM 5801 C CA . SER A 1 801 ? -8.064 25.883 23.167 1.00 91.31 801 SER A CA 1
ATOM 5802 C C . SER A 1 801 ? -9.351 25.628 22.379 1.00 91.31 801 SER A C 1
ATOM 5804 O O . SER A 1 801 ? -10.272 25.015 22.912 1.00 91.31 801 SER A O 1
ATOM 5806 N N . ASP A 1 802 ? -9.408 26.063 21.118 1.00 94.94 802 ASP A N 1
ATOM 5807 C CA . ASP A 1 802 ? -10.555 25.818 20.239 1.00 94.94 802 ASP A CA 1
ATOM 5808 C C . ASP A 1 802 ? -10.740 24.315 19.984 1.00 94.94 802 ASP A C 1
ATOM 5810 O O . ASP A 1 802 ? -11.846 23.794 20.105 1.00 94.94 802 ASP A O 1
ATOM 5814 N N . LEU A 1 803 ? -9.648 23.591 19.705 1.00 95.56 803 LEU A N 1
ATOM 5815 C CA . LEU A 1 803 ? -9.684 22.138 19.512 1.00 95.56 803 LEU A CA 1
ATOM 5816 C C . LEU A 1 803 ? -10.110 21.396 20.782 1.00 95.56 803 LEU A C 1
ATOM 5818 O O . LEU A 1 803 ? -10.865 20.432 20.696 1.00 95.56 803 LEU A O 1
ATOM 5822 N N . ASP A 1 804 ? -9.651 21.835 21.955 1.00 95.31 804 ASP A N 1
ATOM 5823 C CA . ASP A 1 804 ? -10.077 21.261 23.232 1.00 95.31 804 ASP A CA 1
ATOM 5824 C C . ASP A 1 804 ? -11.585 21.444 23.454 1.00 95.31 804 ASP A C 1
ATOM 5826 O O . ASP A 1 804 ? -12.272 20.479 23.796 1.00 95.31 804 ASP A O 1
ATOM 5830 N N . ALA A 1 805 ? -12.107 22.644 23.184 1.00 95.75 805 ALA A N 1
ATOM 5831 C CA . ALA A 1 805 ? -13.535 22.929 23.269 1.00 95.75 805 ALA A CA 1
ATOM 5832 C C . ALA A 1 805 ? -14.352 22.106 22.257 1.00 95.75 805 ALA A C 1
ATOM 5834 O O . ALA A 1 805 ? -15.402 21.570 22.615 1.00 95.75 805 ALA A O 1
ATOM 5835 N N . ASP A 1 806 ? -13.865 21.955 21.021 1.00 96.38 806 ASP A N 1
ATOM 5836 C CA . ASP A 1 806 ? -14.502 21.138 19.982 1.00 96.38 806 ASP A CA 1
ATOM 5837 C C . ASP A 1 806 ? -14.598 19.660 20.394 1.00 96.38 806 ASP A C 1
ATOM 5839 O O . ASP A 1 806 ? -15.648 19.034 20.207 1.00 96.38 806 ASP A O 1
ATOM 5843 N N . ILE A 1 807 ? -13.526 19.099 20.972 1.00 97.69 807 ILE A N 1
ATOM 5844 C CA . ILE A 1 807 ? -13.501 17.718 21.479 1.00 97.69 807 ILE A CA 1
ATOM 5845 C C . ILE A 1 807 ? -14.546 17.558 22.583 1.00 97.69 807 ILE A C 1
ATOM 5847 O O . ILE A 1 807 ? -15.430 16.705 22.480 1.00 97.69 807 ILE A O 1
ATOM 5851 N N . ASP A 1 808 ? -14.469 18.390 23.619 1.00 97.50 808 ASP A N 1
ATOM 5852 C CA . ASP A 1 808 ? -15.306 18.261 24.810 1.00 97.50 808 ASP A CA 1
ATOM 5853 C C . ASP A 1 808 ? -16.790 18.477 24.465 1.00 97.50 808 ASP A C 1
ATOM 5855 O O . ASP A 1 808 ? -17.654 17.693 24.874 1.00 97.50 808 ASP A O 1
ATOM 5859 N N . HIS A 1 809 ? -17.094 19.467 23.619 1.00 97.25 809 HIS A N 1
ATOM 5860 C CA . HIS A 1 809 ? -18.448 19.722 23.132 1.00 97.25 809 HIS A CA 1
ATOM 5861 C C . HIS A 1 809 ? -18.993 18.548 22.309 1.00 97.25 809 HIS A C 1
ATOM 5863 O O . HIS A 1 809 ? -20.131 18.123 22.519 1.00 97.25 809 HIS A O 1
ATOM 5869 N N . ALA A 1 810 ? -18.201 17.987 21.388 1.00 97.62 810 ALA A N 1
ATOM 5870 C CA . ALA A 1 810 ? -18.629 16.848 20.580 1.00 97.62 810 ALA A CA 1
ATOM 5871 C C . ALA A 1 810 ? -18.897 15.598 21.436 1.00 97.62 810 ALA A C 1
ATOM 5873 O O . ALA A 1 810 ? -19.894 14.906 21.210 1.00 97.62 810 ALA A O 1
ATOM 5874 N N . LEU A 1 811 ? -18.061 15.326 22.443 1.00 97.88 811 LEU A N 1
ATOM 5875 C CA . LEU A 1 811 ? -18.245 14.193 23.353 1.00 97.88 811 LEU A CA 1
ATOM 5876 C C . LEU A 1 811 ? -19.473 14.363 24.257 1.00 97.88 811 LEU A C 1
ATOM 5878 O O . LEU A 1 811 ? -20.265 13.428 24.389 1.00 97.88 811 LEU A O 1
ATOM 5882 N N . LEU A 1 812 ? -19.684 15.554 24.826 1.00 97.44 812 LEU A N 1
ATOM 5883 C CA . LEU A 1 812 ? -20.869 15.853 25.637 1.00 97.44 812 LEU A CA 1
ATOM 5884 C C . LEU A 1 812 ? -22.157 15.818 24.810 1.00 97.44 812 LEU A C 1
ATOM 5886 O O . LEU A 1 812 ? -23.176 15.311 25.284 1.00 97.44 812 LEU A O 1
ATOM 5890 N N . ALA A 1 813 ? -22.123 16.310 23.570 1.00 97.19 813 ALA A N 1
ATOM 5891 C CA . ALA A 1 813 ? -23.248 16.213 22.648 1.00 97.19 813 ALA A CA 1
ATOM 5892 C C . ALA A 1 813 ? -23.558 14.745 22.314 1.00 97.19 813 ALA A C 1
ATOM 5894 O O . ALA A 1 813 ? -24.706 14.323 22.423 1.00 97.19 813 ALA A O 1
ATOM 5895 N N . ALA A 1 814 ? -22.539 13.935 22.004 1.00 95.56 814 ALA A N 1
ATOM 5896 C CA . ALA A 1 814 ? -22.717 12.508 21.734 1.00 95.56 814 ALA A CA 1
ATOM 5897 C C . ALA A 1 814 ? -23.306 11.772 22.945 1.00 95.56 814 ALA A C 1
ATOM 5899 O O . ALA A 1 814 ? -24.142 10.882 22.793 1.00 95.56 814 ALA A O 1
ATOM 5900 N N . TRP A 1 815 ? -22.886 12.150 24.153 1.00 95.69 815 TRP A N 1
ATOM 5901 C CA . TRP A 1 815 ? -23.399 11.568 25.388 1.00 95.69 815 TRP A CA 1
ATOM 5902 C C . TRP A 1 815 ? -24.840 11.995 25.670 1.00 95.69 815 TRP A C 1
ATOM 5904 O O . TRP A 1 815 ? -25.641 11.174 26.100 1.00 95.69 815 TRP A O 1
ATOM 5914 N N . SER A 1 816 ? -25.185 13.251 25.372 1.00 95.12 816 SER A N 1
ATOM 5915 C CA . SER A 1 816 ? -26.553 13.775 25.498 1.00 95.12 816 SER A CA 1
ATOM 5916 C C . SER A 1 816 ? -27.529 13.057 24.565 1.00 95.12 816 SER A C 1
ATOM 5918 O O . SER A 1 816 ? -28.665 12.790 24.948 1.00 95.12 816 SER A O 1
ATOM 5920 N N . GLU A 1 817 ? -27.087 12.740 23.345 1.00 93.88 817 GLU A N 1
ATOM 5921 C CA . GLU A 1 817 ? -27.904 12.043 22.347 1.00 93.88 817 GLU A CA 1
ATOM 5922 C C . GLU A 1 817 ? -28.210 10.597 22.751 1.00 93.88 817 GLU A C 1
ATOM 5924 O O . GLU A 1 817 ? -29.346 10.135 22.602 1.00 93.88 817 GLU A O 1
ATOM 5929 N N . LEU A 1 818 ? -27.212 9.874 23.270 1.00 88.31 818 LEU A N 1
ATOM 5930 C CA . LEU A 1 818 ? -27.379 8.484 23.691 1.00 88.31 818 LEU A CA 1
ATOM 5931 C C . LEU A 1 818 ? -26.586 8.174 24.976 1.00 88.31 818 LEU A C 1
ATOM 5933 O O . LEU A 1 818 ? -25.494 7.594 24.910 1.00 88.31 818 LEU A O 1
ATOM 5937 N N . PRO A 1 819 ? -27.132 8.521 26.158 1.00 87.06 819 PRO A N 1
ATOM 5938 C CA . PRO A 1 819 ? -26.495 8.222 27.434 1.00 87.06 819 PRO A CA 1
ATOM 5939 C C . PRO A 1 819 ? -26.274 6.717 27.611 1.00 87.06 819 PRO A C 1
ATOM 5941 O O . PRO A 1 819 ? -27.138 5.902 27.286 1.00 87.06 819 PRO A O 1
ATOM 5944 N N . GLY A 1 820 ? -25.105 6.333 28.123 1.00 82.44 820 GLY A N 1
ATOM 5945 C CA . GLY A 1 820 ? -24.718 4.927 28.283 1.00 82.44 820 GLY A CA 1
ATOM 5946 C C . GLY A 1 820 ? -24.113 4.283 27.030 1.00 82.44 820 GLY A C 1
ATOM 5947 O O . GLY A 1 820 ? -23.669 3.134 27.103 1.00 82.44 820 GLY A O 1
ATOM 5948 N N . HIS A 1 821 ? -24.034 5.004 25.902 1.00 85.19 821 HIS A N 1
ATOM 5949 C CA . HIS A 1 821 ? -23.361 4.518 24.699 1.00 85.19 821 HIS A CA 1
ATOM 5950 C C . HIS A 1 821 ? -21.873 4.241 24.966 1.00 85.19 821 HIS A C 1
ATOM 5952 O O . HIS A 1 821 ? -21.114 5.123 25.378 1.00 85.19 821 HIS A O 1
ATOM 5958 N N . VAL A 1 822 ? -21.442 3.002 24.708 1.00 82.50 822 VAL A N 1
ATOM 5959 C CA . VAL A 1 822 ? -20.136 2.500 25.164 1.00 82.50 822 VAL A CA 1
ATOM 5960 C C . VAL A 1 822 ? -18.969 3.257 24.535 1.00 82.50 822 VAL A C 1
ATOM 5962 O O . VAL A 1 822 ? -18.041 3.636 25.243 1.00 82.50 822 VAL A O 1
ATOM 5965 N N . ALA A 1 823 ? -19.010 3.534 23.228 1.00 84.94 823 ALA A N 1
ATOM 5966 C CA . ALA A 1 823 ? -17.908 4.243 22.572 1.00 84.94 823 ALA A CA 1
ATOM 5967 C C . ALA A 1 823 ? -17.769 5.688 23.070 1.00 84.94 823 ALA A C 1
ATOM 5969 O O . ALA A 1 823 ? -16.657 6.194 23.184 1.00 84.94 823 ALA A O 1
ATOM 5970 N N . THR A 1 824 ? -18.889 6.326 23.414 1.00 92.31 824 THR A N 1
ATOM 5971 C CA . THR A 1 824 ? -18.894 7.684 23.966 1.00 92.31 824 THR A CA 1
ATOM 5972 C C . THR A 1 824 ? -18.342 7.701 25.383 1.00 92.31 824 THR A C 1
ATOM 5974 O O . THR A 1 824 ? -17.495 8.535 25.687 1.00 92.31 824 THR A O 1
ATOM 5977 N N . ARG A 1 825 ? -18.734 6.731 26.223 1.00 91.75 825 ARG A N 1
ATOM 5978 C CA . ARG A 1 825 ? -18.135 6.529 27.550 1.00 91.75 825 ARG A CA 1
ATOM 5979 C C . ARG A 1 825 ? -16.617 6.373 27.450 1.00 91.75 825 ARG A C 1
ATOM 5981 O O . ARG A 1 825 ? -15.886 7.037 28.172 1.00 91.75 825 ARG A O 1
ATOM 5988 N N . LEU A 1 826 ? -16.145 5.501 26.557 1.00 89.56 826 LEU A N 1
ATOM 5989 C CA . LEU A 1 826 ? -14.713 5.250 26.378 1.00 89.56 826 LEU A CA 1
ATOM 5990 C C . LEU A 1 826 ? -13.969 6.500 25.905 1.00 89.56 826 LEU A C 1
ATOM 5992 O O . LEU A 1 826 ? -12.906 6.795 26.438 1.00 89.56 826 LEU A O 1
ATOM 5996 N N . ALA A 1 827 ? -14.541 7.255 24.965 1.00 92.56 827 ALA A N 1
ATOM 5997 C CA . ALA A 1 827 ? -13.955 8.506 24.497 1.00 92.56 827 ALA A CA 1
ATOM 5998 C C . ALA A 1 827 ? -13.877 9.571 25.606 1.00 92.56 827 ALA A C 1
ATOM 6000 O O . ALA A 1 827 ? -12.860 10.247 25.723 1.00 92.56 827 ALA A O 1
ATOM 6001 N N . LEU A 1 828 ? -14.910 9.682 26.452 1.00 96.25 828 LEU A N 1
ATOM 6002 C CA . LEU A 1 828 ? -14.900 10.554 27.632 1.00 96.25 828 LEU A CA 1
ATOM 6003 C C . LEU A 1 828 ? -13.809 10.136 28.628 1.00 96.25 828 LEU A C 1
ATOM 6005 O O . LEU A 1 828 ? -13.042 10.979 29.074 1.00 96.25 828 LEU A O 1
ATOM 6009 N N . LEU A 1 829 ? -13.686 8.839 28.933 1.00 93.69 829 LEU A N 1
ATOM 6010 C CA . LEU A 1 829 ? -12.649 8.326 29.838 1.00 93.69 829 LEU A CA 1
ATOM 6011 C C . LEU A 1 829 ? -11.232 8.536 29.291 1.00 93.69 829 LEU A C 1
ATOM 6013 O O . LEU A 1 829 ? -10.332 8.908 30.044 1.00 93.69 829 LEU A O 1
ATOM 6017 N N . GLU A 1 830 ? -11.025 8.310 27.993 1.00 93.31 830 GLU A N 1
ATOM 6018 C CA . GLU A 1 830 ? -9.749 8.558 27.316 1.00 93.31 830 GLU A CA 1
ATOM 6019 C C . GLU A 1 830 ? -9.386 10.043 27.388 1.00 93.31 830 GLU A C 1
ATOM 6021 O O . GLU A 1 830 ? -8.285 10.384 27.819 1.00 93.31 830 GLU A O 1
ATOM 6026 N N . ARG A 1 831 ? -10.339 10.925 27.069 1.00 96.06 831 ARG A N 1
ATOM 6027 C CA . ARG A 1 831 ? -10.162 12.376 27.142 1.00 96.06 831 ARG A CA 1
ATOM 6028 C C . ARG A 1 831 ? -9.863 12.858 28.561 1.00 96.06 831 ARG A C 1
ATOM 6030 O O . ARG A 1 831 ? -8.942 13.644 28.760 1.00 96.06 831 ARG A O 1
ATOM 6037 N N . SER A 1 832 ? -10.582 12.363 29.565 1.00 96.25 832 SER A N 1
ATOM 6038 C CA . SER A 1 832 ? -10.290 12.681 30.967 1.00 96.25 832 SER A CA 1
ATOM 6039 C C . SER A 1 832 ? -8.909 12.181 31.383 1.00 96.25 832 SER A C 1
ATOM 6041 O O . SER A 1 832 ? -8.192 12.880 32.093 1.00 96.25 832 SER A O 1
ATOM 6043 N N . THR A 1 833 ? -8.499 11.000 30.916 1.00 93.56 833 THR A N 1
ATOM 6044 C CA . THR A 1 833 ? -7.156 10.470 31.186 1.00 93.56 833 THR A CA 1
ATOM 6045 C C . THR A 1 833 ? -6.080 11.358 30.554 1.00 93.56 833 THR A C 1
ATOM 6047 O O . THR A 1 833 ? -5.111 11.695 31.227 1.00 93.56 833 THR A O 1
ATOM 6050 N N . GLU A 1 834 ? -6.274 11.812 29.312 1.00 92.81 834 GLU A N 1
ATOM 6051 C CA . GLU A 1 834 ? -5.385 12.772 28.641 1.00 92.81 834 GLU A CA 1
ATOM 6052 C C . GLU A 1 834 ? -5.264 14.079 29.443 1.00 92.81 834 GLU A C 1
ATOM 6054 O O . GLU A 1 834 ? -4.155 14.490 29.782 1.00 92.81 834 GLU A O 1
ATOM 6059 N N . LEU A 1 835 ? -6.392 14.688 29.826 1.00 94.62 835 LEU A N 1
ATOM 6060 C CA . LEU A 1 835 ? -6.422 15.932 30.603 1.00 94.62 835 LEU A CA 1
ATOM 6061 C C . LEU A 1 835 ? -5.723 15.782 31.964 1.00 94.62 835 LEU A C 1
ATOM 6063 O O . LEU A 1 835 ? -4.910 16.626 32.338 1.00 94.62 835 LEU A O 1
ATOM 6067 N N . THR A 1 836 ? -5.977 14.689 32.691 1.00 93.25 836 THR A N 1
ATOM 6068 C CA . THR A 1 836 ? -5.289 14.423 33.969 1.00 93.25 836 THR A CA 1
ATOM 6069 C C . THR A 1 836 ? -3.786 14.181 33.791 1.00 93.25 836 THR A C 1
ATOM 6071 O O . THR A 1 836 ? -2.998 14.659 34.606 1.00 93.25 836 THR A O 1
ATOM 6074 N N . GLY A 1 837 ? -3.366 13.521 32.705 1.00 90.69 837 GLY A N 1
ATOM 6075 C CA . GLY A 1 837 ? -1.953 13.362 32.342 1.00 90.69 837 GLY A CA 1
ATOM 6076 C C . GLY A 1 837 ? -1.262 14.692 32.025 1.00 90.69 837 GLY A C 1
ATOM 6077 O O . GLY A 1 837 ? -0.084 14.867 32.329 1.00 90.69 837 GLY A O 1
ATOM 6078 N N . GLU A 1 838 ? -2.011 15.659 31.493 1.00 90.44 838 GLU A N 1
ATOM 6079 C CA . GLU A 1 838 ? -1.582 17.047 31.279 1.00 90.44 838 GLU A CA 1
ATOM 6080 C C . GLU A 1 838 ? -1.708 17.931 32.537 1.00 90.44 838 GLU A C 1
ATOM 6082 O O . GLU A 1 838 ? -1.487 19.137 32.459 1.00 90.44 838 GLU A O 1
ATOM 6087 N N . GLN A 1 839 ? -2.042 17.353 33.698 1.00 92.31 839 GLN A N 1
ATOM 6088 C CA . GLN A 1 839 ? -2.285 18.051 34.972 1.00 92.31 839 GLN A CA 1
ATOM 6089 C C . GLN A 1 839 ? -3.476 19.029 34.956 1.00 92.31 839 GLN A C 1
ATOM 6091 O O . GLN A 1 839 ? -3.604 19.879 35.837 1.00 92.31 839 GLN A O 1
ATOM 6096 N N . ARG A 1 840 ? -4.395 18.886 33.999 1.00 93.81 840 ARG A N 1
ATOM 6097 C CA . ARG A 1 840 ? -5.612 19.700 33.852 1.00 93.81 840 ARG A CA 1
ATOM 6098 C C . ARG A 1 840 ? -6.799 19.044 34.558 1.00 93.81 840 ARG A C 1
ATOM 6100 O O . ARG A 1 840 ? -7.788 18.644 33.945 1.00 93.81 840 ARG A O 1
ATOM 6107 N N . TRP A 1 841 ? -6.667 18.887 35.871 1.00 94.12 841 TRP A N 1
ATOM 6108 C CA . TRP A 1 841 ? -7.629 18.165 36.711 1.00 94.12 841 TRP A CA 1
ATOM 6109 C C . TRP A 1 841 ? -9.019 18.818 36.739 1.00 94.12 841 TRP A C 1
ATOM 6111 O O . TRP A 1 841 ? -10.019 18.105 36.702 1.00 94.12 841 TRP A O 1
ATOM 6121 N N . GLU A 1 842 ? -9.088 20.152 36.766 1.00 95.88 842 GLU A N 1
ATOM 6122 C CA . GLU A 1 842 ? -10.351 20.909 36.776 1.00 95.88 842 GLU A CA 1
ATOM 6123 C C . GLU A 1 842 ? -11.130 20.757 35.461 1.00 95.88 842 GLU A C 1
ATOM 6125 O O . GLU A 1 842 ? -12.343 20.546 35.482 1.00 95.88 842 GLU A O 1
ATOM 6130 N N . ASP A 1 843 ? -10.436 20.767 34.320 1.00 95.56 843 ASP A N 1
ATOM 6131 C CA . ASP A 1 843 ? -11.052 20.542 33.007 1.00 95.56 843 ASP A CA 1
ATOM 6132 C C . ASP A 1 843 ? -11.606 19.113 32.904 1.00 95.56 843 ASP A C 1
ATOM 6134 O O . ASP A 1 843 ? -12.746 18.903 32.483 1.00 95.56 843 ASP A O 1
ATOM 6138 N N . ALA A 1 844 ? -10.835 18.120 33.367 1.00 96.38 844 ALA A N 1
ATOM 6139 C CA . ALA A 1 844 ? -11.279 16.728 33.411 1.00 96.38 844 ALA A CA 1
ATOM 6140 C C . ALA A 1 844 ? -12.508 16.544 34.320 1.00 96.38 844 ALA A C 1
ATOM 6142 O O . ALA A 1 844 ? -13.433 15.808 33.962 1.00 96.38 844 ALA A O 1
ATOM 6143 N N . ALA A 1 845 ? -12.530 17.222 35.474 1.00 96.50 845 ALA A N 1
ATOM 6144 C CA . ALA A 1 845 ? -13.670 17.221 36.383 1.00 96.50 845 ALA A CA 1
ATOM 6145 C C . ALA A 1 845 ? -14.903 17.866 35.737 1.00 96.50 845 ALA A C 1
ATOM 6147 O O . ALA A 1 845 ? -15.983 17.281 35.776 1.00 96.50 845 ALA A O 1
ATOM 6148 N N . THR A 1 846 ? -14.733 19.020 35.086 1.00 97.00 846 THR A N 1
ATOM 6149 C CA . THR A 1 846 ? -15.805 19.755 34.398 1.00 97.00 846 THR A CA 1
ATOM 6150 C C . THR A 1 846 ? -16.442 18.912 33.294 1.00 97.00 846 THR A C 1
ATOM 6152 O O . THR A 1 846 ? -17.668 18.796 33.232 1.00 97.00 846 THR A O 1
ATOM 6155 N N . LEU A 1 847 ? -15.624 18.254 32.465 1.00 97.00 847 LEU A N 1
ATOM 6156 C CA . LEU A 1 847 ? -16.094 17.367 31.399 1.00 97.00 847 LEU A CA 1
ATOM 6157 C C . LEU A 1 847 ? -16.937 16.205 31.949 1.00 97.00 847 LEU A C 1
ATOM 6159 O O . LEU A 1 847 ? -18.049 15.959 31.477 1.00 97.00 847 LEU A O 1
ATOM 6163 N N . LEU A 1 848 ? -16.425 15.483 32.951 1.00 96.50 848 LEU A N 1
ATOM 6164 C CA . LEU A 1 848 ? -17.126 14.322 33.511 1.00 96.50 848 LEU A CA 1
ATOM 6165 C C . LEU A 1 848 ? -18.360 14.716 34.318 1.00 96.50 848 LEU A C 1
ATOM 6167 O O . LEU A 1 848 ? -19.367 14.011 34.262 1.00 96.50 848 LEU A O 1
ATOM 6171 N N . HIS A 1 849 ? -18.306 15.839 35.035 1.00 95.56 849 HIS A N 1
ATOM 6172 C CA . HIS A 1 849 ? -19.466 16.382 35.729 1.00 95.56 849 HIS A CA 1
ATOM 6173 C C . HIS A 1 849 ? -20.576 16.708 34.726 1.00 95.56 849 HIS A C 1
ATOM 6175 O O . HIS A 1 849 ? -21.689 16.203 34.863 1.00 95.56 849 HIS A O 1
ATOM 6181 N N . GLY A 1 850 ? -20.244 17.419 33.641 1.00 95.00 850 GLY A N 1
ATOM 6182 C CA . GLY A 1 850 ? -21.182 17.698 32.556 1.00 95.00 850 GLY A CA 1
ATOM 6183 C C . GLY A 1 850 ? -21.766 16.427 31.929 1.00 95.00 850 GLY A C 1
ATOM 6184 O O . GLY A 1 850 ? -22.962 16.379 31.634 1.00 95.00 850 GLY A O 1
ATOM 6185 N N . ALA A 1 851 ? -20.973 15.366 31.759 1.00 95.00 851 ALA A N 1
ATOM 6186 C CA . ALA A 1 851 ? -21.485 14.083 31.276 1.00 95.00 851 ALA A CA 1
ATOM 6187 C C . ALA A 1 851 ? -22.475 13.442 32.272 1.00 95.00 851 ALA A C 1
ATOM 6189 O O . ALA A 1 851 ? -23.539 12.967 31.866 1.00 95.00 851 ALA A O 1
ATOM 6190 N N . LEU A 1 852 ? -22.171 13.466 33.571 1.00 93.56 852 LEU A N 1
ATOM 6191 C CA . LEU A 1 852 ? -23.004 12.859 34.615 1.00 93.56 852 LEU A CA 1
ATOM 6192 C C . LEU A 1 852 ? -24.311 13.616 34.879 1.00 93.56 852 LEU A C 1
ATOM 6194 O O . LEU A 1 852 ? -25.314 12.979 35.205 1.00 93.56 852 LEU A O 1
ATOM 6198 N N . GLU A 1 853 ? -24.347 14.933 34.656 1.00 92.62 853 GLU A N 1
ATOM 6199 C CA . GLU A 1 853 ? -25.595 15.716 34.640 1.00 92.62 853 GLU A CA 1
ATOM 6200 C C . GLU A 1 853 ? -26.579 15.222 33.566 1.00 92.62 853 GLU A C 1
ATOM 6202 O O . GLU A 1 853 ? -27.795 15.303 33.735 1.00 92.62 853 GLU A O 1
ATOM 6207 N N . ARG A 1 854 ? -26.053 14.698 32.452 1.00 88.75 854 ARG A N 1
ATOM 6208 C CA . ARG A 1 854 ? -26.824 14.251 31.279 1.00 88.75 854 ARG A CA 1
ATOM 6209 C C . ARG A 1 854 ? -27.159 12.759 31.311 1.00 88.75 854 ARG A C 1
ATOM 6211 O O . ARG A 1 854 ? -28.032 12.313 30.568 1.00 88.75 854 ARG A O 1
ATOM 6218 N N . GLY A 1 855 ? -26.495 11.978 32.162 1.00 84.62 855 GLY A N 1
ATOM 6219 C CA . GLY A 1 855 ? -26.763 10.552 32.320 1.00 84.62 855 GLY A CA 1
ATOM 6220 C C . GLY A 1 855 ? -25.872 9.889 33.364 1.00 84.62 855 GLY A C 1
ATOM 6221 O O . GLY A 1 855 ? -24.664 10.103 33.387 1.00 84.62 855 GLY A O 1
ATOM 6222 N N . ARG A 1 856 ? -26.463 9.036 34.208 1.00 84.38 856 ARG A N 1
ATOM 6223 C CA . ARG A 1 856 ? -25.718 8.280 35.225 1.00 84.38 856 ARG A CA 1
ATOM 6224 C C . ARG A 1 856 ? -24.880 7.184 34.574 1.00 84.38 856 ARG A C 1
ATOM 6226 O O . ARG A 1 856 ? -25.410 6.372 33.822 1.00 84.38 856 ARG A O 1
ATOM 6233 N N . ASP A 1 857 ? -23.601 7.127 34.928 1.00 88.38 857 ASP A N 1
ATOM 6234 C CA . ASP A 1 857 ? -22.686 6.084 34.476 1.00 88.38 857 ASP A CA 1
ATOM 6235 C C . ASP A 1 857 ? -21.613 5.811 35.528 1.00 88.38 857 ASP A C 1
ATOM 6237 O O . ASP A 1 857 ? -20.949 6.729 36.008 1.00 88.38 857 ASP A O 1
ATOM 6241 N N . VAL A 1 858 ? -21.459 4.544 35.909 1.00 87.31 858 VAL A N 1
ATOM 6242 C CA . VAL A 1 858 ? -20.591 4.169 37.031 1.00 87.31 858 VAL A CA 1
ATOM 6243 C C . VAL A 1 858 ? -19.109 4.388 36.716 1.00 87.31 858 VAL A C 1
ATOM 6245 O O . VAL A 1 858 ? -18.449 5.026 37.534 1.00 87.31 858 VAL A O 1
ATOM 6248 N N . PRO A 1 859 ? -18.568 3.951 35.562 1.00 88.00 859 PRO A N 1
ATOM 6249 C CA . PRO A 1 859 ? -17.185 4.256 35.196 1.00 88.00 859 PRO A CA 1
ATOM 6250 C C . PRO A 1 859 ? -16.858 5.755 35.169 1.00 88.00 859 PRO A C 1
ATOM 6252 O O . PRO A 1 859 ? -15.813 6.155 35.684 1.00 88.00 859 PRO A O 1
ATOM 6255 N N . LEU A 1 860 ? -17.747 6.597 34.623 1.00 91.56 860 LEU A N 1
ATOM 6256 C CA . LEU A 1 860 ? -17.541 8.054 34.623 1.00 91.56 860 LEU A CA 1
ATOM 6257 C C . LEU A 1 860 ? -17.568 8.630 36.048 1.00 91.56 860 LEU A C 1
ATOM 6259 O O . LEU A 1 860 ? -16.703 9.432 36.397 1.00 91.56 860 LEU A O 1
ATOM 6263 N N . ALA A 1 861 ? -18.506 8.183 36.893 1.00 91.88 861 ALA A N 1
ATOM 6264 C CA . ALA A 1 861 ? -18.589 8.590 38.298 1.00 91.88 861 ALA A CA 1
ATOM 6265 C C . ALA A 1 861 ? -17.369 8.137 39.113 1.00 91.88 861 ALA A C 1
ATOM 6267 O O . ALA A 1 861 ? -16.857 8.897 39.933 1.00 91.88 861 ALA A O 1
ATOM 6268 N N . ALA A 1 862 ? -16.863 6.929 38.857 1.00 91.25 862 ALA A N 1
ATOM 6269 C CA . ALA A 1 862 ? -15.647 6.423 39.475 1.00 91.25 862 ALA A CA 1
ATOM 6270 C C . ALA A 1 862 ? -14.438 7.295 39.118 1.00 91.25 862 ALA A C 1
ATOM 6272 O O . ALA A 1 862 ? -13.683 7.673 40.014 1.00 91.25 862 ALA A O 1
ATOM 6273 N N . MET A 1 863 ? -14.263 7.640 37.837 1.00 93.38 863 MET A N 1
ATOM 6274 C CA . MET A 1 863 ? -13.172 8.510 37.384 1.00 93.38 863 MET A CA 1
ATOM 6275 C C . MET A 1 863 ? -13.286 9.917 37.989 1.00 93.38 863 MET A C 1
ATOM 6277 O O . MET A 1 863 ? -12.307 10.421 38.538 1.00 93.38 863 MET A O 1
ATOM 6281 N N . LEU A 1 864 ? -14.481 10.523 37.971 1.00 95.62 864 LEU A N 1
ATOM 6282 C CA . LEU A 1 864 ? -14.713 11.841 38.570 1.00 95.62 864 LEU A CA 1
ATOM 6283 C C . LEU A 1 864 ? -14.454 11.840 40.083 1.00 95.62 864 LEU A C 1
ATOM 6285 O O . LEU A 1 864 ? -13.788 12.740 40.582 1.00 95.62 864 LEU A O 1
ATOM 6289 N N . GLY A 1 865 ? -14.902 10.812 40.809 1.00 93.62 865 GLY A N 1
ATOM 6290 C CA . GLY A 1 865 ? -14.637 10.681 42.243 1.00 93.62 865 GLY A CA 1
ATOM 6291 C C . GLY A 1 865 ? -13.142 10.561 42.557 1.00 93.62 865 GLY A C 1
ATOM 6292 O O . GLY A 1 865 ? -12.661 11.143 43.528 1.00 93.62 865 GLY A O 1
ATOM 6293 N N . GLY A 1 866 ? -12.379 9.869 41.703 1.00 92.00 866 GLY A N 1
ATOM 6294 C CA . GLY A 1 866 ? -10.916 9.824 41.795 1.00 92.00 866 GLY A CA 1
ATOM 6295 C C . GLY A 1 866 ? -10.264 11.195 41.572 1.00 92.00 866 GLY A C 1
ATOM 6296 O O . GLY A 1 866 ? -9.366 11.579 42.323 1.00 92.00 866 GLY A O 1
ATOM 6297 N N . ILE A 1 867 ? -10.755 11.965 40.596 1.00 93.94 867 ILE A N 1
ATOM 6298 C CA . ILE A 1 867 ? -10.295 13.338 40.328 1.00 93.94 867 ILE A CA 1
ATOM 6299 C C . ILE A 1 867 ? -10.631 14.271 41.500 1.00 93.94 867 ILE A C 1
ATOM 6301 O O . ILE A 1 867 ? -9.750 14.988 41.969 1.00 93.94 867 ILE A O 1
ATOM 6305 N N . PHE A 1 868 ? -11.854 14.225 42.035 1.00 95.44 868 PHE A N 1
ATOM 6306 C CA . PHE A 1 868 ? -12.249 14.993 43.221 1.00 95.44 868 PHE A CA 1
ATOM 6307 C C . PHE A 1 868 ? -11.407 14.646 44.447 1.00 95.44 868 PHE A C 1
ATOM 6309 O O . PHE A 1 868 ? -10.940 15.547 45.140 1.00 95.44 868 PHE A O 1
ATOM 6316 N N . THR A 1 869 ? -11.106 13.360 44.652 1.00 92.00 869 THR A N 1
ATOM 6317 C CA . THR A 1 869 ? -10.193 12.921 45.717 1.00 92.00 869 THR A CA 1
ATOM 6318 C C . THR A 1 869 ? -8.810 13.559 45.566 1.00 92.00 869 THR A C 1
ATOM 6320 O O . THR A 1 869 ? -8.220 13.992 46.554 1.00 92.00 869 THR A O 1
ATOM 6323 N N . ARG A 1 870 ? -8.288 13.654 44.334 1.00 89.12 870 ARG A N 1
ATOM 6324 C CA . ARG A 1 870 ? -6.992 14.296 44.057 1.00 89.12 870 ARG A CA 1
ATOM 6325 C C . ARG A 1 870 ? -7.031 15.815 44.246 1.00 89.12 870 ARG A C 1
ATOM 6327 O O . ARG A 1 870 ? -6.039 16.372 44.702 1.00 89.12 870 ARG A O 1
ATOM 6334 N N . LEU A 1 871 ? -8.148 16.458 43.910 1.00 90.50 871 LEU A N 1
ATOM 6335 C CA . LEU A 1 871 ? -8.370 17.900 44.076 1.00 90.50 871 LEU A CA 1
ATOM 6336 C C . LEU A 1 871 ? -8.693 18.312 45.525 1.00 90.50 871 LEU A C 1
ATOM 6338 O O . LEU A 1 871 ? -8.675 19.499 45.833 1.00 90.50 871 LEU A O 1
ATOM 6342 N N . GLY A 1 872 ? -8.963 17.354 46.419 1.00 89.69 872 GLY A N 1
ATOM 6343 C CA . GLY A 1 872 ? -9.289 17.612 47.826 1.00 89.69 872 GLY A CA 1
ATOM 6344 C C . GLY A 1 872 ? -10.782 17.799 48.121 1.00 89.69 872 GLY A C 1
ATOM 6345 O O . GLY A 1 872 ? -11.136 18.046 49.271 1.00 89.69 872 GLY A O 1
ATOM 6346 N N . PHE A 1 873 ? -11.660 17.620 47.129 1.00 93.88 873 PHE A N 1
ATOM 6347 C CA . PHE A 1 873 ? -13.124 17.614 47.279 1.00 93.88 873 PHE A CA 1
ATOM 6348 C C . PHE A 1 873 ? -13.600 16.253 47.815 1.00 93.88 873 PHE A C 1
ATOM 6350 O O . PHE A 1 873 ? -14.184 15.434 47.102 1.00 93.88 873 PHE A O 1
ATOM 6357 N N . LEU A 1 874 ? -13.208 15.941 49.054 1.00 92.62 874 LEU A N 1
ATOM 6358 C CA . LEU A 1 874 ? -13.330 14.600 49.634 1.00 92.62 874 LEU A CA 1
ATOM 6359 C C . LEU A 1 874 ? -14.779 14.210 49.949 1.00 92.62 874 LEU A C 1
ATOM 6361 O O . LEU A 1 874 ? -15.140 13.046 49.764 1.00 92.62 874 LEU A O 1
ATOM 6365 N N . ASP A 1 875 ? -15.606 15.161 50.380 1.00 92.94 875 ASP A N 1
ATOM 6366 C CA . ASP A 1 875 ? -17.015 14.907 50.686 1.00 92.94 875 ASP A CA 1
ATOM 6367 C C . ASP A 1 875 ? -17.801 14.619 49.401 1.00 92.94 875 ASP A C 1
ATOM 6369 O O . ASP A 1 875 ? -18.501 13.606 49.315 1.00 92.94 875 ASP A O 1
ATOM 6373 N N . GLU A 1 876 ? -17.591 15.425 48.359 1.00 93.94 876 GLU A N 1
ATOM 6374 C CA . GLU A 1 876 ? -18.185 15.240 47.036 1.00 93.94 876 GLU A CA 1
ATOM 6375 C C . GLU A 1 876 ? -17.712 13.932 46.386 1.00 93.94 876 GLU A C 1
ATOM 6377 O O . GLU A 1 876 ? -18.509 13.199 45.792 1.00 93.94 876 GLU A O 1
ATOM 6382 N N . ALA A 1 877 ? -16.423 13.595 46.525 1.00 93.19 877 ALA A N 1
ATOM 6383 C CA . ALA A 1 877 ? -15.883 12.324 46.056 1.00 93.19 877 ALA A CA 1
ATOM 6384 C C . ALA A 1 877 ? -16.568 11.134 46.742 1.00 93.19 877 ALA A C 1
ATOM 6386 O O . ALA A 1 877 ? -17.000 10.193 46.070 1.00 93.19 877 ALA A O 1
ATOM 6387 N N . LEU A 1 878 ? -16.690 11.161 48.073 1.00 93.94 878 LEU A N 1
ATOM 6388 C CA . LEU A 1 878 ? -17.323 10.087 48.835 1.00 93.94 878 LEU A CA 1
ATOM 6389 C C . LEU A 1 878 ? -18.815 9.960 48.531 1.00 93.94 878 LEU A C 1
ATOM 6391 O O . LEU A 1 878 ? -19.298 8.833 48.397 1.00 93.94 878 LEU A O 1
ATOM 6395 N N . GLU A 1 879 ? -19.539 11.073 48.412 1.00 92.94 879 GLU A N 1
ATOM 6396 C CA . GLU A 1 879 ? -20.955 11.077 48.040 1.00 92.94 879 GLU A CA 1
ATOM 6397 C C . GLU A 1 879 ? -21.155 10.430 46.665 1.00 92.94 879 GLU A C 1
ATOM 6399 O O . GLU A 1 879 ? -21.940 9.484 46.524 1.00 92.94 879 GLU A O 1
ATOM 6404 N N . LEU A 1 880 ? -20.373 10.861 45.672 1.00 91.94 880 LEU A N 1
ATOM 6405 C CA . LEU A 1 880 ? -20.445 10.349 44.308 1.00 91.94 880 LEU A CA 1
ATOM 6406 C C . LEU A 1 880 ? -20.113 8.849 44.234 1.00 91.94 880 LEU A C 1
ATOM 6408 O O . LEU A 1 880 ? -20.858 8.073 43.628 1.00 91.94 880 LEU A O 1
ATOM 6412 N N . LEU A 1 881 ? -19.020 8.418 44.872 1.00 92.12 881 LEU A N 1
ATOM 6413 C CA . LEU A 1 881 ? -18.548 7.028 44.836 1.00 92.12 881 LEU A CA 1
ATOM 6414 C C . LEU A 1 881 ? -19.481 6.082 45.610 1.00 92.12 881 LEU A C 1
ATOM 6416 O O . LEU A 1 881 ? -19.767 4.974 45.147 1.00 92.12 881 LEU A O 1
ATOM 6420 N N . ARG A 1 882 ? -20.015 6.509 46.764 1.00 91.25 882 ARG A N 1
ATOM 6421 C CA . ARG A 1 882 ? -21.027 5.740 47.511 1.00 91.25 882 ARG A CA 1
ATOM 6422 C C . ARG A 1 882 ? -22.336 5.647 46.732 1.00 91.25 882 ARG A C 1
ATOM 6424 O O . ARG A 1 882 ? -22.912 4.561 46.660 1.00 91.25 882 ARG A O 1
ATOM 6431 N N . GLY A 1 883 ? -22.768 6.742 46.105 1.00 89.12 883 GLY A N 1
ATOM 6432 C CA . GLY A 1 883 ? -23.948 6.772 45.240 1.00 89.12 883 GLY A CA 1
ATOM 6433 C C . GLY A 1 883 ? -23.824 5.810 44.055 1.00 89.12 883 GLY A C 1
ATOM 6434 O O . GLY A 1 883 ? -24.729 5.009 43.806 1.00 89.12 883 GLY A O 1
ATOM 6435 N N . ALA A 1 884 ? -22.673 5.810 43.377 1.00 86.94 884 ALA A N 1
ATOM 6436 C CA . ALA A 1 884 ? -22.381 4.875 42.293 1.00 86.94 884 ALA A CA 1
ATOM 6437 C C . ALA A 1 884 ? -22.387 3.412 42.777 1.00 86.94 884 ALA A C 1
ATOM 6439 O O . ALA A 1 884 ? -23.018 2.560 42.145 1.00 86.94 884 ALA A O 1
ATOM 6440 N N . ARG A 1 885 ? -21.788 3.120 43.941 1.00 86.50 885 ARG A N 1
ATOM 6441 C CA . ARG A 1 885 ? -21.789 1.772 44.542 1.00 86.50 885 ARG A CA 1
ATOM 6442 C C . ARG A 1 885 ? -23.198 1.287 44.891 1.00 86.50 885 ARG A C 1
ATOM 6444 O O . ARG A 1 885 ? -23.522 0.130 44.634 1.00 86.50 885 ARG A O 1
ATOM 6451 N N . ALA A 1 886 ? -24.042 2.167 45.432 1.00 83.94 886 ALA A N 1
ATOM 6452 C CA . ALA A 1 886 ? -25.421 1.852 45.805 1.00 83.94 886 ALA A CA 1
ATOM 6453 C C . ALA A 1 886 ? -26.328 1.562 44.593 1.00 83.94 886 ALA A C 1
ATOM 6455 O O . ALA A 1 886 ? -27.302 0.825 44.716 1.00 83.94 886 ALA A O 1
ATOM 6456 N N . SER A 1 887 ? -25.994 2.088 43.411 1.00 76.50 887 SER A N 1
ATOM 6457 C CA . SER A 1 887 ? -26.781 1.922 42.178 1.00 76.50 887 SER A CA 1
ATOM 6458 C C . SER A 1 887 ? -26.636 0.560 41.469 1.00 76.50 887 SER A C 1
ATOM 6460 O O . SER A 1 887 ? -27.101 0.406 40.343 1.00 76.50 887 SER A O 1
ATOM 6462 N N . GLY A 1 888 ? -26.036 -0.444 42.122 1.00 61.66 888 GLY A N 1
ATOM 6463 C CA . GLY A 1 888 ? -25.964 -1.826 41.620 1.00 61.66 888 GLY A CA 1
ATOM 6464 C C . GLY A 1 888 ? -24.618 -2.243 41.017 1.00 61.66 888 GLY A C 1
ATOM 6465 O O . GLY A 1 888 ? -24.492 -3.370 40.549 1.00 61.66 888 GLY A O 1
ATOM 6466 N N . ALA A 1 889 ? -23.593 -1.389 41.071 1.00 62.38 889 ALA A N 1
ATOM 6467 C CA . ALA A 1 889 ? -22.258 -1.668 40.530 1.00 62.38 889 ALA A CA 1
ATOM 6468 C C . ALA A 1 889 ? -21.214 -1.980 41.615 1.00 62.38 889 ALA A C 1
ATOM 6470 O O . ALA A 1 889 ? -20.071 -1.528 41.559 1.00 62.38 889 ALA A O 1
ATOM 6471 N N . ALA A 1 890 ? -21.597 -2.777 42.616 1.00 61.19 890 ALA A N 1
ATOM 6472 C CA . ALA A 1 890 ? -20.738 -3.125 43.751 1.00 61.19 890 ALA A CA 1
ATOM 6473 C C . ALA A 1 890 ? -19.434 -3.864 43.366 1.00 61.19 890 ALA A C 1
ATOM 6475 O O . ALA A 1 890 ? -18.547 -3.986 44.206 1.00 61.19 890 ALA A O 1
ATOM 6476 N N . ALA A 1 891 ? -19.318 -4.338 42.120 1.00 69.50 891 ALA A N 1
ATOM 6477 C CA . ALA A 1 891 ? -18.187 -5.107 41.603 1.00 69.50 891 ALA A CA 1
ATOM 6478 C C . ALA A 1 891 ? -17.343 -4.366 40.540 1.00 69.50 891 ALA A C 1
ATOM 6480 O O . ALA A 1 891 ? -16.521 -5.000 39.885 1.00 69.50 891 ALA A O 1
ATOM 6481 N N . ASP A 1 892 ? -17.510 -3.052 40.336 1.00 83.31 892 ASP A N 1
ATOM 6482 C CA . ASP A 1 892 ? -16.606 -2.301 39.449 1.00 83.31 892 ASP A CA 1
ATOM 6483 C C . ASP A 1 892 ? -15.254 -2.040 40.142 1.00 83.31 892 ASP A C 1
ATOM 6485 O O . ASP A 1 892 ? -15.182 -1.422 41.208 1.00 83.31 892 ASP A O 1
ATOM 6489 N N . ARG A 1 893 ? -14.156 -2.520 39.544 1.00 87.69 893 ARG A N 1
ATOM 6490 C CA . ARG A 1 893 ? -12.815 -2.428 40.146 1.00 87.69 893 ARG A CA 1
ATOM 6491 C C . ARG A 1 893 ? -12.325 -0.985 40.278 1.00 87.69 893 ARG A C 1
ATOM 6493 O O . ARG A 1 893 ? -11.709 -0.661 41.291 1.00 87.69 893 ARG A O 1
ATOM 6500 N N . SER A 1 894 ? -12.573 -0.131 39.287 1.00 85.56 894 SER A N 1
ATOM 6501 C CA . SER A 1 894 ? -12.121 1.267 39.306 1.00 85.56 894 SER A CA 1
ATOM 6502 C C . SER A 1 894 ? -12.868 2.066 40.371 1.00 85.56 894 SER A C 1
ATOM 6504 O O . SER A 1 894 ? -12.255 2.832 41.113 1.00 85.56 894 SER A O 1
ATOM 6506 N N . LEU A 1 895 ? -14.171 1.816 40.511 1.00 89.69 895 LEU A N 1
ATOM 6507 C CA . LEU A 1 895 ? -14.996 2.371 41.578 1.00 89.69 895 LEU A CA 1
ATOM 6508 C C . LEU A 1 895 ? -14.471 1.978 42.963 1.00 89.69 895 LEU A C 1
ATOM 6510 O O . LEU A 1 895 ? -14.324 2.840 43.824 1.00 89.69 895 LEU A O 1
ATOM 6514 N N . LEU A 1 896 ? -14.174 0.693 43.179 1.00 91.31 896 LEU A N 1
ATOM 6515 C CA . LEU A 1 896 ? -13.685 0.185 44.465 1.00 91.31 896 LEU A CA 1
ATOM 6516 C C . LEU A 1 896 ? -12.305 0.747 44.832 1.00 91.31 896 LEU A C 1
ATOM 6518 O O . LEU A 1 896 ? -12.081 1.102 45.989 1.00 91.31 896 LEU A O 1
ATOM 6522 N N . LEU A 1 897 ? -11.399 0.864 43.855 1.00 91.44 897 LEU A N 1
ATOM 6523 C CA . LEU A 1 897 ? -10.087 1.488 44.049 1.00 91.44 897 LEU A CA 1
ATOM 6524 C C . LEU A 1 897 ? -10.229 2.957 44.466 1.00 91.44 897 LEU A C 1
ATOM 6526 O O . LEU A 1 897 ? -9.677 3.356 45.491 1.00 91.44 897 LEU A O 1
ATOM 6530 N N . ASN A 1 898 ? -11.021 3.734 43.722 1.00 92.56 898 ASN A N 1
ATOM 6531 C CA . ASN A 1 898 ? -11.210 5.157 43.998 1.00 92.56 898 ASN A CA 1
ATOM 6532 C C . ASN A 1 898 ? -11.979 5.394 45.306 1.00 92.56 898 ASN A C 1
ATOM 6534 O O . ASN A 1 898 ? -11.630 6.304 46.052 1.00 92.56 898 ASN A O 1
ATOM 6538 N N . LEU A 1 899 ? -12.960 4.547 45.642 1.00 92.75 899 LEU A N 1
ATOM 6539 C CA . LEU A 1 899 ? -13.663 4.602 46.928 1.00 92.75 899 LEU A CA 1
ATOM 6540 C C . LEU A 1 899 ? -12.725 4.292 48.099 1.00 92.75 899 LEU A C 1
ATOM 6542 O O . LEU A 1 899 ? -12.750 5.006 49.099 1.00 92.75 899 LEU A O 1
ATOM 6546 N N . GLY A 1 900 ? -11.884 3.261 47.975 1.00 91.75 900 GLY A N 1
ATOM 6547 C CA . GLY A 1 900 ? -10.883 2.932 48.991 1.00 91.75 900 GLY A CA 1
ATOM 6548 C C . GLY A 1 900 ? -9.898 4.080 49.217 1.00 91.75 900 GLY A C 1
ATOM 6549 O O . GLY A 1 900 ? -9.644 4.454 50.360 1.00 91.75 900 GLY A O 1
ATOM 6550 N N . ALA A 1 901 ? -9.397 4.689 48.139 1.00 91.75 901 ALA A N 1
ATOM 6551 C CA . ALA A 1 901 ? -8.520 5.855 48.219 1.00 91.75 901 ALA A CA 1
ATOM 6552 C C . ALA A 1 901 ? -9.208 7.060 48.888 1.00 91.75 901 ALA A C 1
ATOM 6554 O O . ALA A 1 901 ? -8.657 7.632 49.828 1.00 91.75 901 ALA A O 1
ATOM 6555 N N . ALA A 1 902 ? -10.430 7.400 48.464 1.00 92.88 902 ALA A N 1
ATOM 6556 C CA . ALA A 1 902 ? -11.202 8.510 49.023 1.00 92.88 902 ALA A CA 1
ATOM 6557 C C . ALA A 1 902 ? -11.460 8.344 50.530 1.00 92.88 902 ALA A C 1
ATOM 6559 O O . ALA A 1 902 ? -11.263 9.284 51.298 1.00 92.88 902 ALA A O 1
ATOM 6560 N N . LEU A 1 903 ? -11.833 7.136 50.975 1.00 93.31 903 LEU A N 1
ATOM 6561 C CA . LEU A 1 903 ? -12.068 6.824 52.391 1.00 93.31 903 LEU A CA 1
ATOM 6562 C C . LEU A 1 903 ? -10.808 6.999 53.245 1.00 93.31 903 LEU A C 1
ATOM 6564 O O . LEU A 1 903 ? -10.881 7.552 54.344 1.00 93.31 903 LEU A O 1
ATOM 6568 N N . LEU A 1 904 ? -9.655 6.563 52.729 1.00 92.56 904 LEU A N 1
ATOM 6569 C CA . LEU A 1 904 ? -8.372 6.722 53.411 1.00 92.56 904 LEU A CA 1
ATOM 6570 C C . LEU A 1 904 ? -7.956 8.188 53.516 1.00 92.56 904 LEU A C 1
ATOM 6572 O O . LEU A 1 904 ? -7.477 8.611 54.572 1.00 92.56 904 LEU A O 1
ATOM 6576 N N . PHE A 1 905 ? -8.160 8.957 52.445 1.00 90.94 905 PHE A N 1
ATOM 6577 C CA . PHE A 1 905 ? -7.791 10.370 52.374 1.00 90.94 905 PHE A CA 1
ATOM 6578 C C . PHE A 1 905 ? -8.678 11.219 53.293 1.00 90.94 905 PHE A C 1
ATOM 6580 O O . PHE A 1 905 ? -8.167 12.064 54.023 1.00 90.94 905 PHE A O 1
ATOM 6587 N N . ALA A 1 906 ? -9.981 10.932 53.328 1.00 88.62 906 ALA A N 1
ATOM 6588 C CA . ALA A 1 906 ? -10.956 11.597 54.192 1.00 88.62 906 ALA A CA 1
ATOM 6589 C C . ALA A 1 906 ? -10.906 11.157 55.664 1.00 88.62 906 ALA A C 1
ATOM 6591 O O . ALA A 1 906 ? -11.603 11.729 56.495 1.00 88.62 906 ALA A O 1
ATOM 6592 N N . GLN A 1 907 ? -10.116 10.128 55.998 1.00 87.75 907 GLN A N 1
ATOM 6593 C CA . GLN A 1 907 ? -10.108 9.492 57.326 1.00 87.75 907 GLN A CA 1
ATOM 6594 C C . GLN A 1 907 ? -11.511 9.028 57.772 1.00 87.75 907 GLN A C 1
ATOM 6596 O O . GLN A 1 907 ? -11.831 8.993 58.957 1.00 87.75 907 GLN A O 1
ATOM 6601 N N . ALA A 1 908 ? -12.362 8.678 56.804 1.00 76.06 908 ALA A N 1
ATOM 6602 C CA . ALA A 1 908 ? -13.800 8.503 56.995 1.00 76.06 908 ALA A CA 1
ATOM 6603 C C . ALA A 1 908 ? -14.227 7.036 57.217 1.00 76.06 908 ALA A C 1
ATOM 6605 O O . ALA A 1 908 ? -15.423 6.758 57.320 1.00 76.06 908 ALA A O 1
ATOM 6606 N N . GLY A 1 909 ? -13.275 6.093 57.271 1.00 84.12 909 GLY A N 1
ATOM 6607 C CA . GLY A 1 909 ? -13.542 4.684 57.578 1.00 84.12 909 GLY A CA 1
ATOM 6608 C C . GLY A 1 909 ? -12.488 3.719 57.034 1.00 84.12 909 GLY A C 1
ATOM 6609 O O . GLY A 1 909 ? -12.657 3.178 55.942 1.00 84.12 909 GLY A O 1
ATOM 6610 N N . ASP A 1 910 ? -11.444 3.449 57.821 1.00 89.69 910 ASP A N 1
ATOM 6611 C CA . ASP A 1 910 ? -10.338 2.548 57.446 1.00 89.69 910 ASP A CA 1
ATOM 6612 C C . ASP A 1 910 ? -10.812 1.106 57.194 1.00 89.69 910 ASP A C 1
ATOM 6614 O O . ASP A 1 910 ? -10.347 0.452 56.262 1.00 89.69 910 ASP A O 1
ATOM 6618 N N . GLU A 1 911 ? -11.824 0.646 57.933 1.00 91.19 911 GLU A N 1
ATOM 6619 C CA . GLU A 1 911 ? -12.437 -0.672 57.727 1.00 91.19 911 GLU A CA 1
ATOM 6620 C C . GLU A 1 911 ? -13.220 -0.751 56.403 1.00 91.19 911 GLU A C 1
ATOM 6622 O O . GLU A 1 911 ? -13.102 -1.717 55.652 1.00 91.19 911 GLU A O 1
ATOM 6627 N N . GLN A 1 912 ? -13.955 0.309 56.045 1.00 90.56 912 GLN A N 1
ATOM 6628 C CA . GLN A 1 912 ? -14.659 0.385 54.758 1.00 90.56 912 GLN A CA 1
ATOM 6629 C C . GLN A 1 912 ? -13.672 0.469 53.585 1.00 90.56 912 GLN A C 1
ATOM 6631 O O . GLN A 1 912 ? -13.927 -0.088 52.513 1.00 90.56 912 GLN A O 1
ATOM 6636 N N . ALA A 1 913 ? -12.541 1.156 53.781 1.00 91.12 913 ALA A N 1
ATOM 6637 C CA . ALA A 1 913 ? -11.466 1.202 52.801 1.00 91.12 913 ALA A CA 1
ATOM 6638 C C . ALA A 1 913 ? -10.828 -0.180 52.618 1.00 91.12 913 ALA A C 1
ATOM 6640 O O . ALA A 1 913 ? -10.635 -0.613 51.480 1.00 91.12 913 ALA A O 1
ATOM 6641 N N . ARG A 1 914 ? -10.569 -0.902 53.719 1.00 94.00 914 ARG A N 1
ATOM 6642 C CA . ARG A 1 914 ? -10.072 -2.285 53.703 1.00 94.00 914 ARG A CA 1
ATOM 6643 C C . ARG A 1 914 ? -11.002 -3.187 52.896 1.00 94.00 914 ARG A C 1
ATOM 6645 O O . ARG A 1 914 ? -10.548 -3.828 51.953 1.00 94.00 914 ARG A O 1
ATOM 6652 N N . GLU A 1 915 ? -12.302 -3.169 53.188 1.00 92.81 915 GLU A N 1
ATOM 6653 C CA . GLU A 1 915 ? -13.301 -3.964 52.461 1.00 92.81 915 GLU A CA 1
ATOM 6654 C C . GLU A 1 915 ? -13.334 -3.651 50.957 1.00 92.81 915 GLU A C 1
ATOM 6656 O O . GLU A 1 915 ? -13.377 -4.567 50.131 1.00 92.81 915 GLU A O 1
ATOM 6661 N N . ALA A 1 916 ? -13.303 -2.368 50.579 1.00 91.00 916 ALA A N 1
ATOM 6662 C CA . ALA A 1 916 ? -13.313 -1.964 49.175 1.00 91.00 916 ALA A CA 1
ATOM 6663 C C . ALA A 1 916 ? -12.057 -2.453 48.431 1.00 91.00 916 ALA A C 1
ATOM 6665 O O . ALA A 1 916 ? -12.157 -2.997 47.328 1.00 91.00 916 ALA A O 1
ATOM 6666 N N . LEU A 1 917 ? -10.879 -2.322 49.048 1.00 93.25 917 LEU A N 1
ATOM 6667 C CA . LEU A 1 917 ? -9.611 -2.773 48.471 1.00 93.25 917 LEU A CA 1
ATOM 6668 C C . LEU A 1 917 ? -9.512 -4.303 48.394 1.00 93.25 917 LEU A C 1
ATOM 6670 O O . LEU A 1 917 ? -8.984 -4.827 47.414 1.00 93.25 917 LEU A O 1
ATOM 6674 N N . GLU A 1 918 ? -10.057 -5.035 49.368 1.00 93.88 918 GLU A N 1
ATOM 6675 C CA . GLU A 1 918 ? -10.149 -6.500 49.318 1.00 93.88 918 GLU A CA 1
ATOM 6676 C C . GLU A 1 918 ? -11.057 -6.973 48.182 1.00 93.88 918 GLU A C 1
ATOM 6678 O O . GLU A 1 918 ? -10.715 -7.916 47.464 1.00 93.88 918 GLU A O 1
ATOM 6683 N N . GLN A 1 919 ? -12.195 -6.306 47.978 1.00 91.31 919 GLN A N 1
ATOM 6684 C CA . GLN A 1 919 ? -13.078 -6.584 46.845 1.00 91.31 919 GLN A CA 1
ATOM 6685 C C . GLN A 1 919 ? -12.378 -6.277 45.514 1.00 91.31 919 GLN A C 1
ATOM 6687 O O . GLN A 1 919 ? -12.408 -7.107 44.607 1.00 91.31 919 GLN A O 1
ATOM 6692 N N . ALA A 1 920 ? -11.667 -5.149 45.409 1.00 88.94 920 ALA A N 1
ATOM 6693 C CA . ALA A 1 920 ? -10.894 -4.805 44.216 1.00 88.94 920 ALA A CA 1
ATOM 6694 C C . ALA A 1 920 ? -9.767 -5.814 43.928 1.00 88.94 920 ALA A C 1
ATOM 6696 O O . ALA A 1 920 ? -9.529 -6.141 42.765 1.00 88.94 920 ALA A O 1
ATOM 6697 N N . LEU A 1 921 ? -9.109 -6.339 44.969 1.00 91.62 921 LEU A N 1
ATOM 6698 C CA . LEU A 1 921 ? -8.059 -7.354 44.850 1.00 91.62 921 LEU A CA 1
ATOM 6699 C C . LEU A 1 921 ? -8.589 -8.673 44.267 1.00 91.62 921 LEU A C 1
ATOM 6701 O O . LEU A 1 921 ? -7.896 -9.310 43.476 1.00 91.62 921 LEU A O 1
ATOM 6705 N N . ARG A 1 922 ? -9.824 -9.068 44.613 1.00 90.19 922 ARG A N 1
ATOM 6706 C CA . ARG A 1 922 ? -10.476 -10.265 44.042 1.00 90.19 922 ARG A CA 1
ATOM 6707 C C . ARG A 1 922 ? -10.741 -10.131 42.542 1.00 90.19 922 ARG A C 1
ATOM 6709 O O . ARG A 1 922 ? -10.790 -11.139 41.848 1.00 90.19 922 ARG A O 1
ATOM 6716 N N . LEU A 1 923 ? -10.904 -8.902 42.055 1.00 84.00 923 LEU A N 1
ATOM 6717 C CA . LEU A 1 923 ? -11.148 -8.595 40.643 1.00 84.00 923 LEU A CA 1
ATOM 6718 C C . LEU A 1 923 ? -9.849 -8.409 39.843 1.00 84.00 923 LEU A C 1
ATOM 6720 O O . LEU A 1 923 ? -9.874 -8.418 38.615 1.00 84.00 923 LEU A O 1
ATOM 6724 N N . GLY A 1 924 ? -8.711 -8.215 40.512 1.00 83.25 924 GLY A N 1
ATOM 6725 C CA . GLY A 1 924 ? -7.405 -8.094 39.871 1.00 83.25 924 GLY A CA 1
ATOM 6726 C C . GLY A 1 924 ? -6.332 -7.494 40.785 1.00 83.25 924 GLY A C 1
ATOM 6727 O O . GLY A 1 924 ? -6.639 -6.911 41.824 1.00 83.25 924 GLY A O 1
ATOM 6728 N N . PRO A 1 925 ? -5.046 -7.574 40.399 1.00 86.75 925 PRO A N 1
ATOM 6729 C CA . PRO A 1 925 ? -3.935 -7.136 41.243 1.00 86.75 925 PRO A CA 1
ATOM 6730 C C . PRO A 1 925 ? -4.029 -5.644 41.582 1.00 86.75 925 PRO A C 1
ATOM 6732 O O . PRO A 1 925 ? -4.200 -4.813 40.694 1.00 86.75 925 PRO A O 1
ATOM 6735 N N . LEU A 1 926 ? -3.885 -5.272 42.855 1.00 87.75 926 LEU A N 1
ATOM 6736 C CA . LEU A 1 926 ? -3.942 -3.863 43.263 1.00 87.75 926 LEU A CA 1
ATOM 6737 C C . LEU A 1 926 ? -2.720 -3.064 42.767 1.00 87.75 926 LEU A C 1
ATOM 6739 O O . LEU A 1 926 ? -1.603 -3.610 42.783 1.00 87.75 926 LEU A O 1
ATOM 6743 N N . PRO A 1 927 ? -2.900 -1.776 42.399 1.00 87.94 927 PRO A N 1
ATOM 6744 C CA . PRO A 1 927 ? -1.795 -0.841 42.187 1.00 87.94 927 PRO A CA 1
ATOM 6745 C C . PRO A 1 927 ? -0.881 -0.746 43.423 1.00 87.94 927 PRO A C 1
ATOM 6747 O O . PRO A 1 927 ? -1.372 -0.940 44.538 1.00 87.94 927 PRO A O 1
ATOM 6750 N N . PRO A 1 928 ? 0.415 -0.406 43.275 1.00 87.75 928 PRO A N 1
ATOM 6751 C CA . PRO A 1 928 ? 1.391 -0.452 44.371 1.00 87.75 928 PRO A CA 1
ATOM 6752 C C . PRO A 1 928 ? 0.958 0.296 45.640 1.00 87.75 928 PRO A C 1
ATOM 6754 O O . PRO A 1 928 ? 1.007 -0.275 46.725 1.00 87.75 928 PRO A O 1
ATOM 6757 N N . LEU A 1 929 ? 0.447 1.525 45.500 1.00 89.50 929 LEU A N 1
ATOM 6758 C CA . LEU A 1 929 ? 0.005 2.352 46.632 1.00 89.50 929 LEU A CA 1
ATOM 6759 C C . LEU A 1 929 ? -1.217 1.764 47.351 1.00 89.50 929 LEU A C 1
ATOM 6761 O O . LEU A 1 929 ? -1.257 1.708 48.576 1.00 89.50 929 LEU A O 1
ATOM 6765 N N . HIS A 1 930 ? -2.176 1.241 46.587 1.00 91.88 930 HIS A N 1
ATOM 6766 C CA . HIS A 1 930 ? -3.377 0.602 47.127 1.00 91.88 930 HIS A CA 1
ATOM 6767 C C . HIS A 1 930 ? -3.033 -0.723 47.818 1.00 91.88 930 HIS A C 1
ATOM 6769 O O . HIS A 1 930 ? -3.603 -1.057 48.851 1.00 91.88 930 HIS A O 1
ATOM 6775 N N . ARG A 1 931 ? -2.069 -1.471 47.268 1.00 91.62 931 ARG A N 1
ATOM 6776 C CA . ARG A 1 931 ? -1.559 -2.711 47.859 1.00 91.62 931 ARG A CA 1
ATOM 6777 C C . ARG A 1 931 ? -0.822 -2.447 49.169 1.00 91.62 931 ARG A C 1
ATOM 6779 O O . ARG A 1 931 ? -1.040 -3.180 50.125 1.00 91.62 931 ARG A O 1
ATOM 6786 N N . ALA A 1 932 ? 0.022 -1.416 49.210 1.00 89.81 932 ALA A N 1
ATOM 6787 C CA . ALA A 1 932 ? 0.721 -1.008 50.425 1.00 89.81 932 ALA A CA 1
ATOM 6788 C C . ALA A 1 932 ? -0.277 -0.599 51.518 1.00 89.81 932 ALA A C 1
ATOM 6790 O O . ALA A 1 932 ? -0.189 -1.093 52.638 1.00 89.81 932 ALA A O 1
ATOM 6791 N N . ALA A 1 933 ? -1.277 0.219 51.172 1.00 91.25 933 ALA A N 1
ATOM 6792 C CA . ALA A 1 933 ? -2.338 0.604 52.097 1.00 91.25 933 ALA A CA 1
ATOM 6793 C C . ALA A 1 933 ? -3.145 -0.604 52.600 1.00 91.25 933 ALA A C 1
ATOM 6795 O O . ALA A 1 933 ? -3.363 -0.723 53.801 1.00 91.25 933 ALA A O 1
ATOM 6796 N N . LEU A 1 934 ? -3.526 -1.538 51.720 1.00 93.81 934 LEU A N 1
ATOM 6797 C CA . LEU A 1 934 ? -4.230 -2.753 52.137 1.00 93.81 934 LEU A CA 1
ATOM 6798 C C . LEU A 1 934 ? -3.373 -3.629 53.065 1.00 93.81 934 LEU A C 1
ATOM 6800 O O . LEU A 1 934 ? -3.879 -4.125 54.065 1.00 93.81 934 LEU A O 1
ATOM 6804 N N . GLY A 1 935 ? -2.080 -3.794 52.768 1.00 90.50 935 GLY A N 1
ATOM 6805 C CA . GLY A 1 935 ? -1.161 -4.555 53.618 1.00 90.50 935 GLY A CA 1
ATOM 6806 C C . GLY A 1 935 ? -1.020 -3.960 55.022 1.00 90.50 935 GLY A C 1
ATOM 6807 O O . GLY A 1 935 ? -0.979 -4.711 55.994 1.00 90.50 935 GLY A O 1
ATOM 6808 N N . LEU A 1 936 ? -1.013 -2.626 55.128 1.00 91.81 936 LEU A N 1
ATOM 6809 C CA . LEU A 1 936 ? -1.023 -1.907 56.406 1.00 91.81 936 LEU A CA 1
ATOM 6810 C C . LEU A 1 936 ? -2.344 -2.100 57.163 1.00 91.81 936 LEU A C 1
ATOM 6812 O O . LEU A 1 936 ? -2.323 -2.437 58.340 1.00 91.81 936 LEU A O 1
ATOM 6816 N N . LEU A 1 937 ? -3.488 -1.961 56.484 1.00 92.06 937 LEU A N 1
ATOM 6817 C CA . LEU A 1 937 ? -4.817 -2.176 57.078 1.00 92.06 937 LEU A CA 1
ATOM 6818 C C . LEU A 1 937 ? -5.037 -3.622 57.555 1.00 92.06 937 LEU A C 1
ATOM 6820 O O . LEU A 1 937 ? -5.840 -3.860 58.450 1.00 92.06 937 LEU A O 1
ATOM 6824 N N . GLN A 1 938 ? -4.346 -4.590 56.949 1.00 91.69 938 GLN A N 1
ATOM 6825 C CA . GLN A 1 938 ? -4.398 -6.007 57.320 1.00 91.69 938 GLN A CA 1
ATOM 6826 C C . GLN A 1 938 ? -3.345 -6.408 58.366 1.00 91.69 938 GLN A C 1
ATOM 6828 O O . GLN A 1 938 ? -3.314 -7.572 58.765 1.00 91.69 938 GLN A O 1
ATOM 6833 N N . GLY A 1 939 ? -2.462 -5.492 58.783 1.00 87.81 939 GLY A N 1
ATOM 6834 C CA . GLY A 1 939 ? -1.382 -5.787 59.729 1.00 87.81 939 GLY A CA 1
ATOM 6835 C C . GLY A 1 939 ? -0.372 -6.817 59.207 1.00 87.81 939 GLY A C 1
ATOM 6836 O O . GLY A 1 939 ? 0.137 -7.634 59.975 1.00 87.81 939 GLY A O 1
ATOM 6837 N N . GLN A 1 940 ? -0.101 -6.839 57.896 1.00 89.38 940 GLN A N 1
ATOM 6838 C CA . GLN A 1 940 ? 0.822 -7.821 57.322 1.00 89.38 940 GLN A CA 1
ATOM 6839 C C . GLN A 1 940 ? 2.264 -7.601 57.828 1.00 89.38 940 GLN A C 1
ATOM 6841 O O . GLN A 1 940 ? 2.743 -6.461 57.867 1.00 89.38 940 GLN A O 1
ATOM 6846 N N . PRO A 1 941 ? 3.009 -8.670 58.168 1.00 82.75 941 PRO A N 1
ATOM 6847 C CA . PRO A 1 941 ? 4.379 -8.542 58.655 1.00 82.75 941 PRO A CA 1
ATOM 6848 C C . PRO A 1 941 ? 5.281 -7.867 57.610 1.00 82.75 941 PRO A C 1
ATOM 6850 O O . PRO A 1 941 ? 5.361 -8.297 56.462 1.00 82.75 941 PRO A O 1
ATOM 6853 N N . GLY A 1 942 ? 5.958 -6.789 58.017 1.00 82.62 942 GLY A N 1
ATOM 6854 C CA . GLY A 1 942 ? 6.813 -5.969 57.148 1.00 82.62 942 GLY A CA 1
ATOM 6855 C C . GLY A 1 942 ? 6.096 -4.833 56.402 1.00 82.62 942 GLY A C 1
ATOM 6856 O O . GLY A 1 942 ? 6.771 -4.006 55.784 1.00 82.62 942 GLY A O 1
ATOM 6857 N N . ALA A 1 943 ? 4.763 -4.725 56.494 1.00 85.88 943 ALA A N 1
ATOM 6858 C CA . ALA A 1 943 ? 3.998 -3.683 55.808 1.00 85.88 943 ALA A CA 1
ATOM 6859 C C . ALA A 1 943 ? 4.323 -2.266 56.309 1.00 85.88 943 ALA A C 1
ATOM 6861 O O . ALA A 1 943 ? 4.431 -1.364 55.486 1.00 85.88 943 ALA A O 1
ATOM 6862 N N . ALA A 1 944 ? 4.556 -2.068 57.614 1.00 85.81 944 ALA A N 1
ATOM 6863 C CA . ALA A 1 944 ? 4.925 -0.763 58.188 1.00 85.81 944 ALA A CA 1
ATOM 6864 C C . ALA A 1 944 ? 6.252 -0.218 57.627 1.00 85.81 944 ALA A C 1
ATOM 6866 O O . ALA A 1 944 ? 6.356 0.952 57.258 1.00 85.81 944 ALA A O 1
ATOM 6867 N N . ALA A 1 945 ? 7.261 -1.085 57.487 1.00 84.88 945 ALA A N 1
ATOM 6868 C CA . ALA A 1 945 ? 8.549 -0.714 56.905 1.00 84.88 945 ALA A CA 1
ATOM 6869 C C . ALA A 1 945 ? 8.429 -0.397 55.404 1.00 84.88 945 ALA A C 1
ATOM 6871 O O . ALA A 1 945 ? 8.963 0.610 54.941 1.00 84.88 945 ALA A O 1
ATOM 6872 N N . ALA A 1 946 ? 7.684 -1.218 54.655 1.00 84.31 946 ALA A N 1
ATOM 6873 C CA . ALA A 1 946 ? 7.418 -0.976 53.238 1.00 84.31 946 ALA A CA 1
ATOM 6874 C C . ALA A 1 946 ? 6.583 0.299 53.014 1.00 84.31 946 ALA A C 1
ATOM 6876 O O . ALA A 1 946 ? 6.868 1.071 52.101 1.00 84.31 946 ALA A O 1
ATOM 6877 N N . GLY A 1 947 ? 5.581 0.543 53.863 1.00 85.81 947 GLY A N 1
ATOM 6878 C CA . GLY A 1 947 ? 4.717 1.721 53.836 1.00 85.81 947 GLY A CA 1
ATOM 6879 C C . GLY A 1 947 ? 5.493 3.020 54.025 1.00 85.81 947 GLY A C 1
ATOM 6880 O O . GLY A 1 947 ? 5.318 3.945 53.233 1.00 85.81 947 GLY A O 1
ATOM 6881 N N . ARG A 1 948 ? 6.413 3.067 55.000 1.00 86.75 948 ARG A N 1
ATOM 6882 C CA . ARG A 1 948 ? 7.341 4.199 55.178 1.00 86.75 948 ARG A CA 1
ATOM 6883 C C . ARG A 1 948 ? 8.240 4.414 53.969 1.00 86.75 948 ARG A C 1
ATOM 6885 O O . ARG A 1 948 ? 8.296 5.526 53.464 1.00 86.75 948 ARG A O 1
ATOM 6892 N N . ALA A 1 949 ? 8.859 3.352 53.451 1.00 86.38 949 ALA A N 1
ATOM 6893 C CA . ALA A 1 949 ? 9.726 3.459 52.278 1.00 86.38 949 ALA A CA 1
ATOM 6894 C C . ALA A 1 949 ? 8.985 4.035 51.054 1.00 86.38 949 ALA A C 1
ATOM 6896 O O . ALA A 1 949 ? 9.524 4.882 50.344 1.00 86.38 949 ALA A O 1
ATOM 6897 N N . TYR A 1 950 ? 7.728 3.629 50.830 1.00 87.38 950 TYR A N 1
ATOM 6898 C CA . TYR A 1 950 ? 6.880 4.225 49.793 1.00 87.38 950 TYR A CA 1
ATOM 6899 C C . TYR A 1 950 ? 6.510 5.683 50.093 1.00 87.38 950 TYR A C 1
ATOM 6901 O O . TYR A 1 950 ? 6.510 6.505 49.180 1.00 87.38 950 TYR A O 1
ATOM 6909 N N . ALA A 1 951 ? 6.189 6.018 51.345 1.00 86.94 951 ALA A N 1
ATOM 6910 C CA . ALA A 1 951 ? 5.834 7.381 51.733 1.00 86.94 951 ALA A CA 1
ATOM 6911 C C . ALA A 1 951 ? 7.007 8.364 51.595 1.00 86.94 951 ALA A C 1
ATOM 6913 O O . ALA A 1 951 ? 6.800 9.503 51.178 1.00 86.94 951 ALA A O 1
ATOM 6914 N N . ASP A 1 952 ? 8.223 7.919 51.906 1.00 87.19 952 ASP A N 1
ATOM 6915 C CA . ASP A 1 952 ? 9.445 8.715 51.779 1.00 87.19 952 ASP A CA 1
ATOM 6916 C C . ASP A 1 952 ? 9.804 8.941 50.303 1.00 87.19 952 ASP A C 1
ATOM 6918 O O . ASP A 1 952 ? 10.207 10.038 49.921 1.00 87.19 952 ASP A O 1
ATOM 6922 N N . ALA A 1 953 ? 9.569 7.942 49.445 1.00 87.62 953 ALA A N 1
ATOM 6923 C CA . ALA A 1 953 ? 9.788 8.050 48.002 1.00 87.62 953 ALA A CA 1
ATOM 6924 C C . ALA A 1 953 ? 8.822 9.020 47.288 1.00 87.62 953 ALA A C 1
ATOM 6926 O O . ALA A 1 953 ? 9.153 9.525 46.217 1.00 87.62 953 ALA A O 1
ATOM 6927 N N . LEU A 1 954 ? 7.635 9.279 47.852 1.00 84.31 954 LEU A N 1
ATOM 6928 C CA . LEU A 1 954 ? 6.630 10.184 47.273 1.00 84.31 954 LEU A CA 1
ATOM 6929 C C . LEU A 1 954 ? 6.873 11.671 47.598 1.00 84.31 954 LEU A C 1
ATOM 6931 O O . LEU A 1 954 ? 6.304 12.528 46.928 1.00 84.31 954 LEU A O 1
ATOM 6935 N N . GLY A 1 955 ? 7.709 11.987 48.593 1.00 74.75 955 GLY A N 1
ATOM 6936 C CA . GLY A 1 955 ? 7.978 13.359 49.042 1.00 74.75 955 GLY A CA 1
ATOM 6937 C C . GLY A 1 955 ? 7.032 13.882 50.139 1.00 74.75 955 GLY A C 1
ATOM 6938 O O . GLY A 1 955 ? 5.999 13.289 50.475 1.00 74.75 955 GLY A O 1
ATOM 6939 N N . GLU A 1 956 ? 7.408 15.004 50.760 1.00 70.12 956 GLU A N 1
ATOM 6940 C CA . GLU A 1 956 ? 6.583 15.690 51.762 1.00 70.12 956 GLU A CA 1
ATOM 6941 C C . GLU A 1 956 ? 5.428 16.444 51.081 1.00 70.12 956 GLU A C 1
ATOM 6943 O O . GLU A 1 956 ? 5.642 17.214 50.151 1.00 70.12 956 GLU A O 1
ATOM 6948 N N . GLY A 1 957 ? 4.191 16.206 51.533 1.00 68.56 957 GLY A N 1
ATOM 6949 C CA . GLY A 1 957 ? 2.981 16.859 51.007 1.00 68.56 957 GLY A CA 1
ATOM 6950 C C . GLY A 1 957 ? 2.142 16.031 50.024 1.00 68.56 957 GLY A C 1
ATOM 6951 O O . GLY A 1 957 ? 0.994 16.385 49.775 1.00 68.56 957 GLY A O 1
ATOM 6952 N N . GLU A 1 958 ? 2.641 14.897 49.521 1.00 83.44 958 GLU A N 1
ATOM 6953 C CA . GLU A 1 958 ? 1.835 13.990 48.692 1.00 83.44 958 GLU A CA 1
ATOM 6954 C C . GLU A 1 958 ? 0.775 13.246 49.523 1.00 83.44 958 GLU A C 1
ATOM 6956 O O . GLU A 1 958 ? 1.081 12.634 50.553 1.00 83.44 958 GLU A O 1
ATOM 6961 N N . ALA A 1 959 ? -0.480 13.254 49.057 1.00 83.31 959 ALA A N 1
ATOM 6962 C CA . ALA A 1 959 ? -1.633 12.742 49.808 1.00 83.31 959 ALA A CA 1
ATOM 6963 C C . ALA A 1 959 ? -1.491 11.253 50.181 1.00 83.31 959 ALA A C 1
ATOM 6965 O O . ALA A 1 959 ? -1.748 10.858 51.320 1.00 83.31 959 ALA A O 1
ATOM 6966 N N . TRP A 1 960 ? -0.976 10.432 49.259 1.00 88.19 960 TRP A N 1
ATOM 6967 C CA . TRP A 1 960 ? -0.658 9.028 49.542 1.00 88.19 960 TRP A CA 1
ATOM 6968 C C . TRP A 1 960 ? 0.474 8.871 50.563 1.00 88.19 960 TRP A C 1
ATOM 6970 O O . TRP A 1 960 ? 0.427 7.949 51.374 1.00 88.19 960 TRP A O 1
ATOM 6980 N N . GLY A 1 961 ? 1.457 9.774 50.581 1.00 87.81 961 GLY A N 1
ATOM 6981 C CA . GLY A 1 961 ? 2.520 9.770 51.589 1.00 87.81 961 GLY A CA 1
ATOM 6982 C C . GLY A 1 961 ? 1.981 10.053 52.994 1.00 87.81 961 GLY A C 1
ATOM 6983 O O . GLY A 1 961 ? 2.393 9.406 53.956 1.00 87.81 961 GLY A O 1
ATOM 6984 N N . VAL A 1 962 ? 1.014 10.969 53.123 1.00 87.31 962 VAL A N 1
ATOM 6985 C CA . VAL A 1 962 ? 0.316 11.245 54.394 1.00 87.31 962 VAL A CA 1
ATOM 6986 C C . VAL A 1 962 ? -0.458 10.015 54.874 1.00 87.31 962 VAL A C 1
ATOM 6988 O O . VAL A 1 962 ? -0.308 9.607 56.027 1.00 87.31 962 VAL A O 1
ATOM 6991 N N . VAL A 1 963 ? -1.231 9.383 53.986 1.00 89.88 963 VAL A N 1
ATOM 6992 C CA . VAL A 1 963 ? -1.998 8.169 54.305 1.00 89.88 963 VAL A CA 1
ATOM 6993 C C . VAL A 1 963 ? -1.086 7.024 54.739 1.00 89.88 963 VAL A C 1
ATOM 6995 O O . VAL A 1 963 ? -1.314 6.425 55.788 1.00 89.88 963 VAL A O 1
ATOM 6998 N N . LEU A 1 964 ? -0.029 6.732 53.976 1.00 91.25 964 LEU A N 1
ATOM 6999 C CA . LEU A 1 964 ? 0.882 5.631 54.287 1.00 91.25 964 LEU A CA 1
ATOM 7000 C C . LEU A 1 964 ? 1.655 5.866 55.591 1.00 91.25 964 LEU A C 1
ATOM 7002 O O . LEU A 1 964 ? 1.829 4.915 56.350 1.00 91.25 964 LEU A O 1
ATOM 7006 N N . ARG A 1 965 ? 2.056 7.108 55.907 1.00 90.44 965 ARG A N 1
ATOM 7007 C CA . ARG A 1 965 ? 2.667 7.448 57.207 1.00 90.44 965 ARG A CA 1
ATOM 7008 C C . ARG A 1 965 ? 1.701 7.211 58.367 1.00 90.44 965 ARG A C 1
ATOM 7010 O O . ARG A 1 965 ? 2.082 6.563 59.339 1.00 90.44 965 ARG A O 1
ATOM 7017 N N . ARG A 1 966 ? 0.450 7.670 58.240 1.00 91.38 966 ARG A N 1
ATOM 7018 C CA . ARG A 1 966 ? -0.600 7.468 59.254 1.00 91.38 966 ARG A CA 1
ATOM 7019 C C . ARG A 1 966 ? -0.853 5.981 59.504 1.00 91.38 966 ARG A C 1
ATOM 7021 O O . ARG A 1 966 ? -0.816 5.537 60.646 1.00 91.38 966 ARG A O 1
ATOM 7028 N N . LEU A 1 967 ? -1.075 5.216 58.435 1.00 90.62 967 LEU A N 1
ATOM 7029 C CA . LEU A 1 967 ? -1.347 3.780 58.518 1.00 90.62 967 LEU A CA 1
ATOM 7030 C C . LEU A 1 967 ? -0.137 2.987 59.037 1.00 90.62 967 LEU A C 1
ATOM 7032 O O . LEU A 1 967 ? -0.315 2.035 59.787 1.00 90.62 967 LEU A O 1
ATOM 7036 N N . SER A 1 968 ? 1.091 3.389 58.689 1.00 89.31 968 SER A N 1
ATOM 7037 C CA . SER A 1 968 ? 2.311 2.749 59.208 1.00 89.31 968 SER A CA 1
ATOM 7038 C C . SER A 1 968 ? 2.478 2.974 60.709 1.00 89.31 968 SER A C 1
ATOM 7040 O O . SER A 1 968 ? 2.828 2.034 61.411 1.00 89.31 968 SER A O 1
ATOM 7042 N N . ALA A 1 969 ? 2.184 4.180 61.205 1.00 86.25 969 ALA A N 1
ATOM 7043 C CA . ALA A 1 969 ? 2.195 4.465 62.640 1.00 86.25 969 ALA A CA 1
ATOM 7044 C C . ALA A 1 969 ? 1.101 3.684 63.390 1.00 86.25 969 ALA A C 1
ATOM 7046 O O . ALA A 1 969 ? 1.342 3.185 64.483 1.00 86.25 969 ALA A O 1
ATOM 7047 N N . ALA A 1 970 ? -0.083 3.541 62.785 1.00 83.06 970 ALA A N 1
ATOM 7048 C CA . ALA A 1 970 ? -1.191 2.783 63.363 1.00 83.06 970 ALA A CA 1
ATOM 7049 C C . ALA A 1 970 ? -0.960 1.260 63.366 1.00 83.06 970 ALA A C 1
ATOM 7051 O O . ALA A 1 970 ? -1.502 0.579 64.220 1.00 83.06 970 ALA A O 1
ATOM 7052 N N . SER A 1 971 ? -0.169 0.726 62.429 1.00 78.94 971 SER A N 1
ATOM 7053 C CA . SER A 1 971 ? 0.161 -0.705 62.350 1.00 78.94 971 SER A CA 1
ATOM 7054 C C . SER A 1 971 ? 1.277 -1.140 63.318 1.00 78.94 971 SER A C 1
ATOM 7056 O O . SER A 1 971 ? 1.536 -2.339 63.424 1.00 78.94 971 SER A O 1
ATOM 7058 N N . GLU A 1 972 ? 1.984 -0.199 63.953 1.00 68.31 972 GLU A N 1
ATOM 7059 C CA . GLU A 1 972 ? 3.063 -0.470 64.921 1.00 68.31 972 GLU A CA 1
ATOM 7060 C C . GLU A 1 972 ? 2.618 -0.390 66.385 1.00 68.31 972 GLU A C 1
ATOM 7062 O O . GLU A 1 972 ? 3.330 -0.900 67.254 1.00 68.31 972 GLU A O 1
ATOM 7067 N N . GLY A 1 973 ? 1.480 0.257 66.647 1.00 56.28 973 GLY A N 1
ATOM 7068 C CA . GLY A 1 973 ? 0.804 0.251 67.946 1.00 56.28 973 GLY A CA 1
ATOM 7069 C C . GLY A 1 973 ? -0.161 -0.915 68.049 1.00 56.28 973 GLY A C 1
ATOM 7070 O O . GLY A 1 973 ? -0.264 -1.465 69.169 1.00 56.28 973 GLY A O 1
#

Foldseek 3Di:
DDLLVLLLLLLLLLLLLVLLCVVLLLLLQCLLPPDSLVSCLQQLLLLLLLLLLLLQVLLVQLLPDPLLLLSLLVLLLQLLVLLLCLVVLLVVCLVDDDPDDPVVSSCSSRVSCSSNSSSSSSSQLSSLLSVVVSVDASLCSNLSSQLSSLNSNLVSLVCNLVCLQVLHPSSNSSSVSSNSSSVSSVVSSVVVVVVDPPPPDPPDPDDPDPPPPPPDDPDPPCLLVLLLLLLLLLQLLLVLLLQVLCLLFNQFSVSNSLLSSLLSNLLSQLSVVLRDDDDDAQLLLSLLQLLLQLLCLLLVCLVVVVCSVVSDRSSSNSSSSSSNNSNSLSSVSVVDPDPSSSSSNSSSSSSSSSSSSNSVSSNVSQCQQAVQVHASLRSSLVSSLSSLVSSLVSLVVRVVVDDPVCVVSSVVSVVSSVVSNVSSPDDDDDDLDPDPQFDDWQDWGGHSNAIWTWTAGHPGWIWIDGSSPDIQDDDVNLLLLLLLLQLQLLQQQVKQAEEEEACHLLSSVLSVQQHHLHAYAYEHQPCRCVRSPSQVVSQPRDHQVPHDHHPDRHDRHHNDHPQSVLQNQFQNTQGYEYGEDQLQNSPPLQCLALSSLLSNLRNHHLQHKYKHKYFQLQFAPLLVLQSLLSNCVSAVFWFKFWSALQDLGTMIITMGNHDQAGDDPVSQVVQQPDRPPPRDQSRHQTRLLGTAATSVLSCVVRVPRHHDHSSNSNRNSVSRPCPVVSLVSSLVVLLVSLVSQDFDALSSHPDDDPPDPVNVVVRLVSRLSSLLSSLSSQLSSLVSVLVPDDPVDPVCVVVNVVSLCSNLVSLLVSCLSPPPRSSSVVSLVVNLVVCVVVVNLVSNLVSLVSSVVSHDDLVSLLSNLLSCLQVVVLVSSLVSLVVSCVVPPVQDLSSLLSNLSSCLLVVPDLPSSLVSLVSSVVVHNDDPLSVLSNCLSVLPPCSLVVLQVVLVVVDPPDSSSVSSPVSSVVSVD

Nearest PDB structures (foldseek):
  5ayn-assembly1_A  TM=6.287E-01  e=1.608E-03  Bdellovibrio bacteriovorus HD100
  6zgt-assembly1_A  TM=5.851E-01  e=1.608E-03  Syntrophobacter fumaroxidans MPOB
  8thr-assembly1_A  TM=5.270E-01  e=2.286E-03  Aequorea victoria
  8hpk-assembly1_A  TM=6.000E-01  e=8.988E-03  Oxalobacter formigenes
  8wll-assembly1_A  TM=5.661E-01  e=1.748E-02  Homo sapiens

Secondary structure (DSSP, 8-state):
--HHHHHHHHHHHHHHHHHHHHHHHHHHHHHHTTSHHHHHHHTHHHHHHHHHHHHHHHHHHHHH-SSHHHHHHHHHHHHHHHHHHHHHHHHHHHS---S--HHHHHHHHHGGGHHHHHHHHTHHHHHHHHHHHTT--HHHHHHHHHHHHHHHHHHHHHHHHHHHHHT--HHHHHHHHHHHHHHHHHHHHHHHHHS---------------------------HHHHHHHHHHHHHHHHHHHHHHHHHHH-SBHHHHHHHHHHHHHHHHHHHHHT---SSS--HHHHHHHHHHHHHHHHHGGGGHHHHHHTT--SHHHHHHHHHHHHHHHHHHHHH--S-GGGHHHHHHHHHHHHHHHHHHHHHHHHHHHHTTSS-HHHHHHHHHHHHHHHHHHHHHHHHHHS-GGGHHHHHHHHHHHHHHHHTT-S--PPP---STTEEEEEEEEEETTEEEEEEEETTS-EEEEETTTEEE-STHHHHHHHHHHHHHHHTSTT-SEEEEE--TTSHHHHHHHTT--SEEEEE---HHHHHTTHHHHGGGPPPPTTPPPPSSPPPPPB---HHHHHHHSTT-EEEEEEPP--TTBTTTGGGGSHHHHHHHHHHEEEEEEEEEEEETTTS-HHHHHHHHHHHHHH-TT-EEEES-TT-SS-EEEEEES--SSSPPHHHHHHHHSPPPSTT-GGG---TTTTEEEEHHHHHHHHTTSPPPBTTB-HHHHHTTT-GGGHHHHHHHHHHHHHHH-----GGGSTT--TTSHHHHHHHHHHHHHHHHHHHHHHHHHHHHHHHHS-TT-GGGHHHHHHHHHHHHHHHHHHHHHSTT-HHHHHHHHHHHHHHHHTT-HHHHHHHHHHHHHH---HHHHHHHHHHHHHHT-HHHHHHHHHHHHHTT-TT-HHHHHHHHHHHHHTTS-HHHHHHHHHHHHHHSPPPHHHHHHHHHHTT-TTHHHHHHHHHHHH-TT-HHHHHHHHHHHHTT-

pLDDT: mean 78.44, std 15.91, range [28.14, 98.06]

Radius of gyration: 35.44 Å; Cα contacts (8 Å, |Δi|>4): 1858; chains: 1; bounding box: 102×59×128 Å

Sequence (973 aa):
MNVALLSCVAAAAAGLAALLLELAWLRGASVALPGLLPAATLVLPAFLAAWAAGSMLGGRFVDSSSQRGLSAARWLALGALAVWLAPWLLERQAADVPPAGLWPRLARGALPALPAAFALGGALPLLARLRSAAGLPAARATGGVAASVALGGAAGCALYPELLLEGWAVGLVSALALAGSALICWLGALMGAEAGPGHGPVATPGEAPPEAPVALPRAPSLLPLAAFLAGTLLVAGQVLLLRVGAQLTGASMQTSVRVLLWLHLGMAAGAVLMIPAWRALPAEALTALLLAAAGLGLAWPAGWEGLLAAQLDPAPAALLLGLGAGSVVTAASRAARRPRARLGSWVGDLSGLSTLGGALGGLLVAQGLAGGAWGTPDLLRAGSLTAGGLALALAALGLWVAPRRVVASASALLVLAAAALGLTTSELSYPWRSAPDEQQLLGRHEGTHGLTDLVAVQGGSERLKLDGRFSLGGGGADVLARRLGRLAACLAPDAERALVLGMGAGHTLAGVRATTRARVDCVEHNRSIWQVGLAERAEGSEPVPGAPPPRAPALPVQPADARLWVAQHPLTYDLVVGDLFFPWLSGAGDLLSLEHLRSVRRCLTKRGVFVQWLPLHQLPWQAFGSAAASFVQVFPSARLLVATPLSNEPLVALVGGLPQGLPGQDALNELLAPAPDSAGPLQWTGLVDAHVCDAWRLTERFDSRPRVTLARPVTEIMSQGRADDEALLAHRNMRLLAELVQPLTTSSLARRPLDSRDNRELGRELQRRGVVLRLLLMARAATLERATVDRADPNQRPRLSDLDADIDHALLAAWSELPGHVATRLALLERSTELTGEQRWEDAATLLHGALERGRDVPLAAMLGGIFTRLGFLDEALELLRGARASGAAADRSLLLNLGAALLFAQAGDEQAREALEQALRLGPLPPLHRAALGLLQGQPGAAAAGRAYADALGEGEAWGVVLRRLSAASEG

Mean predicted aligned error: 12.1 Å